Protein AF-0000000072983210 (afdb_homodimer)

Foldseek 3Di:
DQPPLLLVLLVVLLPDPFADALVRSCQVSVHDSVVSVVSQVVVLVVDPHRQWDQDPRHIHGDNVVSVVVSVVVVPDPPAQDDLLRLLLVCLLCCQQVVHWDFLVVSCVRNVHDSVVVVVSQVVLCVVCVPLQWHWDQDPRTTDIDGAPLSSLVSNLVSLLVPDVLSQDALVSCVVSAPNVLLVQLLCLVCVLCVVPLWDFDRRLSRVLSSSVSSQLSCVVVPRAHDDDDPPPPFDPPVVLVSLVSSVVSCCVVSVGDHDPVRSVVSRLSSLLGIDRPDPQDPVCLCVPQNDLLVVLVVVLQVVCCLQAVDHQPDSVQPRVVSSNVSSQLSQQSRVHAGADSCLVVCCQVPVLLLLSLLLSQVSSCVSSVGHHASRNSVVSSVSSVVRVVVVLCVPDAFEEEEEEADDPCLLVVQVVVCCVVCVSRHDHPYYDDDVVVVVVDQGAEYEYCDDDDDDPRHHYQHAHSVGDPVSVVVVVVVSVVVVLVVLLVLCLVCVVVAEDQQLEAEDEQVDAPLRVLCVSVVSCVVVVFAPPCFSVQQVVSCVRPNQDDSQEGEGGGSDLGTPGWHWHKYAYLHWHDGDVDTHGMYIYIRHHSVCSNVVSSNVVSVSVQCPDPVLVVQSSPDDGDVSVSCSSNPDD/DQPPLLLVLLVVLLPDPFADALVRSCQVSVHDSVVSVVSQVVVLVVDPHRQWDQDPRHIHGDNVVSVVVSVVVVPDPQAQDDLLRLLLVCLLCCQQVVHWDALVVSCVRNVHDSVVVVVSQVVLCVVCVPLQWHWDQDPRTTDIDGAPLSSLVSNLVSLQVPDVLSQDALVSCVVSAPNVLLVQLLCLVCVLCVVDLWDFDRRLSRVLSSSVSSQLSCVVVPRAHDDDDPPPPFDPPVVLVSLVSSVVSCCVVSVGDHDPVRSVVSRLSSLLGIDRPDPQDPVCLCVPQHDLLVVLVVVLQVVCCLQAVDHQPDSVQPRVVSSLVSSQLSQQSRVHAGADSCLVVCCQVPVLLLLSLLLSQVSSCVSSVGHHASRSSVVSSVSSVVRVVVVLCVPDAFEEEEEEADDPCLLVVQVVVCCVVCVSRHDHPYYDNDVVCVVVDQGAEYEYCDDDDDDPRHHYQHAHSVGDPVSVVVVVVVSVVVVLVVLLVLCQVCVVVAEDQQLEAEDEQVDAPLRVLCVNVVSCVVVVFAPPCFSVQQVVSCVRPNQDDSQEGEGGGSDLGTPGWHWHKYAYLHWHDGDVDTHGMYIYIRHHSVCSNVVSSNVVSVSVQCNDPVLVVQRSPDDGDVSVSCSSNVPD

Organism: Lacticaseibacillus paracasei (strain ATCC 334 / BCRC 17002 / CCUG 31169 / CIP 107868 / KCTC 3260 / NRRL B-441) (NCBI:txid321967)

Sequence (1272 aa):
MLNNNQQRLLQLLFESNQPLTANQLSEKLGCSVRTAKTYVAQINRLAAEPLILSSRQGYVALKTEAKQLLISTNNASDIPQTFRDRAFYIIKQSMIHKAQLDVFDLEESLFVSYGTLKNDIQKINQMFSKSGVRVVIRDNKIQVTGNEKAKRRLISHFIMEEAPHHFVDRSLLTQNFNRTDVEQIEQIIKEELAPSTLKLNYYALINLMMHLLIMIQSLHHDDTLLSRDAYSSWLNTYDAAIVTKIIKRIENVFNLILNKHEREEIHMLFHANVDHLPLSDRDKLTTTVGDNIVRAMSSLFAEVQHIFGIDLDNDYFVFPFSLHLNKLFSRAMQGSSLNSPLTESLKQDFPVVFELAVFVSFRLSQLLHIPITEGERAYIALHIGAELDRQKQHSEKIRTAIFSPNYMNLNTQLYQHVSKQFEHDLNVVALVNDPSELDKLDVSLLITTVPQASSMAYRVVTISPFMTSKEKSTIMATIEEHRRNVQRDFLRRYFDIYFGEQFFFTLQPIMQRDQVVTLMCDQLEHRHIVSPSFRQHVFEREEAAGTAFGTVALPHSVYMEARQTTFSVGIAKNSIRWGERRVNIVVLAAISQNDQQRFMRLYEALITMFSEPQVATALARVRNFEQFKNVVKTNMMLNNNQQRLLQLLFESNQPLTANQLSEKLGCSVRTAKTYVAQINRLAAEPLILSSRQGYVALKTEAKQLLISTNNASDIPQTFRDRAFYIIKQSMIHKAQLDVFDLEESLFVSYGTLKNDIQKINQMFSKSGVRVVIRDNKIQVTGNEKAKRRLISHFIMEEAPHHFVDRSLLTQNFNRTDVEQIEQIIKEELAPSTLKLNYYALINLMMHLLIMIQSLHHDDTLLSRDAYSSWLNTYDAAIVTKIIKRIENVFNLILNKHEREEIHMLFHANVDHLPLSDRDKLTTTVGDNIVRAMSSLFAEVQHIFGIDLDNDYFVFPFSLHLNKLFSRAMQGSSLNSPLTESLKQDFPVVFELAVFVSFRLSQLLHIPITEGERAYIALHIGAELDRQKQHSEKIRTAIFSPNYMNLNTQLYQHVSKQFEHDLNVVALVNDPSELDKLDVSLLITTVPQASSMAYRVVTISPFMTSKEKSTIMATIEEHRRNVQRDFLRRYFDIYFGEQFFFTLQPIMQRDQVVTLMCDQLEHRHIVSPSFRQHVFEREEAAGTAFGTVALPHSVYMEARQTTFSVGIAKNSIRWGERRVNIVVLAAISQNDQQRFMRLYEALITMFSEPQVATALARVRNFEQFKNVVKTNM

Radius of gyration: 37.65 Å; Cα contacts (8 Å, |Δi|>4): 1734; chains: 2; bounding box: 70×117×89 Å

Structure (mmCIF, N/CA/C/O backbone):
data_AF-0000000072983210-model_v1
#
loop_
_entity.id
_entity.type
_entity.pdbx_description
1 polymer 'Transcriptional antiterminator, BglG family'
#
loop_
_atom_site.group_PDB
_atom_site.id
_atom_site.type_symbol
_atom_site.label_atom_id
_atom_site.label_alt_id
_atom_site.label_comp_id
_atom_site.label_asym_id
_atom_site.label_entity_id
_atom_site.label_seq_id
_atom_site.pdbx_PDB_ins_code
_atom_site.Cartn_x
_atom_site.Cartn_y
_atom_site.Cartn_z
_atom_site.occupancy
_atom_site.B_iso_or_equiv
_atom_site.auth_seq_id
_atom_site.auth_comp_id
_atom_site.auth_asym_id
_atom_site.auth_atom_id
_atom_site.pdbx_PDB_model_num
ATOM 1 N N . MET A 1 1 ? -20.672 11.969 33.719 1 51.5 1 MET A N 1
ATOM 2 C CA . MET A 1 1 ? -20.25 12.484 32.406 1 51.5 1 MET A CA 1
ATOM 3 C C . MET A 1 1 ? -18.766 12.203 32.156 1 51.5 1 MET A C 1
ATOM 5 O O . MET A 1 1 ? -17.984 12.109 33.094 1 51.5 1 MET A O 1
ATOM 9 N N . LEU A 1 2 ? -18.438 11.859 30.922 1 65.25 2 LEU A N 1
ATOM 10 C CA . LEU A 1 2 ? -17.062 11.508 30.609 1 65.25 2 LEU A CA 1
ATOM 11 C C . LEU A 1 2 ? -16.172 12.75 30.625 1 65.25 2 LEU A C 1
ATOM 13 O O . LEU A 1 2 ? -16.547 13.797 30.094 1 65.25 2 LEU A O 1
ATOM 17 N N . ASN A 1 3 ? -15.117 12.773 31.438 1 63.25 3 ASN A N 1
ATOM 18 C CA . ASN A 1 3 ? -14.141 13.852 31.344 1 63.25 3 ASN A CA 1
ATOM 19 C C . ASN A 1 3 ? -13.383 13.82 30.016 1 63.25 3 ASN A C 1
ATOM 21 O O . ASN A 1 3 ? -13.531 12.883 29.234 1 63.25 3 ASN A O 1
ATOM 25 N N . ASN A 1 4 ? -12.766 14.945 29.719 1 63.97 4 ASN A N 1
ATOM 26 C CA . ASN A 1 4 ? -12.109 15.117 28.422 1 63.97 4 ASN A CA 1
ATOM 27 C C . ASN A 1 4 ? -11.188 13.945 28.094 1 63.97 4 ASN A C 1
ATOM 29 O O . ASN A 1 4 ? -11.195 13.445 26.969 1 63.97 4 ASN A O 1
ATOM 33 N N . ASN A 1 5 ? -10.531 13.523 29.125 1 71.56 5 ASN A N 1
ATOM 34 C CA . ASN A 1 5 ? -9.594 12.43 28.891 1 71.56 5 ASN A CA 1
ATOM 35 C C . ASN A 1 5 ? -10.328 11.109 28.672 1 71.56 5 ASN A C 1
ATOM 37 O O . ASN A 1 5 ? -9.898 10.289 27.859 1 71.56 5 ASN A O 1
ATOM 41 N N . GLN A 1 6 ? -11.422 11.008 29.344 1 76.75 6 GLN A N 1
ATOM 42 C CA . GLN A 1 6 ? -12.242 9.812 29.172 1 76.75 6 GLN A CA 1
ATOM 43 C C . GLN A 1 6 ? -12.898 9.781 27.797 1 76.75 6 GLN A C 1
ATOM 45 O O . GLN A 1 6 ? -12.969 8.727 27.156 1 76.75 6 GLN A O 1
ATOM 50 N N . GLN A 1 7 ? -13.242 10.945 27.438 1 75.81 7 GLN A N 1
ATOM 51 C CA . GLN A 1 7 ? -13.844 11.047 26.109 1 75.81 7 GLN A CA 1
ATOM 52 C C . GLN A 1 7 ? -12.844 10.703 25.016 1 75.81 7 GLN A C 1
ATOM 54 O O . GLN A 1 7 ? -13.164 9.984 24.062 1 75.81 7 GLN A O 1
ATOM 59 N N . ARG A 1 8 ? -11.742 11.242 25.188 1 78.06 8 ARG A N 1
ATOM 60 C CA . ARG A 1 8 ? -10.68 10.961 24.234 1 78.06 8 ARG A CA 1
ATOM 61 C C . ARG A 1 8 ? -10.352 9.477 24.188 1 78.06 8 ARG A C 1
ATOM 63 O O . ARG A 1 8 ? -10.125 8.914 23.109 1 78.06 8 ARG A O 1
ATOM 70 N N . LEU A 1 9 ? -10.375 8.93 25.344 1 82.62 9 LEU A N 1
ATOM 71 C CA . LEU A 1 9 ? -10.094 7.5 25.422 1 82.62 9 LEU A CA 1
ATOM 72 C C . LEU A 1 9 ? -11.148 6.699 24.688 1 82.62 9 LEU A C 1
ATOM 74 O O . LEU A 1 9 ? -10.82 5.805 23.891 1 82.62 9 LEU A O 1
ATOM 78 N N . LEU A 1 10 ? -12.336 7.066 24.922 1 81.12 10 LEU A N 1
ATOM 79 C CA . LEU A 1 10 ? -13.445 6.359 24.281 1 81.12 10 LEU A CA 1
ATOM 80 C C . LEU A 1 10 ? -13.422 6.562 22.781 1 81.12 10 LEU A C 1
ATOM 82 O O . LEU A 1 10 ? -13.719 5.641 22.016 1 81.12 10 LEU A O 1
ATOM 86 N N . GLN A 1 11 ? -13.055 7.742 22.422 1 77.5 11 GLN A N 1
ATOM 87 C CA . GLN A 1 11 ? -12.953 8.055 21 1 77.5 11 GLN A CA 1
ATOM 88 C C . GLN A 1 11 ? -11.859 7.223 20.328 1 77.5 11 GLN A C 1
ATOM 90 O O . GLN A 1 11 ? -12.055 6.723 19.219 1 77.5 11 GLN A O 1
ATOM 95 N N . LEU A 1 12 ? -10.766 7.129 21 1 80.69 12 LEU A N 1
ATOM 96 C CA . LEU A 1 12 ? -9.656 6.328 20.484 1 80.69 12 LEU A CA 1
ATOM 97 C C . LEU A 1 12 ? -10.078 4.879 20.281 1 80.69 12 LEU A C 1
ATOM 99 O O . LEU A 1 12 ? -9.773 4.273 19.25 1 80.69 12 LEU A O 1
ATOM 103 N N . LEU A 1 13 ? -10.797 4.461 21.281 1 81.88 13 LEU A N 1
ATOM 104 C CA . LEU A 1 13 ? -11.25 3.076 21.219 1 81.88 13 LEU A CA 1
ATOM 105 C C . LEU A 1 13 ? -12.32 2.889 20.156 1 81.88 13 LEU A C 1
ATOM 107 O O . LEU A 1 13 ? -12.367 1.85 19.5 1 81.88 13 LEU A O 1
ATOM 111 N N . PHE A 1 14 ? -13.023 3.934 19.984 1 75.75 14 PHE A N 1
ATOM 112 C CA . PHE A 1 14 ? -14.102 3.898 19 1 75.75 14 PHE A CA 1
ATOM 113 C C . PHE A 1 14 ? -13.531 3.871 17.578 1 75.75 14 PHE A C 1
ATOM 115 O O . PHE A 1 14 ? -14.039 3.156 16.719 1 75.75 14 PHE A O 1
ATOM 122 N N . GLU A 1 15 ? -12.523 4.617 17.438 1 69.19 15 GLU A N 1
ATOM 123 C CA . GLU A 1 15 ? -11.93 4.789 16.125 1 69.19 15 GLU A CA 1
ATOM 124 C C . GLU A 1 15 ? -11.039 3.604 15.75 1 69.19 15 GLU A C 1
ATOM 126 O O . GLU A 1 15 ? -10.805 3.338 14.57 1 69.19 15 GLU A O 1
ATOM 131 N N . SER A 1 16 ? -10.578 2.973 16.797 1 68.12 16 SER A N 1
ATOM 132 C CA . SER A 1 16 ? -9.672 1.854 16.547 1 68.12 16 SER A CA 1
ATOM 133 C C . SER A 1 16 ? -10.445 0.585 16.219 1 68.12 16 SER A C 1
ATOM 135 O O . SER A 1 16 ? -11.398 0.228 16.906 1 68.12 16 SER A O 1
ATOM 137 N N . ASN A 1 17 ? -10.172 0.047 15.109 1 63.94 17 ASN A N 1
ATOM 138 C CA . ASN A 1 17 ? -10.82 -1.204 14.727 1 63.94 17 ASN A CA 1
ATOM 139 C C . ASN A 1 17 ? -10.133 -2.406 15.367 1 63.94 17 ASN A C 1
ATOM 141 O O . ASN A 1 17 ? -10.578 -3.545 15.195 1 63.94 17 ASN A O 1
ATOM 145 N N . GLN A 1 18 ? -9.086 -2.223 16.094 1 67.81 18 GLN A N 1
ATOM 146 C CA . GLN A 1 18 ? -8.352 -3.246 16.828 1 67.81 18 GLN A CA 1
ATOM 147 C C . GLN A 1 18 ? -8.273 -2.904 18.328 1 67.81 18 GLN A C 1
ATOM 149 O O . GLN A 1 18 ? -8.344 -1.732 18.703 1 67.81 18 GLN A O 1
ATOM 154 N N . PRO A 1 19 ? -8.242 -3.926 19.156 1 78.75 19 PRO A N 1
ATOM 155 C CA . PRO A 1 19 ? -8.07 -3.637 20.578 1 78.75 19 PRO A CA 1
ATOM 156 C C . PRO A 1 19 ? -6.793 -2.859 20.875 1 78.75 19 PRO A C 1
ATOM 158 O O . PRO A 1 19 ? -5.762 -3.098 20.25 1 78.75 19 PRO A O 1
ATOM 161 N N . LEU A 1 20 ? -6.926 -1.93 21.703 1 82.94 20 LEU A N 1
ATOM 162 C CA . LEU A 1 20 ? -5.777 -1.136 22.125 1 82.94 20 LEU A CA 1
ATOM 163 C C . LEU A 1 20 ? -5.34 -1.526 23.547 1 82.94 20 LEU A C 1
ATOM 165 O O . LEU A 1 20 ? -6.172 -1.651 24.438 1 82.94 20 LEU A O 1
ATOM 169 N N . THR A 1 21 ? -4.098 -1.764 23.734 1 81.31 21 THR A N 1
ATOM 170 C CA . THR A 1 21 ? -3.57 -2.084 25.062 1 81.31 21 THR A CA 1
ATOM 171 C C . THR A 1 21 ? -3.527 -0.84 25.938 1 81.31 21 THR A C 1
ATOM 173 O O . THR A 1 21 ? -3.609 0.284 25.438 1 81.31 21 THR A O 1
ATOM 176 N N . ALA A 1 22 ? -3.398 -1.037 27.234 1 80.94 22 ALA A N 1
ATOM 177 C CA . ALA A 1 22 ? -3.295 0.065 28.188 1 80.94 22 ALA A CA 1
ATOM 178 C C . ALA A 1 22 ? -2.084 0.943 27.891 1 80.94 22 ALA A C 1
ATOM 180 O O . ALA A 1 22 ? -2.15 2.168 28.016 1 80.94 22 ALA A O 1
ATOM 181 N N . ASN A 1 23 ? -1.134 0.252 27.359 1 77 23 ASN A N 1
ATOM 182 C CA . ASN A 1 23 ? 0.079 0.981 27 1 77 23 ASN A CA 1
ATOM 183 C C . ASN A 1 23 ? -0.135 1.862 25.781 1 77 23 ASN A C 1
ATOM 185 O O . ASN A 1 23 ? 0.303 3.014 25.75 1 77 23 ASN A O 1
ATOM 189 N N . GLN A 1 24 ? -0.864 1.325 24.922 1 79 24 GLN A N 1
ATOM 190 C CA . GLN A 1 24 ? -1.156 2.094 23.719 1 79 24 GLN A CA 1
ATOM 191 C C . GLN A 1 24 ? -2.061 3.283 24.031 1 79 24 GLN A C 1
ATOM 193 O O . GLN A 1 24 ? -1.853 4.379 23.5 1 79 24 GLN A O 1
ATOM 198 N N . LEU A 1 25 ? -2.99 3.039 24.828 1 82.19 25 LEU A N 1
ATOM 199 C CA . LEU A 1 25 ? -3.898 4.105 25.25 1 82.19 25 LEU A CA 1
ATOM 200 C C . LEU A 1 25 ? -3.148 5.195 26 1 82.19 25 LEU A C 1
ATOM 202 O O . LEU A 1 25 ? -3.369 6.387 25.766 1 82.19 25 LEU A O 1
ATOM 206 N N . SER A 1 26 ? -2.248 4.77 26.844 1 78.44 26 SER A N 1
ATOM 207 C CA . SER A 1 26 ? -1.437 5.691 27.625 1 78.44 26 SER A CA 1
ATOM 208 C C . SER A 1 26 ? -0.59 6.586 26.719 1 78.44 26 SER A C 1
ATOM 210 O O . SER A 1 26 ? -0.512 7.797 26.938 1 78.44 26 SER A O 1
ATOM 212 N N . GLU A 1 27 ? -0.136 5.969 25.781 1 70.75 27 GLU A N 1
ATOM 213 C CA . GLU A 1 27 ? 0.731 6.688 24.844 1 70.75 27 GLU A CA 1
ATOM 214 C C . GLU A 1 27 ? -0.058 7.707 24.031 1 70.75 27 GLU A C 1
ATOM 216 O O . GLU A 1 27 ? 0.381 8.852 23.859 1 70.75 27 GLU A O 1
ATOM 221 N N . LYS A 1 28 ? -1.21 7.25 23.672 1 71.94 28 LYS A N 1
ATOM 222 C CA . LYS A 1 28 ? -2.021 8.102 22.812 1 71.94 28 LYS A CA 1
ATOM 223 C C . LYS A 1 28 ? -2.658 9.242 23.594 1 71.94 28 LYS A C 1
ATOM 225 O O . LYS A 1 28 ? -2.877 10.328 23.047 1 71.94 28 LYS A O 1
ATOM 230 N N . LEU A 1 29 ? -2.842 9 24.875 1 71.94 29 LEU A N 1
ATOM 231 C CA . LEU A 1 29 ? -3.521 9.977 25.719 1 71.94 29 LEU A CA 1
ATOM 232 C C . LEU A 1 29 ? -2.514 10.836 26.469 1 71.94 29 LEU A C 1
ATOM 234 O O . LEU A 1 29 ? -2.871 11.883 27.031 1 71.94 29 LEU A O 1
ATOM 238 N N . GLY A 1 30 ? -1.199 10.367 26.469 1 65.31 30 GLY A N 1
ATOM 239 C CA . GLY A 1 30 ? -0.182 11.086 27.219 1 65.31 30 GLY A CA 1
ATOM 240 C C . GLY A 1 30 ? -0.35 10.961 28.719 1 65.31 30 GLY A C 1
ATOM 241 O O . GLY A 1 30 ? -0.181 11.938 29.453 1 65.31 30 GLY A O 1
ATOM 242 N N . CYS A 1 31 ? -0.889 9.844 29.188 1 69.88 31 CYS A N 1
ATOM 243 C CA . CYS A 1 31 ? -1.078 9.625 30.609 1 69.88 31 CYS A CA 1
ATOM 244 C C . CYS A 1 31 ? -0.435 8.312 31.047 1 69.88 31 CYS A C 1
ATOM 246 O O . CYS A 1 31 ? 0.124 7.586 30.234 1 69.88 31 CYS A O 1
ATOM 248 N N . SER A 1 32 ? -0.28 8.133 32.344 1 73.31 32 SER A N 1
ATOM 249 C CA . SER A 1 32 ? 0.272 6.887 32.844 1 73.31 32 SER A CA 1
ATOM 250 C C . SER A 1 32 ? -0.639 5.707 32.531 1 73.31 32 SER A C 1
ATOM 252 O O . SER A 1 32 ? -1.842 5.883 32.312 1 73.31 32 SER A O 1
ATOM 254 N N . VAL A 1 33 ? -0.083 4.539 32.531 1 81.81 33 VAL A N 1
ATOM 255 C CA . VAL A 1 33 ? -0.84 3.314 32.281 1 81.81 33 VAL A CA 1
ATOM 256 C C . VAL A 1 33 ? -1.922 3.154 33.344 1 81.81 33 VAL A C 1
ATOM 258 O O . VAL A 1 33 ? -3.049 2.758 33.031 1 81.81 33 VAL A O 1
ATOM 261 N N . ARG A 1 34 ? -1.6 3.488 34.594 1 77.94 34 ARG A N 1
ATOM 262 C CA . ARG A 1 34 ? -2.559 3.412 35.688 1 77.94 34 ARG A CA 1
ATOM 263 C C . ARG A 1 34 ? -3.744 4.34 35.438 1 77.94 34 ARG A C 1
ATOM 265 O O . ARG A 1 34 ? -4.895 3.961 35.688 1 77.94 34 ARG A O 1
ATOM 272 N N . THR A 1 35 ? -3.447 5.418 34.969 1 81 35 THR A N 1
ATOM 273 C CA . THR A 1 35 ? -4.488 6.402 34.688 1 81 35 THR A CA 1
ATOM 274 C C . THR A 1 35 ? -5.383 5.941 33.531 1 81 35 THR A C 1
ATOM 276 O O . THR A 1 35 ? -6.605 6.09 33.594 1 81 35 THR A O 1
ATOM 279 N N . ALA A 1 36 ? -4.746 5.383 32.562 1 84.62 36 ALA A N 1
ATOM 280 C CA . ALA A 1 36 ? -5.527 4.875 31.453 1 84.62 36 ALA A CA 1
ATOM 281 C C . ALA A 1 36 ? -6.496 3.787 31.906 1 84.62 36 ALA A C 1
ATOM 283 O O . ALA A 1 36 ? -7.664 3.781 31.5 1 84.62 36 ALA A O 1
ATOM 284 N N . LYS A 1 37 ? -6.012 2.977 32.781 1 84.88 37 LYS A N 1
ATOM 285 C CA . LYS A 1 37 ? -6.852 1.903 33.312 1 84.88 37 LYS A CA 1
ATOM 286 C C . LYS A 1 37 ? -7.984 2.463 34.156 1 84.88 37 LYS A C 1
ATOM 288 O O . LYS A 1 37 ? -9.109 1.96 34.125 1 84.88 37 LYS A O 1
ATOM 293 N N . THR A 1 38 ? -7.629 3.453 34.906 1 80.56 38 THR A N 1
ATOM 294 C CA . THR A 1 38 ? -8.633 4.102 35.75 1 80.56 38 THR A CA 1
ATOM 295 C C . THR A 1 38 ? -9.727 4.727 34.875 1 80.56 38 THR A C 1
ATOM 297 O O . THR A 1 38 ? -10.914 4.637 35.219 1 80.56 38 THR A O 1
ATOM 300 N N . TYR A 1 39 ? -9.289 5.262 33.75 1 84 39 TYR A N 1
ATOM 301 C CA . TYR A 1 39 ? -10.266 5.859 32.844 1 84 39 TYR A CA 1
ATOM 302 C C . TYR A 1 39 ? -11.211 4.805 32.281 1 84 39 TYR A C 1
ATOM 304 O O . TYR A 1 39 ? -12.422 5.023 32.219 1 84 39 TYR A O 1
ATOM 312 N N . VAL A 1 40 ? -10.68 3.729 31.938 1 86 40 VAL A N 1
ATOM 313 C CA . VAL A 1 40 ? -11.484 2.643 31.391 1 86 40 VAL A CA 1
ATOM 314 C C . VAL A 1 40 ? -12.516 2.184 32.406 1 86 40 VAL A C 1
ATOM 316 O O . VAL A 1 40 ? -13.695 2.012 32.094 1 86 40 VAL A O 1
ATOM 319 N N . ALA A 1 41 ? -12.047 2.023 33.625 1 81.88 41 ALA A N 1
ATOM 320 C CA . ALA A 1 41 ? -12.922 1.587 34.688 1 81.88 41 ALA A CA 1
ATOM 321 C C . ALA A 1 41 ? -14.023 2.613 34.969 1 81.88 41 ALA A C 1
ATOM 323 O O . ALA A 1 41 ? -15.18 2.252 35.188 1 81.88 41 ALA A O 1
ATOM 324 N N . GLN A 1 42 ? -13.688 3.807 34.906 1 80.94 42 GLN A N 1
ATOM 325 C CA . GLN A 1 42 ? -14.633 4.883 35.188 1 80.94 42 GLN A CA 1
ATOM 326 C C . GLN A 1 42 ? -15.688 4.984 34.094 1 80.94 42 GLN A C 1
ATOM 328 O O . GLN A 1 42 ? -16.875 5.188 34.375 1 80.94 42 GLN A O 1
ATOM 333 N N . ILE A 1 43 ? -15.25 4.848 32.875 1 81.62 43 ILE A N 1
ATOM 334 C CA . ILE A 1 43 ? -16.172 4.895 31.766 1 81.62 43 ILE A CA 1
ATOM 335 C C . ILE A 1 43 ? -17.188 3.756 31.875 1 81.62 43 ILE A C 1
ATOM 337 O O . ILE A 1 43 ? -18.375 3.957 31.672 1 81.62 43 ILE A O 1
ATOM 341 N N . ASN A 1 44 ? -16.703 2.615 32.219 1 82.12 44 ASN A N 1
ATOM 342 C CA . ASN A 1 44 ? -17.562 1.442 32.344 1 82.12 44 ASN A CA 1
ATOM 343 C C . ASN A 1 44 ? -18.547 1.578 33.5 1 82.12 44 ASN A C 1
ATOM 345 O O . ASN A 1 44 ? -19.641 1.012 33.469 1 82.12 44 ASN A O 1
ATOM 349 N N . ARG A 1 45 ? -18.094 2.34 34.469 1 75 45 ARG A N 1
ATOM 350 C CA . ARG A 1 45 ? -18.969 2.57 35.594 1 75 45 ARG A CA 1
ATOM 351 C C . ARG A 1 45 ? -20.109 3.523 35.25 1 75 45 ARG A C 1
ATOM 353 O O . ARG A 1 45 ? -21.188 3.461 35.812 1 75 45 ARG A O 1
ATOM 360 N N . LEU A 1 46 ? -19.797 4.336 34.312 1 69.62 46 LEU A N 1
ATOM 361 C CA . LEU A 1 46 ? -20.781 5.348 33.938 1 69.62 46 LEU A CA 1
ATOM 362 C C . LEU A 1 46 ? -21.859 4.746 33.031 1 69.62 46 LEU A C 1
ATOM 364 O O . LEU A 1 46 ? -22.984 5.27 32.969 1 69.62 46 LEU A O 1
ATOM 368 N N . ALA A 1 47 ? -21.562 3.701 32.438 1 65.19 47 ALA A N 1
ATOM 369 C CA . ALA A 1 47 ? -22.516 3.068 31.516 1 65.19 47 ALA A CA 1
ATOM 370 C C . ALA A 1 47 ? -23.266 1.937 32.219 1 65.19 47 ALA A C 1
ATOM 372 O O . ALA A 1 47 ? -22.781 1.378 33.188 1 65.19 47 ALA A O 1
ATOM 373 N N . ALA A 1 48 ? -24.578 1.809 31.984 1 63.16 48 ALA A N 1
ATOM 374 C CA . ALA A 1 48 ? -25.391 0.744 32.562 1 63.16 48 ALA A CA 1
ATOM 375 C C . ALA A 1 48 ? -24.766 -0.625 32.312 1 63.16 48 ALA A C 1
ATOM 377 O O . ALA A 1 48 ? -24.812 -1.508 33.156 1 63.16 48 ALA A O 1
ATOM 378 N N . GLU A 1 49 ? -24.109 -0.819 31.188 1 66.69 49 GLU A N 1
ATOM 379 C CA . GLU A 1 49 ? -23.375 -2.02 30.812 1 66.69 49 GLU A CA 1
ATOM 380 C C . GLU A 1 49 ? -21.969 -1.676 30.344 1 66.69 49 GLU A C 1
ATOM 382 O O . GLU A 1 49 ? -21.734 -0.599 29.781 1 66.69 49 GLU A O 1
ATOM 387 N N . PRO A 1 50 ? -21.047 -2.555 30.734 1 74.06 50 PRO A N 1
ATOM 388 C CA . PRO A 1 50 ? -19.656 -2.24 30.359 1 74.06 50 PRO A CA 1
ATOM 389 C C . PRO A 1 50 ? -19.516 -1.979 28.859 1 74.06 50 PRO A C 1
ATOM 391 O O . PRO A 1 50 ? -19.922 -2.805 28.031 1 74.06 50 PRO A O 1
ATOM 394 N N . LEU A 1 51 ? -19 -0.73 28.547 1 79.56 51 LEU A N 1
ATOM 395 C CA . LEU A 1 51 ? -18.859 -0.224 27.188 1 79.56 51 LEU A CA 1
ATOM 396 C C . LEU A 1 51 ? -17.516 -0.635 26.594 1 79.56 51 LEU A C 1
ATOM 398 O O . LEU A 1 51 ? -17.391 -0.784 25.375 1 79.56 51 LEU A O 1
ATOM 402 N N . ILE A 1 52 ? -16.641 -0.696 27.516 1 85 52 ILE A N 1
ATOM 403 C CA . ILE A 1 52 ? -15.281 -1.064 27.109 1 85 52 ILE A CA 1
ATOM 404 C C . ILE A 1 52 ? -14.969 -2.48 27.594 1 85 52 ILE A C 1
ATOM 406 O O . ILE A 1 52 ? -15.023 -2.764 28.797 1 85 52 ILE A O 1
ATOM 410 N N . LEU A 1 53 ? -14.75 -3.314 26.688 1 81.38 53 LEU A N 1
ATOM 411 C CA . LEU A 1 53 ? -14.43 -4.699 27.016 1 81.38 53 LEU A CA 1
ATOM 412 C C . LEU A 1 53 ? -12.914 -4.898 27.109 1 81.38 53 LEU A C 1
ATOM 414 O O . LEU A 1 53 ? -12.164 -4.371 26.281 1 81.38 53 LEU A O 1
ATOM 418 N N . SER A 1 54 ? -12.5 -5.504 28.203 1 79.62 54 SER A N 1
ATOM 419 C CA . SER A 1 54 ? -11.086 -5.789 28.422 1 79.62 54 SER A CA 1
ATOM 420 C C . SER A 1 54 ? -10.75 -7.242 28.094 1 79.62 54 SER A C 1
ATOM 422 O O . SER A 1 54 ? -11.477 -8.156 28.484 1 79.62 54 SER A O 1
ATOM 424 N N . SER A 1 55 ? -9.867 -7.414 27.156 1 71.56 55 SER A N 1
ATOM 425 C CA . SER A 1 55 ? -9.359 -8.742 26.828 1 71.56 55 SER A CA 1
ATOM 426 C C . SER A 1 55 ? -7.832 -8.781 26.875 1 71.56 55 SER A C 1
ATOM 428 O O . SER A 1 55 ? -7.191 -7.754 27.125 1 71.56 55 SER A O 1
ATOM 430 N N . ARG A 1 56 ? -7.219 -10.008 26.672 1 68.25 56 ARG A N 1
ATOM 431 C CA . ARG A 1 56 ? -5.766 -10.148 26.656 1 68.25 56 ARG A CA 1
ATOM 432 C C . ARG A 1 56 ? -5.152 -9.383 25.484 1 68.25 56 ARG A C 1
ATOM 434 O O . ARG A 1 56 ? -3.975 -9.023 25.531 1 68.25 56 ARG A O 1
ATOM 441 N N . GLN A 1 57 ? -5.996 -9.023 24.578 1 70 57 GLN A N 1
ATOM 442 C CA . GLN A 1 57 ? -5.508 -8.32 23.391 1 70 57 GLN A CA 1
ATOM 443 C C . GLN A 1 57 ? -5.613 -6.812 23.578 1 70 57 GLN A C 1
ATOM 445 O O . GLN A 1 57 ? -5.098 -6.047 22.75 1 70 57 GLN A O 1
ATOM 450 N N . GLY A 1 58 ? -6.359 -6.426 24.547 1 79.62 58 GLY A N 1
ATOM 451 C CA . GLY A 1 58 ? -6.531 -5.012 24.844 1 79.62 58 GLY A CA 1
ATOM 452 C C . GLY A 1 58 ? -7.977 -4.617 25.062 1 79.62 58 GLY A C 1
ATOM 453 O O . GLY A 1 58 ? -8.805 -5.449 25.453 1 79.62 58 GLY A O 1
ATOM 454 N N . TYR A 1 59 ? -8.164 -3.299 25 1 84.06 59 TYR A N 1
ATOM 455 C CA . TYR A 1 59 ? -9.484 -2.729 25.219 1 84.06 59 TYR A CA 1
ATOM 456 C C . TYR A 1 59 ? -10.211 -2.492 23.891 1 84.06 59 TYR A C 1
ATOM 458 O O . TYR A 1 59 ? -9.594 -2.076 22.906 1 84.06 59 TYR A O 1
ATOM 466 N N . VAL A 1 60 ? -11.414 -2.934 23.859 1 82.44 60 VAL A N 1
ATOM 467 C CA . VAL A 1 60 ? -12.266 -2.658 22.719 1 82.44 60 VAL A CA 1
ATOM 468 C C . VAL A 1 60 ? -13.57 -2.012 23.188 1 82.44 60 VAL A C 1
ATOM 470 O O . VAL A 1 60 ? -14.156 -2.434 24.188 1 82.44 60 VAL A O 1
ATOM 473 N N . ALA A 1 61 ? -13.953 -0.929 22.484 1 80.81 61 ALA A N 1
ATOM 474 C CA . ALA A 1 61 ? -15.219 -0.291 22.812 1 80.81 61 ALA A CA 1
ATOM 475 C C . ALA A 1 61 ? -16.359 -0.838 21.953 1 80.81 61 ALA A C 1
ATOM 477 O O . ALA A 1 61 ? -16.156 -1.13 20.781 1 80.81 61 ALA A O 1
ATOM 478 N N . LEU A 1 62 ? -17.438 -1.098 22.641 1 75.5 62 LEU A N 1
ATOM 479 C CA . LEU A 1 62 ? -18.641 -1.43 21.891 1 75.5 62 LEU A CA 1
ATOM 480 C C . LEU A 1 62 ? -19.109 -0.248 21.047 1 75.5 62 LEU A C 1
ATOM 482 O O . LEU A 1 62 ? -19.469 0.803 21.578 1 75.5 62 LEU A O 1
ATOM 486 N N . LYS A 1 63 ? -19.062 -0.287 19.781 1 69.25 63 LYS A N 1
ATOM 487 C CA . LYS A 1 63 ? -19.141 0.828 18.844 1 69.25 63 LYS A CA 1
ATOM 488 C C . LYS A 1 63 ? -20.438 1.602 19.016 1 69.25 63 LYS A C 1
ATOM 490 O O . LYS A 1 63 ? -20.438 2.832 19.078 1 69.25 63 LYS A O 1
ATOM 495 N N . THR A 1 64 ? -21.562 0.866 19.094 1 66.75 64 THR A N 1
ATOM 496 C CA . THR A 1 64 ? -22.859 1.543 19.172 1 66.75 64 THR A CA 1
ATOM 497 C C . THR A 1 64 ? -22.984 2.322 20.469 1 66.75 64 THR A C 1
ATOM 499 O O . THR A 1 64 ? -23.375 3.492 20.469 1 66.75 64 THR A O 1
ATOM 502 N N . GLU A 1 65 ? -22.672 1.691 21.5 1 72 65 GLU A N 1
ATOM 503 C CA . GLU A 1 65 ? -22.812 2.316 22.812 1 72 65 GLU A CA 1
ATOM 504 C C . GLU A 1 65 ? -21.797 3.436 23 1 72 65 GLU A C 1
ATOM 506 O O . GLU A 1 65 ? -22.109 4.469 23.594 1 72 65 GLU A O 1
ATOM 511 N N . ALA A 1 66 ? -20.625 3.178 22.469 1 74.75 66 ALA A N 1
ATOM 512 C CA . ALA A 1 66 ? -19.578 4.191 22.578 1 74.75 66 ALA A CA 1
ATOM 513 C C . ALA A 1 66 ? -19.953 5.457 21.812 1 74.75 66 ALA A C 1
ATOM 515 O O . ALA A 1 66 ? -19.75 6.57 22.297 1 74.75 66 ALA A O 1
ATOM 516 N N . LYS A 1 67 ? -20.531 5.211 20.812 1 70.25 67 LYS A N 1
ATOM 517 C CA . LYS A 1 67 ? -20.984 6.344 20 1 70.25 67 LYS A CA 1
ATOM 518 C C . LYS A 1 67 ? -22.047 7.156 20.75 1 70.25 67 LYS A C 1
ATOM 520 O O . LYS A 1 67 ? -22 8.391 20.75 1 70.25 67 LYS A O 1
ATOM 525 N N . GLN A 1 68 ? -22.969 6.465 21.297 1 65.75 68 GLN A N 1
ATOM 526 C CA . GLN A 1 68 ? -24.031 7.125 22.031 1 65.75 68 GLN A CA 1
ATOM 527 C C . GLN A 1 68 ? -23.484 7.934 23.203 1 65.75 68 GLN A C 1
ATOM 529 O O . GLN A 1 68 ? -23.922 9.062 23.453 1 65.75 68 GLN A O 1
ATOM 534 N N . LEU A 1 69 ? -22.547 7.332 23.781 1 69.25 69 LEU A N 1
ATOM 535 C CA . LEU A 1 69 ? -21.969 8.016 24.922 1 69.25 69 LEU A CA 1
ATOM 536 C C . LEU A 1 69 ? -21.141 9.219 24.484 1 69.25 69 LEU A C 1
ATOM 538 O O . LEU A 1 69 ? -21.141 10.266 25.141 1 69.25 69 LEU A O 1
ATOM 542 N N . LEU A 1 70 ? -20.5 9.039 23.422 1 66.06 70 LEU A N 1
ATOM 543 C CA . LEU A 1 70 ? -19.672 10.125 22.891 1 66.06 70 LEU A CA 1
ATOM 544 C C . LEU A 1 70 ? -20.547 11.281 22.406 1 66.06 70 LEU A C 1
ATOM 546 O O . LEU A 1 70 ? -20.219 12.453 22.625 1 66.06 70 LEU A O 1
ATOM 550 N N . ILE A 1 71 ? -21.609 10.938 21.859 1 60.16 71 ILE A N 1
ATOM 551 C CA . ILE A 1 71 ? -22.547 11.945 21.422 1 60.16 71 ILE A CA 1
ATOM 552 C C . ILE A 1 71 ? -23.172 12.648 22.625 1 60.16 71 ILE A C 1
ATOM 554 O O . ILE A 1 71 ? -23.312 13.875 22.625 1 60.16 71 ILE A O 1
ATOM 558 N N . SER A 1 72 ? -23.531 11.844 23.547 1 57.38 72 SER A N 1
ATOM 559 C CA . SER A 1 72 ? -24.156 12.406 24.734 1 57.38 72 SER A CA 1
ATOM 560 C C . SER A 1 72 ? -23.188 13.273 25.531 1 57.38 72 SER A C 1
ATOM 562 O O . SER A 1 72 ? -23.578 14.258 26.141 1 57.38 72 SER A O 1
ATOM 564 N N . THR A 1 73 ? -21.984 12.836 25.625 1 53.03 73 THR A N 1
ATOM 565 C CA . THR A 1 73 ? -20.969 13.594 26.359 1 53.03 73 THR A CA 1
ATOM 566 C C . THR A 1 73 ? -20.578 14.852 25.594 1 53.03 73 THR A C 1
ATOM 568 O O . THR A 1 73 ? -20.234 15.867 26.203 1 53.03 73 THR A O 1
ATOM 571 N N . ASN A 1 74 ? -20.344 14.695 24.375 1 49.16 74 ASN A N 1
ATOM 572 C CA . ASN A 1 74 ? -20.094 15.906 23.594 1 49.16 74 ASN A CA 1
ATOM 573 C C . ASN A 1 74 ? -21.141 16.984 23.875 1 49.16 74 ASN A C 1
ATOM 575 O O . ASN A 1 74 ? -20.844 18.172 23.781 1 49.16 74 ASN A O 1
ATOM 579 N N . ASN A 1 75 ? -22.312 16.547 24.031 1 43.56 75 ASN A N 1
ATOM 580 C CA . ASN A 1 75 ? -23.344 17.531 24.344 1 43.56 75 ASN A CA 1
ATOM 581 C C . ASN A 1 75 ? -23.234 18.016 25.781 1 43.56 75 ASN A C 1
ATOM 583 O O . ASN A 1 75 ? -23.734 19.094 26.125 1 43.56 75 ASN A O 1
ATOM 587 N N . ALA A 1 76 ? -22.922 17.25 26.766 1 40.69 76 ALA A N 1
ATOM 588 C CA . ALA A 1 76 ? -23.234 17.594 28.156 1 40.69 76 ALA A CA 1
ATOM 589 C C . ALA A 1 76 ? -22.219 18.562 28.719 1 40.69 76 ALA A C 1
ATOM 591 O O . ALA A 1 76 ? -22.562 19.5 29.438 1 40.69 76 ALA A O 1
ATOM 592 N N . SER A 1 77 ? -20.938 18.078 29.25 1 46.62 77 SER A N 1
ATOM 593 C CA . SER A 1 77 ? -20.391 18.719 30.453 1 46.62 77 SER A CA 1
ATOM 594 C C . SER A 1 77 ? -19.875 20.109 30.141 1 46.62 77 SER A C 1
ATOM 596 O O . SER A 1 77 ? -18.797 20.266 29.562 1 46.62 77 SER A O 1
ATOM 598 N N . ASP A 1 78 ? -20.672 20.953 29.859 1 53.94 78 ASP A N 1
ATOM 599 C CA . ASP A 1 78 ? -20.719 22.391 29.625 1 53.94 78 ASP A CA 1
ATOM 600 C C . ASP A 1 78 ? -19.844 23.141 30.625 1 53.94 78 ASP A C 1
ATOM 602 O O . ASP A 1 78 ? -19.703 24.359 30.547 1 53.94 78 ASP A O 1
ATOM 606 N N . ILE A 1 79 ? -19.422 22.594 31.734 1 61.34 79 ILE A N 1
ATOM 607 C CA . ILE A 1 79 ? -18.688 23.422 32.688 1 61.34 79 ILE A CA 1
ATOM 608 C C . ILE A 1 79 ? -17.188 23.359 32.375 1 61.34 79 ILE A C 1
ATOM 610 O O . ILE A 1 79 ? -16.609 22.266 32.312 1 61.34 79 ILE A O 1
ATOM 614 N N . PRO A 1 80 ? -16.5 24.469 32.094 1 72.56 80 PRO A N 1
ATOM 615 C CA . PRO A 1 80 ? -15.07 24.531 31.828 1 72.56 80 PRO A CA 1
ATOM 616 C C . PRO A 1 80 ? -14.234 23.875 32.938 1 72.56 80 PRO A C 1
ATOM 618 O O . PRO A 1 80 ? -14.391 24.219 34.094 1 72.56 80 PRO A O 1
ATOM 621 N N . GLN A 1 81 ? -13.352 22.875 32.719 1 65.31 81 GLN A N 1
ATOM 622 C CA . GLN A 1 81 ? -12.609 22.125 33.719 1 65.31 81 GLN A CA 1
ATOM 623 C C . GLN A 1 81 ? -11.141 22.547 33.75 1 65.31 81 GLN A C 1
ATOM 625 O O . GLN A 1 81 ? -10.484 22.453 34.781 1 65.31 81 GLN A O 1
ATOM 630 N N . THR A 1 82 ? -10.594 22.984 32.75 1 74 82 THR A N 1
ATOM 631 C CA . THR A 1 82 ? -9.188 23.359 32.656 1 74 82 THR A CA 1
ATOM 632 C C . THR A 1 82 ? -9.039 24.875 32.625 1 74 82 THR A C 1
ATOM 634 O O . THR A 1 82 ? -10.016 25.609 32.438 1 74 82 THR A O 1
ATOM 637 N N . PHE A 1 83 ? -7.848 25.359 32.969 1 78.31 83 PHE A N 1
ATOM 638 C CA . PHE A 1 83 ? -7.559 26.781 32.844 1 78.31 83 PHE A CA 1
ATOM 639 C C . PHE A 1 83 ? -8.016 27.297 31.484 1 78.31 83 PHE A C 1
ATOM 641 O O . PHE A 1 83 ? -8.641 28.359 31.406 1 78.31 83 PHE A O 1
ATOM 648 N N . ARG A 1 84 ? -7.691 26.516 30.469 1 77.81 84 ARG A N 1
ATOM 649 C CA . ARG A 1 84 ? -7.992 26.953 29.125 1 77.81 84 ARG A CA 1
ATOM 650 C C . ARG A 1 84 ? -9.5 27.109 28.922 1 77.81 84 ARG A C 1
ATOM 652 O O . ARG A 1 84 ? -9.945 28.094 28.312 1 77.81 84 ARG A O 1
ATOM 659 N N . ASP A 1 85 ? -10.195 26.219 29.516 1 80.75 85 ASP A N 1
ATOM 660 C CA . ASP A 1 85 ? -11.648 26.266 29.391 1 80.75 85 ASP A CA 1
ATOM 661 C C . ASP A 1 85 ? -12.227 27.484 30.109 1 80.75 85 ASP A C 1
ATOM 663 O O . ASP A 1 85 ? -13.117 28.156 29.594 1 80.75 85 ASP A O 1
ATOM 667 N N . ARG A 1 86 ? -11.719 27.656 31.25 1 84.19 86 ARG A N 1
ATOM 668 C CA . ARG A 1 86 ? -12.227 28.75 32.062 1 84.19 86 ARG A CA 1
ATOM 669 C C . ARG A 1 86 ? -11.859 30.094 31.453 1 84.19 86 ARG A C 1
ATOM 671 O O . ARG A 1 86 ? -12.68 31.016 31.438 1 84.19 86 ARG A O 1
ATOM 678 N N . ALA A 1 87 ? -10.609 30.156 31.047 1 84.56 87 ALA A N 1
ATOM 679 C CA . ALA A 1 87 ? -10.164 31.391 30.391 1 84.56 87 ALA A CA 1
ATOM 680 C C . ALA A 1 87 ? -11.047 31.719 29.188 1 84.56 87 ALA A C 1
ATOM 682 O O . ALA A 1 87 ? -11.453 32.875 29.016 1 84.56 87 ALA A O 1
ATOM 683 N N . PHE A 1 88 ? -11.297 30.797 28.438 1 82.81 88 PHE A N 1
ATOM 684 C CA . PHE A 1 88 ? -12.141 31 27.281 1 82.81 88 PHE A CA 1
ATOM 685 C C . PHE A 1 88 ? -13.547 31.422 27.688 1 82.81 88 PHE A C 1
ATOM 687 O O . PHE A 1 88 ? -14.156 32.281 27.062 1 82.81 88 PHE A O 1
ATOM 694 N N . TYR A 1 89 ? -14 30.75 28.656 1 84.88 89 TYR A N 1
ATOM 695 C CA . TYR A 1 89 ? -15.336 31.078 29.156 1 84.88 89 TYR A CA 1
ATOM 696 C C . TYR A 1 89 ? -15.398 32.531 29.594 1 84.88 89 TYR A C 1
ATOM 698 O O . TYR A 1 89 ? -16.344 33.25 29.266 1 84.88 89 TYR A O 1
ATOM 706 N N . ILE A 1 90 ? -14.445 32.938 30.312 1 86.81 90 ILE A N 1
ATOM 707 C CA . ILE A 1 90 ? -14.398 34.281 30.844 1 86.81 90 ILE A CA 1
ATOM 708 C C . ILE A 1 90 ? -14.344 35.281 29.703 1 86.81 90 ILE A C 1
ATOM 710 O O . ILE A 1 90 ? -15.086 36.281 29.703 1 86.81 90 ILE A O 1
ATOM 714 N N . ILE A 1 91 ? -13.492 35 28.781 1 85.94 91 ILE A N 1
ATOM 715 C CA . ILE A 1 91 ? -13.312 35.906 27.641 1 85.94 91 ILE A CA 1
ATOM 716 C C . ILE A 1 91 ? -14.578 35.938 26.797 1 85.94 91 ILE A C 1
ATOM 718 O O . ILE A 1 91 ? -15.031 37 26.375 1 85.94 91 ILE A O 1
ATOM 722 N N . LYS A 1 92 ? -15.07 34.844 26.531 1 85.81 92 LYS A N 1
ATOM 723 C CA . LYS A 1 92 ? -16.281 34.719 25.734 1 85.81 92 LYS A CA 1
ATOM 724 C C . LYS A 1 92 ? -17.438 35.5 26.391 1 85.81 92 LYS A C 1
ATOM 726 O O . LYS A 1 92 ? -18.109 36.281 25.734 1 85.81 92 LYS A O 1
ATOM 731 N N . GLN A 1 93 ? -17.609 35.312 27.656 1 86 93 GLN A N 1
ATOM 732 C CA . GLN A 1 93 ? -18.719 35.969 28.359 1 86 93 GLN A CA 1
ATOM 733 C C . GLN A 1 93 ? -18.5 37.469 28.5 1 86 93 GLN A C 1
ATOM 735 O O . GLN A 1 93 ? -19.422 38.25 28.344 1 86 93 GLN A O 1
ATOM 740 N N . SER A 1 94 ? -17.297 37.781 28.75 1 87.12 94 SER A N 1
ATOM 741 C CA . SER A 1 94 ? -17.016 39.188 29.047 1 87.12 94 SER A CA 1
ATOM 742 C C . SER A 1 94 ? -16.859 40 27.781 1 87.12 94 SER A C 1
ATOM 744 O O . SER A 1 94 ? -17.25 41.188 27.734 1 87.12 94 SER A O 1
ATOM 746 N N . MET A 1 95 ? -16.328 39.375 26.797 1 85.62 95 MET A N 1
ATOM 747 C CA . MET A 1 95 ? -15.922 40.188 25.656 1 85.62 95 MET A CA 1
ATOM 748 C C . MET A 1 95 ? -16.844 39.938 24.469 1 85.62 95 MET A C 1
ATOM 750 O O . MET A 1 95 ? -17.094 40.875 23.688 1 85.62 95 MET A O 1
ATOM 754 N N . ILE A 1 96 ? -17.234 38.75 24.297 1 81.94 96 ILE A N 1
ATOM 755 C CA . ILE A 1 96 ? -18.125 38.469 23.172 1 81.94 96 ILE A CA 1
ATOM 756 C C . ILE A 1 96 ? -19.562 38.781 23.562 1 81.94 96 ILE A C 1
ATOM 758 O O . ILE A 1 96 ? -20.25 39.531 22.859 1 81.94 96 ILE A O 1
ATOM 762 N N . HIS A 1 97 ? -19.953 38.312 24.672 1 81.38 97 HIS A N 1
ATOM 763 C CA . HIS A 1 97 ? -21.344 38.469 25.094 1 81.38 97 HIS A CA 1
ATOM 764 C C . HIS A 1 97 ? -21.484 39.75 25.953 1 81.38 97 HIS A C 1
ATOM 766 O O . HIS A 1 97 ? -22.609 40.156 26.234 1 81.38 97 HIS A O 1
ATOM 772 N N . LYS A 1 98 ? -20.406 40.344 26.344 1 82.38 98 LYS A N 1
ATOM 773 C CA . LYS A 1 98 ? -20.359 41.562 27.125 1 82.38 98 LYS A CA 1
ATOM 774 C C . LYS A 1 98 ? -21.188 41.438 28.406 1 82.38 98 LYS A C 1
ATOM 776 O O . LYS A 1 98 ? -21.938 42.344 28.75 1 82.38 98 LYS A O 1
ATOM 781 N N . ALA A 1 99 ? -21.047 40.312 28.922 1 80.25 9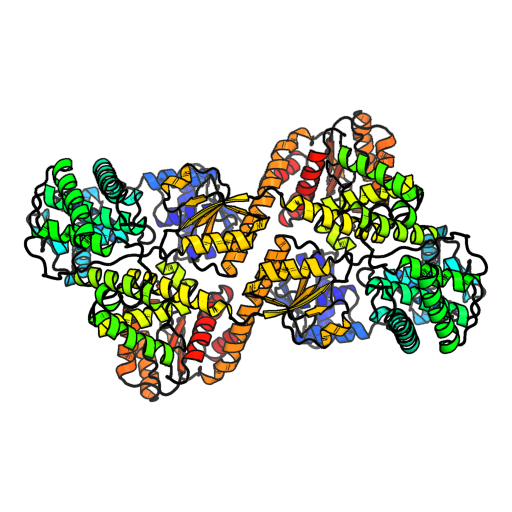9 ALA A N 1
ATOM 782 C CA . ALA A 1 99 ? -21.734 40.062 30.203 1 80.25 99 ALA A CA 1
ATOM 783 C C . ALA A 1 99 ? -20.922 40.656 31.359 1 80.25 99 ALA A C 1
ATOM 785 O O . ALA A 1 99 ? -19.688 40.656 31.312 1 80.25 99 ALA A O 1
ATOM 786 N N . GLN A 1 100 ? -21.625 41.188 32.25 1 84.19 100 GLN A N 1
ATOM 787 C CA . GLN A 1 100 ? -20.969 41.594 33.469 1 84.19 100 GLN A CA 1
ATOM 788 C C . GLN A 1 100 ? -20.75 40.406 34.406 1 84.19 100 GLN A C 1
ATOM 790 O O . GLN A 1 100 ? -21.703 39.812 34.906 1 84.19 100 GLN A O 1
ATOM 795 N N . LEU A 1 101 ? -19.5 40.062 34.469 1 89 101 LEU A N 1
ATOM 796 C CA . LEU A 1 101 ? -19.172 38.844 35.25 1 89 101 LEU A CA 1
ATOM 797 C C . LEU A 1 101 ? -18.766 39.219 36.656 1 89 101 LEU A C 1
ATOM 799 O O . LEU A 1 101 ? -17.781 39.938 36.875 1 89 101 LEU A O 1
ATOM 803 N N . ASP A 1 102 ? -19.625 38.75 37.562 1 91.12 102 ASP A N 1
ATOM 804 C CA . ASP A 1 102 ? -19.281 38.875 38.969 1 91.12 102 ASP A CA 1
ATOM 805 C C . ASP A 1 102 ? -18.438 37.719 39.469 1 91.12 102 ASP A C 1
ATOM 807 O O . ASP A 1 102 ? -18.703 36.562 39.094 1 91.12 102 ASP A O 1
ATOM 811 N N . VAL A 1 103 ? -17.422 38.062 40.188 1 89.94 103 VAL A N 1
ATOM 812 C CA . VAL A 1 103 ? -16.422 37.062 40.562 1 89.94 103 VAL A CA 1
ATOM 813 C C . VAL A 1 103 ? -17.078 35.969 41.406 1 89.94 103 VAL A C 1
ATOM 815 O O . VAL A 1 103 ? -16.766 34.781 41.25 1 89.94 103 VAL A O 1
ATOM 818 N N . PHE A 1 104 ? -17.938 36.312 42.25 1 84.5 104 PHE A N 1
ATOM 819 C CA . PHE A 1 104 ? -18.562 35.312 43.125 1 84.5 104 PHE A CA 1
ATOM 820 C C . PHE A 1 104 ? -19.562 34.469 42.375 1 84.5 104 PHE A C 1
ATOM 822 O O . PHE A 1 104 ? -19.672 33.25 42.625 1 84.5 104 PHE A O 1
ATOM 829 N N . ASP A 1 105 ? -20.25 35.094 41.5 1 88.25 105 ASP A N 1
ATOM 830 C CA . ASP A 1 105 ? -21.156 34.312 40.656 1 88.25 105 ASP A CA 1
ATOM 831 C C . ASP A 1 105 ? -20.391 33.312 39.781 1 88.25 105 ASP A C 1
ATOM 833 O O . ASP A 1 105 ? -20.859 32.188 39.562 1 88.25 105 ASP A O 1
ATOM 837 N N . LEU A 1 106 ? -19.297 33.781 39.281 1 88.44 106 LEU A N 1
ATOM 838 C CA . LEU A 1 106 ? -18.469 32.938 38.438 1 88.44 106 LEU A CA 1
ATOM 839 C C . LEU A 1 106 ? -17.938 31.734 39.219 1 88.44 106 LEU A C 1
ATOM 841 O O . LEU A 1 106 ? -17.844 30.625 38.688 1 88.44 106 LEU A O 1
ATOM 845 N N . GLU A 1 107 ? -17.578 31.938 40.438 1 83.75 107 GLU A N 1
ATOM 846 C CA . GLU A 1 107 ? -17.141 30.859 41.312 1 83.75 107 GLU A CA 1
ATOM 847 C C . GLU A 1 107 ? -18.188 29.766 41.375 1 83.75 107 GLU A C 1
ATOM 849 O O . GLU A 1 107 ? -17.875 28.578 41.312 1 83.75 107 GLU A O 1
ATOM 854 N N . GLU A 1 108 ? -19.344 30.219 41.5 1 77.81 108 GLU A N 1
ATOM 855 C CA . GLU A 1 108 ? -20.453 29.281 41.625 1 77.81 108 GLU A CA 1
ATOM 856 C C . GLU A 1 108 ? -20.719 28.562 40.312 1 77.81 108 GLU A C 1
ATOM 858 O O . GLU A 1 108 ? -20.906 27.344 40.312 1 77.81 108 GLU A O 1
ATOM 863 N N . SER A 1 109 ? -20.719 29.344 39.312 1 80.62 109 SER A N 1
ATOM 864 C CA . SER A 1 109 ? -21.062 28.781 38.031 1 80.62 109 SER A CA 1
ATOM 865 C C . SER A 1 109 ? -19.984 27.828 37.531 1 80.62 109 SER A C 1
ATOM 867 O O . SER A 1 109 ? -20.281 26.844 36.844 1 80.62 109 SER A O 1
ATOM 869 N N . LEU A 1 110 ? -18.766 28.172 37.812 1 84.62 110 LEU A N 1
ATOM 870 C CA . LEU A 1 110 ? -17.656 27.375 37.312 1 84.62 110 LEU A CA 1
ATOM 871 C C . LEU A 1 110 ? -17.203 26.359 38.344 1 84.62 110 LEU A C 1
ATOM 873 O O . LEU A 1 110 ? -16.375 25.484 38.031 1 84.62 110 LEU A O 1
ATOM 877 N N . PHE A 1 111 ? -17.719 26.453 39.562 1 75.88 111 PHE A N 1
ATOM 878 C CA . PHE A 1 111 ? -17.406 25.547 40.656 1 75.88 111 PHE A CA 1
ATOM 879 C C . PHE A 1 111 ? -15.922 25.594 41 1 75.88 111 PHE A C 1
ATOM 881 O O . PHE A 1 111 ? -15.266 24.547 41.094 1 75.88 111 PHE A O 1
ATOM 888 N N . VAL A 1 112 ? -15.422 26.719 41.031 1 85.19 112 VAL A N 1
ATOM 889 C CA . VAL A 1 112 ? -14.031 26.906 41.406 1 85.19 112 VAL A CA 1
ATOM 890 C C . VAL A 1 112 ? -13.93 27.922 42.531 1 85.19 112 VAL A C 1
ATOM 892 O O . VAL A 1 112 ? -14.859 28.719 42.75 1 85.19 112 VAL A O 1
ATOM 895 N N . SER A 1 113 ? -12.852 27.875 43.312 1 83.44 113 SER A N 1
ATOM 896 C CA . SER A 1 113 ? -12.625 28.797 44.438 1 83.44 113 SER A CA 1
ATOM 897 C C . SER A 1 113 ? -12.172 30.172 43.938 1 83.44 113 SER A C 1
ATOM 899 O O . SER A 1 113 ? -11.75 30.297 42.781 1 83.44 113 SER A O 1
ATOM 901 N N . TYR A 1 114 ? -12.195 31.125 44.781 1 86.94 114 TYR A N 1
ATOM 902 C CA . TYR A 1 114 ? -11.727 32.469 44.469 1 86.94 114 TYR A CA 1
ATOM 903 C C . TYR A 1 114 ? -10.234 32.469 44.156 1 86.94 114 TYR A C 1
ATOM 905 O O . TYR A 1 114 ? -9.781 33.188 43.25 1 86.94 114 TYR A O 1
ATOM 913 N N . GLY A 1 115 ? -9.562 31.641 44.844 1 86.94 115 GLY A N 1
ATOM 914 C CA . GLY A 1 115 ? -8.133 31.516 44.594 1 86.94 115 GLY A CA 1
ATOM 915 C C . GLY A 1 115 ? -7.809 31.016 43.219 1 86.94 115 GLY A C 1
ATOM 916 O O . GLY A 1 115 ? -6.918 31.531 42.562 1 86.94 115 GLY A O 1
ATOM 917 N N . THR A 1 116 ? -8.547 30.062 42.781 1 88.31 116 THR A N 1
ATOM 918 C CA . THR A 1 116 ? -8.352 29.484 41.469 1 88.31 116 THR A CA 1
ATOM 919 C C . THR A 1 116 ? -8.68 30.5 40.375 1 88.31 116 THR A C 1
ATOM 921 O O . THR A 1 116 ? -7.961 30.609 39.375 1 88.31 116 THR A O 1
ATOM 924 N N . LEU A 1 117 ? -9.664 31.234 40.625 1 89.56 117 LEU A N 1
ATOM 925 C CA . LEU A 1 117 ? -10.078 32.25 39.656 1 89.56 117 LEU A CA 1
ATOM 926 C C . LEU A 1 117 ? -9.039 33.344 39.531 1 89.56 117 LEU A C 1
ATOM 928 O O . LEU A 1 117 ? -8.734 33.812 38.438 1 89.56 117 LEU A O 1
ATOM 932 N N . LYS A 1 118 ? -8.555 33.781 40.594 1 89.62 118 LYS A N 1
ATOM 933 C CA . LYS A 1 118 ? -7.52 34.812 40.625 1 89.62 118 LYS A CA 1
ATOM 934 C C . LYS A 1 118 ? -6.262 34.344 39.906 1 89.62 118 LYS A C 1
ATOM 936 O O . LYS A 1 118 ? -5.625 35.094 39.156 1 89.62 118 LYS A O 1
ATOM 941 N N . ASN A 1 119 ? -6.012 33.156 40.156 1 90.31 119 ASN A N 1
ATOM 942 C CA . ASN A 1 119 ? -4.863 32.562 39.5 1 90.31 119 ASN A CA 1
ATOM 943 C C . ASN A 1 119 ? -5.074 32.469 37.969 1 90.31 119 ASN A C 1
ATOM 945 O O . ASN A 1 119 ? -4.137 32.688 37.219 1 90.31 119 ASN A O 1
ATOM 949 N N . ASP A 1 120 ? -6.254 32.125 37.594 1 90.62 120 ASP A N 1
ATOM 950 C CA . ASP A 1 120 ? -6.586 32.062 36.156 1 90.62 120 ASP A CA 1
ATOM 951 C C . ASP A 1 120 ? -6.43 33.438 35.5 1 90.62 120 ASP A C 1
ATOM 953 O O . ASP A 1 120 ? -5.883 33.531 34.406 1 90.62 120 ASP A O 1
ATOM 957 N N . ILE A 1 121 ? -6.863 34.406 36.156 1 90.25 121 ILE A N 1
ATOM 958 C CA . ILE A 1 121 ? -6.805 35.781 35.625 1 90.25 121 ILE A CA 1
ATOM 959 C C . ILE A 1 121 ? -5.348 36.219 35.5 1 90.25 121 ILE A C 1
ATOM 961 O O . ILE A 1 121 ? -4.969 36.875 34.531 1 90.25 121 ILE A O 1
ATOM 965 N N . GLN A 1 122 ? -4.613 35.844 36.438 1 89.81 122 GLN A N 1
ATOM 966 C CA . GLN A 1 122 ? -3.191 36.188 36.375 1 89.81 122 GLN A CA 1
ATOM 967 C C . GLN A 1 122 ? -2.51 35.5 35.219 1 89.81 122 GLN A C 1
ATOM 969 O O . GLN A 1 122 ? -1.67 36.094 34.531 1 89.81 122 GLN A O 1
ATOM 974 N N . LYS A 1 123 ? -2.859 34.312 35.031 1 88.19 123 LYS A N 1
ATOM 975 C CA . LYS A 1 123 ? -2.287 33.531 33.906 1 88.19 123 LYS A CA 1
ATOM 976 C C . LYS A 1 123 ? -2.699 34.125 32.562 1 88.19 123 LYS A C 1
ATOM 978 O O . LYS A 1 123 ? -1.896 34.188 31.625 1 88.19 123 LYS A O 1
ATOM 983 N N . ILE A 1 124 ? -3.918 34.531 32.469 1 86.19 124 ILE A N 1
ATOM 984 C CA . ILE A 1 124 ? -4.398 35.188 31.25 1 86.19 124 ILE A CA 1
ATOM 985 C C . ILE A 1 124 ? -3.586 36.438 30.984 1 86.19 124 ILE A C 1
ATOM 987 O O . ILE A 1 124 ? -3.15 36.688 29.859 1 86.19 124 ILE A O 1
ATOM 991 N N . ASN A 1 125 ? -3.334 37.188 32.062 1 88.5 125 ASN A N 1
ATOM 992 C CA . ASN A 1 125 ? -2.604 38.438 31.938 1 88.5 125 ASN A CA 1
ATOM 993 C C . ASN A 1 125 ? -1.14 38.219 31.578 1 88.5 125 ASN A C 1
ATOM 995 O O . ASN A 1 125 ? -0.535 39 30.844 1 88.5 125 ASN A O 1
ATOM 999 N N . GLN A 1 126 ? -0.665 37.125 32.031 1 83.75 126 GLN A N 1
ATOM 1000 C CA . GLN A 1 126 ? 0.708 36.781 31.688 1 83.75 126 GLN A CA 1
ATOM 1001 C C . GLN A 1 126 ? 0.82 36.375 30.219 1 83.75 126 GLN A C 1
ATOM 1003 O O . GLN A 1 126 ? 1.775 36.75 29.531 1 83.75 126 GLN A O 1
ATOM 1008 N N . MET A 1 127 ? -0.107 35.688 29.75 1 76.38 127 MET A N 1
ATOM 1009 C CA . MET A 1 127 ? -0.132 35.219 28.359 1 76.38 127 MET A CA 1
ATOM 1010 C C . MET A 1 127 ? -0.243 36.406 27.391 1 76.38 127 MET A C 1
ATOM 1012 O O . MET A 1 127 ? 0.298 36.344 26.297 1 76.38 127 MET A O 1
ATOM 1016 N N . PHE A 1 128 ? -0.875 37.5 27.797 1 76.19 128 PHE A N 1
ATOM 1017 C CA . PHE A 1 128 ? -1.14 38.594 26.891 1 76.19 128 PHE A CA 1
ATOM 1018 C C . PHE A 1 128 ? -0.446 39.875 27.359 1 76.19 128 PHE A C 1
ATOM 1020 O O . PHE A 1 128 ? -0.914 40.969 27.094 1 76.19 128 PHE A O 1
ATOM 1027 N N . SER A 1 129 ? 0.543 39.594 28.094 1 76.5 129 SER A N 1
ATOM 1028 C CA . SER A 1 129 ? 1.258 40.719 28.672 1 76.5 129 SER A CA 1
ATOM 1029 C C . SER A 1 129 ? 1.782 41.656 27.594 1 76.5 129 SER A C 1
ATOM 1031 O O . SER A 1 129 ? 1.823 42.875 27.797 1 76.5 129 SER A O 1
ATOM 1033 N N . LYS A 1 130 ? 2.004 41.125 26.5 1 71.44 130 LYS A N 1
ATOM 1034 C CA . LYS A 1 130 ? 2.609 41.938 25.453 1 71.44 130 LYS A CA 1
ATOM 1035 C C . LYS A 1 130 ? 1.545 42.625 24.609 1 71.44 130 LYS A C 1
ATOM 1037 O O . LYS A 1 130 ? 1.854 43.531 23.828 1 71.44 130 LYS A O 1
ATOM 1042 N N . SER A 1 131 ? 0.296 42.344 24.797 1 72.06 131 SER A N 1
ATOM 1043 C CA . SER A 1 131 ? -0.753 42.844 23.906 1 72.06 131 SER A CA 1
ATOM 1044 C C . SER A 1 131 ? -1.445 44.062 24.484 1 72.06 131 SER A C 1
ATOM 1046 O O . SER A 1 131 ? -2.23 44.719 23.797 1 72.06 131 SER A O 1
ATOM 1048 N N . GLY A 1 132 ? -1.074 44.438 25.672 1 76.12 132 GLY A N 1
ATOM 1049 C CA . GLY A 1 132 ? -1.635 45.625 26.297 1 76.12 132 GLY A CA 1
ATOM 1050 C C . GLY A 1 132 ? -3.031 45.406 26.859 1 76.12 132 GLY A C 1
ATOM 1051 O O . GLY A 1 132 ? -3.668 46.344 27.344 1 76.12 132 GLY A O 1
ATOM 1052 N N . VAL A 1 133 ? -3.553 44.188 26.672 1 85.5 133 VAL A N 1
ATOM 1053 C CA . VAL A 1 133 ? -4.867 43.875 27.234 1 85.5 133 VAL A CA 1
ATOM 1054 C C . VAL A 1 133 ? -4.707 43.25 28.609 1 85.5 133 VAL A C 1
ATOM 1056 O O . VAL A 1 133 ? -3.801 42.438 28.812 1 85.5 133 VAL A O 1
ATOM 1059 N N . ARG A 1 134 ? -5.523 43.688 29.609 1 90.31 134 ARG A N 1
ATOM 1060 C CA . ARG A 1 134 ? -5.477 43.125 30.953 1 90.31 134 ARG A CA 1
ATOM 1061 C C . ARG A 1 134 ? -6.883 42.844 31.469 1 90.31 134 ARG A C 1
ATOM 1063 O O . ARG A 1 134 ? -7.812 43.625 31.234 1 90.31 134 ARG A O 1
ATOM 1070 N N . VAL A 1 135 ? -6.957 41.719 32.094 1 90.81 135 VAL A N 1
ATOM 1071 C CA . VAL A 1 135 ? -8.172 41.375 32.812 1 90.81 135 VAL A CA 1
ATOM 1072 C C . VAL A 1 135 ? -8.039 41.75 34.281 1 90.81 135 VAL A C 1
ATOM 1074 O O . VAL A 1 135 ? -7.082 41.312 34.938 1 90.81 135 VAL A O 1
ATOM 1077 N N . VAL A 1 136 ? -8.953 42.594 34.781 1 91.62 136 VAL A N 1
ATOM 1078 C CA . VAL A 1 136 ? -8.836 43.062 36.156 1 91.62 136 VAL A CA 1
ATOM 1079 C C . VAL A 1 136 ? -10.156 42.875 36.875 1 91.62 136 VAL A C 1
ATOM 1081 O O . VAL A 1 136 ? -11.219 42.781 36.25 1 91.62 136 VAL A O 1
ATOM 1084 N N . ILE A 1 137 ? -10.031 42.719 38.156 1 90.88 137 ILE A N 1
ATOM 1085 C CA . ILE A 1 137 ? -11.211 42.656 39 1 90.88 137 ILE A CA 1
ATOM 1086 C C . ILE A 1 137 ? -11.422 44.031 39.688 1 90.88 137 ILE A C 1
ATOM 1088 O O . ILE A 1 137 ? -10.547 44.5 40.438 1 90.88 137 ILE A O 1
ATOM 1092 N N . ARG A 1 138 ? -12.484 44.656 39.312 1 90.44 138 ARG A N 1
ATOM 1093 C CA . ARG A 1 138 ? -12.875 45.938 39.938 1 90.44 138 ARG A CA 1
ATOM 1094 C C . ARG A 1 138 ? -14.281 45.844 40.5 1 90.44 138 ARG A C 1
ATOM 1096 O O . ARG A 1 138 ? -15.234 45.5 39.812 1 90.44 138 ARG A O 1
ATOM 1103 N N . ASP A 1 139 ? -14.453 46.125 41.812 1 90.12 139 ASP A N 1
ATOM 1104 C CA . ASP A 1 139 ? -15.742 46.062 42.5 1 90.12 139 ASP A CA 1
ATOM 1105 C C . ASP A 1 139 ? -16.406 44.719 42.344 1 90.12 139 ASP A C 1
ATOM 1107 O O . ASP A 1 139 ? -17.594 44.625 42 1 90.12 139 ASP A O 1
ATOM 1111 N N . ASN A 1 140 ? -15.617 43.625 42.375 1 88.75 140 ASN A N 1
ATOM 1112 C CA . ASN A 1 140 ? -16.016 42.25 42.281 1 88.75 140 ASN A CA 1
ATOM 1113 C C . ASN A 1 140 ? -16.516 41.875 40.906 1 88.75 140 ASN A C 1
ATOM 1115 O O . ASN A 1 140 ? -17.219 40.875 40.719 1 88.75 140 ASN A O 1
ATOM 1119 N N . LYS A 1 141 ? -16.156 42.75 39.938 1 92.38 141 LYS A N 1
ATOM 1120 C CA . LYS A 1 141 ? -16.516 42.469 38.562 1 92.38 141 LYS A CA 1
ATOM 1121 C C . LYS A 1 141 ? -15.281 42.344 37.656 1 92.38 141 LYS A C 1
ATOM 1123 O O . LYS A 1 141 ? -14.305 43.094 37.844 1 92.38 141 LYS A O 1
ATOM 1128 N N . ILE A 1 142 ? -15.391 41.438 36.75 1 91.75 142 ILE A N 1
ATOM 1129 C CA . ILE A 1 142 ? -14.289 41.219 35.812 1 91.75 142 ILE A CA 1
ATOM 1130 C C . ILE A 1 142 ? -14.375 42.25 34.719 1 91.75 142 ILE A C 1
ATOM 1132 O O . ILE A 1 142 ? -15.438 42.469 34.125 1 91.75 142 ILE A O 1
ATOM 1136 N N . GLN A 1 143 ? -13.352 42.969 34.562 1 89.31 143 GLN A N 1
ATOM 1137 C CA . GLN A 1 143 ? -13.273 43.969 33.5 1 89.31 143 GLN A CA 1
ATOM 1138 C C . GLN A 1 143 ? -12.031 43.75 32.656 1 89.31 143 GLN A C 1
ATOM 1140 O O . GLN A 1 143 ? -10.961 43.406 33.156 1 89.31 143 GLN A O 1
ATOM 1145 N N . VAL A 1 144 ? -12.219 43.906 31.328 1 89.56 144 VAL A N 1
ATOM 1146 C CA . VAL A 1 144 ? -11.086 43.812 30.422 1 89.56 144 VAL A CA 1
ATOM 1147 C C . VAL A 1 144 ? -10.672 45.188 29.953 1 89.56 144 VAL A C 1
ATOM 1149 O O . VAL A 1 144 ? -11.492 45.969 29.438 1 89.56 144 VAL A O 1
ATOM 1152 N N . THR A 1 145 ? -9.445 45.562 30.266 1 88.44 145 THR A N 1
ATOM 1153 C CA . THR A 1 145 ? -8.945 46.875 29.875 1 88.44 145 THR A CA 1
ATOM 1154 C C . THR A 1 145 ? -7.93 46.75 28.75 1 88.44 145 THR A C 1
ATOM 1156 O O . THR A 1 145 ? -7.258 45.719 28.609 1 88.44 145 THR A O 1
ATOM 1159 N N . GLY A 1 146 ? -7.824 47.781 27.859 1 86.19 146 GLY A N 1
ATOM 1160 C CA . GLY A 1 146 ? -6.914 47.812 26.719 1 86.19 146 GLY A CA 1
ATOM 1161 C C . GLY A 1 146 ? -7.52 48.469 25.5 1 86.19 146 GLY A C 1
ATOM 1162 O O . GLY A 1 146 ? -8.688 48.875 25.516 1 86.19 146 GLY A O 1
ATOM 1163 N N . ASN A 1 147 ? -6.664 48.688 24.5 1 85.06 147 ASN A N 1
ATOM 1164 C CA . ASN A 1 147 ? -7.191 49.25 23.266 1 85.06 147 ASN A CA 1
ATOM 1165 C C . ASN A 1 147 ? -8.047 48.25 22.5 1 85.06 147 ASN A C 1
ATOM 1167 O O . ASN A 1 147 ? -7.926 47.062 22.703 1 85.06 147 ASN A O 1
ATOM 1171 N N . GLU A 1 148 ? -8.93 48.719 21.766 1 86.62 148 GLU A N 1
ATOM 1172 C CA . GLU A 1 148 ? -9.922 47.906 21.078 1 86.62 148 GLU A CA 1
ATOM 1173 C C . GLU A 1 148 ? -9.266 46.875 20.172 1 86.62 148 GLU A C 1
ATOM 1175 O O . GLU A 1 148 ? -9.727 45.75 20.062 1 86.62 148 GLU A O 1
ATOM 1180 N N . LYS A 1 149 ? -8.258 47.25 19.5 1 82.75 149 LYS A N 1
ATOM 1181 C CA . LYS A 1 149 ? -7.559 46.344 18.609 1 82.75 149 LYS A CA 1
ATOM 1182 C C . LYS A 1 149 ? -6.988 45.156 19.375 1 82.75 149 LYS A C 1
ATOM 1184 O O . LYS A 1 149 ? -7.074 44 18.906 1 82.75 149 LYS A O 1
ATOM 1189 N N . ALA A 1 150 ? -6.434 45.406 20.484 1 83 150 ALA A N 1
ATOM 1190 C CA . ALA A 1 150 ? -5.852 44.375 21.312 1 83 150 ALA A CA 1
ATOM 1191 C C . ALA A 1 150 ? -6.93 43.438 21.875 1 83 150 ALA A C 1
ATOM 1193 O O . ALA A 1 150 ? -6.715 42.25 22.016 1 83 150 ALA A O 1
ATOM 1194 N N . LYS A 1 151 ? -8.031 44.062 22.234 1 87.06 151 LYS A N 1
ATOM 1195 C CA . LYS A 1 151 ? -9.148 43.281 22.734 1 87.06 151 LYS A CA 1
ATOM 1196 C C . LYS A 1 151 ? -9.648 42.312 21.672 1 87.06 151 LYS A C 1
ATOM 1198 O O . LYS A 1 151 ? -9.906 41.125 21.969 1 87.06 151 LYS A O 1
ATOM 1203 N N . ARG A 1 152 ? -9.766 42.688 20.484 1 86.75 152 ARG A N 1
ATOM 1204 C CA . ARG A 1 152 ? -10.219 41.844 19.375 1 86.75 152 ARG A CA 1
ATOM 1205 C C . ARG A 1 152 ? -9.234 40.719 19.125 1 86.75 152 ARG A C 1
ATOM 1207 O O . ARG A 1 152 ? -9.633 39.594 18.828 1 86.75 152 ARG A O 1
ATOM 1214 N N . ARG A 1 153 ? -8.016 41.031 19.203 1 83.06 153 ARG A N 1
ATOM 1215 C CA . ARG A 1 153 ? -6.977 40.031 19.016 1 83.06 153 ARG A CA 1
ATOM 1216 C C . ARG A 1 153 ? -7.055 38.969 20.078 1 83.06 153 ARG A C 1
ATOM 1218 O O . ARG A 1 153 ? -6.801 37.781 19.812 1 83.06 153 ARG A O 1
ATOM 1225 N N . LEU A 1 154 ? -7.324 39.438 21.234 1 84.06 154 LEU A N 1
ATOM 1226 C CA . LEU A 1 154 ? -7.473 38.5 22.344 1 84.06 154 LEU A CA 1
ATOM 1227 C C . LEU A 1 154 ? -8.617 37.531 22.094 1 84.06 154 LEU A C 1
ATOM 1229 O O . LEU A 1 154 ? -8.469 36.312 22.312 1 84.06 154 LEU A O 1
ATOM 1233 N N . ILE A 1 155 ? -9.695 38.031 21.609 1 86.5 155 ILE A N 1
ATOM 1234 C CA . ILE A 1 155 ? -10.852 37.188 21.312 1 86.5 155 ILE A CA 1
ATOM 1235 C C . ILE A 1 155 ? -10.492 36.188 20.219 1 86.5 155 ILE A C 1
ATOM 1237 O O . ILE A 1 155 ? -10.773 35 20.359 1 86.5 155 ILE A O 1
ATOM 1241 N N . SER A 1 156 ? -9.922 36.688 19.109 1 84.81 156 SER A N 1
ATOM 1242 C CA . SER A 1 156 ? -9.555 35.781 18 1 84.81 156 SER A CA 1
ATOM 1243 C C . SER A 1 156 ? -8.594 34.688 18.469 1 84.81 156 SER A C 1
ATOM 1245 O O . SER A 1 156 ? -8.703 33.562 18.031 1 84.81 156 SER A O 1
ATOM 1247 N N . HIS A 1 157 ? -7.715 35 19.281 1 79.12 157 HIS A N 1
ATOM 1248 C CA . HIS A 1 157 ? -6.75 34.062 19.797 1 79.12 157 HIS A CA 1
ATOM 1249 C C . HIS A 1 157 ? -7.449 32.938 20.562 1 79.12 157 HIS A C 1
ATOM 1251 O O . HIS A 1 157 ? -7.133 31.75 20.359 1 79.12 157 HIS A O 1
ATOM 1257 N N . PHE A 1 158 ? -8.344 33.312 21.391 1 80.5 158 PHE A N 1
ATOM 1258 C CA . PHE A 1 158 ? -9 32.312 22.219 1 80.5 158 PHE A CA 1
ATOM 1259 C C . PHE A 1 158 ? -9.953 31.438 21.391 1 80.5 158 PHE A C 1
ATOM 1261 O O . PHE A 1 158 ? -10.109 30.25 21.656 1 80.5 158 PHE A O 1
ATOM 1268 N N . ILE A 1 159 ? -10.555 31.984 20.406 1 81.56 159 ILE A N 1
ATOM 1269 C CA . ILE A 1 159 ? -11.383 31.203 19.516 1 81.56 159 ILE A CA 1
ATOM 1270 C C . ILE A 1 159 ? -10.523 30.156 18.781 1 81.56 159 ILE A C 1
ATOM 1272 O O . ILE A 1 159 ? -10.922 29 18.656 1 81.56 159 ILE A O 1
ATOM 1276 N N . MET A 1 160 ? -9.383 30.547 18.359 1 77.75 160 MET A N 1
ATOM 1277 C CA . MET A 1 160 ? -8.461 29.656 17.641 1 77.75 160 MET A CA 1
ATOM 1278 C C . MET A 1 160 ? -7.949 28.547 18.562 1 77.75 160 MET A C 1
ATOM 1280 O O . MET A 1 160 ? -7.754 27.422 18.125 1 77.75 160 MET A O 1
ATOM 1284 N N . GLU A 1 161 ? -7.746 28.906 19.719 1 71.94 161 GLU A N 1
ATOM 1285 C CA . GLU A 1 161 ? -7.238 27.938 20.688 1 71.94 161 GLU A CA 1
ATOM 1286 C C . GLU A 1 161 ? -8.289 26.875 21 1 71.94 161 GLU A C 1
ATOM 1288 O O . GLU A 1 161 ? -7.945 25.719 21.281 1 71.94 161 GLU A O 1
ATOM 1293 N N . GLU A 1 162 ? -9.461 27.328 20.938 1 70.25 162 GLU A N 1
ATOM 1294 C CA . GLU A 1 162 ? -10.555 26.406 21.219 1 70.25 162 GLU A CA 1
ATOM 1295 C C . GLU A 1 162 ? -10.805 25.453 20.062 1 70.25 162 GLU A C 1
ATOM 1297 O O . GLU A 1 162 ? -11.328 24.359 20.25 1 70.25 162 GLU A O 1
ATOM 1302 N N . ALA A 1 163 ? -10.398 25.938 18.984 1 70.44 163 ALA A N 1
ATOM 1303 C CA . ALA A 1 163 ? -10.656 25.141 17.781 1 70.44 163 ALA A CA 1
ATOM 1304 C C . ALA A 1 163 ? -9.828 23.859 17.781 1 70.44 163 ALA A C 1
ATOM 1306 O O . ALA A 1 163 ? -8.656 23.875 18.156 1 70.44 163 ALA A O 1
ATOM 1307 N N . PRO A 1 164 ? -10.562 22.688 17.5 1 61.72 164 PRO A N 1
ATOM 1308 C CA . PRO A 1 164 ? -9.758 21.484 17.312 1 61.72 164 PRO A CA 1
ATOM 1309 C C . PRO A 1 164 ? -8.617 21.672 16.328 1 61.72 164 PRO A C 1
ATOM 1311 O O . PRO A 1 164 ? -8.828 22.172 15.219 1 61.72 164 PRO A O 1
ATOM 1314 N N . HIS A 1 165 ? -7.496 21.453 16.719 1 58.28 165 HIS A N 1
ATOM 1315 C CA . HIS A 1 165 ? -6.281 21.578 15.914 1 58.28 165 HIS A CA 1
ATOM 1316 C C . HIS A 1 165 ? -6.047 23.031 15.492 1 58.28 165 HIS A C 1
ATOM 1318 O O . HIS A 1 165 ? -5.492 23.297 14.422 1 58.28 165 HIS A O 1
ATOM 1324 N N . HIS A 1 166 ? -6.777 23.922 16.281 1 59.12 166 HIS A N 1
ATOM 1325 C CA . HIS A 1 166 ? -6.629 25.359 16.094 1 59.12 166 HIS A CA 1
ATOM 1326 C C . HIS A 1 166 ? -7.191 25.797 14.734 1 59.12 166 HIS A C 1
ATOM 1328 O O . HIS A 1 166 ? -6.676 26.734 14.117 1 59.12 166 HIS A O 1
ATOM 1334 N N . PHE A 1 167 ? -8.055 24.938 14.359 1 64.75 167 PHE A N 1
ATOM 1335 C CA . PHE A 1 167 ? -8.688 25.266 13.094 1 64.75 167 PHE A CA 1
ATOM 1336 C C . PHE A 1 167 ? -10.156 25.625 13.297 1 64.75 167 PHE A C 1
ATOM 1338 O O . PHE A 1 167 ? -10.953 24.781 13.727 1 64.75 167 PHE A O 1
ATOM 1345 N N . VAL A 1 168 ? -10.359 26.891 12.984 1 71.38 168 VAL A N 1
ATOM 1346 C CA . VAL A 1 168 ? -11.703 27.422 13.172 1 71.38 168 VAL A CA 1
ATOM 1347 C C . VAL A 1 168 ? -12.57 27.062 11.969 1 71.38 168 VAL A C 1
ATOM 1349 O O . VAL A 1 168 ? -12.172 27.312 10.82 1 71.38 168 VAL A O 1
ATOM 1352 N N . ASP A 1 169 ? -13.703 26.406 12.25 1 75.25 169 ASP A N 1
ATOM 1353 C CA . ASP A 1 169 ? -14.641 26.109 11.172 1 75.25 169 ASP A CA 1
ATOM 1354 C C . ASP A 1 169 ? -15.977 26.828 11.398 1 75.25 169 ASP A C 1
ATOM 1356 O O . ASP A 1 169 ? -16.125 27.578 12.367 1 75.25 169 ASP A O 1
ATOM 1360 N N . ARG A 1 170 ? -16.828 26.641 10.484 1 80.06 170 ARG A N 1
ATOM 1361 C CA . ARG A 1 170 ? -18.109 27.312 10.516 1 80.06 170 ARG A CA 1
ATOM 1362 C C . ARG A 1 170 ? -18.906 26.922 11.766 1 80.06 170 ARG A C 1
ATOM 1364 O O . ARG A 1 170 ? -19.594 27.766 12.344 1 80.06 170 ARG A O 1
ATOM 1371 N N . SER A 1 171 ? -18.75 25.734 12.148 1 76.62 171 SER A N 1
ATOM 1372 C CA . SER A 1 171 ? -19.453 25.25 13.328 1 76.62 171 SER A CA 1
ATOM 1373 C C . SER A 1 171 ? -18.984 25.969 14.594 1 76.62 171 SER A C 1
ATOM 1375 O O . SER A 1 171 ? -19.797 26.297 15.461 1 76.62 171 SER A O 1
ATOM 1377 N N . LEU A 1 172 ? -17.781 26.172 14.656 1 80.12 172 LEU A N 1
ATOM 1378 C CA . LEU A 1 172 ? -17.234 26.859 15.82 1 80.12 172 LEU A CA 1
ATOM 1379 C C . LEU A 1 172 ? -17.703 28.312 15.859 1 80.12 172 LEU A C 1
ATOM 1381 O O . LEU A 1 172 ? -17.953 28.859 16.938 1 80.12 172 LEU A O 1
ATOM 1385 N N . LEU A 1 173 ? -17.781 28.938 14.734 1 87.81 173 LEU A N 1
ATOM 1386 C CA . LEU A 1 173 ? -18.281 30.297 14.688 1 87.81 173 LEU A CA 1
ATOM 1387 C C . LEU A 1 173 ? -19.734 30.359 15.164 1 87.81 173 LEU A C 1
ATOM 1389 O O . LEU A 1 173 ? -20.109 31.266 15.922 1 87.81 173 LEU A O 1
ATOM 1393 N N . THR A 1 174 ? -20.562 29.375 14.781 1 86.25 174 THR A N 1
ATOM 1394 C CA . THR A 1 174 ? -21.969 29.359 15.156 1 86.25 174 THR A CA 1
ATOM 1395 C C . THR A 1 174 ? -22.141 29.016 16.641 1 86.25 174 THR A C 1
ATOM 1397 O O . THR A 1 174 ? -23.172 29.328 17.234 1 86.25 174 THR A O 1
ATOM 1400 N N . GLN A 1 175 ? -21.156 28.469 17.172 1 80.62 175 GLN A N 1
ATOM 1401 C CA . GLN A 1 175 ? -21.188 28.156 18.594 1 80.62 175 GLN A CA 1
ATOM 1402 C C . GLN A 1 175 ? -20.828 29.391 19.438 1 80.62 175 GLN A C 1
ATOM 1404 O O . GLN A 1 175 ? -21.266 29.516 20.578 1 80.62 175 GLN A O 1
ATOM 1409 N N . ASN A 1 176 ? -20.078 30.266 18.875 1 86 176 ASN A N 1
ATOM 1410 C CA . ASN A 1 176 ? -19.562 31.391 19.641 1 86 176 ASN A CA 1
ATOM 1411 C C . ASN A 1 176 ? -20.328 32.688 19.328 1 86 176 ASN A C 1
ATOM 1413 O O . ASN A 1 176 ? -20.312 33.625 20.109 1 86 176 ASN A O 1
ATOM 1417 N N . PHE A 1 177 ? -20.922 32.688 18.219 1 89.38 177 PHE A N 1
ATOM 1418 C CA . PHE A 1 177 ? -21.672 33.844 17.781 1 89.38 177 PHE A CA 1
ATOM 1419 C C . PHE A 1 177 ? -23.109 33.469 17.422 1 89.38 177 PHE A C 1
ATOM 1421 O O . PHE A 1 177 ? -23.422 32.281 17.312 1 89.38 177 PHE A O 1
ATOM 1428 N N . ASN A 1 178 ? -23.938 34.562 17.344 1 88.25 178 ASN A N 1
ATOM 1429 C CA . ASN A 1 178 ? -25.297 34.312 16.875 1 88.25 178 ASN A CA 1
ATOM 1430 C C . ASN A 1 178 ? -25.312 33.656 15.492 1 88.25 178 ASN A C 1
ATOM 1432 O O . ASN A 1 178 ? -24.688 34.156 14.562 1 88.25 178 ASN A O 1
ATOM 1436 N N . ARG A 1 179 ? -25.969 32.562 15.383 1 89.31 179 ARG A N 1
ATOM 1437 C CA . ARG A 1 179 ? -26.031 31.797 14.148 1 89.31 179 ARG A CA 1
ATOM 1438 C C . ARG A 1 179 ? -26.484 32.656 12.977 1 89.31 179 ARG A C 1
ATOM 1440 O O . ARG A 1 179 ? -25.969 32.562 11.867 1 89.31 179 ARG A O 1
ATOM 1447 N N . THR A 1 180 ? -27.484 33.438 13.227 1 92 180 THR A N 1
ATOM 1448 C CA . THR A 1 180 ? -28.016 34.312 12.188 1 92 180 THR A CA 1
ATOM 1449 C C . THR A 1 180 ? -26.969 35.281 11.68 1 92 180 THR A C 1
ATOM 1451 O O . THR A 1 180 ? -26.891 35.562 10.484 1 92 180 THR A O 1
ATOM 1454 N N . ASP A 1 181 ? -26.188 35.844 12.602 1 93.75 181 ASP A N 1
ATOM 1455 C CA . ASP A 1 181 ? -25.125 36.781 12.227 1 93.75 181 ASP A CA 1
ATOM 1456 C C . ASP A 1 181 ? -24.078 36.094 11.352 1 93.75 181 ASP A C 1
ATOM 1458 O O . ASP A 1 181 ? -23.609 36.688 10.383 1 93.75 181 ASP A O 1
ATOM 1462 N N . VAL A 1 182 ? -23.734 34.875 11.719 1 94.19 182 VAL A N 1
ATOM 1463 C CA . VAL A 1 182 ? -22.75 34.094 10.977 1 94.19 182 VAL A CA 1
ATOM 1464 C C . VAL A 1 182 ? -23.25 33.844 9.555 1 94.19 182 VAL A C 1
ATOM 1466 O O . VAL A 1 182 ? -22.516 34.062 8.586 1 94.19 182 VAL A O 1
ATOM 1469 N N . GLU A 1 183 ? -24.469 33.469 9.438 1 93.38 183 GLU A N 1
ATOM 1470 C CA . GLU A 1 183 ? -25.047 33.156 8.133 1 93.38 183 GLU A CA 1
ATOM 1471 C C . GLU A 1 183 ? -25.156 34.406 7.273 1 93.38 183 GLU A C 1
ATOM 1473 O O . GLU A 1 183 ? -24.906 34.375 6.066 1 93.38 183 GLU A O 1
ATOM 1478 N N . GLN A 1 184 ? -25.531 35.5 7.914 1 95.19 184 GLN A N 1
ATOM 1479 C CA . GLN A 1 184 ? -25.688 36.75 7.191 1 95.19 184 GLN A CA 1
ATOM 1480 C C . GLN A 1 184 ? -24.359 37.25 6.645 1 95.19 184 GLN A C 1
ATOM 1482 O O . GLN A 1 184 ? -24.266 37.656 5.492 1 95.19 184 GLN A O 1
ATOM 1487 N N . ILE A 1 185 ? -23.344 37.219 7.434 1 95.69 185 ILE A N 1
ATOM 1488 C CA . ILE A 1 185 ? -22.031 37.656 7 1 95.69 185 ILE A CA 1
ATOM 1489 C C . ILE A 1 185 ? -21.531 36.781 5.852 1 95.69 185 ILE A C 1
ATOM 1491 O O . ILE A 1 185 ? -20.969 37.281 4.875 1 95.69 185 ILE A O 1
ATOM 1495 N N . GLU A 1 186 ? -21.688 35.5 6.035 1 93.19 186 GLU A N 1
ATOM 1496 C CA . GLU A 1 186 ? -21.281 34.562 4.992 1 93.19 186 GLU A CA 1
ATOM 1497 C C . GLU A 1 186 ? -22 34.875 3.676 1 93.19 186 GLU A C 1
ATOM 1499 O O . GLU A 1 186 ? -21.375 34.875 2.615 1 93.19 186 GLU A O 1
ATOM 1504 N N . GLN A 1 187 ? -23.25 35.094 3.791 1 93.94 187 GLN A N 1
ATOM 1505 C CA . GLN A 1 187 ? -24.062 35.375 2.613 1 93.94 187 GLN A CA 1
ATOM 1506 C C . GLN A 1 187 ? -23.625 36.688 1.952 1 93.94 187 GLN A C 1
ATOM 1508 O O . GLN A 1 187 ? -23.5 36.75 0.727 1 93.94 187 GLN A O 1
ATOM 1513 N N . ILE A 1 188 ? -23.422 37.688 2.707 1 96.06 188 ILE A N 1
ATOM 1514 C CA . ILE A 1 188 ? -23.016 39 2.195 1 96.06 188 ILE A CA 1
ATOM 1515 C C . ILE A 1 188 ? -21.719 38.844 1.417 1 96.06 188 ILE A C 1
ATOM 1517 O O . ILE A 1 188 ? -21.594 39.344 0.289 1 96.06 188 ILE A O 1
ATOM 1521 N N . ILE A 1 189 ? -20.734 38.188 2.043 1 94.31 189 ILE A N 1
ATOM 1522 C CA . ILE A 1 189 ? -19.422 38.062 1.44 1 94.31 189 ILE A CA 1
ATOM 1523 C C . ILE A 1 189 ? -19.516 37.25 0.148 1 94.31 189 ILE A C 1
ATOM 1525 O O . ILE A 1 189 ? -19.016 37.688 -0.896 1 94.31 189 ILE A O 1
ATOM 1529 N N . LYS A 1 190 ? -20.188 36.125 0.164 1 90.12 190 LYS A N 1
ATOM 1530 C CA . LYS A 1 190 ? -20.281 35.219 -0.986 1 90.12 190 LYS A CA 1
ATOM 1531 C C . LYS A 1 190 ? -21.031 35.906 -2.139 1 90.12 190 LYS A C 1
ATOM 1533 O O . LYS A 1 190 ? -20.609 35.812 -3.295 1 90.12 190 LYS A O 1
ATOM 1538 N N . GLU A 1 191 ? -22.078 36.594 -1.857 1 93.19 191 GLU A N 1
ATOM 1539 C CA . GLU A 1 191 ? -22.906 37.219 -2.887 1 93.19 191 GLU A CA 1
ATOM 1540 C C . GLU A 1 191 ? -22.156 38.375 -3.562 1 93.19 191 GLU A C 1
ATOM 1542 O O . GLU A 1 191 ? -22.25 38.562 -4.781 1 93.19 191 GLU A O 1
ATOM 1547 N N . GLU A 1 192 ? -21.469 39.125 -2.734 1 93 192 GLU A N 1
ATOM 1548 C CA . GLU A 1 192 ? -20.781 40.281 -3.297 1 93 192 GLU A CA 1
ATOM 1549 C C . GLU A 1 192 ? -19.531 39.875 -4.062 1 93 192 GLU A C 1
ATOM 1551 O O . GLU A 1 192 ? -19.125 40.531 -5.02 1 93 192 GLU A O 1
ATOM 1556 N N . LEU A 1 193 ? -18.938 38.781 -3.707 1 90 193 LEU A N 1
ATOM 1557 C CA . LEU A 1 193 ? -17.703 38.344 -4.363 1 90 193 LEU A CA 1
ATOM 1558 C C . LEU A 1 193 ? -18.031 37.531 -5.609 1 90 193 LEU A C 1
ATOM 1560 O O . LEU A 1 193 ? -17.188 37.375 -6.496 1 90 193 LEU A O 1
ATOM 1564 N N . ALA A 1 194 ? -19.141 36.938 -5.688 1 87.19 194 ALA A N 1
ATOM 1565 C CA . ALA A 1 194 ? -19.516 36.031 -6.766 1 87.19 194 ALA A CA 1
ATOM 1566 C C . ALA A 1 194 ? -19.281 36.656 -8.133 1 87.19 194 ALA A C 1
ATOM 1568 O O . ALA A 1 194 ? -18.672 36.031 -9.008 1 87.19 194 ALA A O 1
ATOM 1569 N N . PRO A 1 195 ? -19.703 37.875 -8.328 1 83.25 195 PRO A N 1
ATOM 1570 C CA . PRO A 1 195 ? -19.516 38.469 -9.648 1 83.25 195 PRO A CA 1
ATOM 1571 C C . PRO A 1 195 ? -18.094 39.031 -9.844 1 83.25 195 PRO A C 1
ATOM 1573 O O . PRO A 1 195 ? -17.75 39.469 -10.945 1 83.25 195 PRO A O 1
ATOM 1576 N N . SER A 1 196 ? -17.297 38.969 -8.82 1 81.44 196 SER A N 1
ATOM 1577 C CA . SER A 1 196 ? -15.977 39.594 -8.883 1 81.44 196 SER A CA 1
ATOM 1578 C C . SER A 1 196 ? -14.898 38.562 -9.203 1 81.44 196 SER A C 1
ATOM 1580 O O . SER A 1 196 ? -15.18 37.375 -9.297 1 81.44 196 SER A O 1
ATOM 1582 N N . THR A 1 197 ? -13.711 39.062 -9.469 1 75.94 197 THR A N 1
ATOM 1583 C CA . THR A 1 197 ? -12.57 38.188 -9.734 1 75.94 197 THR A CA 1
ATOM 1584 C C . THR A 1 197 ? -11.875 37.812 -8.43 1 75.94 197 THR A C 1
ATOM 1586 O O . THR A 1 197 ? -10.922 37.031 -8.445 1 75.94 197 THR A O 1
ATOM 1589 N N . LEU A 1 198 ? -12.414 38.375 -7.348 1 77.88 198 LEU A N 1
ATOM 1590 C CA . LEU A 1 198 ? -11.844 38.062 -6.047 1 77.88 198 LEU A CA 1
ATOM 1591 C C . LEU A 1 198 ? -12.312 36.688 -5.574 1 77.88 198 LEU A C 1
ATOM 1593 O O . LEU A 1 198 ? -13.492 36.344 -5.703 1 77.88 198 LEU A O 1
ATOM 1597 N N . LYS A 1 199 ? -11.367 35.906 -5.223 1 77.75 199 LYS A N 1
ATOM 1598 C CA . LYS A 1 199 ? -11.703 34.594 -4.734 1 77.75 199 LYS A CA 1
ATOM 1599 C C . LYS A 1 199 ? -11.211 34.375 -3.305 1 77.75 199 LYS A C 1
ATOM 1601 O O . LYS A 1 199 ? -10.18 34.938 -2.916 1 77.75 199 LYS A O 1
ATOM 1606 N N . LEU A 1 200 ? -12.086 33.719 -2.576 1 79.12 200 LEU A N 1
ATOM 1607 C CA . LEU A 1 200 ? -11.758 33.344 -1.206 1 79.12 200 LEU A CA 1
ATOM 1608 C C . LEU A 1 200 ? -11.789 31.844 -1.03 1 79.12 200 LEU A C 1
ATOM 1610 O O . LEU A 1 200 ? -12.773 31.188 -1.39 1 79.12 200 LEU A O 1
ATOM 1614 N N . ASN A 1 201 ? -10.68 31.359 -0.605 1 72.38 201 ASN A N 1
ATOM 1615 C CA . ASN A 1 201 ? -10.781 29.953 -0.216 1 72.38 201 ASN A CA 1
ATOM 1616 C C . ASN A 1 201 ? -11.516 29.797 1.113 1 72.38 201 ASN A C 1
ATOM 1618 O O . ASN A 1 201 ? -11.758 30.781 1.815 1 72.38 201 ASN A O 1
ATOM 1622 N N . TYR A 1 202 ? -11.953 28.688 1.438 1 74.19 202 TYR A N 1
ATOM 1623 C CA . TYR A 1 202 ? -12.781 28.406 2.607 1 74.19 202 TYR A CA 1
ATOM 1624 C C . TYR A 1 202 ? -12.125 28.938 3.877 1 74.19 202 TYR A C 1
ATOM 1626 O O . TYR A 1 202 ? -12.789 29.547 4.719 1 74.19 202 TYR A O 1
ATOM 1634 N N . TYR A 1 203 ? -10.859 28.828 4.043 1 73.38 203 TYR A N 1
ATOM 1635 C CA . TYR A 1 203 ? -10.172 29.203 5.277 1 73.38 203 TYR A CA 1
ATOM 1636 C C . TYR A 1 203 ? -10.094 30.719 5.406 1 73.38 203 TYR A C 1
ATOM 1638 O O . TYR A 1 203 ? -10.25 31.266 6.504 1 73.38 203 TYR A O 1
ATOM 1646 N N . ALA A 1 204 ? -9.789 31.203 4.258 1 78.38 204 ALA A N 1
ATOM 1647 C CA . ALA A 1 204 ? -9.758 32.656 4.246 1 78.38 204 ALA A CA 1
ATOM 1648 C C . ALA A 1 204 ? -11.133 33.25 4.57 1 78.38 204 ALA A C 1
ATOM 1650 O O . ALA A 1 204 ? -11.242 34.25 5.262 1 78.38 204 ALA A O 1
ATOM 1651 N N . LEU A 1 205 ? -12.133 32.562 4.047 1 84.75 205 LEU A N 1
ATOM 1652 C CA . LEU A 1 205 ? -13.492 33 4.32 1 84.75 205 LEU A CA 1
ATOM 1653 C C . LEU A 1 205 ? -13.812 32.906 5.809 1 84.75 205 LEU A C 1
ATOM 1655 O O . LEU A 1 205 ? -14.352 33.844 6.398 1 84.75 205 LEU A O 1
ATOM 1659 N N . ILE A 1 206 ? -13.469 31.812 6.402 1 84.81 206 ILE A N 1
ATOM 1660 C CA . ILE A 1 206 ? -13.758 31.594 7.816 1 84.81 206 ILE A CA 1
ATOM 1661 C C . ILE A 1 206 ? -12.984 32.594 8.664 1 84.81 206 ILE A C 1
ATOM 1663 O O . ILE A 1 206 ? -13.516 33.125 9.633 1 84.81 206 ILE A O 1
ATOM 1667 N N . ASN A 1 207 ? -11.766 32.781 8.273 1 83.12 207 ASN A N 1
ATOM 1668 C CA . ASN A 1 207 ? -10.938 33.75 8.984 1 83.12 207 ASN A CA 1
ATOM 1669 C C . ASN A 1 207 ? -11.516 35.156 8.898 1 83.12 207 ASN A C 1
ATOM 1671 O O . ASN A 1 207 ? -11.562 35.875 9.898 1 83.12 207 ASN A O 1
ATOM 1675 N N . LEU A 1 208 ? -11.898 35.469 7.746 1 88.75 208 LEU A N 1
ATOM 1676 C CA . LEU A 1 208 ? -12.516 36.781 7.523 1 88.75 208 LEU A CA 1
ATOM 1677 C C . LEU A 1 208 ? -13.789 36.938 8.344 1 88.75 208 LEU A C 1
ATOM 1679 O O . LEU A 1 208 ? -14 37.938 8.992 1 88.75 208 LEU A O 1
ATOM 1683 N N . MET A 1 209 ? -14.578 35.938 8.297 1 92.5 209 MET A N 1
ATOM 1684 C CA . MET A 1 209 ? -15.844 35.969 9.031 1 92.5 209 MET A CA 1
ATOM 1685 C C . MET A 1 209 ? -15.602 36.094 10.531 1 92.5 209 MET A C 1
ATOM 1687 O O . MET A 1 209 ? -16.312 36.844 11.203 1 92.5 209 MET A O 1
ATOM 1691 N N . MET A 1 210 ? -14.648 35.406 10.992 1 90.69 210 MET A N 1
ATOM 1692 C CA . MET A 1 210 ? -14.336 35.469 12.414 1 90.69 210 MET A CA 1
ATOM 1693 C C . MET A 1 210 ? -14.016 36.875 12.836 1 90.69 210 MET A C 1
ATOM 1695 O O . MET A 1 210 ? -14.594 37.406 13.789 1 90.69 210 MET A O 1
ATOM 1699 N N . HIS A 1 211 ? -13.156 37.531 12.125 1 89.12 211 HIS A N 1
ATOM 1700 C CA . HIS A 1 211 ? -12.734 38.906 12.469 1 89.12 211 HIS A CA 1
ATOM 1701 C C . HIS A 1 211 ? -13.883 39.875 12.312 1 89.12 211 HIS A C 1
ATOM 1703 O O . HIS A 1 211 ? -14.023 40.812 13.117 1 89.12 211 HIS A O 1
ATOM 1709 N N . LEU A 1 212 ? -14.672 39.688 11.281 1 93.38 212 LEU A N 1
ATOM 1710 C CA . LEU A 1 212 ? -15.812 40.562 11.078 1 93.38 212 LEU A CA 1
ATOM 1711 C C . LEU A 1 212 ? -16.828 40.406 12.203 1 93.38 212 LEU A C 1
ATOM 1713 O O . LEU A 1 212 ? -17.406 41.406 12.672 1 93.38 212 LEU A O 1
ATOM 1717 N N . LEU A 1 213 ? -17.062 39.188 12.602 1 93.94 213 LEU A N 1
ATOM 1718 C CA . LEU A 1 213 ? -18.016 38.906 13.672 1 93.94 213 LEU A CA 1
ATOM 1719 C C . LEU A 1 213 ? -17.547 39.531 14.984 1 93.94 213 LEU A C 1
ATOM 1721 O O . LEU A 1 213 ? -18.359 40.094 15.734 1 93.94 213 LEU A O 1
ATOM 1725 N N . ILE A 1 214 ? -16.281 39.375 15.242 1 91.06 214 ILE A N 1
ATOM 1726 C CA . ILE A 1 214 ? -15.719 40 16.438 1 91.06 214 ILE A CA 1
ATOM 1727 C C . ILE A 1 214 ? -15.914 41.5 16.391 1 91.06 214 ILE A C 1
ATOM 1729 O O . ILE A 1 214 ? -16.312 42.125 17.375 1 91.06 214 ILE A O 1
ATOM 1733 N N . MET A 1 215 ? -15.633 42.125 15.25 1 90.94 215 MET A N 1
ATOM 1734 C CA . MET A 1 215 ? -15.789 43.562 15.047 1 90.94 215 MET A CA 1
ATOM 1735 C C . MET A 1 215 ? -17.234 44 15.25 1 90.94 215 MET A C 1
ATOM 1737 O O . MET A 1 215 ? -17.5 44.969 15.938 1 90.94 215 MET A O 1
ATOM 1741 N N . ILE A 1 216 ? -18.156 43.281 14.68 1 91.88 216 ILE A N 1
ATOM 1742 C CA . ILE A 1 216 ? -19.578 43.594 14.75 1 91.88 216 ILE A CA 1
ATOM 1743 C C . ILE A 1 216 ? -20.062 43.531 16.188 1 91.88 216 ILE A C 1
ATOM 1745 O O . ILE A 1 216 ? -20.812 44.406 16.656 1 91.88 216 ILE A O 1
ATOM 1749 N N . GLN A 1 217 ? -19.609 42.531 16.844 1 89.69 217 GLN A N 1
ATOM 1750 C CA . GLN A 1 217 ? -19.984 42.375 18.25 1 89.69 217 GLN A CA 1
ATOM 1751 C C . GLN A 1 217 ? -19.453 43.562 19.078 1 89.69 217 GLN A C 1
ATOM 1753 O O . GLN A 1 217 ? -20.141 44.031 20 1 89.69 217 GLN A O 1
ATOM 1758 N N . SER A 1 218 ? -18.25 43.938 18.812 1 89.12 218 SER A N 1
ATOM 1759 C CA . SER A 1 218 ? -17.641 45.062 19.516 1 89.12 218 SER A CA 1
ATOM 1760 C C . SER A 1 218 ? -18.406 46.344 19.25 1 89.12 218 SER A C 1
ATOM 1762 O O . SER A 1 218 ? -18.641 47.156 20.156 1 89.12 218 SER A O 1
ATOM 1764 N N . LEU A 1 219 ? -18.781 46.531 18.062 1 88.75 219 LEU A N 1
ATOM 1765 C CA . LEU A 1 219 ? -19.453 47.781 17.656 1 88.75 219 LEU A CA 1
ATOM 1766 C C . LEU A 1 219 ? -20.859 47.844 18.25 1 88.75 219 LEU A C 1
ATOM 1768 O O . LEU A 1 219 ? -21.359 48.938 18.562 1 88.75 219 LEU A O 1
ATOM 1772 N N . HIS A 1 220 ? -21.484 46.781 18.375 1 87.25 220 HIS A N 1
ATOM 1773 C CA . HIS A 1 220 ? -22.812 46.75 19 1 87.25 220 HIS A CA 1
ATOM 1774 C C . HIS A 1 220 ? -22.75 47.219 20.453 1 87.25 220 HIS A C 1
ATOM 1776 O O . HIS A 1 220 ? -23.75 47.688 21 1 87.25 220 HIS A O 1
ATOM 1782 N N . HIS A 1 221 ? -21.594 47.156 21 1 81.94 221 HIS A N 1
ATOM 1783 C CA . HIS A 1 221 ? -21.453 47.562 22.391 1 81.94 221 HIS A CA 1
ATOM 1784 C C . HIS A 1 221 ? -20.641 48.875 22.484 1 81.94 221 HIS A C 1
ATOM 1786 O O . HIS A 1 221 ? -20.016 49.125 23.516 1 81.94 221 HIS A O 1
ATOM 1792 N N . ASP A 1 222 ? -20.484 49.5 21.359 1 76.75 222 ASP A N 1
ATOM 1793 C CA . ASP A 1 222 ? -19.953 50.844 21.219 1 76.75 222 ASP A CA 1
ATOM 1794 C C . ASP A 1 222 ? -18.438 50.875 21.438 1 76.75 222 ASP A C 1
ATOM 1796 O O . ASP A 1 222 ? -17.891 51.875 21.922 1 76.75 222 ASP A O 1
ATOM 1800 N N . ASP A 1 223 ? -17.875 49.781 21.25 1 81.38 223 ASP A N 1
ATOM 1801 C CA . ASP A 1 223 ? -16.406 49.719 21.234 1 81.38 223 ASP A CA 1
ATOM 1802 C C . ASP A 1 223 ? -15.867 49.938 19.828 1 81.38 223 ASP A C 1
ATOM 1804 O O . ASP A 1 223 ? -16.062 49.094 18.953 1 81.38 223 ASP A O 1
ATOM 1808 N N . THR A 1 224 ? -15.25 51.062 19.547 1 77.69 224 THR A N 1
ATOM 1809 C CA . THR A 1 224 ? -14.797 51.406 18.203 1 77.69 224 THR A CA 1
ATOM 1810 C C . THR A 1 224 ? -13.273 51.562 18.172 1 77.69 224 THR A C 1
ATOM 1812 O O . THR A 1 224 ? -12.648 51.812 19.203 1 77.69 224 THR A O 1
ATOM 1815 N N . LEU A 1 225 ? -12.781 51.312 17.031 1 77.56 225 LEU A N 1
ATOM 1816 C CA . LEU A 1 225 ? -11.359 51.594 16.812 1 77.56 225 LEU A CA 1
ATOM 1817 C C . LEU A 1 225 ? -11.078 53.062 16.75 1 77.56 225 LEU A C 1
ATOM 1819 O O . LEU A 1 225 ? -11.719 53.812 15.992 1 77.56 225 LEU A O 1
ATOM 1823 N N . LEU A 1 226 ? -10.211 53.469 17.609 1 62.41 226 LEU A N 1
ATOM 1824 C CA . LEU A 1 226 ? -9.945 54.906 17.672 1 62.41 226 LEU A CA 1
ATOM 1825 C C . LEU A 1 226 ? -8.727 55.281 16.844 1 62.41 226 LEU A C 1
ATOM 1827 O O . LEU A 1 226 ? -8.578 56.438 16.406 1 62.41 226 LEU A O 1
ATOM 1831 N N . SER A 1 227 ? -7.711 54.375 16.656 1 59.16 227 SER A N 1
ATOM 1832 C CA . SER A 1 227 ? -6.516 54.688 15.883 1 59.16 227 SER A CA 1
ATOM 1833 C C . SER A 1 227 ? -6.039 53.438 15.117 1 59.16 227 SER A C 1
ATOM 1835 O O . SER A 1 227 ? -6.414 52.312 15.438 1 59.16 227 SER A O 1
ATOM 1837 N N . ARG A 1 228 ? -5.621 53.719 13.734 1 61.06 228 ARG A N 1
ATOM 1838 C CA . ARG A 1 228 ? -4.992 52.625 13 1 61.06 228 ARG A CA 1
ATOM 1839 C C . ARG A 1 228 ? -3.596 53.031 12.523 1 61.06 228 ARG A C 1
ATOM 1841 O O . ARG A 1 228 ? -3.34 54.188 12.219 1 61.06 228 ARG A O 1
ATOM 1848 N N . ASP A 1 229 ? -2.646 52.219 12.828 1 54 229 ASP A N 1
ATOM 1849 C CA . ASP A 1 229 ? -1.341 52.438 12.219 1 54 229 ASP A CA 1
ATOM 1850 C C . ASP A 1 229 ? -1.438 52.438 10.695 1 54 229 ASP A C 1
ATOM 1852 O O . ASP A 1 229 ? -2.248 51.688 10.125 1 54 229 ASP A O 1
ATOM 1856 N N . ALA A 1 230 ? -1.138 53.5 9.867 1 48.38 230 ALA A N 1
ATOM 1857 C CA . ALA A 1 230 ? -1.25 53.938 8.469 1 48.38 230 ALA A CA 1
ATOM 1858 C C . ALA A 1 230 ? -0.68 52.875 7.527 1 48.38 230 ALA A C 1
ATOM 1860 O O . ALA A 1 230 ? 0.506 52.906 7.191 1 48.38 230 ALA A O 1
ATOM 1861 N N . TYR A 1 231 ? -0.678 51.531 7.695 1 48.56 231 TYR A N 1
ATOM 1862 C CA . TYR A 1 231 ? -0.068 50.812 6.582 1 48.56 231 TYR A CA 1
ATOM 1863 C C . TYR A 1 231 ? -1.033 50.688 5.406 1 48.56 231 TYR A C 1
ATOM 1865 O O . TYR A 1 231 ? -2.205 50.344 5.586 1 48.56 231 TYR A O 1
ATOM 1873 N N . SER A 1 232 ? -0.737 51.438 4.262 1 47.06 232 SER A N 1
ATOM 1874 C CA . SER A 1 232 ? -1.523 51.688 3.062 1 47.06 232 SER A CA 1
ATOM 1875 C C . SER A 1 232 ? -1.53 50.5 2.127 1 47.06 232 SER A C 1
ATOM 1877 O O . SER A 1 232 ? -0.884 50.5 1.076 1 47.06 232 SER A O 1
ATOM 1879 N N . SER A 1 233 ? -1.202 49.281 2.395 1 54.09 233 SER A N 1
ATOM 1880 C CA . SER A 1 233 ? -1.292 48.469 1.189 1 54.09 233 SER A CA 1
ATOM 1881 C C . SER A 1 233 ? -2.742 48.281 0.762 1 54.09 233 SER A C 1
ATOM 1883 O O . SER A 1 233 ? -3.574 47.844 1.557 1 54.09 233 SER A O 1
ATOM 1885 N N . TRP A 1 234 ? -3.156 49.094 -0.404 1 58.75 234 TRP A N 1
ATOM 1886 C CA . TRP A 1 234 ? -4.555 49.25 -0.774 1 58.75 234 TRP A CA 1
ATOM 1887 C C . TRP A 1 234 ? -4.945 48.312 -1.915 1 58.75 234 TRP A C 1
ATOM 1889 O O . TRP A 1 234 ? -4.098 47.938 -2.73 1 58.75 234 TRP A O 1
ATOM 1899 N N . LEU A 1 235 ? -6.012 47.594 -1.649 1 65.38 235 LEU A N 1
ATOM 1900 C CA . LEU A 1 235 ? -6.734 46.969 -2.754 1 65.38 235 LEU A CA 1
ATOM 1901 C C . LEU A 1 235 ? -6.801 47.906 -3.957 1 65.38 235 LEU A C 1
ATOM 1903 O O . LEU A 1 235 ? -6.793 49.156 -3.799 1 65.38 235 LEU A O 1
ATOM 1907 N N . ASN A 1 236 ? -6.598 47.312 -5.09 1 71.81 236 ASN A N 1
ATOM 1908 C CA . ASN A 1 236 ? -6.855 48.125 -6.27 1 71.81 236 ASN A CA 1
ATOM 1909 C C . ASN A 1 236 ? -8.258 48.719 -6.242 1 71.81 236 ASN A C 1
ATOM 1911 O O . ASN A 1 236 ? -9.094 48.344 -5.426 1 71.81 236 ASN A O 1
ATOM 1915 N N . THR A 1 237 ? -8.422 49.719 -7.02 1 76.5 237 THR A N 1
ATOM 1916 C CA . THR A 1 237 ? -9.648 50.5 -7.016 1 76.5 237 THR A CA 1
ATOM 1917 C C . THR A 1 237 ? -10.867 49.594 -7.215 1 76.5 237 THR A C 1
ATOM 1919 O O . THR A 1 237 ? -11.891 49.781 -6.555 1 76.5 237 THR A O 1
ATOM 1922 N N . TYR A 1 238 ? -10.688 48.656 -8.109 1 79.19 238 TYR A N 1
ATOM 1923 C CA . TYR A 1 238 ? -11.812 47.75 -8.406 1 79.19 238 TYR A CA 1
ATOM 1924 C C . TYR A 1 238 ? -12.148 46.875 -7.211 1 79.19 238 TYR A C 1
ATOM 1926 O O . TYR A 1 238 ? -13.312 46.75 -6.836 1 79.19 238 TYR A O 1
ATOM 1934 N N . ASP A 1 239 ? -11.227 46.281 -6.621 1 82.19 239 ASP A N 1
ATOM 1935 C CA . ASP A 1 239 ? -11.422 45.406 -5.469 1 82.19 239 ASP A CA 1
ATOM 1936 C C . ASP A 1 239 ? -11.93 46.188 -4.262 1 82.19 239 ASP A C 1
ATOM 1938 O O . ASP A 1 239 ? -12.75 45.688 -3.488 1 82.19 239 ASP A O 1
ATOM 1942 N N . ALA A 1 240 ? -11.438 47.406 -4.191 1 85.31 240 ALA A N 1
ATOM 1943 C CA . ALA A 1 240 ? -11.859 48.281 -3.082 1 85.31 240 ALA A CA 1
ATOM 1944 C C . ALA A 1 240 ? -13.344 48.594 -3.174 1 85.31 240 ALA A C 1
ATOM 1946 O O . ALA A 1 240 ? -14.023 48.719 -2.152 1 85.31 240 ALA A O 1
ATOM 1947 N N . ALA A 1 241 ? -13.766 48.719 -4.375 1 89.5 241 ALA A N 1
ATOM 1948 C CA . ALA A 1 241 ? -15.172 49.031 -4.582 1 89.5 241 ALA A CA 1
ATOM 1949 C C . ALA A 1 241 ? -16.062 47.875 -4.105 1 89.5 241 ALA A C 1
ATOM 1951 O O . ALA A 1 241 ? -17.141 48.125 -3.559 1 89.5 241 ALA A O 1
ATOM 1952 N N . ILE A 1 242 ? -15.648 46.719 -4.352 1 91.25 242 ILE A N 1
ATOM 1953 C CA . ILE A 1 242 ? -16.406 45.531 -3.934 1 91.25 242 ILE A CA 1
ATOM 1954 C C . ILE A 1 242 ? -16.453 45.469 -2.408 1 91.25 242 ILE A C 1
ATOM 1956 O O . ILE A 1 242 ? -17.516 45.188 -1.832 1 91.25 242 ILE A O 1
ATOM 1960 N N . VAL A 1 243 ? -15.352 45.719 -1.782 1 91.69 243 VAL A N 1
ATOM 1961 C CA . VAL A 1 243 ? -15.281 45.719 -0.324 1 91.69 243 VAL A CA 1
ATOM 1962 C C . VAL A 1 243 ? -16.172 46.812 0.252 1 91.69 243 VAL A C 1
ATOM 1964 O O . VAL A 1 243 ? -16.812 46.625 1.284 1 91.69 243 VAL A O 1
ATOM 1967 N N . THR A 1 244 ? -16.203 47.969 -0.399 1 93.38 244 THR A N 1
ATOM 1968 C CA . THR A 1 244 ? -17.047 49.062 0.041 1 93.38 244 THR A CA 1
ATOM 1969 C C . THR A 1 244 ? -18.516 48.656 -0.003 1 93.38 244 THR A C 1
ATOM 1971 O O . THR A 1 244 ? -19.297 49.062 0.873 1 93.38 244 THR A O 1
ATOM 1974 N N . LYS A 1 245 ? -18.812 47.938 -1.018 1 94.94 245 LYS A N 1
ATOM 1975 C CA . LYS A 1 245 ? -20.188 47.406 -1.106 1 94.94 245 LYS A CA 1
ATOM 1976 C C . LYS A 1 245 ? -20.484 46.469 0.05 1 94.94 245 LYS A C 1
ATOM 1978 O O . LYS A 1 245 ? -21.594 46.5 0.608 1 94.94 245 LYS A O 1
ATOM 1983 N N . ILE A 1 246 ? -19.562 45.625 0.341 1 95.31 246 ILE A N 1
ATOM 1984 C CA . ILE A 1 246 ? -19.734 44.656 1.443 1 95.31 246 ILE A CA 1
ATOM 1985 C C . ILE A 1 246 ? -19.906 45.438 2.754 1 95.31 246 ILE A C 1
ATOM 1987 O O . ILE A 1 246 ? -20.766 45.094 3.566 1 95.31 246 ILE A O 1
ATOM 1991 N N . ILE A 1 247 ? -19.141 46.5 2.938 1 95.38 247 ILE A N 1
ATOM 1992 C CA . ILE A 1 247 ? -19.203 47.344 4.141 1 95.38 247 ILE A CA 1
ATOM 1993 C C . ILE A 1 247 ? -20.578 47.969 4.273 1 95.38 247 ILE A C 1
ATOM 1995 O O . ILE A 1 247 ? -21.188 47.938 5.352 1 95.38 247 ILE A O 1
ATOM 1999 N N . LYS A 1 248 ? -21.078 48.469 3.215 1 95.94 248 LYS A N 1
ATOM 2000 C CA . LYS A 1 248 ? -22.406 49.094 3.219 1 95.94 248 LYS A CA 1
ATOM 2001 C C . LYS A 1 248 ? -23.484 48.094 3.584 1 95.94 248 LYS A C 1
ATOM 2003 O O . LYS A 1 248 ? -24.406 48.406 4.332 1 95.94 248 LYS A O 1
ATOM 2008 N N . ARG A 1 249 ? -23.344 46.969 3.08 1 96.56 249 ARG A N 1
ATOM 2009 C CA . ARG A 1 249 ? -24.328 45.906 3.379 1 96.56 249 ARG A CA 1
ATOM 2010 C C . ARG A 1 249 ? -24.234 45.5 4.84 1 96.56 249 ARG A C 1
ATOM 2012 O O . ARG A 1 249 ? -25.266 45.219 5.473 1 96.56 249 ARG A O 1
ATOM 2019 N N . ILE A 1 250 ? -23.062 45.375 5.312 1 96.31 250 ILE A N 1
ATOM 2020 C CA . ILE A 1 250 ? -22.875 45.031 6.715 1 96.31 250 ILE A CA 1
ATOM 2021 C C . ILE A 1 250 ? -23.5 46.094 7.609 1 96.31 250 ILE A C 1
ATOM 2023 O O . ILE A 1 250 ? -24.188 45.781 8.578 1 96.31 250 ILE A O 1
ATOM 2027 N N . GLU A 1 251 ? -23.297 47.406 7.305 1 96.12 251 GLU A N 1
ATOM 2028 C CA . GLU A 1 251 ? -23.875 48.5 8.062 1 96.12 251 GLU A CA 1
ATOM 2029 C C . GLU A 1 251 ? -25.406 48.438 8.078 1 96.12 251 GLU A C 1
ATOM 2031 O O . GLU A 1 251 ? -26.031 48.625 9.109 1 96.12 251 GLU A O 1
ATOM 2036 N N . ASN A 1 252 ? -25.922 48.062 6.973 1 95.88 252 ASN A N 1
ATOM 2037 C CA . ASN A 1 252 ? -27.375 48 6.832 1 95.88 252 ASN A CA 1
ATOM 2038 C C . ASN A 1 252 ? -27.953 46.812 7.578 1 95.88 252 ASN A C 1
ATOM 2040 O O . ASN A 1 252 ? -28.906 46.969 8.344 1 95.88 252 ASN A O 1
ATOM 2044 N N . VAL A 1 253 ? -27.391 45.656 7.34 1 95.38 253 VAL A N 1
ATOM 2045 C CA . VAL A 1 253 ? -27.938 44.406 7.867 1 95.38 253 VAL A CA 1
ATOM 2046 C C . VAL A 1 253 ? -27.781 44.375 9.391 1 95.38 253 VAL A C 1
ATOM 2048 O O . VAL A 1 253 ? -28.672 43.906 10.102 1 95.38 253 VAL A O 1
ATOM 2051 N N . PHE A 1 254 ? -26.703 44.906 9.859 1 94.88 254 PHE A N 1
ATOM 2052 C CA . PHE A 1 254 ? -26.422 44.844 11.289 1 94.88 254 PHE A CA 1
ATOM 2053 C C . PHE A 1 254 ? -26.719 46.156 11.977 1 94.88 254 PHE A C 1
ATOM 2055 O O . PHE A 1 254 ? -26.453 46.312 13.172 1 94.88 254 PHE A O 1
ATOM 2062 N N . ASN A 1 255 ? -27.188 47.156 11.273 1 92.94 255 ASN A N 1
ATOM 2063 C CA . ASN A 1 255 ? -27.562 48.469 11.797 1 92.94 255 ASN A CA 1
ATOM 2064 C C . ASN A 1 255 ? -26.422 49.125 12.57 1 92.94 255 ASN A C 1
ATOM 2066 O O . ASN A 1 255 ? -26.578 49.5 13.734 1 92.94 255 ASN A O 1
ATOM 2070 N N . LEU A 1 256 ? -25.312 49.188 11.828 1 93.38 256 LEU A N 1
ATOM 2071 C CA . LEU A 1 256 ? -24.109 49.781 12.406 1 93.38 256 LEU A CA 1
ATOM 2072 C C . LEU A 1 256 ? -23.625 50.969 11.57 1 93.38 256 LEU A C 1
ATOM 2074 O O . LEU A 1 256 ? -23.984 51.094 10.398 1 93.38 256 LEU A O 1
ATOM 2078 N N . ILE A 1 257 ? -22.922 51.844 12.242 1 91.06 257 ILE A N 1
ATOM 2079 C CA . ILE A 1 257 ? -22.203 52.906 11.555 1 91.06 257 ILE A CA 1
ATOM 2080 C C . ILE A 1 257 ? -20.703 52.75 11.789 1 91.06 257 ILE A C 1
ATOM 2082 O O . ILE A 1 257 ? -20.234 52.875 12.93 1 91.06 257 ILE A O 1
ATOM 2086 N N . LEU A 1 258 ? -20.016 52.5 10.734 1 92.19 258 LEU A N 1
ATOM 2087 C CA . LEU A 1 258 ? -18.578 52.281 10.852 1 92.19 258 LEU A CA 1
ATOM 2088 C C . LEU A 1 258 ? -17.828 53.594 10.656 1 92.19 258 LEU A C 1
ATOM 2090 O O . LEU A 1 258 ? -18.109 54.344 9.727 1 92.19 258 LEU A O 1
ATOM 2094 N N . ASN A 1 259 ? -16.953 53.938 11.586 1 89.75 259 ASN A N 1
ATOM 2095 C CA . ASN A 1 259 ? -16.078 55.094 11.391 1 89.75 259 ASN A CA 1
ATOM 2096 C C . ASN A 1 259 ? -14.992 54.812 10.359 1 89.75 259 ASN A C 1
ATOM 2098 O O . ASN A 1 259 ? -14.938 53.719 9.797 1 89.75 259 ASN A O 1
ATOM 2102 N N . LYS A 1 260 ? -14.18 55.719 10.055 1 86.94 260 LYS A N 1
ATOM 2103 C CA . LYS A 1 260 ? -13.156 55.625 9.023 1 86.94 260 LYS A CA 1
ATOM 2104 C C . LYS A 1 260 ? -12.164 54.5 9.328 1 86.94 260 LYS A C 1
ATOM 2106 O O . LYS A 1 260 ? -11.75 53.781 8.43 1 86.94 260 LYS A O 1
ATOM 2111 N N . HIS A 1 261 ? -11.805 54.344 10.578 1 84.88 261 HIS A N 1
ATOM 2112 C CA . HIS A 1 261 ? -10.82 53.344 10.992 1 84.88 261 HIS A CA 1
ATOM 2113 C C . HIS A 1 261 ? -11.375 51.938 10.844 1 84.88 261 HIS A C 1
ATOM 2115 O O . HIS A 1 261 ? -10.656 51.031 10.422 1 84.88 261 HIS A O 1
ATOM 2121 N N . GLU A 1 262 ? -12.625 51.844 11.164 1 89.56 262 GLU A N 1
ATOM 2122 C CA . GLU A 1 262 ? -13.273 50.531 11.023 1 89.56 262 GLU A CA 1
ATOM 2123 C C . GLU A 1 262 ? -13.359 50.125 9.555 1 89.56 262 GLU A C 1
ATOM 2125 O O . GLU A 1 262 ? -13.125 48.969 9.219 1 89.56 262 GLU A O 1
ATOM 2130 N N . ARG A 1 263 ? -13.703 51.031 8.734 1 89.88 263 ARG A N 1
ATOM 2131 C CA . ARG A 1 263 ? -13.812 50.75 7.305 1 89.88 263 ARG A CA 1
ATOM 2132 C C . ARG A 1 263 ? -12.469 50.344 6.719 1 89.88 263 ARG A C 1
ATOM 2134 O O . ARG A 1 263 ? -12.391 49.438 5.902 1 89.88 263 ARG A O 1
ATOM 2141 N N . GLU A 1 264 ? -11.492 51.031 7.105 1 84.81 264 GLU A N 1
ATOM 2142 C CA . GLU A 1 264 ? -10.141 50.719 6.641 1 84.81 264 GLU A CA 1
ATOM 2143 C C . GLU A 1 264 ? -9.703 49.344 7.113 1 84.81 264 GLU A C 1
ATOM 2145 O O . GLU A 1 264 ? -9.016 48.625 6.383 1 84.81 264 GLU A O 1
ATOM 2150 N N . GLU A 1 265 ? -10.07 49 8.289 1 84.75 265 GLU A N 1
ATOM 2151 C CA . GLU A 1 265 ? -9.742 47.688 8.828 1 84.75 265 GLU A CA 1
ATOM 2152 C C . GLU A 1 265 ? -10.375 46.562 7.996 1 84.75 265 GLU A C 1
ATOM 2154 O O . GLU A 1 265 ? -9.766 45.5 7.797 1 84.75 265 GLU A O 1
ATOM 2159 N N . ILE A 1 266 ? -11.547 46.812 7.566 1 89.06 266 ILE A N 1
ATOM 2160 C CA . ILE A 1 266 ? -12.234 45.781 6.762 1 89.06 266 ILE A CA 1
ATOM 2161 C C . ILE A 1 266 ? -11.547 45.656 5.41 1 89.06 266 ILE A C 1
ATOM 2163 O O . ILE A 1 266 ? -11.367 44.531 4.918 1 89.06 266 ILE A O 1
ATOM 2167 N N . HIS A 1 267 ? -11.195 46.75 4.828 1 86.12 267 HIS A N 1
ATOM 2168 C CA . HIS A 1 267 ? -10.445 46.719 3.574 1 86.12 267 HIS A CA 1
ATOM 2169 C C . HIS A 1 267 ? -9.164 45.906 3.732 1 86.12 267 HIS A C 1
ATOM 2171 O O . HIS A 1 267 ? -8.797 45.125 2.846 1 86.12 267 HIS A O 1
ATOM 2177 N N . MET A 1 268 ? -8.57 46.094 4.797 1 81.06 268 MET A N 1
ATOM 2178 C CA . MET A 1 268 ? -7.316 45.406 5.062 1 81.06 268 MET A CA 1
ATOM 2179 C C . MET A 1 268 ? -7.555 43.906 5.254 1 81.06 268 MET A C 1
ATOM 2181 O O . MET A 1 268 ? -6.742 43.094 4.828 1 81.06 268 MET A O 1
ATOM 2185 N N . LEU A 1 269 ? -8.531 43.562 5.98 1 83.56 269 LEU A N 1
ATOM 2186 C CA . LEU A 1 269 ? -8.883 42.156 6.191 1 83.56 269 LEU A CA 1
ATOM 2187 C C . LEU A 1 269 ? -9.109 41.438 4.863 1 83.56 269 LEU A C 1
ATOM 2189 O O . LEU A 1 269 ? -8.648 40.312 4.664 1 83.56 269 LEU A O 1
ATOM 2193 N N . PHE A 1 270 ? -9.781 42.094 4 1 85.75 270 PHE A N 1
ATOM 2194 C CA . PHE A 1 270 ? -10.047 41.5 2.695 1 85.75 270 PHE A CA 1
ATOM 2195 C C . PHE A 1 270 ? -8.766 41.406 1.879 1 85.75 270 PHE A C 1
ATOM 2197 O O . PHE A 1 270 ? -8.531 40.406 1.189 1 85.75 270 PHE A O 1
ATOM 2204 N N . HIS A 1 271 ? -8 42.438 1.947 1 77.06 271 HIS A N 1
ATOM 2205 C CA . HIS A 1 271 ? -6.727 42.406 1.243 1 77.06 271 HIS A CA 1
ATOM 2206 C C . HIS A 1 271 ? -5.879 41.219 1.692 1 77.06 271 HIS A C 1
ATOM 2208 O O . HIS A 1 271 ? -5.172 40.594 0.883 1 77.06 271 HIS A O 1
ATOM 2214 N N . ALA A 1 272 ? -5.93 40.938 2.926 1 74.88 272 ALA A N 1
ATOM 2215 C CA . ALA A 1 272 ? -5.098 39.906 3.535 1 74.88 272 ALA A CA 1
ATOM 2216 C C . ALA A 1 272 ? -5.633 38.531 3.209 1 74.88 272 ALA A C 1
ATOM 2218 O O . ALA A 1 272 ? -4.906 37.531 3.322 1 74.88 272 ALA A O 1
ATOM 2219 N N . ASN A 1 273 ? -6.832 38.406 2.76 1 77.31 273 ASN A N 1
ATOM 2220 C CA . ASN A 1 273 ? -7.438 37.062 2.688 1 77.31 273 ASN A CA 1
ATOM 2221 C C . ASN A 1 273 ? -7.883 36.719 1.269 1 77.31 273 ASN A C 1
ATOM 2223 O O . ASN A 1 273 ? -8.078 35.562 0.936 1 77.31 273 ASN A O 1
ATOM 2227 N N . VAL A 1 274 ? -8.055 37.688 0.456 1 75.19 274 VAL A N 1
ATOM 2228 C CA . VAL A 1 274 ? -8.609 37.438 -0.872 1 75.19 274 VAL A CA 1
ATOM 2229 C C . VAL A 1 274 ? -7.477 37.188 -1.863 1 75.19 274 VAL A C 1
ATOM 2231 O O . VAL A 1 274 ? -6.41 37.781 -1.765 1 75.19 274 VAL A O 1
ATOM 2234 N N . ASP A 1 275 ? -7.648 36.156 -2.684 1 68.31 275 ASP A N 1
ATOM 2235 C CA . ASP A 1 275 ? -6.699 35.844 -3.75 1 68.31 275 ASP A CA 1
ATOM 2236 C C . ASP A 1 275 ? -7.152 36.438 -5.074 1 68.31 275 ASP A C 1
ATOM 2238 O O . ASP A 1 275 ? -8.352 36.594 -5.32 1 68.31 275 ASP A O 1
ATOM 2242 N N . HIS A 1 276 ? -6.055 37.188 -5.648 1 57.88 276 HIS A N 1
ATOM 2243 C CA . HIS A 1 276 ? -6.348 37.594 -7.012 1 57.88 276 HIS A CA 1
ATOM 2244 C C . HIS A 1 276 ? -5.949 36.5 -8.016 1 57.88 276 HIS A C 1
ATOM 2246 O O . HIS A 1 276 ? -4.938 35.844 -7.828 1 57.88 276 HIS A O 1
ATOM 2252 N N . LEU A 1 277 ? -6.809 35.812 -8.758 1 49.88 277 LEU A N 1
ATOM 2253 C CA . LEU A 1 277 ? -6.383 34.938 -9.852 1 49.88 277 LEU A CA 1
ATOM 2254 C C . LEU A 1 277 ? -5.355 35.656 -10.727 1 49.88 277 LEU A C 1
ATOM 2256 O O . LEU A 1 277 ? -5.648 36.688 -11.328 1 49.88 277 LEU A O 1
ATOM 2260 N N . PRO A 1 278 ? -3.98 35.406 -10.422 1 48.53 278 PRO A N 1
ATOM 2261 C CA . PRO A 1 278 ? -2.914 36.188 -11.047 1 48.53 278 PRO A CA 1
ATOM 2262 C C . PRO A 1 278 ? -2.98 36.188 -12.578 1 48.53 278 PRO A C 1
ATOM 2264 O O . PRO A 1 278 ? -3.346 35.156 -13.164 1 48.53 278 PRO A O 1
ATOM 2267 N N . LEU A 1 279 ? -3.096 37.188 -13.242 1 43.84 279 LEU A N 1
ATOM 2268 C CA . LEU A 1 279 ? -2.576 37.312 -14.602 1 43.84 279 LEU A CA 1
ATOM 2269 C C . LEU A 1 279 ? -1.064 37.125 -14.625 1 43.84 279 LEU A C 1
ATOM 2271 O O . LEU A 1 279 ? -0.37 37.469 -13.672 1 43.84 279 LEU A O 1
ATOM 2275 N N . SER A 1 280 ? -0.421 36.062 -15.25 1 45.69 280 SER A N 1
ATOM 2276 C CA . SER A 1 280 ? 0.853 35.375 -15.422 1 45.69 280 SER A CA 1
ATOM 2277 C C . SER A 1 280 ? 2.014 36.375 -15.477 1 45.69 280 SER A C 1
ATOM 2279 O O . SER A 1 280 ? 3.172 35.969 -15.609 1 45.69 280 SER A O 1
ATOM 2281 N N . ASP A 1 281 ? 2.121 37.594 -15.742 1 48.12 281 ASP A N 1
ATOM 2282 C CA . ASP A 1 281 ? 3.34 38.156 -16.312 1 48.12 281 ASP A CA 1
ATOM 2283 C C . ASP A 1 281 ? 4.301 38.625 -15.227 1 48.12 281 ASP A C 1
ATOM 2285 O O . ASP A 1 281 ? 3.908 39.344 -14.312 1 48.12 281 ASP A O 1
ATOM 2289 N N . ARG A 1 282 ? 5.559 38.062 -15.086 1 50.47 282 ARG A N 1
ATOM 2290 C CA . ARG A 1 282 ? 6.703 38.375 -14.242 1 50.47 282 ARG A CA 1
ATOM 2291 C C . ARG A 1 282 ? 6.879 39.906 -14.125 1 50.47 282 ARG A C 1
ATOM 2293 O O . ARG A 1 282 ? 7.254 40.406 -13.062 1 50.47 282 ARG A O 1
ATOM 2300 N N . ASP A 1 283 ? 7.004 40.5 -15.25 1 49.66 283 ASP A N 1
ATOM 2301 C CA . ASP A 1 283 ? 7.363 41.906 -15.297 1 49.66 283 ASP A CA 1
ATOM 2302 C C . ASP A 1 283 ? 6.484 42.719 -14.359 1 49.66 283 ASP A C 1
ATOM 2304 O O . ASP A 1 283 ? 6.914 43.75 -13.852 1 49.66 283 ASP A O 1
ATOM 2308 N N . LYS A 1 284 ? 5.359 42.125 -13.883 1 57.72 284 LYS A N 1
ATOM 2309 C CA . LYS A 1 284 ? 4.434 42.906 -13.078 1 57.72 284 LYS A CA 1
ATOM 2310 C C . LYS A 1 284 ? 4.578 42.594 -11.594 1 57.72 284 LYS A C 1
ATOM 2312 O O . LYS A 1 284 ? 3.752 43 -10.781 1 57.72 284 LYS A O 1
ATOM 2317 N N . LEU A 1 285 ? 5.691 41.906 -11.367 1 60.09 285 LEU A N 1
ATOM 2318 C CA . LEU A 1 285 ? 5.859 41.469 -9.984 1 60.09 285 LEU A CA 1
ATOM 2319 C C . LEU A 1 285 ? 6.129 42.656 -9.078 1 60.09 285 LEU A C 1
ATOM 2321 O O . LEU A 1 285 ? 5.523 42.781 -8.008 1 60.09 285 LEU A O 1
ATOM 2325 N N . THR A 1 286 ? 7.152 43.5 -9.492 1 58.81 286 THR A N 1
ATOM 2326 C CA . THR A 1 286 ? 7.543 44.625 -8.656 1 58.81 286 THR A CA 1
ATOM 2327 C C . THR A 1 286 ? 6.367 45.594 -8.453 1 58.81 286 THR A C 1
ATOM 2329 O O . THR A 1 286 ? 6.207 46.156 -7.379 1 58.81 286 THR A O 1
ATOM 2332 N N . THR A 1 287 ? 5.676 45.656 -9.375 1 62.56 287 THR A N 1
ATOM 2333 C CA . THR A 1 287 ? 4.527 46.562 -9.281 1 62.56 287 THR A CA 1
ATOM 2334 C C . THR A 1 287 ? 3.439 45.969 -8.398 1 62.56 287 THR A C 1
ATOM 2336 O O . THR A 1 287 ? 2.695 46.688 -7.734 1 62.56 287 THR A O 1
ATOM 2339 N N . THR A 1 288 ? 3.543 44.75 -8.258 1 66.81 288 THR A N 1
ATOM 2340 C CA . THR A 1 288 ? 2.467 44.062 -7.551 1 66.81 288 THR A CA 1
ATOM 2341 C C . THR A 1 288 ? 2.816 43.875 -6.074 1 66.81 288 THR A C 1
ATOM 2343 O O . THR A 1 288 ? 1.956 44.062 -5.203 1 66.81 288 THR A O 1
ATOM 2346 N N . VAL A 1 289 ? 4.098 43.562 -5.645 1 75.69 289 VAL A N 1
ATOM 2347 C CA . VAL A 1 289 ? 4.379 43.156 -4.266 1 75.69 289 VAL A CA 1
ATOM 2348 C C . VAL A 1 289 ? 5.312 44.188 -3.623 1 75.69 289 VAL A C 1
ATOM 2350 O O . VAL A 1 289 ? 5.41 44.281 -2.396 1 75.69 289 VAL A O 1
ATOM 2353 N N . GLY A 1 290 ? 5.914 45.219 -4.27 1 76.94 290 GLY A N 1
ATOM 2354 C CA . GLY A 1 290 ? 6.812 46.219 -3.727 1 76.94 290 GLY A CA 1
ATOM 2355 C C . GLY A 1 290 ? 8.273 45.812 -3.791 1 76.94 290 GLY A C 1
ATOM 2356 O O . GLY A 1 290 ? 8.594 44.625 -3.814 1 76.94 290 GLY A O 1
ATOM 2357 N N . ASP A 1 291 ? 9.148 46.688 -3.652 1 83.94 291 ASP A N 1
ATOM 2358 C CA . ASP A 1 291 ? 10.586 46.5 -3.807 1 83.94 291 ASP A CA 1
ATOM 2359 C C . ASP A 1 291 ? 11.18 45.781 -2.594 1 83.94 291 ASP A C 1
ATOM 2361 O O . ASP A 1 29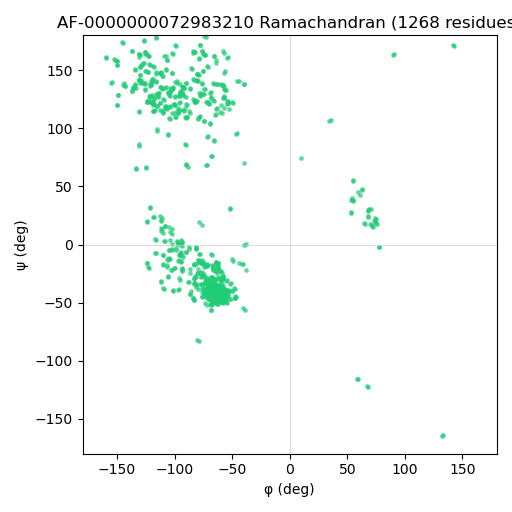1 ? 12.133 45 -2.725 1 83.94 291 ASP A O 1
ATOM 2365 N N . ASN A 1 292 ? 10.656 46.031 -1.434 1 86.69 292 ASN A N 1
ATOM 2366 C CA . ASN A 1 292 ? 11.18 45.438 -0.213 1 86.69 292 ASN A CA 1
ATOM 2367 C C . ASN A 1 292 ? 11.023 43.906 -0.228 1 86.69 292 ASN A C 1
ATOM 2369 O O . ASN A 1 292 ? 11.945 43.188 0.151 1 86.69 292 ASN A O 1
ATOM 2373 N N . ILE A 1 293 ? 9.922 43.5 -0.697 1 89.94 293 ILE A N 1
ATOM 2374 C CA . ILE A 1 293 ? 9.641 42.094 -0.737 1 89.94 293 ILE A CA 1
ATOM 2375 C C . ILE A 1 293 ? 10.523 41.406 -1.792 1 89.94 293 ILE A C 1
ATOM 2377 O O . ILE A 1 293 ? 11.07 40.344 -1.559 1 89.94 293 ILE A O 1
ATOM 2381 N N . VAL A 1 294 ? 10.656 42.031 -2.941 1 89.06 294 VAL A N 1
ATOM 2382 C CA . VAL A 1 294 ? 11.453 41.469 -4.031 1 89.06 294 VAL A CA 1
ATOM 2383 C C . VAL A 1 294 ? 12.906 41.344 -3.592 1 89.06 294 VAL A C 1
ATOM 2385 O O . VAL A 1 294 ? 13.547 40.312 -3.863 1 89.06 294 VAL A O 1
ATOM 2388 N N . ARG A 1 295 ? 13.43 42.312 -2.941 1 91.62 295 ARG A N 1
ATOM 2389 C CA . ARG A 1 295 ? 14.805 42.281 -2.459 1 91.62 295 ARG A CA 1
ATOM 2390 C C . ARG A 1 295 ? 14.992 41.219 -1.402 1 91.62 295 ARG A C 1
ATOM 2392 O O . ARG A 1 295 ? 16 40.5 -1.406 1 91.62 295 ARG A O 1
ATOM 2399 N N . ALA A 1 296 ? 14.039 41.188 -0.524 1 93.56 296 ALA A N 1
ATOM 2400 C CA . ALA A 1 296 ? 14.102 40.156 0.513 1 93.56 296 ALA A CA 1
ATOM 2401 C C . ALA A 1 296 ? 14.117 38.75 -0.1 1 93.56 296 ALA A C 1
ATOM 2403 O O . ALA A 1 296 ? 14.883 37.875 0.328 1 93.56 296 ALA A O 1
ATOM 2404 N N . MET A 1 297 ? 13.273 38.531 -1.083 1 93.56 297 MET A N 1
ATOM 2405 C CA . MET A 1 297 ? 13.18 37.219 -1.737 1 93.56 297 MET A CA 1
ATOM 2406 C C . MET A 1 297 ? 14.484 36.875 -2.453 1 93.56 297 MET A C 1
ATOM 2408 O O . MET A 1 297 ? 14.945 35.75 -2.387 1 93.56 297 MET A O 1
ATOM 2412 N N . SER A 1 298 ? 15 37.812 -3.139 1 92.56 298 SER A N 1
ATOM 2413 C CA . SER A 1 298 ? 16.25 37.562 -3.869 1 92.56 298 SER A CA 1
ATOM 2414 C C . SER A 1 298 ? 17.359 37.156 -2.928 1 92.56 298 SER A C 1
ATOM 2416 O O . SER A 1 298 ? 18.078 36.188 -3.211 1 92.56 298 SER A O 1
ATOM 2418 N N . SER A 1 299 ? 17.5 37.906 -1.841 1 93.06 299 SER A N 1
ATOM 2419 C CA . SER A 1 299 ? 18.5 37.562 -0.842 1 93.06 299 SER A CA 1
ATOM 2420 C C . SER A 1 299 ? 18.25 36.156 -0.248 1 93.06 299 SER A C 1
ATOM 2422 O O . SER A 1 299 ? 19.172 35.375 -0.073 1 93.06 299 SER A O 1
ATOM 2424 N N . LEU A 1 300 ? 17.031 35.969 0.045 1 93.94 300 LEU A N 1
ATOM 2425 C CA . LEU A 1 300 ? 16.609 34.719 0.653 1 93.94 300 LEU A CA 1
ATOM 2426 C C . LEU A 1 300 ? 16.906 33.531 -0.278 1 93.94 300 LEU A C 1
ATOM 2428 O O . LEU A 1 300 ? 17.438 32.5 0.155 1 93.94 300 LEU A O 1
ATOM 2432 N N . PHE A 1 301 ? 16.531 33.656 -1.55 1 94.19 301 PHE A N 1
ATOM 2433 C CA . PHE A 1 301 ? 16.688 32.562 -2.506 1 94.19 301 PHE A CA 1
ATOM 2434 C C . PHE A 1 301 ? 18.172 32.219 -2.697 1 94.19 301 PHE A C 1
ATOM 2436 O O . PHE A 1 301 ? 18.531 31.047 -2.824 1 94.19 301 PHE A O 1
ATOM 2443 N N . ALA A 1 302 ? 18.969 33.188 -2.699 1 90.88 302 ALA A N 1
ATOM 2444 C CA . ALA A 1 302 ? 20.406 32.969 -2.809 1 90.88 302 ALA A CA 1
ATOM 2445 C C . ALA A 1 302 ? 20.938 32.188 -1.607 1 90.88 302 ALA A C 1
ATOM 2447 O O . ALA A 1 302 ? 21.766 31.297 -1.759 1 90.88 302 ALA A O 1
ATOM 2448 N N . GLU A 1 303 ? 20.453 32.531 -0.497 1 86.31 303 GLU A N 1
ATOM 2449 C CA . GLU A 1 303 ? 20.891 31.859 0.722 1 86.31 303 GLU A CA 1
ATOM 2450 C C . GLU A 1 303 ? 20.422 30.406 0.738 1 86.31 303 GLU A C 1
ATOM 2452 O O . GLU A 1 303 ? 21.188 29.516 1.129 1 86.31 303 GLU A O 1
ATOM 2457 N N . VAL A 1 304 ? 19.172 30.188 0.377 1 87.12 304 VAL A N 1
ATOM 2458 C CA . VAL A 1 304 ? 18.609 28.844 0.355 1 87.12 304 VAL A CA 1
ATOM 2459 C C . VAL A 1 304 ? 19.391 27.969 -0.629 1 87.12 304 VAL A C 1
ATOM 2461 O O . VAL A 1 304 ? 19.688 26.812 -0.346 1 87.12 304 VAL A O 1
ATOM 2464 N N . GLN A 1 305 ? 19.703 28.5 -1.753 1 86.12 305 GLN A N 1
ATOM 2465 C CA . GLN A 1 305 ? 20.5 27.781 -2.746 1 86.12 305 GLN A CA 1
ATOM 2466 C C . GLN A 1 305 ? 21.875 27.438 -2.203 1 86.12 305 GLN A C 1
ATOM 2468 O O . GLN A 1 305 ? 22.375 26.328 -2.41 1 86.12 305 GLN A O 1
ATOM 2473 N N . HIS A 1 306 ? 22.422 28.328 -1.602 1 77.44 306 HIS A N 1
ATOM 2474 C CA . HIS A 1 306 ? 23.766 28.172 -1.084 1 77.44 306 HIS A CA 1
ATOM 2475 C C . HIS A 1 306 ? 23.812 27.156 0.054 1 77.44 306 HIS A C 1
ATOM 2477 O O . HIS A 1 306 ? 24.703 26.312 0.109 1 77.44 306 HIS A O 1
ATOM 2483 N N . ILE A 1 307 ? 22.844 27.281 0.941 1 72.25 307 ILE A N 1
ATOM 2484 C CA . ILE A 1 307 ? 22.859 26.5 2.17 1 72.25 307 ILE A CA 1
ATOM 2485 C C . ILE A 1 307 ? 22.266 25.125 1.905 1 72.25 307 ILE A C 1
ATOM 2487 O O . ILE A 1 307 ? 22.797 24.109 2.363 1 72.25 307 ILE A O 1
ATOM 2491 N N . PHE A 1 308 ? 21.141 25.078 1.209 1 76 308 PHE A N 1
ATOM 2492 C CA . PHE A 1 308 ? 20.406 23.812 1.087 1 76 308 PHE A CA 1
ATOM 2493 C C . PHE A 1 308 ? 20.562 23.234 -0.311 1 76 308 PHE A C 1
ATOM 2495 O O . PHE A 1 308 ? 20.219 22.078 -0.544 1 76 308 PHE A O 1
ATOM 2502 N N . GLY A 1 309 ? 21.062 23.969 -1.241 1 76.31 309 GLY A N 1
ATOM 2503 C CA . GLY A 1 309 ? 21.203 23.5 -2.615 1 76.31 309 GLY A CA 1
ATOM 2504 C C . GLY A 1 309 ? 19.875 23.438 -3.357 1 76.31 309 GLY A C 1
ATOM 2505 O O . GLY A 1 309 ? 19.734 22.672 -4.316 1 76.31 309 GLY A O 1
ATOM 2506 N N . ILE A 1 310 ? 18.875 24.141 -2.895 1 83.12 310 ILE A N 1
ATOM 2507 C CA . ILE A 1 310 ? 17.547 24.125 -3.498 1 83.12 310 ILE A CA 1
ATOM 2508 C C . ILE A 1 310 ? 17.312 25.422 -4.277 1 83.12 310 ILE A C 1
ATOM 2510 O O . ILE A 1 310 ? 17.562 26.516 -3.76 1 83.12 310 ILE A O 1
ATOM 2514 N N . ASP A 1 311 ? 16.906 25.281 -5.477 1 88.5 311 ASP A N 1
ATOM 2515 C CA . ASP A 1 311 ? 16.641 26.453 -6.309 1 88.5 311 ASP A CA 1
ATOM 2516 C C . ASP A 1 311 ? 15.18 26.891 -6.176 1 88.5 311 ASP A C 1
ATOM 2518 O O . ASP A 1 311 ? 14.273 26.234 -6.684 1 88.5 311 ASP A O 1
ATOM 2522 N N . LEU A 1 312 ? 14.977 28.016 -5.539 1 91.12 312 LEU A N 1
ATOM 2523 C CA . LEU A 1 312 ? 13.633 28.547 -5.391 1 91.12 312 LEU A CA 1
ATOM 2524 C C . LEU A 1 312 ? 13.414 29.734 -6.336 1 91.12 312 LEU A C 1
ATOM 2526 O O . LEU A 1 312 ? 12.297 30.25 -6.449 1 91.12 312 LEU A O 1
ATOM 2530 N N . ASP A 1 313 ? 14.539 30.094 -7.023 1 90.81 313 ASP A N 1
ATOM 2531 C CA . ASP A 1 313 ? 14.461 31.234 -7.926 1 90.81 313 ASP A CA 1
ATOM 2532 C C . ASP A 1 313 ? 14.062 30.797 -9.336 1 90.81 313 ASP A C 1
ATOM 2534 O O . ASP A 1 313 ? 14.867 30.859 -10.266 1 90.81 313 ASP A O 1
ATOM 2538 N N . ASN A 1 314 ? 12.883 30.375 -9.516 1 88 314 ASN A N 1
ATOM 2539 C CA . ASN A 1 314 ? 12.352 29.953 -10.805 1 88 314 ASN A CA 1
ATOM 2540 C C . ASN A 1 314 ? 10.93 30.484 -11.023 1 88 314 ASN A C 1
ATOM 2542 O O . ASN A 1 314 ? 10.266 30.891 -10.078 1 88 314 ASN A O 1
ATOM 2546 N N . ASP A 1 315 ? 10.438 30.422 -12.195 1 81.19 315 ASP A N 1
ATOM 2547 C CA . ASP A 1 315 ? 9.188 31.047 -12.594 1 81.19 315 ASP A CA 1
ATOM 2548 C C . ASP A 1 315 ? 7.992 30.391 -11.914 1 81.19 315 ASP A C 1
ATOM 2550 O O . ASP A 1 315 ? 6.973 31.031 -11.672 1 81.19 315 ASP A O 1
ATOM 2554 N N . TYR A 1 316 ? 8.102 29.219 -11.617 1 80.62 316 TYR A N 1
ATOM 2555 C CA . TYR A 1 316 ? 6.98 28.469 -11.062 1 80.62 316 TYR A CA 1
ATOM 2556 C C . TYR A 1 316 ? 6.77 28.812 -9.594 1 80.62 316 TYR A C 1
ATOM 2558 O O . TYR A 1 316 ? 5.648 28.75 -9.086 1 80.62 316 TYR A O 1
ATOM 2566 N N . PHE A 1 317 ? 7.879 29.188 -8.984 1 88.62 317 PHE A N 1
ATOM 2567 C CA . PHE A 1 317 ? 7.824 29.391 -7.539 1 88.62 317 PHE A CA 1
ATOM 2568 C C . PHE A 1 317 ? 7.734 30.875 -7.195 1 88.62 317 PHE A C 1
ATOM 2570 O O . PHE A 1 317 ? 6.988 31.266 -6.293 1 88.62 317 PHE A O 1
ATOM 2577 N N . VAL A 1 318 ? 8.43 31.75 -7.883 1 89.25 318 VAL A N 1
ATOM 2578 C CA . VAL A 1 318 ? 8.688 33.125 -7.496 1 89.25 318 VAL A CA 1
ATOM 2579 C C . VAL A 1 318 ? 7.379 33.906 -7.473 1 89.25 318 VAL A C 1
ATOM 2581 O O . VAL A 1 318 ? 7.082 34.625 -6.5 1 89.25 318 VAL A O 1
ATOM 2584 N N . PHE A 1 319 ? 6.672 33.781 -8.469 1 84 319 PHE A N 1
ATOM 2585 C CA . PHE A 1 319 ? 5.488 34.625 -8.594 1 84 319 PHE A CA 1
ATOM 2586 C C . PHE A 1 319 ? 4.445 34.25 -7.551 1 84 319 PHE A C 1
ATOM 2588 O O . PHE A 1 319 ? 4.02 35.094 -6.766 1 84 319 PHE A O 1
ATOM 2595 N N . PRO A 1 320 ? 3.994 32.969 -7.5 1 83.12 320 PRO A N 1
ATOM 2596 C CA . PRO A 1 320 ? 3.004 32.625 -6.477 1 83.12 320 PRO A CA 1
ATOM 2597 C C . PRO A 1 320 ? 3.502 32.906 -5.059 1 83.12 320 PRO A C 1
ATOM 2599 O O . PRO A 1 320 ? 2.721 33.312 -4.195 1 83.12 320 PRO A O 1
ATOM 2602 N N . PHE A 1 321 ? 4.707 32.719 -4.793 1 90.19 321 PHE A N 1
ATOM 2603 C CA . PHE A 1 321 ? 5.254 32.938 -3.457 1 90.19 321 PHE A CA 1
ATOM 2604 C C . PHE A 1 321 ? 5.293 34.406 -3.109 1 90.19 321 PHE A C 1
ATOM 2606 O O . PHE A 1 321 ? 5.055 34.812 -1.962 1 90.19 321 PHE A O 1
ATOM 2613 N N . SER A 1 322 ? 5.637 35.219 -4.109 1 88.62 322 SER A N 1
ATOM 2614 C CA . SER A 1 322 ? 5.66 36.656 -3.891 1 88.62 322 SER A CA 1
ATOM 2615 C C . SER A 1 322 ? 4.285 37.188 -3.5 1 88.62 322 SER A C 1
ATOM 2617 O O . SER A 1 322 ? 4.168 38.062 -2.65 1 88.62 322 SER A O 1
ATOM 2619 N N . LEU A 1 323 ? 3.303 36.656 -4.098 1 82.31 323 LEU A N 1
ATOM 2620 C CA . LEU A 1 323 ? 1.938 37.062 -3.764 1 82.31 323 LEU A CA 1
ATOM 2621 C C . LEU A 1 323 ? 1.58 36.625 -2.344 1 82.31 323 LEU A C 1
ATOM 2623 O O . LEU A 1 323 ? 0.957 37.406 -1.603 1 82.31 323 LEU A O 1
ATOM 2627 N N . HIS A 1 324 ? 1.948 35.438 -2.033 1 86.69 324 HIS A N 1
ATOM 2628 C CA . HIS A 1 324 ? 1.727 34.969 -0.674 1 86.69 324 HIS A CA 1
ATOM 2629 C C . HIS A 1 324 ? 2.455 35.844 0.344 1 86.69 324 HIS A C 1
ATOM 2631 O O . HIS A 1 324 ? 1.895 36.188 1.388 1 86.69 324 HIS A O 1
ATOM 2637 N N . LEU A 1 325 ? 3.654 36.188 0.003 1 89.94 325 LEU A N 1
ATOM 2638 C CA . LEU A 1 325 ? 4.473 36.969 0.923 1 89.94 325 LEU A CA 1
ATOM 2639 C C . LEU A 1 325 ? 3.885 38.375 1.116 1 89.94 325 LEU A C 1
ATOM 2641 O O . LEU A 1 325 ? 3.969 38.938 2.207 1 89.94 325 LEU A O 1
ATOM 2645 N N . ASN A 1 326 ? 3.412 38.844 0.032 1 86 326 ASN A N 1
ATOM 2646 C CA . ASN A 1 326 ? 2.781 40.156 0.126 1 86 326 ASN A CA 1
ATOM 2647 C C . ASN A 1 326 ? 1.602 40.125 1.095 1 86 326 ASN A C 1
ATOM 2649 O O . ASN A 1 326 ? 1.431 41.062 1.884 1 86 326 ASN A O 1
ATOM 2653 N N . LYS A 1 327 ? 0.812 39.156 1.037 1 83.44 327 LYS A N 1
ATOM 2654 C CA . LYS A 1 327 ? -0.328 39 1.937 1 83.44 327 LYS A CA 1
ATOM 2655 C C . LYS A 1 327 ? 0.13 38.75 3.369 1 83.44 327 LYS A C 1
ATOM 2657 O O . LYS A 1 327 ? -0.428 39.312 4.316 1 83.44 327 LYS A O 1
ATOM 2662 N N . LEU A 1 328 ? 1.085 37.906 3.496 1 88.31 328 LEU A N 1
ATOM 2663 C CA . LEU A 1 328 ? 1.649 37.625 4.809 1 88.31 328 LEU A CA 1
ATOM 2664 C C . LEU A 1 328 ? 2.199 38.875 5.457 1 88.31 328 LEU A C 1
ATOM 2666 O O . LEU A 1 328 ? 1.979 39.125 6.648 1 88.31 328 LEU A O 1
ATOM 2670 N N . PHE A 1 329 ? 2.932 39.688 4.703 1 87.31 329 PHE A N 1
ATOM 2671 C CA . PHE A 1 329 ? 3.496 40.938 5.18 1 87.31 329 PHE A CA 1
ATOM 2672 C C . PHE A 1 329 ? 2.395 41.875 5.645 1 87.31 329 PHE A C 1
ATOM 2674 O O . PHE A 1 329 ? 2.504 42.5 6.711 1 87.31 329 PHE A O 1
ATOM 2681 N N . SER A 1 330 ? 1.373 41.906 4.828 1 78.81 330 SER A N 1
ATOM 2682 C CA . SER A 1 330 ? 0.245 42.781 5.16 1 78.81 330 SER A CA 1
ATOM 2683 C C . SER A 1 330 ? -0.423 42.344 6.461 1 78.81 330 SER A C 1
ATOM 2685 O O . SER A 1 330 ? -0.775 43.156 7.297 1 78.81 330 SER A O 1
ATOM 2687 N N . ARG A 1 331 ? -0.596 41.125 6.648 1 80.75 331 ARG A N 1
ATOM 2688 C CA . ARG A 1 331 ? -1.197 40.594 7.867 1 80.75 331 ARG A CA 1
ATOM 2689 C C . ARG A 1 331 ? -0.323 40.875 9.086 1 80.75 331 ARG A C 1
ATOM 2691 O O . ARG A 1 331 ? -0.827 41.281 10.133 1 80.75 331 ARG A O 1
ATOM 2698 N N . ALA A 1 332 ? 0.903 40.656 8.914 1 83.94 332 ALA A N 1
ATOM 2699 C CA . ALA A 1 332 ? 1.84 40.875 10.016 1 83.94 332 ALA A CA 1
ATOM 2700 C C . ALA A 1 332 ? 1.848 42.344 10.445 1 83.94 332 ALA A C 1
ATOM 2702 O O . ALA A 1 332 ? 1.917 42.656 11.633 1 83.94 332 ALA A O 1
ATOM 2703 N N . MET A 1 333 ? 1.788 43.188 9.461 1 75.75 333 MET A N 1
ATOM 2704 C CA . MET A 1 333 ? 1.796 44.625 9.734 1 75.75 333 MET A CA 1
ATOM 2705 C C . MET A 1 333 ? 0.543 45.031 10.5 1 75.75 333 MET A C 1
ATOM 2707 O O . MET A 1 333 ? 0.56 46.031 11.242 1 75.75 333 MET A O 1
ATOM 2711 N N . GLN A 1 334 ? -0.411 44.188 10.32 1 70.25 334 GLN A N 1
ATOM 2712 C CA . GLN A 1 334 ? -1.669 44.469 11 1 70.25 334 GLN A CA 1
ATOM 2713 C C . GLN A 1 334 ? -1.785 43.688 12.305 1 70.25 334 GLN A C 1
ATOM 2715 O O . GLN A 1 334 ? -2.805 43.781 12.992 1 70.25 334 GLN A O 1
ATOM 2720 N N . GLY A 1 335 ? -0.781 42.969 12.555 1 71.69 335 GLY A N 1
ATOM 2721 C CA . GLY A 1 335 ? -0.779 42.188 13.781 1 71.69 335 GLY A CA 1
ATOM 2722 C C . GLY A 1 335 ? -1.675 40.969 13.711 1 71.69 335 GLY A C 1
ATOM 2723 O O . GLY A 1 335 ? -2.174 40.5 14.734 1 71.69 335 GLY A O 1
ATOM 2724 N N . SER A 1 336 ? -1.979 40.625 12.531 1 72.25 336 SER A N 1
ATOM 2725 C CA . SER A 1 336 ? -2.785 39.438 12.328 1 72.25 336 SER A CA 1
ATOM 2726 C C . SER A 1 336 ? -1.956 38.312 11.727 1 72.25 336 SER A C 1
ATOM 2728 O O . SER A 1 336 ? -0.818 38.531 11.305 1 72.25 336 SER A O 1
ATOM 2730 N N . SER A 1 337 ? -2.463 37.031 11.82 1 78.81 337 SER A N 1
ATOM 2731 C CA . SER A 1 337 ? -1.788 35.875 11.25 1 78.81 337 SER A CA 1
ATOM 2732 C C . SER A 1 337 ? -2.785 34.781 10.867 1 78.81 337 SER A C 1
ATOM 2734 O O . SER A 1 337 ? -3.936 34.812 11.312 1 78.81 337 SER A O 1
ATOM 2736 N N . LEU A 1 338 ? -2.34 33.969 10 1 76.75 338 LEU A N 1
ATOM 2737 C CA . LEU A 1 338 ? -3.15 32.812 9.602 1 76.75 338 LEU A CA 1
ATOM 2738 C C . LEU A 1 338 ? -2.711 31.562 10.344 1 76.75 338 LEU A C 1
ATOM 2740 O O . LEU A 1 338 ? -1.517 31.359 10.57 1 76.75 338 LEU A O 1
ATOM 2744 N N . ASN A 1 339 ? -3.74 30.797 10.719 1 76.81 339 ASN A N 1
ATOM 2745 C CA . ASN A 1 339 ? -3.455 29.469 11.25 1 76.81 339 ASN A CA 1
ATOM 2746 C C . ASN A 1 339 ? -3.713 28.375 10.203 1 76.81 339 ASN A C 1
ATOM 2748 O O . ASN A 1 339 ? -4.555 28.547 9.32 1 76.81 339 ASN A O 1
ATOM 2752 N N . SER A 1 340 ? -2.918 27.359 10.328 1 77.62 340 SER A N 1
ATOM 2753 C CA . SER A 1 340 ? -3.061 26.25 9.383 1 77.62 340 SER A CA 1
ATOM 2754 C C . SER A 1 340 ? -3.379 24.938 10.094 1 77.62 340 SER A C 1
ATOM 2756 O O . SER A 1 340 ? -2.701 24.578 11.055 1 77.62 340 SER A O 1
ATOM 2758 N N . PRO A 1 341 ? -4.434 24.281 9.633 1 74.12 341 PRO A N 1
ATOM 2759 C CA . PRO A 1 341 ? -4.723 22.953 10.203 1 74.12 341 PRO A CA 1
ATOM 2760 C C . PRO A 1 341 ? -3.67 21.922 9.836 1 74.12 341 PRO A C 1
ATOM 2762 O O . PRO A 1 341 ? -3.641 20.828 10.422 1 74.12 341 PRO A O 1
ATOM 2765 N N . LEU A 1 342 ? -2.762 22.266 8.938 1 79.12 342 LEU A N 1
ATOM 2766 C CA . LEU A 1 342 ? -1.81 21.281 8.414 1 79.12 342 LEU A CA 1
ATOM 2767 C C . LEU A 1 342 ? -0.473 21.391 9.141 1 79.12 342 LEU A C 1
ATOM 2769 O O . LEU A 1 342 ? 0.448 20.609 8.867 1 79.12 342 LEU A O 1
ATOM 2773 N N . THR A 1 343 ? -0.368 22.219 10.086 1 80.62 343 THR A N 1
ATOM 2774 C CA . THR A 1 343 ? 0.908 22.516 10.727 1 80.62 343 THR A CA 1
ATOM 2775 C C . THR A 1 343 ? 1.529 21.25 11.305 1 80.62 343 THR A C 1
ATOM 2777 O O . THR A 1 343 ? 2.688 20.938 11.016 1 80.62 343 THR A O 1
ATOM 2780 N N . GLU A 1 344 ? 0.75 20.516 12.031 1 75.88 344 GLU A N 1
ATOM 2781 C CA . GLU A 1 344 ? 1.285 19.344 12.703 1 75.88 344 GLU A CA 1
ATOM 2782 C C . GLU A 1 344 ? 1.637 18.25 11.695 1 75.88 344 GLU A C 1
ATOM 2784 O O . GLU A 1 344 ? 2.66 17.578 11.836 1 75.88 344 GLU A O 1
ATOM 2789 N N . SER A 1 345 ? 0.782 18.094 10.742 1 76.44 345 SER A N 1
ATOM 2790 C CA . SER A 1 345 ? 1.026 17.078 9.727 1 76.44 345 SER A CA 1
ATOM 2791 C C . SER A 1 345 ? 2.27 17.406 8.906 1 76.44 345 SER A C 1
ATOM 2793 O O . SER A 1 345 ? 3.033 16.516 8.547 1 76.44 345 SER A O 1
ATOM 2795 N N . LEU A 1 346 ? 2.471 18.625 8.617 1 82.94 346 LEU A N 1
ATOM 2796 C CA . LEU A 1 346 ? 3.641 19.047 7.848 1 82.94 346 LEU A CA 1
ATOM 2797 C C . LEU A 1 346 ? 4.922 18.812 8.641 1 82.94 346 LEU A C 1
ATOM 2799 O O . LEU A 1 346 ? 5.938 18.406 8.086 1 82.94 346 LEU A O 1
ATOM 2803 N N . LYS A 1 347 ? 4.836 19.062 9.922 1 78.88 347 LYS A N 1
ATOM 2804 C CA . LYS A 1 347 ? 5.988 18.859 10.797 1 78.88 347 LYS A CA 1
ATOM 2805 C C . LYS A 1 347 ? 6.371 17.391 10.875 1 78.88 347 LYS A C 1
ATOM 2807 O O . LYS A 1 347 ? 7.555 17.047 10.836 1 78.88 347 LYS A O 1
ATOM 2812 N N . GLN A 1 348 ? 5.414 16.625 10.875 1 74.56 348 GLN A N 1
ATOM 2813 C CA . GLN A 1 348 ? 5.637 15.203 11.102 1 74.56 348 GLN A CA 1
ATOM 2814 C C . GLN A 1 348 ? 5.961 14.477 9.797 1 74.56 348 GLN A C 1
ATOM 2816 O O . GLN A 1 348 ? 6.875 13.656 9.75 1 74.56 348 GLN A O 1
ATOM 2821 N N . ASP A 1 349 ? 5.242 14.812 8.781 1 76.56 349 ASP A N 1
ATOM 2822 C CA . ASP A 1 349 ? 5.309 14.016 7.559 1 76.56 349 ASP A CA 1
ATOM 2823 C C . ASP A 1 349 ? 6.336 14.578 6.582 1 76.56 349 ASP A C 1
ATOM 2825 O O . ASP A 1 349 ? 6.84 13.867 5.719 1 76.56 349 ASP A O 1
ATOM 2829 N N . PHE A 1 350 ? 6.633 15.852 6.746 1 83.56 350 PHE A N 1
ATOM 2830 C CA . PHE A 1 350 ? 7.59 16.5 5.859 1 83.56 350 PHE A CA 1
ATOM 2831 C C . PHE A 1 350 ? 8.586 17.328 6.656 1 83.56 350 PHE A C 1
ATOM 2833 O O . PHE A 1 350 ? 8.695 18.547 6.457 1 83.56 350 PHE A O 1
ATOM 2840 N N . PRO A 1 351 ? 9.367 16.688 7.426 1 79.06 351 PRO A N 1
ATOM 2841 C CA . PRO A 1 351 ? 10.25 17.422 8.344 1 79.06 351 PRO A CA 1
ATOM 2842 C C . PRO A 1 351 ? 11.25 18.312 7.617 1 79.06 351 PRO A C 1
ATOM 2844 O O . PRO A 1 351 ? 11.547 19.422 8.078 1 79.06 351 PRO A O 1
ATOM 2847 N N . VAL A 1 352 ? 11.766 17.828 6.523 1 80.38 352 VAL A N 1
ATOM 2848 C CA . VAL A 1 352 ? 12.758 18.594 5.781 1 80.38 352 VAL A CA 1
ATOM 2849 C C . VAL A 1 352 ? 12.109 19.859 5.203 1 80.38 352 VAL A C 1
ATOM 2851 O O . VAL A 1 352 ? 12.688 20.938 5.246 1 80.38 352 VAL A O 1
ATOM 2854 N N . VAL A 1 353 ? 10.953 19.672 4.602 1 86.5 353 VAL A N 1
ATOM 2855 C CA . VAL A 1 353 ? 10.211 20.797 4.043 1 86.5 353 VAL A CA 1
ATOM 2856 C C . VAL A 1 353 ? 9.922 21.812 5.141 1 86.5 353 VAL A C 1
ATOM 2858 O O . VAL A 1 353 ? 10.07 23.031 4.93 1 86.5 353 VAL A O 1
ATOM 2861 N N . PHE A 1 354 ? 9.508 21.344 6.223 1 86.62 354 PHE A N 1
ATOM 2862 C CA . PHE A 1 354 ? 9.148 22.234 7.316 1 86.62 354 PHE A CA 1
ATOM 2863 C C . PHE A 1 354 ? 10.391 22.938 7.871 1 86.62 354 PHE A C 1
ATOM 2865 O O . PHE A 1 354 ? 10.32 24.109 8.258 1 86.62 354 PHE A O 1
ATOM 2872 N N . GLU A 1 355 ? 11.469 22.234 7.934 1 82.94 355 GLU A N 1
ATOM 2873 C CA . GLU A 1 355 ? 12.727 22.828 8.367 1 82.94 355 GLU A CA 1
ATOM 2874 C C . GLU A 1 355 ? 13.133 23.984 7.449 1 82.94 355 GLU A C 1
ATOM 2876 O O . GLU A 1 355 ? 13.617 25.016 7.914 1 82.94 355 GLU A O 1
ATOM 2881 N N . LEU A 1 356 ? 12.984 23.719 6.254 1 87 356 LEU A N 1
ATOM 2882 C CA . LEU A 1 356 ? 13.273 24.781 5.289 1 87 356 LEU A CA 1
ATOM 2883 C C . LEU A 1 356 ? 12.336 25.969 5.48 1 87 356 LEU A C 1
ATOM 2885 O O . LEU A 1 356 ? 12.758 27.109 5.355 1 87 356 LEU A O 1
ATOM 2889 N N . ALA A 1 357 ? 11.133 25.672 5.734 1 92.38 357 ALA A N 1
ATOM 2890 C CA . ALA A 1 357 ? 10.148 26.734 5.961 1 92.38 357 ALA A CA 1
ATOM 2891 C C . ALA A 1 357 ? 10.492 27.547 7.207 1 92.38 357 ALA A C 1
ATOM 2893 O O . ALA A 1 357 ? 10.281 28.75 7.242 1 92.38 357 ALA A O 1
ATOM 2894 N N . VAL A 1 358 ? 10.977 26.875 8.203 1 89.06 358 VAL A N 1
ATOM 2895 C CA . VAL A 1 358 ? 11.398 27.562 9.422 1 89.06 358 VAL A CA 1
ATOM 2896 C C . VAL A 1 358 ? 12.547 28.516 9.109 1 89.06 358 VAL A C 1
ATOM 2898 O O . VAL A 1 358 ? 12.539 29.672 9.531 1 89.06 358 VAL A O 1
ATOM 2901 N N . PHE A 1 359 ? 13.508 28.078 8.352 1 87.81 359 PHE A N 1
ATOM 2902 C CA . PHE A 1 359 ? 14.633 28.906 7.953 1 87.81 359 PHE A CA 1
ATOM 2903 C C . PHE A 1 359 ? 14.164 30.109 7.156 1 87.81 359 PHE A C 1
ATOM 2905 O O . PHE A 1 359 ? 14.57 31.25 7.434 1 87.81 359 PHE A O 1
ATOM 2912 N N . VAL A 1 360 ? 13.328 29.766 6.234 1 92.44 360 VAL A N 1
ATOM 2913 C CA . VAL A 1 360 ? 12.805 30.812 5.359 1 92.44 360 VAL A CA 1
ATOM 2914 C C . VAL A 1 360 ? 12.039 31.844 6.184 1 92.44 360 VAL A C 1
ATOM 2916 O O . VAL A 1 360 ? 12.211 33.031 5.996 1 92.44 360 VAL A O 1
ATOM 2919 N N . SER A 1 361 ? 11.219 31.422 7.043 1 93 361 SER A N 1
ATOM 2920 C CA . SER A 1 361 ? 10.422 32.312 7.887 1 93 361 SER A CA 1
ATOM 2921 C C . SER A 1 361 ? 11.312 33.156 8.773 1 93 361 SER A C 1
ATOM 2923 O O . SER A 1 361 ? 11.039 34.344 8.969 1 93 361 SER A O 1
ATOM 2925 N N . PHE A 1 362 ? 12.289 32.562 9.289 1 88.12 362 PHE A N 1
ATOM 2926 C CA . PHE A 1 362 ? 13.219 33.281 10.156 1 88.12 362 PHE A CA 1
ATOM 2927 C C . PHE A 1 362 ? 13.945 34.375 9.383 1 88.12 362 PHE A C 1
ATOM 2929 O O . PHE A 1 362 ? 14.039 35.531 9.852 1 88.12 362 PHE A O 1
ATOM 2936 N N . ARG A 1 363 ? 14.469 34 8.281 1 89.31 363 ARG A N 1
ATOM 2937 C CA . ARG A 1 363 ? 15.195 34.969 7.465 1 89.31 363 ARG A CA 1
ATOM 2938 C C . ARG A 1 363 ? 14.281 36.094 7.004 1 89.31 363 ARG A C 1
ATOM 2940 O O . ARG A 1 363 ? 14.695 37.25 6.969 1 89.31 363 ARG A O 1
ATOM 2947 N N . LEU A 1 364 ? 13.109 35.719 6.605 1 93.31 364 LEU A N 1
ATOM 2948 C CA . LEU A 1 364 ? 12.148 36.719 6.172 1 93.31 364 LEU A CA 1
ATOM 2949 C C . LEU A 1 364 ? 11.781 37.688 7.316 1 93.31 364 LEU A C 1
ATOM 2951 O O . LEU A 1 364 ? 11.594 38.875 7.102 1 93.31 364 LEU A O 1
ATOM 2955 N N . SER A 1 365 ? 11.625 37.094 8.461 1 91.5 365 SER A N 1
ATOM 2956 C CA . SER A 1 365 ? 11.32 37.906 9.633 1 91.5 365 SER A CA 1
ATOM 2957 C C . SER A 1 365 ? 12.406 38.938 9.883 1 91.5 365 SER A C 1
ATOM 2959 O O . SER A 1 365 ? 12.109 40.094 10.242 1 91.5 365 SER A O 1
ATOM 2961 N N . GLN A 1 366 ? 13.625 38.562 9.688 1 88.31 366 GLN A N 1
ATOM 2962 C CA . GLN A 1 366 ? 14.758 39.469 9.875 1 88.31 366 GLN A CA 1
ATOM 2963 C C . GLN A 1 366 ? 14.82 40.531 8.766 1 88.31 366 GLN A C 1
ATOM 2965 O O . GLN A 1 366 ? 15.047 41.688 9.031 1 88.31 366 GLN A O 1
ATOM 2970 N N . LEU A 1 367 ? 14.641 40.125 7.586 1 91.31 367 LEU A N 1
ATOM 2971 C CA . LEU A 1 367 ? 14.797 40.969 6.426 1 91.31 367 LEU A CA 1
ATOM 2972 C C . LEU A 1 367 ? 13.648 42 6.344 1 91.31 367 LEU A C 1
ATOM 2974 O O . LEU A 1 367 ? 13.859 43.125 5.941 1 91.31 367 LEU A O 1
ATOM 2978 N N . LEU A 1 368 ? 12.438 41.562 6.734 1 92.31 368 LEU A N 1
ATOM 2979 C CA . LEU A 1 368 ? 11.258 42.406 6.582 1 92.31 368 LEU A CA 1
ATOM 2980 C C . LEU A 1 368 ? 10.828 43 7.926 1 92.31 368 LEU A C 1
ATOM 2982 O O . LEU A 1 368 ? 9.938 43.844 7.984 1 92.31 368 LEU A O 1
ATOM 2986 N N . HIS A 1 369 ? 11.414 42.469 9.023 1 90.75 369 HIS A N 1
ATOM 2987 C CA . HIS A 1 369 ? 11.148 42.938 10.383 1 90.75 369 HIS A CA 1
ATOM 2988 C C . HIS A 1 369 ? 9.695 42.719 10.766 1 90.75 369 HIS A C 1
ATOM 2990 O O . HIS A 1 369 ? 9.016 43.656 11.211 1 90.75 369 HIS A O 1
ATOM 2996 N N . ILE A 1 370 ? 9.219 41.562 10.516 1 89 370 ILE A N 1
ATOM 2997 C CA . ILE A 1 370 ? 7.863 41.156 10.875 1 89 370 ILE A CA 1
ATOM 2998 C C . ILE A 1 370 ? 7.898 39.812 11.602 1 89 370 ILE A C 1
ATOM 3000 O O . ILE A 1 370 ? 8.742 38.969 11.305 1 89 370 ILE A O 1
ATOM 3004 N N . PRO A 1 371 ? 7 39.656 12.531 1 87.81 371 PRO A N 1
ATOM 3005 C CA . PRO A 1 371 ? 6.887 38.344 13.125 1 87.81 371 PRO A CA 1
ATOM 3006 C C . PRO A 1 371 ? 6.164 37.344 12.219 1 87.81 371 PRO A C 1
ATOM 3008 O O . PRO A 1 371 ? 5.215 37.719 11.523 1 87.81 371 PRO A O 1
ATOM 3011 N N . ILE A 1 372 ? 6.605 36.156 12.125 1 90.75 372 ILE A N 1
ATOM 3012 C CA . ILE A 1 372 ? 5.953 35.094 11.375 1 90.75 372 ILE A CA 1
ATOM 3013 C C . ILE A 1 372 ? 5.566 33.938 12.312 1 90.75 372 ILE A C 1
ATOM 3015 O O . ILE A 1 372 ? 6.434 33.312 12.93 1 90.75 372 ILE A O 1
ATOM 3019 N N . THR A 1 373 ? 4.25 33.781 12.398 1 86.5 373 THR A N 1
ATOM 3020 C CA . THR A 1 373 ? 3.723 32.781 13.328 1 86.5 373 THR A CA 1
ATOM 3021 C C . THR A 1 373 ? 3.857 31.375 12.742 1 86.5 373 THR A C 1
ATOM 3023 O O . THR A 1 373 ? 4.188 31.203 11.562 1 86.5 373 THR A O 1
ATOM 3026 N N . GLU A 1 374 ? 3.57 30.359 13.539 1 83.81 374 GLU A N 1
ATOM 3027 C CA . GLU A 1 374 ? 3.66 28.969 13.125 1 83.81 374 GLU A CA 1
ATOM 3028 C C . GLU A 1 374 ? 2.67 28.656 12.008 1 83.81 374 GLU A C 1
ATOM 3030 O O . GLU A 1 374 ? 2.971 27.875 11.102 1 83.81 374 GLU A O 1
ATOM 3035 N N . GLY A 1 375 ? 1.526 29.219 12.141 1 82.62 375 GLY A N 1
ATOM 3036 C CA . GLY A 1 375 ? 0.54 29.016 11.094 1 82.62 375 GLY A CA 1
ATOM 3037 C C . GLY A 1 375 ? 0.998 29.531 9.742 1 82.62 375 GLY A C 1
ATOM 3038 O O . GLY A 1 375 ? 0.808 28.859 8.719 1 82.62 375 GLY A O 1
ATOM 3039 N N . GLU A 1 376 ? 1.587 30.734 9.781 1 89.12 376 GLU A N 1
ATOM 3040 C CA . GLU A 1 376 ? 2.111 31.312 8.555 1 89.12 376 GLU A CA 1
ATOM 3041 C C . GLU A 1 376 ? 3.252 30.484 7.984 1 89.12 376 GLU A C 1
ATOM 3043 O O . GLU A 1 376 ? 3.387 30.344 6.766 1 89.12 376 GLU A O 1
ATOM 3048 N N . ARG A 1 377 ? 3.996 29.938 8.852 1 92.25 377 ARG A N 1
ATOM 3049 C CA . ARG A 1 377 ? 5.109 29.078 8.453 1 92.25 377 ARG A CA 1
ATOM 3050 C C . ARG A 1 377 ? 4.605 27.844 7.727 1 92.25 377 ARG A C 1
ATOM 3052 O O . ARG A 1 377 ? 5.254 27.344 6.797 1 92.25 377 ARG A O 1
ATOM 3059 N N . ALA A 1 378 ? 3.533 27.344 8.18 1 88.31 378 ALA A N 1
ATOM 3060 C CA . ALA A 1 378 ? 2.943 26.172 7.547 1 88.31 378 ALA A CA 1
ATOM 3061 C C . ALA A 1 378 ? 2.592 26.453 6.09 1 88.31 378 ALA A C 1
ATOM 3063 O O . ALA A 1 378 ? 2.785 25.594 5.223 1 88.31 378 ALA A O 1
ATOM 3064 N N . TYR A 1 379 ? 2.109 27.609 5.832 1 87.88 379 TYR A N 1
ATOM 3065 C CA . TYR A 1 379 ? 1.773 27.953 4.457 1 87.88 379 TYR A CA 1
ATOM 3066 C C . TYR A 1 379 ? 3.031 28.141 3.617 1 87.88 379 TYR A C 1
ATOM 3068 O O . TYR A 1 379 ? 3.041 27.812 2.426 1 87.88 379 TYR A O 1
ATOM 3076 N N . ILE A 1 380 ? 4.043 28.656 4.254 1 93 380 ILE A N 1
ATOM 3077 C CA . ILE A 1 380 ? 5.328 28.734 3.57 1 93 380 ILE A CA 1
ATOM 3078 C C . ILE A 1 380 ? 5.812 27.328 3.223 1 93 380 ILE A C 1
ATOM 3080 O O . ILE A 1 380 ? 6.305 27.094 2.119 1 93 380 ILE A O 1
ATOM 3084 N N . ALA A 1 381 ? 5.602 26.469 4.191 1 91.19 381 ALA A N 1
ATOM 3085 C CA . ALA A 1 381 ? 5.992 25.078 3.979 1 91.19 381 ALA A CA 1
ATOM 3086 C C . ALA A 1 381 ? 5.246 24.469 2.793 1 91.19 381 ALA A C 1
ATOM 3088 O O . ALA A 1 381 ? 5.812 23.688 2.037 1 91.19 381 ALA A O 1
ATOM 3089 N N . LEU A 1 382 ? 4.035 24.828 2.65 1 88.38 382 LEU A N 1
ATOM 3090 C CA . LEU A 1 382 ? 3.236 24.312 1.545 1 88.38 382 LEU A CA 1
ATOM 3091 C C . LEU A 1 382 ? 3.793 24.781 0.205 1 88.38 382 LEU A C 1
ATOM 3093 O O . LEU A 1 382 ? 3.842 24 -0.755 1 88.38 382 LEU A O 1
ATOM 3097 N N . HIS A 1 383 ? 4.234 26.016 0.102 1 89.44 383 HIS A N 1
ATOM 3098 C CA . HIS A 1 383 ? 4.852 26.531 -1.114 1 89.44 383 HIS A CA 1
ATOM 3099 C C . HIS A 1 383 ? 6.156 25.812 -1.42 1 89.44 383 HIS A C 1
ATOM 3101 O O . HIS A 1 383 ? 6.387 25.391 -2.557 1 89.44 383 HIS A O 1
ATOM 3107 N N . ILE A 1 384 ? 6.891 25.656 -0.364 1 91.25 384 ILE A N 1
ATOM 3108 C CA . ILE A 1 384 ? 8.195 25.016 -0.525 1 91.25 384 ILE A CA 1
ATOM 3109 C C . ILE A 1 384 ? 8.008 23.547 -0.889 1 91.25 384 ILE A C 1
ATOM 3111 O O . ILE A 1 384 ? 8.688 23.031 -1.785 1 91.25 384 ILE A O 1
ATOM 3115 N N . GLY A 1 385 ? 7.141 22.906 -0.142 1 86.94 385 GLY A N 1
ATOM 3116 C CA . GLY A 1 385 ? 6.863 21.5 -0.417 1 86.94 385 GLY A CA 1
ATOM 3117 C C . GLY A 1 385 ? 6.398 21.25 -1.838 1 86.94 385 GLY A C 1
ATOM 3118 O O . GLY A 1 385 ? 6.828 20.297 -2.48 1 86.94 385 GLY A O 1
ATOM 3119 N N . ALA A 1 386 ? 5.512 22.062 -2.334 1 82.38 386 ALA A N 1
ATOM 3120 C CA . ALA A 1 386 ? 5.02 21.953 -3.703 1 82.38 386 ALA A CA 1
ATOM 3121 C C . ALA A 1 386 ? 6.16 22.094 -4.707 1 82.38 386 ALA A C 1
ATOM 3123 O O . ALA A 1 386 ? 6.199 21.375 -5.711 1 82.38 386 ALA A O 1
ATOM 3124 N N . GLU A 1 387 ? 7.043 23.016 -4.426 1 86.19 387 GLU A N 1
ATOM 3125 C CA . GLU A 1 387 ? 8.18 23.25 -5.316 1 86.19 387 GLU A CA 1
ATOM 3126 C C . GLU A 1 387 ? 9.141 22.062 -5.293 1 86.19 387 GLU A C 1
ATOM 3128 O O . GLU A 1 387 ? 9.641 21.641 -6.34 1 86.19 387 GLU A O 1
ATOM 3133 N N . LEU A 1 388 ? 9.367 21.578 -4.113 1 83.19 388 LEU A N 1
ATOM 3134 C CA . LEU A 1 388 ? 10.266 20.438 -3.996 1 83.19 388 LEU A CA 1
ATOM 3135 C C . LEU A 1 388 ? 9.664 19.219 -4.684 1 83.19 388 LEU A C 1
ATOM 3137 O O . LEU A 1 388 ? 10.391 18.438 -5.305 1 83.19 388 LEU A O 1
ATOM 3141 N N . ASP A 1 389 ? 8.406 19.031 -4.5 1 77.5 389 ASP A N 1
ATOM 3142 C CA . ASP A 1 389 ? 7.715 17.922 -5.16 1 77.5 389 ASP A CA 1
ATOM 3143 C C . ASP A 1 389 ? 7.812 18.047 -6.68 1 77.5 389 ASP A C 1
ATOM 3145 O O . ASP A 1 389 ? 7.965 17.047 -7.379 1 77.5 389 ASP A O 1
ATOM 3149 N N . ARG A 1 390 ? 7.645 19.234 -7.121 1 75.69 390 ARG A N 1
ATOM 3150 C CA . ARG A 1 390 ? 7.742 19.484 -8.555 1 75.69 390 ARG A CA 1
ATOM 3151 C C . ARG A 1 390 ? 9.141 19.188 -9.07 1 75.69 390 ARG A C 1
ATOM 3153 O O . ARG A 1 390 ? 9.297 18.609 -10.148 1 75.69 390 ARG A O 1
ATOM 3160 N N . GLN A 1 391 ? 10.172 19.609 -8.195 1 73.69 391 GLN A N 1
ATOM 3161 C CA . GLN A 1 391 ? 11.555 19.391 -8.586 1 73.69 391 GLN A CA 1
ATOM 3162 C C . GLN A 1 391 ? 11.953 17.922 -8.469 1 73.69 391 GLN A C 1
ATOM 3164 O O . GLN A 1 391 ? 12.867 17.453 -9.156 1 73.69 391 GLN A O 1
ATOM 3169 N N . LYS A 1 392 ? 11.492 17.219 -7.277 1 66.38 392 LYS A N 1
ATOM 3170 C CA . LYS A 1 392 ? 11.844 15.836 -6.957 1 66.38 392 LYS A CA 1
ATOM 3171 C C . LYS A 1 392 ? 11.32 14.875 -8.023 1 66.38 392 LYS A C 1
ATOM 3173 O O . LYS A 1 392 ? 11.586 13.672 -7.969 1 66.38 392 LYS A O 1
ATOM 3178 N N . GLN A 1 393 ? 10.375 15.422 -8.82 1 54.09 393 GLN A N 1
ATOM 3179 C CA . GLN A 1 393 ? 10.055 14.523 -9.922 1 54.09 393 GLN A CA 1
ATOM 3180 C C . GLN A 1 393 ? 11.305 13.82 -10.445 1 54.09 393 GLN A C 1
ATOM 3182 O O . GLN A 1 393 ? 11.219 12.742 -11.031 1 54.09 393 GLN A O 1
ATOM 3187 N N . HIS A 1 394 ? 12.477 14.188 -9.758 1 49.25 394 HIS A N 1
ATOM 3188 C CA . HIS A 1 394 ? 13.672 13.453 -10.172 1 49.25 394 HIS A CA 1
ATOM 3189 C C . HIS A 1 394 ? 14.336 12.766 -8.984 1 49.25 394 HIS A C 1
ATOM 3191 O O . HIS A 1 394 ? 15.531 12.469 -9.031 1 49.25 394 HIS A O 1
ATOM 3197 N N . SER A 1 395 ? 13.516 12.555 -7.773 1 58.34 395 SER A N 1
ATOM 3198 C CA . SER A 1 395 ? 14.117 11.867 -6.633 1 58.34 395 SER A CA 1
ATOM 3199 C C . SER A 1 395 ? 14.633 10.492 -7.023 1 58.34 395 SER A C 1
ATOM 3201 O O . SER A 1 395 ? 14.312 9.977 -8.094 1 58.34 395 SER A O 1
ATOM 3203 N N . GLU A 1 396 ? 15.484 9.984 -6.047 1 71.56 396 GLU A N 1
ATOM 3204 C CA . GLU A 1 396 ? 16.203 8.742 -6.301 1 71.56 396 GLU A CA 1
ATOM 3205 C C . GLU A 1 396 ? 15.242 7.559 -6.406 1 71.56 396 GLU A C 1
ATOM 3207 O O . GLU A 1 396 ? 14.695 7.113 -5.398 1 71.56 396 GLU A O 1
ATOM 3212 N N . LYS A 1 397 ? 14.805 7.305 -7.574 1 87.44 397 LYS A N 1
ATOM 3213 C CA . LYS A 1 397 ? 13.984 6.133 -7.867 1 87.44 397 LYS A CA 1
ATOM 3214 C C . LYS A 1 397 ? 14.758 4.844 -7.617 1 87.44 397 LYS A C 1
ATOM 3216 O O . LYS A 1 397 ? 15.977 4.801 -7.793 1 87.44 397 LYS A O 1
ATOM 3221 N N . ILE A 1 398 ? 14.141 3.887 -7.039 1 92.12 398 ILE A N 1
ATOM 3222 C CA . ILE A 1 398 ? 14.766 2.596 -6.773 1 92.12 398 ILE A CA 1
ATOM 3223 C C . ILE A 1 398 ? 14.984 1.848 -8.086 1 92.12 398 ILE A C 1
ATOM 3225 O O . ILE A 1 398 ? 14.039 1.612 -8.844 1 92.12 398 ILE A O 1
ATOM 3229 N N . ARG A 1 399 ? 16.219 1.515 -8.375 1 92.94 399 ARG A N 1
ATOM 3230 C CA . ARG A 1 399 ? 16.516 0.729 -9.57 1 92.94 399 ARG A CA 1
ATOM 3231 C C . ARG A 1 399 ? 15.875 -0.656 -9.484 1 92.94 399 ARG A C 1
ATOM 3233 O O . ARG A 1 399 ? 16.219 -1.446 -8.602 1 92.94 399 ARG A O 1
ATOM 3240 N N . THR A 1 400 ? 14.953 -0.998 -10.383 1 94.94 400 THR A N 1
ATOM 3241 C CA . THR A 1 400 ? 14.109 -2.182 -10.273 1 94.94 400 THR A CA 1
ATOM 3242 C C . THR A 1 400 ? 14.133 -2.984 -11.57 1 94.94 400 THR A C 1
ATOM 3244 O O . THR A 1 400 ? 14.203 -2.41 -12.656 1 94.94 400 THR A O 1
ATOM 3247 N N . ALA A 1 401 ? 14.188 -4.281 -11.438 1 93.75 401 ALA A N 1
ATOM 3248 C CA . ALA A 1 401 ? 14.008 -5.176 -12.578 1 93.75 401 ALA A CA 1
ATOM 3249 C C . ALA A 1 401 ? 12.719 -5.977 -12.453 1 93.75 401 ALA A C 1
ATOM 3251 O O . ALA A 1 401 ? 12.242 -6.23 -11.344 1 93.75 401 ALA A O 1
ATOM 3252 N N . ILE A 1 402 ? 12.109 -6.281 -13.594 1 92.81 402 ILE A N 1
ATOM 3253 C CA . ILE A 1 402 ? 10.93 -7.137 -13.641 1 92.81 402 ILE A CA 1
ATOM 3254 C C . ILE A 1 402 ? 11.273 -8.453 -14.344 1 92.81 402 ILE A C 1
ATOM 3256 O O . ILE A 1 402 ? 11.812 -8.445 -15.453 1 92.81 402 ILE A O 1
ATOM 3260 N N . PHE A 1 403 ? 11.055 -9.516 -13.578 1 88.19 403 PHE A N 1
ATOM 3261 C CA . PHE A 1 403 ? 11.234 -10.828 -14.172 1 88.19 403 PHE A CA 1
ATOM 3262 C C . PHE A 1 403 ? 9.891 -11.531 -14.352 1 88.19 403 PHE A C 1
ATOM 3264 O O . PHE A 1 403 ? 9.195 -11.812 -13.375 1 88.19 403 PHE A O 1
ATOM 3271 N N . SER A 1 404 ? 9.5 -11.742 -15.562 1 82.94 404 SER A N 1
ATOM 3272 C CA . SER A 1 404 ? 8.289 -12.477 -15.914 1 82.94 404 SER A CA 1
ATOM 3273 C C . SER A 1 404 ? 8.445 -13.195 -17.25 1 82.94 404 SER A C 1
ATOM 3275 O O . SER A 1 404 ? 8.875 -12.594 -18.234 1 82.94 404 SER A O 1
ATOM 3277 N N . PRO A 1 405 ? 8.133 -14.477 -17.188 1 70.88 405 PRO A N 1
ATOM 3278 C CA . PRO A 1 405 ? 8.18 -15.18 -18.484 1 70.88 405 PRO A CA 1
ATOM 3279 C C . PRO A 1 405 ? 7.281 -14.539 -19.531 1 70.88 405 PRO A C 1
ATOM 3281 O O . PRO A 1 405 ? 6.207 -14.031 -19.203 1 70.88 405 PRO A O 1
ATOM 3284 N N . ASN A 1 406 ? 7.793 -14.398 -20.672 1 70.31 406 ASN A N 1
ATOM 3285 C CA . ASN A 1 406 ? 7.02 -13.773 -21.734 1 70.31 406 ASN A CA 1
ATOM 3286 C C . ASN A 1 406 ? 5.898 -14.688 -22.234 1 70.31 406 ASN A C 1
ATOM 3288 O O . ASN A 1 406 ? 6.152 -15.648 -22.953 1 70.31 406 ASN A O 1
ATOM 3292 N N . TYR A 1 407 ? 4.75 -14.578 -21.703 1 69.06 407 TYR A N 1
ATOM 3293 C CA . TYR A 1 407 ? 3.543 -15.25 -22.172 1 69.06 407 TYR A CA 1
ATOM 3294 C C . TYR A 1 407 ? 2.482 -14.234 -22.578 1 69.06 407 TYR A C 1
ATOM 3296 O O . TYR A 1 407 ? 1.999 -13.461 -21.75 1 69.06 407 TYR A O 1
ATOM 3304 N N . MET A 1 408 ? 2.023 -14.211 -23.812 1 67.56 408 MET A N 1
ATOM 3305 C CA . MET A 1 408 ? 0.936 -13.398 -24.344 1 67.56 408 MET A CA 1
ATOM 3306 C C . MET A 1 408 ? 1.161 -11.922 -24.031 1 67.56 408 MET A C 1
ATOM 3308 O O . MET A 1 408 ? 0.223 -11.211 -23.656 1 67.56 408 MET A O 1
ATOM 3312 N N . ASN A 1 409 ? 2.35 -11.516 -23.906 1 74.69 409 ASN A N 1
ATOM 3313 C CA . ASN A 1 409 ? 2.697 -10.125 -23.656 1 74.69 409 ASN A CA 1
ATOM 3314 C C . ASN A 1 409 ? 2.322 -9.695 -22.234 1 74.69 409 ASN A C 1
ATOM 3316 O O . ASN A 1 409 ? 2.121 -8.508 -21.969 1 74.69 409 ASN A O 1
ATOM 3320 N N . LEU A 1 410 ? 2.094 -10.656 -21.453 1 77.81 410 LEU A N 1
ATOM 3321 C CA . LEU A 1 410 ? 1.744 -10.352 -20.062 1 77.81 410 LEU A CA 1
ATOM 3322 C C . LEU A 1 410 ? 2.887 -9.625 -19.359 1 77.81 410 LEU A C 1
ATOM 3324 O O . LEU A 1 410 ? 2.65 -8.789 -18.484 1 77.81 410 LEU A O 1
ATOM 3328 N N . ASN A 1 411 ? 4.055 -9.906 -19.844 1 81.19 411 ASN A N 1
ATOM 3329 C CA . ASN A 1 411 ? 5.211 -9.25 -19.234 1 81.19 411 ASN A CA 1
ATOM 3330 C C . ASN A 1 411 ? 5.262 -7.77 -19.594 1 81.19 411 ASN A C 1
ATOM 3332 O O . ASN A 1 411 ? 5.598 -6.938 -18.75 1 81.19 411 ASN A O 1
ATOM 3336 N N . THR A 1 412 ? 4.895 -7.508 -20.812 1 83.44 412 THR A N 1
ATOM 3337 C CA . THR A 1 412 ? 4.879 -6.113 -21.25 1 83.44 412 THR A CA 1
ATOM 3338 C C . THR A 1 412 ? 3.766 -5.34 -20.547 1 83.44 412 THR A C 1
ATOM 3340 O O . THR A 1 412 ? 3.949 -4.18 -20.172 1 83.44 412 THR A O 1
ATOM 3343 N N . GLN A 1 413 ? 2.67 -6.023 -20.391 1 83.5 413 GLN A N 1
ATOM 3344 C CA . GLN A 1 413 ? 1.565 -5.398 -19.672 1 83.5 413 GLN A CA 1
ATOM 3345 C C . GLN A 1 413 ? 1.938 -5.133 -18.219 1 83.5 413 GLN A C 1
ATOM 3347 O O . GLN A 1 413 ? 1.615 -4.074 -17.672 1 83.5 413 GLN A O 1
ATOM 3352 N N . LEU A 1 414 ? 2.578 -6.074 -17.688 1 87 414 LEU A N 1
ATOM 3353 C CA . LEU A 1 414 ? 3.023 -5.922 -16.297 1 87 414 LEU A CA 1
ATOM 3354 C C . LEU A 1 414 ? 4.012 -4.766 -16.172 1 87 414 LEU A C 1
ATOM 3356 O O . LEU A 1 414 ? 3.936 -3.982 -15.227 1 87 414 LEU A O 1
ATOM 3360 N N . TYR A 1 415 ? 4.941 -4.672 -17.094 1 89.19 415 TYR A N 1
ATOM 3361 C CA . TYR A 1 415 ? 5.902 -3.576 -17.125 1 89.19 415 TYR A CA 1
ATOM 3362 C C . TYR A 1 415 ? 5.195 -2.229 -17.172 1 89.19 415 TYR A C 1
ATOM 3364 O O . TYR A 1 415 ? 5.535 -1.312 -16.422 1 89.19 415 TYR A O 1
ATOM 3372 N N . GLN A 1 416 ? 4.234 -2.158 -18.016 1 87.06 416 GLN A N 1
ATOM 3373 C CA . GLN A 1 416 ? 3.502 -0.906 -18.188 1 87.06 416 GLN A CA 1
ATOM 3374 C C . GLN A 1 416 ? 2.729 -0.553 -16.922 1 87.06 416 GLN A C 1
ATOM 3376 O O . GLN A 1 416 ? 2.719 0.604 -16.484 1 87.06 416 GLN A O 1
ATOM 3381 N N . HIS A 1 417 ? 2.156 -1.558 -16.375 1 85.75 417 HIS A N 1
ATOM 3382 C CA . HIS A 1 417 ? 1.37 -1.344 -15.164 1 85.75 417 HIS A CA 1
ATOM 3383 C C . HIS A 1 417 ? 2.254 -0.897 -14 1 85.75 417 HIS A C 1
ATOM 3385 O O . HIS A 1 417 ? 1.92 0.053 -13.289 1 85.75 417 HIS A O 1
ATOM 3391 N N . VAL A 1 418 ? 3.359 -1.521 -13.859 1 90.44 418 VAL A N 1
ATOM 3392 C CA . VAL A 1 418 ? 4.281 -1.214 -12.766 1 90.44 418 VAL A CA 1
ATOM 3393 C C . VAL A 1 418 ? 4.891 0.169 -12.984 1 90.44 418 VAL A C 1
ATOM 3395 O O . VAL A 1 418 ? 4.984 0.967 -12.047 1 90.44 418 VAL A O 1
ATOM 3398 N N . SER A 1 419 ? 5.281 0.436 -14.195 1 88 419 SER A N 1
ATOM 3399 C CA . SER A 1 419 ? 5.918 1.709 -14.516 1 88 419 SER A CA 1
ATOM 3400 C C . SER A 1 419 ? 4.961 2.877 -14.305 1 88 419 SER A C 1
ATOM 3402 O O . SER A 1 419 ? 5.367 3.943 -13.844 1 88 419 SER A O 1
ATOM 3404 N N . LYS A 1 420 ? 3.773 2.639 -14.602 1 83.62 420 LYS A N 1
ATOM 3405 C CA . LYS A 1 420 ? 2.777 3.697 -14.453 1 83.62 420 LYS A CA 1
ATOM 3406 C C . LYS A 1 420 ? 2.395 3.895 -12.992 1 83.62 420 LYS A C 1
ATOM 3408 O O . LYS A 1 420 ? 2.357 5.027 -12.5 1 83.62 420 LYS A O 1
ATOM 3413 N N . GLN A 1 421 ? 2.188 2.855 -12.344 1 83.56 421 GLN A N 1
ATOM 3414 C CA . GLN A 1 421 ? 1.688 2.9 -10.977 1 83.56 421 GLN A CA 1
ATOM 3415 C C . GLN A 1 421 ? 2.76 3.408 -10.016 1 83.56 421 GLN A C 1
ATOM 3417 O O . GLN A 1 421 ? 2.449 4.078 -9.031 1 83.56 421 GLN A O 1
ATOM 3422 N N . PHE A 1 422 ? 4.004 3.1 -10.305 1 88.44 422 PHE A N 1
ATOM 3423 C CA . PHE A 1 422 ? 5.082 3.436 -9.375 1 88.44 422 PHE A CA 1
ATOM 3424 C C . PHE A 1 422 ? 6.113 4.336 -10.055 1 88.44 422 PHE A C 1
ATOM 3426 O O . PHE A 1 422 ? 7.309 4.227 -9.781 1 88.44 422 PHE A O 1
ATOM 3433 N N . GLU A 1 423 ? 5.656 5.113 -10.93 1 82.31 423 GLU A N 1
ATOM 3434 C CA . GLU A 1 423 ? 6.5 5.965 -11.766 1 82.31 423 GLU A CA 1
ATOM 3435 C C . GLU A 1 423 ? 7.406 6.844 -10.906 1 82.31 423 GLU A C 1
ATOM 3437 O O . GLU A 1 423 ? 8.547 7.133 -11.289 1 82.31 423 GLU A O 1
ATOM 3442 N N . HIS A 1 424 ? 6.973 7.211 -9.781 1 78.12 424 HIS A N 1
ATOM 3443 C CA . HIS A 1 424 ? 7.742 8.141 -8.953 1 78.12 424 HIS A CA 1
ATOM 3444 C C . HIS A 1 424 ? 8.594 7.395 -7.934 1 78.12 424 HIS A C 1
ATOM 3446 O O . HIS A 1 424 ? 9.43 8 -7.262 1 78.12 424 HIS A O 1
ATOM 3452 N N . ASP A 1 425 ? 8.414 6.172 -7.809 1 85.94 425 ASP A N 1
ATOM 3453 C CA . ASP A 1 425 ? 9.102 5.41 -6.773 1 85.94 425 ASP A CA 1
ATOM 3454 C C . ASP A 1 425 ? 10.125 4.449 -7.383 1 85.94 425 ASP A C 1
ATOM 3456 O O . ASP A 1 425 ? 11.164 4.176 -6.777 1 85.94 425 ASP A O 1
ATOM 3460 N N . LEU A 1 426 ? 9.773 3.99 -8.586 1 91.75 426 LEU A N 1
ATOM 3461 C CA . LEU A 1 426 ? 10.602 2.939 -9.172 1 91.75 426 LEU A CA 1
ATOM 3462 C C . LEU A 1 426 ? 11.18 3.385 -10.516 1 91.75 426 LEU A C 1
ATOM 3464 O O . LEU A 1 426 ? 10.523 4.109 -11.266 1 91.75 426 LEU A O 1
ATOM 3468 N N . ASN A 1 427 ? 12.461 3.055 -10.734 1 92.44 427 ASN A N 1
ATOM 3469 C CA . ASN A 1 427 ? 13.102 3.113 -12.047 1 92.44 427 ASN A CA 1
ATOM 3470 C C . ASN A 1 427 ? 13.305 1.721 -12.633 1 92.44 427 ASN A C 1
ATOM 3472 O O . ASN A 1 427 ? 14.32 1.072 -12.367 1 92.44 427 ASN A O 1
ATOM 3476 N N . VAL A 1 428 ? 12.344 1.3 -13.461 1 93.88 428 VAL A N 1
ATOM 3477 C CA . VAL A 1 428 ? 12.43 -0.034 -14.047 1 93.88 428 VAL A CA 1
ATOM 3478 C C . VAL A 1 428 ? 13.484 -0.045 -15.148 1 93.88 428 VAL A C 1
ATOM 3480 O O . VAL A 1 428 ? 13.227 0.416 -16.266 1 93.88 428 VAL A O 1
ATOM 3483 N N . VAL A 1 429 ? 14.625 -0.641 -14.891 1 91.31 429 VAL A N 1
ATOM 3484 C CA . VAL A 1 429 ? 15.781 -0.529 -15.773 1 91.31 429 VAL A CA 1
ATOM 3485 C C . VAL A 1 429 ? 15.805 -1.701 -16.75 1 91.31 429 VAL A C 1
ATOM 3487 O O . VAL A 1 429 ? 16.438 -1.629 -17.797 1 91.31 429 VAL A O 1
ATOM 3490 N N . ALA A 1 430 ? 15.047 -2.848 -16.344 1 91.12 430 ALA A N 1
ATOM 3491 C CA . ALA A 1 430 ? 15.117 -4.008 -17.234 1 91.12 430 ALA A CA 1
ATOM 3492 C C . ALA A 1 430 ? 13.875 -4.887 -17.078 1 91.12 430 ALA A C 1
ATOM 3494 O O . ALA A 1 430 ? 13.352 -5.055 -15.977 1 91.12 430 ALA A O 1
ATOM 3495 N N . LEU A 1 431 ? 13.398 -5.359 -18.188 1 89.5 431 LEU A N 1
ATOM 3496 C CA . LEU A 1 431 ? 12.438 -6.453 -18.281 1 89.5 431 LEU A CA 1
ATOM 3497 C C . LEU A 1 431 ? 13.117 -7.746 -18.719 1 89.5 431 LEU A C 1
ATOM 3499 O O . LEU A 1 431 ? 13.57 -7.859 -19.859 1 89.5 431 LEU A O 1
ATOM 3503 N N . VAL A 1 432 ? 13.219 -8.656 -17.734 1 84.62 432 VAL A N 1
ATOM 3504 C CA . VAL A 1 432 ? 14.031 -9.852 -17.969 1 84.62 432 VAL A CA 1
ATOM 3505 C C . VAL A 1 432 ? 13.125 -11.062 -18.141 1 84.62 432 VAL A C 1
ATOM 3507 O O . VAL A 1 432 ? 12.125 -11.203 -17.438 1 84.62 432 VAL A O 1
ATOM 3510 N N . ASN A 1 433 ? 13.414 -11.867 -19.109 1 76.62 433 ASN A N 1
ATOM 3511 C CA . ASN A 1 433 ? 12.656 -13.094 -19.328 1 76.62 433 ASN A CA 1
ATOM 3512 C C . ASN A 1 433 ? 13.477 -14.328 -19 1 76.62 433 ASN A C 1
ATOM 3514 O O . ASN A 1 433 ? 12.945 -15.445 -18.969 1 76.62 433 ASN A O 1
ATOM 3518 N N . ASP A 1 434 ? 14.797 -14.094 -18.75 1 70.69 434 ASP A N 1
ATOM 3519 C CA . ASP A 1 434 ? 15.742 -15.156 -18.391 1 70.69 434 ASP A CA 1
ATOM 3520 C C . ASP A 1 434 ? 16.438 -14.852 -17.062 1 70.69 434 ASP A C 1
ATOM 3522 O O . ASP A 1 434 ? 17.062 -13.797 -16.906 1 70.69 434 ASP A O 1
ATOM 3526 N N . PRO A 1 435 ? 16.328 -15.734 -16.109 1 73 435 PRO A N 1
ATOM 3527 C CA . PRO A 1 435 ? 16.922 -15.484 -14.789 1 73 435 PRO A CA 1
ATOM 3528 C C . PRO A 1 435 ? 18.422 -15.242 -14.852 1 73 435 PRO A C 1
ATOM 3530 O O . PRO A 1 435 ? 18.984 -14.57 -13.984 1 73 435 PRO A O 1
ATOM 3533 N N . SER A 1 436 ? 19.062 -15.852 -15.875 1 69.88 436 SER A N 1
ATOM 3534 C CA . SER A 1 436 ? 20.516 -15.703 -15.992 1 69.88 436 SER A CA 1
ATOM 3535 C C . SER A 1 436 ? 20.906 -14.242 -16.219 1 69.88 436 SER A C 1
ATOM 3537 O O . SER A 1 436 ? 22.031 -13.844 -15.914 1 69.88 436 SER A O 1
ATOM 3539 N N . GLU A 1 437 ? 19.984 -13.508 -16.641 1 78.5 437 GLU A N 1
ATOM 3540 C CA . GLU A 1 437 ? 20.234 -12.094 -16.922 1 78.5 437 GLU A CA 1
ATOM 3541 C C . GLU A 1 437 ? 20.188 -11.258 -15.648 1 78.5 437 GLU A C 1
ATOM 3543 O O . GLU A 1 437 ? 20.703 -10.141 -15.609 1 78.5 437 GLU A O 1
ATOM 3548 N N . LEU A 1 438 ? 19.641 -11.766 -14.617 1 80.38 438 LEU A N 1
ATOM 3549 C CA . LEU A 1 438 ? 19.422 -11.023 -13.375 1 80.38 438 LEU A CA 1
ATOM 3550 C C . LEU A 1 438 ? 20.75 -10.773 -12.656 1 80.38 438 LEU A C 1
ATOM 3552 O O . LEU A 1 438 ? 20.922 -9.75 -11.992 1 80.38 438 LEU A O 1
ATOM 3556 N N . ASP A 1 439 ? 21.672 -11.727 -12.789 1 75.44 439 ASP A N 1
ATOM 3557 C CA . ASP A 1 439 ? 22.938 -11.641 -12.078 1 75.44 439 ASP A CA 1
ATOM 3558 C C . ASP A 1 439 ? 23.781 -10.477 -12.594 1 75.44 439 ASP A C 1
ATOM 3560 O O . ASP A 1 439 ? 24.656 -9.969 -11.883 1 75.44 439 ASP A O 1
ATOM 3564 N N . LYS A 1 440 ? 23.438 -10.07 -13.781 1 80.06 440 LYS A N 1
ATOM 3565 C CA . LYS A 1 440 ? 24.25 -9.016 -14.398 1 80.06 440 LYS A CA 1
ATOM 3566 C C . LYS A 1 440 ? 23.641 -7.641 -14.133 1 80.06 440 LYS A C 1
ATOM 3568 O O . LYS A 1 440 ? 24.25 -6.621 -14.461 1 80.06 440 LYS A O 1
ATOM 3573 N N . LEU A 1 441 ? 22.578 -7.633 -13.461 1 86.25 441 LEU A N 1
ATOM 3574 C CA . LEU A 1 441 ? 21.875 -6.363 -13.297 1 86.25 441 LEU A CA 1
ATOM 3575 C C . LEU A 1 441 ? 22.156 -5.762 -11.93 1 86.25 441 LEU A C 1
ATOM 3577 O O . LEU A 1 441 ? 22.25 -6.488 -10.93 1 86.25 441 LEU A O 1
ATOM 3581 N N . ASP A 1 442 ? 22.438 -4.469 -11.93 1 89 442 ASP A N 1
ATOM 3582 C CA . ASP A 1 442 ? 22.562 -3.717 -10.688 1 89 442 ASP A CA 1
ATOM 3583 C C . ASP A 1 442 ? 21.219 -3.123 -10.266 1 89 442 ASP A C 1
ATOM 3585 O O . ASP A 1 442 ? 20.891 -1.988 -10.625 1 89 442 ASP A O 1
ATOM 3589 N N . VAL A 1 443 ? 20.469 -3.953 -9.57 1 92.31 443 VAL A N 1
ATOM 3590 C CA . VAL A 1 443 ? 19.156 -3.504 -9.133 1 92.31 443 VAL A CA 1
ATOM 3591 C C . VAL A 1 443 ? 19 -3.748 -7.637 1 92.31 443 VAL A C 1
ATOM 3593 O O . VAL A 1 443 ? 19.688 -4.598 -7.062 1 92.31 443 VAL A O 1
ATOM 3596 N N . SER A 1 444 ? 18.141 -2.957 -7.016 1 92.25 444 SER A N 1
ATOM 3597 C CA . SER A 1 444 ? 17.875 -3.098 -5.586 1 92.25 444 SER A CA 1
ATOM 3598 C C . SER A 1 444 ? 16.578 -3.859 -5.332 1 92.25 444 SER A C 1
ATOM 3600 O O . SER A 1 444 ? 16.359 -4.367 -4.23 1 92.25 444 SER A O 1
ATOM 3602 N N . LEU A 1 445 ? 15.742 -3.889 -6.348 1 93.94 445 LEU A N 1
ATOM 3603 C CA . LEU A 1 445 ? 14.445 -4.543 -6.207 1 93.94 445 LEU A CA 1
ATOM 3604 C C . LEU A 1 445 ? 14.125 -5.383 -7.441 1 93.94 445 LEU A C 1
ATOM 3606 O O . LEU A 1 445 ? 14.336 -4.941 -8.57 1 93.94 445 LEU A O 1
ATOM 3610 N N . LEU A 1 446 ? 13.703 -6.598 -7.203 1 93.44 446 LEU A N 1
ATOM 3611 C CA . LEU A 1 446 ? 13.227 -7.477 -8.258 1 93.44 446 LEU A CA 1
ATOM 3612 C C . LEU A 1 446 ? 11.75 -7.801 -8.07 1 93.44 446 LEU A C 1
ATOM 3614 O O . LEU A 1 446 ? 11.352 -8.336 -7.035 1 93.44 446 LEU A O 1
ATOM 3618 N N . ILE A 1 447 ? 10.961 -7.414 -9.07 1 93.38 447 ILE A N 1
ATOM 3619 C CA . ILE A 1 447 ? 9.555 -7.816 -9.117 1 93.38 447 ILE A CA 1
ATOM 3620 C C . ILE A 1 447 ? 9.383 -8.984 -10.078 1 93.38 447 ILE A C 1
ATOM 3622 O O . ILE A 1 447 ? 9.742 -8.891 -11.258 1 93.38 447 ILE A O 1
ATOM 3626 N N . THR A 1 448 ? 8.859 -10.102 -9.523 1 89.81 448 THR A N 1
ATOM 3627 C CA . THR A 1 448 ? 8.797 -11.297 -10.359 1 89.81 448 THR A CA 1
ATOM 3628 C C . THR A 1 448 ? 7.43 -11.969 -10.227 1 89.81 448 THR A C 1
ATOM 3630 O O . THR A 1 448 ? 6.754 -11.82 -9.203 1 89.81 448 THR A O 1
ATOM 3633 N N . THR A 1 449 ? 7.02 -12.641 -11.289 1 85.56 449 THR A N 1
ATOM 3634 C CA . THR A 1 449 ? 5.773 -13.406 -11.25 1 85.56 449 THR A CA 1
ATOM 3635 C C . THR A 1 449 ? 6.047 -14.867 -10.906 1 85.56 449 THR A C 1
ATOM 3637 O O . THR A 1 449 ? 5.113 -15.641 -10.688 1 85.56 449 THR A O 1
ATOM 3640 N N . VAL A 1 450 ? 7.324 -15.211 -10.859 1 77.12 450 VAL A N 1
ATOM 3641 C CA . VAL A 1 450 ? 7.711 -16.578 -10.523 1 77.12 450 VAL A CA 1
ATOM 3642 C C . VAL A 1 450 ? 8.594 -16.578 -9.273 1 77.12 450 VAL A C 1
ATOM 3644 O O . VAL A 1 450 ? 9.43 -15.688 -9.102 1 77.12 450 VAL A O 1
ATOM 3647 N N . PRO A 1 451 ? 8.32 -17.469 -8.453 1 72.44 451 PRO A N 1
ATOM 3648 C CA . PRO A 1 451 ? 9.156 -17.5 -7.25 1 72.44 451 PRO A CA 1
ATOM 3649 C C . PRO A 1 451 ? 10.648 -17.641 -7.566 1 72.44 451 PRO A C 1
ATOM 3651 O O . PRO A 1 451 ? 11.016 -18.406 -8.461 1 72.44 451 PRO A O 1
ATOM 3654 N N . GLN A 1 452 ? 11.414 -16.781 -7.039 1 69.12 452 GLN A N 1
ATOM 3655 C CA . GLN A 1 452 ? 12.859 -16.812 -7.219 1 69.12 452 GLN A CA 1
ATOM 3656 C C . GLN A 1 452 ? 13.57 -17.047 -5.891 1 69.12 452 GLN A C 1
ATOM 3658 O O . GLN A 1 452 ? 13.031 -16.734 -4.824 1 69.12 452 GLN A O 1
ATOM 3663 N N . ALA A 1 453 ? 14.664 -17.703 -6.086 1 62.19 453 ALA A N 1
ATOM 3664 C CA . ALA A 1 453 ? 15.492 -17.875 -4.891 1 62.19 453 ALA A CA 1
ATOM 3665 C C . ALA A 1 453 ? 15.898 -16.516 -4.316 1 62.19 453 ALA A C 1
ATOM 3667 O O . ALA A 1 453 ? 16.031 -15.539 -5.055 1 62.19 453 ALA A O 1
ATOM 3668 N N . SER A 1 454 ? 15.828 -16.438 -3.051 1 62.16 454 SER A N 1
ATOM 3669 C CA . SER A 1 454 ? 16.234 -15.203 -2.377 1 62.16 454 SER A CA 1
ATOM 3670 C C . SER A 1 454 ? 17.656 -14.812 -2.746 1 62.16 454 SER A C 1
ATOM 3672 O O . SER A 1 454 ? 18.5 -15.68 -3.006 1 62.16 454 SER A O 1
ATOM 3674 N N . SER A 1 455 ? 17.828 -13.562 -3.07 1 65.38 455 SER A N 1
ATOM 3675 C CA . SER A 1 455 ? 19.125 -13 -3.383 1 65.38 455 SER A CA 1
ATOM 3676 C C . SER A 1 455 ? 19.578 -12.008 -2.314 1 65.38 455 SER A C 1
ATOM 3678 O O . SER A 1 455 ? 18.734 -11.406 -1.632 1 65.38 455 SER A O 1
ATOM 3680 N N . MET A 1 456 ? 20.844 -11.977 -2.148 1 62.53 456 MET A N 1
ATOM 3681 C CA . MET A 1 456 ? 21.391 -10.984 -1.229 1 62.53 456 MET A CA 1
ATOM 3682 C C . MET A 1 456 ? 21.562 -9.641 -1.923 1 62.53 456 MET A C 1
ATOM 3684 O O . MET A 1 456 ? 21.703 -8.609 -1.261 1 62.53 456 MET A O 1
ATOM 3688 N N . ALA A 1 457 ? 21.547 -9.672 -3.146 1 74.5 457 ALA A N 1
ATOM 3689 C CA . ALA A 1 457 ? 21.875 -8.461 -3.902 1 74.5 457 ALA A CA 1
ATOM 3690 C C . ALA A 1 457 ? 20.656 -7.551 -4.027 1 74.5 457 ALA A C 1
ATOM 3692 O O . ALA A 1 457 ? 20.797 -6.328 -4.113 1 74.5 457 ALA A O 1
ATOM 3693 N N . TYR A 1 458 ? 19.531 -8.109 -4.023 1 84.62 458 TYR A N 1
ATOM 3694 C CA . TYR A 1 458 ? 18.328 -7.309 -4.199 1 84.62 458 TYR A CA 1
ATOM 3695 C C . TYR A 1 458 ? 17.156 -7.938 -3.467 1 84.62 458 TYR A C 1
ATOM 3697 O O . TYR A 1 458 ? 17.156 -9.133 -3.172 1 84.62 458 TYR A O 1
ATOM 3705 N N . ARG A 1 459 ? 16.188 -7.145 -3.176 1 87.56 459 ARG A N 1
ATOM 3706 C CA . ARG A 1 459 ? 14.938 -7.629 -2.592 1 87.56 459 ARG A CA 1
ATOM 3707 C C . ARG A 1 459 ? 14.016 -8.195 -3.664 1 87.56 459 ARG A C 1
ATOM 3709 O O . ARG A 1 459 ? 13.93 -7.66 -4.77 1 87.56 459 ARG A O 1
ATOM 3716 N N . VAL A 1 460 ? 13.352 -9.266 -3.279 1 88.75 460 VAL A N 1
ATOM 3717 C CA . VAL A 1 460 ? 12.484 -9.914 -4.254 1 88.75 460 VAL A CA 1
ATOM 3718 C C . VAL A 1 460 ? 11.023 -9.805 -3.807 1 88.75 460 VAL A C 1
ATOM 3720 O O . VAL A 1 460 ? 10.703 -10.078 -2.646 1 88.75 460 VAL A O 1
ATOM 3723 N N . VAL A 1 461 ? 10.18 -9.305 -4.723 1 90.81 461 VAL A N 1
ATOM 3724 C CA . VAL A 1 461 ? 8.742 -9.305 -4.508 1 90.81 461 VAL A CA 1
ATOM 3725 C C . VAL A 1 461 ? 8.055 -10.141 -5.586 1 90.81 461 VAL A C 1
ATOM 3727 O O . VAL A 1 461 ? 8.211 -9.867 -6.777 1 90.81 461 VAL A O 1
ATOM 3730 N N . THR A 1 462 ? 7.348 -11.133 -5.188 1 88.38 462 THR A N 1
ATOM 3731 C CA . THR A 1 462 ? 6.613 -11.969 -6.129 1 88.38 462 THR A CA 1
ATOM 3732 C C . THR A 1 462 ? 5.164 -11.508 -6.246 1 88.38 462 THR A C 1
ATOM 3734 O O . THR A 1 462 ? 4.473 -11.352 -5.238 1 88.38 462 THR A O 1
ATOM 3737 N N . ILE A 1 463 ? 4.742 -11.281 -7.504 1 89 463 ILE A N 1
ATOM 3738 C CA . ILE A 1 463 ? 3.379 -10.812 -7.727 1 89 463 ILE A CA 1
ATOM 3739 C C . ILE A 1 463 ? 2.713 -11.656 -8.812 1 89 463 ILE A C 1
ATOM 3741 O O . ILE A 1 463 ? 3.381 -12.43 -9.508 1 89 463 ILE A O 1
ATOM 3745 N N . SER A 1 464 ? 1.401 -11.547 -8.852 1 83.88 464 SER A N 1
ATOM 3746 C CA . SER A 1 464 ? 0.652 -12.188 -9.93 1 83.88 464 SER A CA 1
ATOM 3747 C C . SER A 1 464 ? 0.721 -11.367 -11.219 1 83.88 464 SER A C 1
ATOM 3749 O O . SER A 1 464 ? 1.016 -10.172 -11.18 1 83.88 464 SER A O 1
ATOM 3751 N N . PRO A 1 465 ? 0.459 -11.992 -12.297 1 79.94 465 PRO A N 1
ATOM 3752 C CA . PRO A 1 465 ? 0.559 -11.289 -13.57 1 79.94 465 PRO A CA 1
ATOM 3753 C C . PRO A 1 465 ? -0.428 -10.125 -13.688 1 79.94 465 PRO A C 1
ATOM 3755 O O . PRO A 1 465 ? -0.192 -9.18 -14.445 1 79.94 465 PRO A O 1
ATOM 3758 N N . PHE A 1 466 ? -1.519 -10.195 -12.93 1 81 466 PHE A N 1
ATOM 3759 C CA . PHE A 1 466 ? -2.535 -9.156 -13.031 1 81 466 PHE A CA 1
ATOM 3760 C C . PHE A 1 466 ? -2.434 -8.188 -11.852 1 81 466 PHE A C 1
ATOM 3762 O O . PHE A 1 466 ? -3.152 -7.191 -11.805 1 81 466 PHE A O 1
ATOM 3769 N N . MET A 1 467 ? -1.458 -8.266 -11.07 1 79.56 467 MET A N 1
ATOM 3770 C CA . MET A 1 467 ? -1.149 -7.445 -9.898 1 79.56 467 MET A CA 1
ATOM 3771 C C . MET A 1 467 ? -2.424 -7.051 -9.164 1 79.56 467 MET A C 1
ATOM 3773 O O . MET A 1 467 ? -3.193 -6.215 -9.648 1 79.56 467 MET A O 1
ATOM 3777 N N . THR A 1 468 ? -2.713 -7.555 -8.102 1 78 468 THR A N 1
ATOM 3778 C CA . THR A 1 468 ? -3.871 -7.246 -7.266 1 78 468 THR A CA 1
ATOM 3779 C C . THR A 1 468 ? -3.59 -6.039 -6.375 1 78 468 THR A C 1
ATOM 3781 O O . THR A 1 468 ? -2.451 -5.578 -6.289 1 78 468 THR A O 1
ATOM 3784 N N . SER A 1 469 ? -4.633 -5.465 -5.766 1 76.06 469 SER A N 1
ATOM 3785 C CA . SER A 1 469 ? -4.457 -4.367 -4.824 1 76.06 469 SER A CA 1
ATOM 3786 C C . SER A 1 469 ? -3.576 -4.777 -3.65 1 76.06 469 SER A C 1
ATOM 3788 O O . SER A 1 469 ? -2.783 -3.977 -3.152 1 76.06 469 SER A O 1
ATOM 3790 N N . LYS A 1 470 ? -3.764 -5.969 -3.305 1 77.19 470 LYS A N 1
ATOM 3791 C CA . LYS A 1 470 ? -2.934 -6.484 -2.221 1 77.19 470 LYS A CA 1
ATOM 3792 C C . LYS A 1 470 ? -1.459 -6.488 -2.613 1 77.19 470 LYS A C 1
ATOM 3794 O O . LYS A 1 470 ? -0.595 -6.152 -1.803 1 77.19 470 LYS A O 1
ATOM 3799 N N . GLU A 1 471 ? -1.229 -6.891 -3.758 1 85.62 471 GLU A N 1
ATOM 3800 C CA . GLU A 1 471 ? 0.146 -6.945 -4.242 1 85.62 471 GLU A CA 1
ATOM 3801 C C . GLU A 1 471 ? 0.724 -5.543 -4.418 1 85.62 471 GLU A C 1
ATOM 3803 O O . GLU A 1 471 ? 1.915 -5.324 -4.188 1 85.62 471 GLU A O 1
ATOM 3808 N N . LYS A 1 472 ? -0.101 -4.637 -4.848 1 85.38 472 LYS A N 1
ATOM 3809 C CA . LYS A 1 472 ? 0.334 -3.244 -4.91 1 85.38 472 LYS A CA 1
ATOM 3810 C C . LYS A 1 472 ? 0.763 -2.736 -3.537 1 85.38 472 LYS A C 1
ATOM 3812 O O . LYS A 1 472 ? 1.775 -2.045 -3.412 1 85.38 472 LYS A O 1
ATOM 3817 N N . SER A 1 473 ? -0.038 -3.07 -2.609 1 82.81 473 SER A N 1
ATOM 3818 C CA . SER A 1 473 ? 0.283 -2.691 -1.236 1 82.81 473 SER A CA 1
ATOM 3819 C C . SER A 1 473 ? 1.607 -3.301 -0.79 1 82.81 473 SER A C 1
ATOM 3821 O O . SER A 1 473 ? 2.373 -2.67 -0.059 1 82.81 473 SER A O 1
ATOM 3823 N N . THR A 1 474 ? 1.83 -4.469 -1.211 1 86 474 THR A N 1
ATOM 3824 C CA . THR A 1 474 ? 3.072 -5.152 -0.86 1 86 474 THR A CA 1
ATOM 3825 C C . THR A 1 474 ? 4.27 -4.457 -1.502 1 86 474 THR A C 1
ATOM 3827 O O . THR A 1 474 ? 5.316 -4.305 -0.871 1 86 474 THR A O 1
ATOM 3830 N N . ILE A 1 475 ? 4.117 -4.102 -2.717 1 90.38 475 ILE A N 1
ATOM 3831 C CA . ILE A 1 475 ? 5.188 -3.396 -3.412 1 90.38 475 ILE A CA 1
ATOM 3832 C C . ILE A 1 475 ? 5.465 -2.066 -2.715 1 90.38 475 ILE A C 1
ATOM 3834 O O . ILE A 1 475 ? 6.625 -1.706 -2.494 1 90.38 475 ILE A O 1
ATOM 3838 N N . MET A 1 476 ? 4.422 -1.387 -2.342 1 86 476 MET A N 1
ATOM 3839 C CA . MET A 1 476 ? 4.578 -0.106 -1.659 1 86 476 MET A CA 1
ATOM 3840 C C . MET A 1 476 ? 5.281 -0.287 -0.318 1 86 476 MET A C 1
ATOM 3842 O O . MET A 1 476 ? 6.125 0.529 0.062 1 86 476 MET A O 1
ATOM 3846 N N . ALA A 1 477 ? 4.867 -1.291 0.368 1 83.62 477 ALA A N 1
ATOM 3847 C CA . ALA A 1 477 ? 5.508 -1.579 1.649 1 83.62 477 ALA A CA 1
ATOM 3848 C C . ALA A 1 477 ? 6.996 -1.87 1.468 1 83.62 477 ALA A C 1
ATOM 3850 O O . ALA A 1 477 ? 7.816 -1.468 2.293 1 83.62 477 ALA A O 1
ATOM 3851 N N . THR A 1 478 ? 7.305 -2.561 0.417 1 89.31 478 THR A N 1
ATOM 3852 C CA . THR A 1 478 ? 8.695 -2.885 0.122 1 89.31 478 THR A CA 1
ATOM 3853 C C . THR A 1 478 ? 9.484 -1.622 -0.207 1 89.31 478 THR A C 1
ATOM 3855 O O . THR A 1 478 ? 10.648 -1.491 0.189 1 89.31 478 THR A O 1
ATOM 3858 N N . ILE A 1 479 ? 8.875 -0.765 -0.902 1 89.06 479 ILE A N 1
ATOM 3859 C CA . ILE A 1 479 ? 9.492 0.507 -1.257 1 89.06 479 ILE A CA 1
ATOM 3860 C C . ILE A 1 479 ? 9.797 1.304 0.01 1 89.06 479 ILE A C 1
ATOM 3862 O O . ILE A 1 479 ? 10.898 1.832 0.169 1 89.06 479 ILE A O 1
ATOM 3866 N N . GLU A 1 480 ? 8.852 1.383 0.888 1 83.44 480 GLU A N 1
ATOM 3867 C CA . GLU A 1 480 ? 9.039 2.107 2.141 1 83.44 480 GLU A CA 1
ATOM 3868 C C . GLU A 1 480 ? 10.156 1.485 2.977 1 83.44 480 GLU A C 1
ATOM 3870 O O . GLU A 1 480 ? 10.938 2.199 3.602 1 83.44 480 GLU A O 1
ATOM 3875 N N . GLU A 1 481 ? 10.133 0.216 2.982 1 85.25 481 GLU A N 1
ATOM 3876 C CA . GLU A 1 481 ? 11.172 -0.488 3.723 1 85.25 481 GLU A CA 1
ATOM 3877 C C . GLU A 1 481 ? 12.555 -0.203 3.139 1 85.25 481 GLU A C 1
ATOM 3879 O O . GLU A 1 481 ? 13.523 -0.027 3.881 1 85.25 481 GLU A O 1
ATOM 3884 N N . HIS A 1 482 ? 12.617 -0.227 1.86 1 87.94 482 HIS A N 1
ATOM 3885 C CA . HIS A 1 482 ? 13.875 0.088 1.192 1 87.94 482 HIS A CA 1
ATOM 3886 C C . HIS A 1 482 ? 14.352 1.492 1.551 1 87.94 482 HIS A C 1
ATOM 3888 O O . HIS A 1 482 ? 15.539 1.698 1.829 1 87.94 482 HIS A O 1
ATOM 3894 N N . ARG A 1 483 ? 13.5 2.408 1.575 1 83.94 483 ARG A N 1
ATOM 3895 C CA . ARG A 1 483 ? 13.836 3.789 1.902 1 83.94 483 ARG A CA 1
ATOM 3896 C C . ARG A 1 483 ? 14.32 3.906 3.346 1 83.94 483 ARG A C 1
ATOM 3898 O O . ARG A 1 483 ? 15.273 4.633 3.631 1 83.94 483 ARG A O 1
ATOM 3905 N N . ARG A 1 484 ? 13.633 3.264 4.191 1 83.44 484 ARG A N 1
ATOM 3906 C CA . ARG A 1 484 ? 14.047 3.256 5.59 1 83.44 484 ARG A CA 1
ATOM 3907 C C . ARG A 1 484 ? 15.438 2.656 5.746 1 83.44 484 ARG A C 1
ATOM 3909 O O . ARG A 1 484 ? 16.25 3.162 6.52 1 83.44 484 ARG A O 1
ATOM 3916 N N . ASN A 1 485 ? 15.711 1.61 4.996 1 83.56 485 ASN A N 1
ATOM 3917 C CA . ASN A 1 485 ? 17.016 0.953 5.07 1 83.56 485 ASN A CA 1
ATOM 3918 C C . ASN A 1 485 ? 18.125 1.854 4.539 1 83.56 485 ASN A C 1
ATOM 3920 O O . ASN A 1 485 ? 19.234 1.849 5.07 1 83.56 485 ASN A O 1
ATOM 3924 N N . VAL A 1 486 ? 17.797 2.506 3.525 1 85.19 486 VAL A N 1
ATOM 3925 C CA . VAL A 1 486 ? 18.781 3.436 2.965 1 85.19 486 VAL A CA 1
ATOM 3926 C C . VAL A 1 486 ? 19.109 4.512 3.992 1 85.19 486 VAL A C 1
ATOM 3928 O O . VAL A 1 486 ? 20.281 4.879 4.156 1 85.19 486 VAL A O 1
ATOM 3931 N N . GLN A 1 487 ? 18.125 5.039 4.621 1 83.81 487 GLN A N 1
ATOM 3932 C CA . GLN A 1 487 ? 18.328 6.047 5.656 1 83.81 487 GLN A CA 1
ATOM 3933 C C . GLN A 1 487 ? 19.125 5.477 6.82 1 83.81 487 GLN A C 1
ATOM 3935 O O . GLN A 1 487 ? 20.016 6.148 7.355 1 83.81 487 GLN A O 1
ATOM 3940 N N . ARG A 1 488 ? 18.859 4.305 7.207 1 83.75 488 ARG A N 1
ATOM 3941 C CA . ARG A 1 488 ? 19.578 3.65 8.297 1 83.75 488 ARG A CA 1
ATOM 3942 C C . ARG A 1 488 ? 21.047 3.439 7.93 1 83.75 488 ARG A C 1
ATOM 3944 O O . ARG A 1 488 ? 21.922 3.607 8.773 1 83.75 488 ARG A O 1
ATOM 3951 N N . ASP A 1 489 ? 21.219 3.01 6.738 1 86.31 489 ASP A N 1
ATOM 3952 C CA . ASP A 1 489 ? 22.594 2.803 6.266 1 86.31 48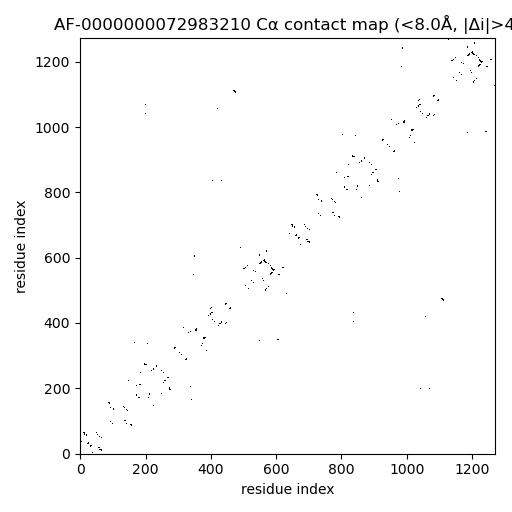9 ASP A CA 1
ATOM 3953 C C . ASP A 1 489 ? 23.375 4.113 6.266 1 86.31 489 ASP A C 1
ATOM 3955 O O . ASP A 1 489 ? 24.562 4.133 6.578 1 86.31 489 ASP A O 1
ATOM 3959 N N . PHE A 1 490 ? 22.688 5.129 5.895 1 87.81 490 PHE A N 1
ATOM 3960 C CA . PHE A 1 490 ? 23.297 6.449 5.883 1 87.81 490 PHE A CA 1
ATOM 3961 C C . PHE A 1 490 ? 23.688 6.879 7.293 1 87.81 490 PHE A C 1
ATOM 3963 O O . PHE A 1 490 ? 24.781 7.395 7.508 1 87.81 490 PHE A O 1
ATOM 3970 N N . LEU A 1 491 ? 22.859 6.664 8.219 1 87.25 491 LEU A N 1
ATOM 3971 C CA . LEU A 1 491 ? 23.109 6.996 9.617 1 87.25 491 LEU A CA 1
ATOM 3972 C C . LEU A 1 491 ? 24.266 6.152 10.164 1 87.25 491 LEU A C 1
ATOM 3974 O O . LEU A 1 491 ? 25.109 6.66 10.898 1 87.25 491 LEU A O 1
ATOM 3978 N N . ARG A 1 492 ? 24.281 4.926 9.836 1 87 492 ARG A N 1
ATOM 3979 C CA . ARG A 1 492 ? 25.344 4.027 10.297 1 87 492 ARG A CA 1
ATOM 3980 C C . ARG A 1 492 ? 26.703 4.461 9.758 1 87 492 ARG A C 1
ATOM 3982 O O . ARG A 1 492 ? 27.703 4.43 10.477 1 87 492 ARG A O 1
ATOM 3989 N N . ARG A 1 493 ? 26.75 4.82 8.539 1 88.12 493 ARG A N 1
ATOM 3990 C CA . ARG A 1 493 ? 27.984 5.215 7.867 1 88.12 493 ARG A CA 1
ATOM 3991 C C . ARG A 1 493 ? 28.594 6.449 8.523 1 88.12 493 ARG A C 1
ATOM 3993 O O . ARG A 1 493 ? 29.812 6.594 8.555 1 88.12 493 ARG A O 1
ATOM 4000 N N . TYR A 1 494 ? 27.703 7.336 8.977 1 89.88 494 TYR A N 1
ATOM 4001 C CA . TYR A 1 494 ? 28.219 8.625 9.43 1 89.88 494 TYR A CA 1
ATOM 4002 C C . TYR A 1 494 ? 28.141 8.742 10.945 1 89.88 494 TYR A C 1
ATOM 4004 O O . TYR A 1 494 ? 28.531 9.758 11.523 1 89.88 494 TYR A O 1
ATOM 4012 N N . PHE A 1 495 ? 27.719 7.738 11.633 1 90.19 495 PHE A N 1
ATOM 4013 C CA . PHE A 1 495 ? 27.516 7.77 13.07 1 90.19 495 PHE A CA 1
ATOM 4014 C C . PHE A 1 495 ? 28.828 8.094 13.797 1 90.19 495 PHE A C 1
ATOM 4016 O O . PHE A 1 495 ? 28.875 9.023 14.609 1 90.19 495 PHE A O 1
ATOM 4023 N N . ASP A 1 496 ? 29.844 7.379 13.438 1 91.5 496 ASP A N 1
ATOM 4024 C CA . ASP A 1 496 ? 31.109 7.512 14.164 1 91.5 496 ASP A CA 1
ATOM 4025 C C . ASP A 1 496 ? 31.781 8.836 13.844 1 91.5 496 ASP A C 1
ATOM 4027 O O . ASP A 1 496 ? 32.688 9.273 14.57 1 91.5 496 ASP A O 1
ATOM 4031 N N . ILE A 1 497 ? 31.359 9.406 12.781 1 91.94 497 ILE A N 1
ATOM 4032 C CA . ILE A 1 497 ? 31.938 10.68 12.383 1 91.94 497 ILE A CA 1
ATOM 4033 C C . ILE A 1 497 ? 31.328 11.812 13.195 1 91.94 497 ILE A C 1
ATOM 4035 O O . ILE A 1 497 ? 32.031 12.727 13.625 1 91.94 497 ILE A O 1
ATOM 4039 N N . TYR A 1 498 ? 30 11.719 13.477 1 93.56 498 TYR A N 1
ATOM 4040 C CA . TYR A 1 498 ? 29.297 12.891 13.992 1 93.56 498 TYR A CA 1
ATOM 4041 C C . TYR A 1 498 ? 28.922 12.688 15.453 1 93.56 498 TYR A C 1
ATOM 4043 O O . TYR A 1 498 ? 28.594 13.648 16.156 1 93.56 498 TYR A O 1
ATOM 4051 N N . PHE A 1 499 ? 28.953 11.477 15.883 1 94.06 499 PHE A N 1
ATOM 4052 C CA . PHE A 1 499 ? 28.594 11.188 17.266 1 94.06 499 PHE A CA 1
ATOM 4053 C C . PHE A 1 499 ? 29.812 10.75 18.062 1 94.06 499 PHE A C 1
ATOM 4055 O O . PHE A 1 499 ? 30.703 10.078 17.531 1 94.06 499 PHE A O 1
ATOM 4062 N N . GLY A 1 500 ? 29.844 11.141 19.328 1 92.88 500 GLY A N 1
ATOM 4063 C CA . GLY A 1 500 ? 30.938 10.75 20.219 1 92.88 500 GLY A CA 1
ATOM 4064 C C . GLY A 1 500 ? 30.516 10.641 21.672 1 92.88 500 GLY A C 1
ATOM 4065 O O . GLY A 1 500 ? 29.594 11.336 22.109 1 92.88 500 GLY A O 1
ATOM 4066 N N . GLU A 1 501 ? 31.234 9.844 22.359 1 94.12 501 GLU A N 1
ATOM 4067 C CA . GLU A 1 501 ? 30.938 9.586 23.766 1 94.12 501 GLU A CA 1
ATOM 4068 C C . GLU A 1 501 ? 31.094 10.844 24.609 1 94.12 501 GLU A C 1
ATOM 4070 O O . GLU A 1 501 ? 30.359 11.039 25.578 1 94.12 501 GLU A O 1
ATOM 4075 N N . GLN A 1 502 ? 31.953 11.703 24.25 1 94.44 502 GLN A N 1
ATOM 4076 C CA . GLN A 1 502 ? 32.219 12.922 25 1 94.44 502 GLN A CA 1
ATOM 4077 C C . GLN A 1 502 ? 31.016 13.859 24.969 1 94.44 502 GLN A C 1
ATOM 4079 O O . GLN A 1 502 ? 30.922 14.781 25.781 1 94.44 502 GLN A O 1
ATOM 4084 N N . PHE A 1 503 ? 30.156 13.656 24.062 1 96.25 503 PHE A N 1
ATOM 4085 C CA . PHE A 1 503 ? 28.984 14.516 23.922 1 96.25 503 PHE A CA 1
ATOM 4086 C C . PHE A 1 503 ? 27.703 13.75 24.266 1 96.25 503 PHE A C 1
ATOM 4088 O O . PHE A 1 503 ? 26.641 14.055 23.75 1 96.25 503 PHE A O 1
ATOM 4095 N N . PHE A 1 504 ? 27.875 12.75 25.047 1 95.81 504 PHE A N 1
ATOM 4096 C CA . PHE A 1 504 ? 26.75 11.961 25.531 1 95.81 504 PHE A CA 1
ATOM 4097 C C . PHE A 1 504 ? 26.422 12.305 26.969 1 95.81 504 PHE A C 1
ATOM 4099 O O . PHE A 1 504 ? 27.312 12.359 27.812 1 95.81 504 PHE A O 1
ATOM 4106 N N . PHE A 1 505 ? 25.156 12.508 27.266 1 94.56 505 PHE A N 1
ATOM 4107 C CA . PHE A 1 505 ? 24.734 12.938 28.594 1 94.56 505 PHE A CA 1
ATOM 4108 C C . PHE A 1 505 ? 23.594 12.07 29.109 1 94.56 505 PHE A C 1
ATOM 4110 O O . PHE A 1 505 ? 22.719 11.672 28.344 1 94.56 505 PHE A O 1
ATOM 4117 N N . THR A 1 506 ? 23.594 11.773 30.328 1 90.06 506 THR A N 1
ATOM 4118 C CA . THR A 1 506 ? 22.438 11.25 31.047 1 90.06 506 THR A CA 1
ATOM 4119 C C . THR A 1 506 ? 21.703 12.367 31.781 1 90.06 506 THR A C 1
ATOM 4121 O O . THR A 1 506 ? 22.25 12.953 32.719 1 90.06 506 THR A O 1
ATOM 4124 N N . LEU A 1 507 ? 20.594 12.633 31.391 1 89 507 LEU A N 1
ATOM 4125 C CA . LEU A 1 507 ? 19.859 13.789 31.891 1 89 507 LEU A CA 1
ATOM 4126 C C . LEU A 1 507 ? 19.016 13.414 33.125 1 89 507 LEU A C 1
ATOM 4128 O O . LEU A 1 507 ? 18.453 12.32 33.156 1 89 507 LEU A O 1
ATOM 4132 N N . GLN A 1 508 ? 19.031 14.281 34.031 1 81.38 508 GLN A N 1
ATOM 4133 C CA . GLN A 1 508 ? 18.234 14.078 35.219 1 81.38 508 GLN A CA 1
ATOM 4134 C C . GLN A 1 508 ? 16.781 14.539 35 1 81.38 508 GLN A C 1
ATOM 4136 O O . GLN A 1 508 ? 16.547 15.516 34.312 1 81.38 508 GLN A O 1
ATOM 4141 N N . PRO A 1 509 ? 15.836 13.859 35.531 1 73.94 509 PRO A N 1
ATOM 4142 C CA . PRO A 1 509 ? 14.422 14.156 35.312 1 73.94 509 PRO A CA 1
ATOM 4143 C C . PRO A 1 509 ? 14.031 15.562 35.75 1 73.94 509 PRO A C 1
ATOM 4145 O O . PRO A 1 509 ? 13.07 16.125 35.219 1 73.94 509 PRO A O 1
ATOM 4148 N N . ILE A 1 510 ? 14.773 16.109 36.656 1 74.75 510 ILE A N 1
ATOM 4149 C CA . ILE A 1 510 ? 14.406 17.406 37.219 1 74.75 510 ILE A CA 1
ATOM 4150 C C . ILE A 1 510 ? 14.773 18.516 36.25 1 74.75 510 ILE A C 1
ATOM 4152 O O . ILE A 1 510 ? 14.234 19.625 36.344 1 74.75 510 ILE A O 1
ATOM 4156 N N . MET A 1 511 ? 15.414 18.203 35.281 1 82.88 511 MET A N 1
ATOM 4157 C CA . MET A 1 511 ? 15.914 19.234 34.375 1 82.88 511 MET A CA 1
ATOM 4158 C C . MET A 1 511 ? 14.82 19.734 33.438 1 82.88 511 MET A C 1
ATOM 4160 O O . MET A 1 511 ? 13.945 18.953 33.031 1 82.88 511 MET A O 1
ATOM 4164 N N . GLN A 1 512 ? 14.945 20.984 33.156 1 88.12 512 GLN A N 1
ATOM 4165 C CA . GLN A 1 512 ? 14.055 21.625 32.188 1 88.12 512 GLN A CA 1
ATOM 4166 C C . GLN A 1 512 ? 14.734 21.781 30.844 1 88.12 512 GLN A C 1
ATOM 4168 O O . GLN A 1 512 ? 15.961 21.672 30.734 1 88.12 512 GLN A O 1
ATOM 4173 N N . ARG A 1 513 ? 13.969 22.031 29.844 1 91.5 513 ARG A N 1
ATOM 4174 C CA . ARG A 1 513 ? 14.438 22.156 28.469 1 91.5 513 ARG A CA 1
ATOM 4175 C C . ARG A 1 513 ? 15.656 23.062 28.375 1 91.5 513 ARG A C 1
ATOM 4177 O O . ARG A 1 513 ? 16.688 22.688 27.812 1 91.5 513 ARG A O 1
ATOM 4184 N N . ASP A 1 514 ? 15.617 24.312 29.078 1 93.19 514 ASP A N 1
ATOM 4185 C CA . ASP A 1 514 ? 16.656 25.328 28.922 1 93.19 514 ASP A CA 1
ATOM 4186 C C . ASP A 1 514 ? 17.953 24.906 29.609 1 93.19 514 ASP A C 1
ATOM 4188 O O . ASP A 1 514 ? 19.047 25.219 29.141 1 93.19 514 ASP A O 1
ATOM 4192 N N . GLN A 1 515 ? 17.781 24.172 30.672 1 94.12 515 GLN A N 1
ATOM 4193 C CA . GLN A 1 515 ? 18.953 23.672 31.375 1 94.12 515 GLN A CA 1
ATOM 4194 C C . GLN A 1 515 ? 19.672 22.625 30.547 1 94.12 515 GLN A C 1
ATOM 4196 O O . GLN A 1 515 ? 20.906 22.609 30.484 1 94.12 515 GLN A O 1
ATOM 4201 N N . VAL A 1 516 ? 18.875 21.75 29.938 1 94.94 516 VAL A N 1
ATOM 4202 C CA . VAL A 1 516 ? 19.438 20.688 29.125 1 94.94 516 VAL A CA 1
ATOM 4203 C C . VAL A 1 516 ? 20.188 21.281 27.938 1 94.94 516 VAL A C 1
ATOM 4205 O O . VAL A 1 516 ? 21.328 20.891 27.656 1 94.94 516 VAL A O 1
ATOM 4208 N N . VAL A 1 517 ? 19.609 22.219 27.234 1 96.06 517 VAL A N 1
ATOM 4209 C CA . VAL A 1 517 ? 20.188 22.844 26.047 1 96.06 517 VAL A CA 1
ATOM 4210 C C . VAL A 1 517 ? 21.484 23.578 26.438 1 96.06 517 VAL A C 1
ATOM 4212 O O . VAL A 1 517 ? 22.484 23.5 25.734 1 96.06 517 VAL A O 1
ATOM 4215 N N . THR A 1 518 ? 21.422 24.266 27.609 1 96.31 518 THR A N 1
ATOM 4216 C CA . THR A 1 518 ? 22.594 24.984 28.078 1 96.31 518 THR A CA 1
ATOM 4217 C C . THR A 1 518 ? 23.734 24.031 28.391 1 96.31 518 THR A C 1
ATOM 4219 O O . THR A 1 518 ? 24.891 24.297 28 1 96.31 518 THR A O 1
ATOM 4222 N N . LEU A 1 519 ? 23.391 22.984 29.078 1 95.69 519 LEU A N 1
ATOM 4223 C CA . LEU A 1 519 ? 24.391 21.984 29.422 1 95.69 519 LEU A CA 1
ATOM 4224 C C . LEU A 1 519 ? 25.094 21.453 28.172 1 95.69 519 LEU A C 1
ATOM 4226 O O . LEU A 1 519 ? 26.328 21.375 28.141 1 95.69 519 LEU A O 1
ATOM 4230 N N . MET A 1 520 ? 24.375 21.109 27.219 1 96.75 520 MET A N 1
ATOM 4231 C CA . MET A 1 520 ? 24.906 20.5 26 1 96.75 520 MET A CA 1
ATOM 4232 C C . MET A 1 520 ? 25.672 21.531 25.172 1 96.75 520 MET A C 1
ATOM 4234 O O . MET A 1 520 ? 26.734 21.219 24.625 1 96.75 520 MET A O 1
ATOM 4238 N N . CYS A 1 521 ? 25.156 22.75 25.109 1 97.31 521 CYS A N 1
ATOM 4239 C CA . CYS A 1 521 ? 25.844 23.797 24.391 1 97.31 521 CYS A CA 1
ATOM 4240 C C . CYS A 1 521 ? 27.172 24.141 25.047 1 97.31 521 CYS A C 1
ATOM 4242 O O . CYS A 1 521 ? 28.156 24.422 24.359 1 97.31 521 CYS A O 1
ATOM 4244 N N . ASP A 1 522 ? 27.172 24.156 26.375 1 96.88 522 ASP A N 1
ATOM 4245 C CA . ASP A 1 522 ? 28.375 24.484 27.125 1 96.88 522 ASP A CA 1
ATOM 4246 C C . ASP A 1 522 ? 29.516 23.516 26.797 1 96.88 522 ASP A C 1
ATOM 4248 O O . ASP A 1 522 ? 30.656 23.922 26.641 1 96.88 522 ASP A O 1
ATOM 4252 N N . GLN A 1 523 ? 29.141 22.297 26.688 1 96.75 523 GLN A N 1
ATOM 4253 C CA . GLN A 1 523 ? 30.141 21.281 26.375 1 96.75 523 GLN A CA 1
ATOM 4254 C C . GLN A 1 523 ? 30.734 21.5 24.984 1 96.75 523 GLN A C 1
ATOM 4256 O O . GLN A 1 523 ? 31.938 21.328 24.781 1 96.75 523 GLN A O 1
ATOM 4261 N N . LEU A 1 524 ? 29.953 21.797 24.031 1 97.31 524 LEU A N 1
ATOM 4262 C CA . LEU A 1 524 ? 30.406 22.047 22.672 1 97.31 524 LEU A CA 1
ATOM 4263 C C . LEU A 1 524 ? 31.281 23.297 22.609 1 97.31 524 LEU A C 1
ATOM 4265 O O . LEU A 1 524 ? 32.281 23.312 21.891 1 97.31 524 LEU A O 1
ATOM 4269 N N . GLU A 1 525 ? 30.859 24.297 23.391 1 97.06 525 GLU A N 1
ATOM 4270 C CA . GLU A 1 525 ? 31.625 25.531 23.438 1 97.06 525 GLU A CA 1
ATOM 4271 C C . GLU A 1 525 ? 33 25.297 24.094 1 97.06 525 GLU A C 1
ATOM 4273 O O . GLU A 1 525 ? 34 25.812 23.609 1 97.06 525 GLU A O 1
ATOM 4278 N N . HIS A 1 526 ? 33 24.531 25.156 1 96.31 526 HIS A N 1
ATOM 4279 C CA . HIS A 1 526 ? 34.219 24.219 25.875 1 96.31 526 HIS A CA 1
ATOM 4280 C C . HIS A 1 526 ? 35.219 23.5 24.969 1 96.31 526 HIS A C 1
ATOM 4282 O O . HIS A 1 526 ? 36.438 23.703 25.109 1 96.31 526 HIS A O 1
ATOM 4288 N N . ARG A 1 527 ? 34.656 22.766 24.047 1 95.75 527 ARG A N 1
ATOM 4289 C CA . ARG A 1 527 ? 35.531 22.031 23.141 1 95.75 527 ARG A CA 1
ATOM 4290 C C . ARG A 1 527 ? 35.781 22.812 21.859 1 95.75 527 ARG A C 1
ATOM 4292 O O . ARG A 1 527 ? 36.344 22.297 20.906 1 95.75 527 ARG A O 1
ATOM 4299 N N . HIS A 1 528 ? 35.281 24.031 21.75 1 95.75 528 HIS A N 1
ATOM 4300 C CA . HIS A 1 528 ? 35.531 24.984 20.672 1 95.75 528 HIS A CA 1
ATOM 4301 C C . HIS A 1 528 ? 34.906 24.5 19.375 1 95.75 528 HIS A C 1
ATOM 4303 O O . HIS A 1 528 ? 35.469 24.734 18.297 1 95.75 528 HIS A O 1
ATOM 4309 N N . ILE A 1 529 ? 33.875 23.766 19.547 1 96.44 529 ILE A N 1
ATOM 4310 C CA . ILE A 1 529 ? 33.156 23.297 18.359 1 96.44 529 ILE A CA 1
ATOM 4311 C C . ILE A 1 529 ? 32.219 24.406 17.859 1 96.44 529 ILE A C 1
ATOM 4313 O O . ILE A 1 529 ? 32.031 24.547 16.656 1 96.44 529 ILE A O 1
ATOM 4317 N N . VAL A 1 530 ? 31.688 25.156 18.812 1 96.81 530 VAL A N 1
ATOM 4318 C CA . VAL A 1 530 ? 30.766 26.234 18.484 1 96.81 530 VAL A CA 1
ATOM 4319 C C . VAL A 1 530 ? 31.188 27.516 19.219 1 96.81 530 VAL A C 1
ATOM 4321 O O . VAL A 1 530 ? 32 27.469 20.141 1 96.81 530 VAL A O 1
ATOM 4324 N N . SER A 1 531 ? 30.688 28.641 18.734 1 95.06 531 SER A N 1
ATOM 4325 C CA . SER A 1 531 ? 30.922 29.938 19.359 1 95.06 531 SER A CA 1
ATOM 4326 C C . SER A 1 531 ? 29.953 30.172 20.516 1 95.06 531 SER A C 1
ATOM 4328 O O . SER A 1 531 ? 28.938 29.484 20.625 1 95.06 531 SER A O 1
ATOM 4330 N N . PRO A 1 532 ? 30.203 31.094 21.312 1 93.25 532 PRO A N 1
ATOM 4331 C CA . PRO A 1 532 ? 29.297 31.406 22.438 1 93.25 532 PRO A CA 1
ATOM 4332 C C . PRO A 1 532 ? 27.906 31.828 21.969 1 93.25 532 PRO A C 1
ATOM 4334 O O . PRO A 1 532 ? 26.938 31.688 22.719 1 93.25 532 PRO A O 1
ATOM 4337 N N . SER A 1 533 ? 27.828 32.281 20.766 1 93.88 533 SER A N 1
ATOM 4338 C CA . SER A 1 533 ? 26.547 32.75 20.25 1 93.88 533 SER A CA 1
ATOM 4339 C C . SER A 1 533 ? 25.641 31.578 19.875 1 93.88 533 SER A C 1
ATOM 4341 O O . SER A 1 533 ? 24.438 31.734 19.688 1 93.88 533 SER A O 1
ATOM 4343 N N . PHE A 1 534 ? 26.266 30.406 19.828 1 95.5 534 PHE A N 1
ATOM 4344 C CA . PHE A 1 534 ? 25.547 29.219 19.359 1 95.5 534 PHE A CA 1
ATOM 4345 C C . PHE A 1 534 ? 24.344 28.938 20.234 1 95.5 534 PHE A C 1
ATOM 4347 O O . PHE A 1 534 ? 23.266 28.625 19.734 1 95.5 534 PHE A O 1
ATOM 4354 N N . ARG A 1 535 ? 24.484 29.031 21.531 1 96.19 535 ARG A N 1
ATOM 4355 C CA . ARG A 1 535 ? 23.406 28.75 22.469 1 96.19 535 ARG A CA 1
ATOM 4356 C C . ARG A 1 535 ? 22.203 29.641 22.203 1 96.19 535 ARG A C 1
ATOM 4358 O O . ARG A 1 535 ? 21.062 29.172 22.172 1 96.19 535 ARG A O 1
ATOM 4365 N N . GLN A 1 536 ? 22.469 30.891 22.047 1 94 536 GLN A N 1
ATOM 4366 C CA . GLN A 1 536 ? 21.391 31.859 21.781 1 94 536 GLN A CA 1
ATOM 4367 C C . GLN A 1 536 ? 20.672 31.516 20.469 1 94 536 GLN A C 1
ATOM 4369 O O . GLN A 1 536 ? 19.453 31.656 20.375 1 94 536 GLN A O 1
ATOM 4374 N N . HIS A 1 537 ? 21.484 31.125 19.531 1 92.06 537 HIS A N 1
ATOM 4375 C CA . HIS A 1 537 ? 20.891 30.781 18.234 1 92.06 537 HIS A CA 1
ATOM 4376 C C . HIS A 1 537 ? 20.031 29.531 18.328 1 92.06 537 HIS A C 1
ATOM 4378 O O . HIS A 1 537 ? 19.016 29.422 17.625 1 92.06 537 HIS A O 1
ATOM 4384 N N . VAL A 1 538 ? 20.375 28.562 19.141 1 94.12 538 VAL A N 1
ATOM 4385 C CA . VAL A 1 538 ? 19.578 27.359 19.359 1 94.12 538 VAL A CA 1
ATOM 4386 C C . VAL A 1 538 ? 18.25 27.734 20.016 1 94.12 538 VAL A C 1
ATOM 4388 O O . VAL A 1 538 ? 17.188 27.234 19.625 1 94.12 538 VAL A O 1
ATOM 4391 N N . PHE A 1 539 ? 18.312 28.625 20.984 1 92.5 539 PHE A N 1
ATOM 4392 C CA . PHE A 1 539 ? 17.094 29.047 21.656 1 92.5 539 PHE A CA 1
ATOM 4393 C C . PHE A 1 539 ? 16.188 29.812 20.703 1 92.5 539 PHE A C 1
ATOM 4395 O O . PHE A 1 539 ? 14.969 29.672 20.75 1 92.5 539 PHE A O 1
ATOM 4402 N N . GLU A 1 540 ? 16.781 30.594 19.891 1 85.56 540 GLU A N 1
ATOM 4403 C CA . GLU A 1 540 ? 16.016 31.328 18.906 1 85.56 540 GLU A CA 1
ATOM 4404 C C . GLU A 1 540 ? 15.219 30.375 18 1 85.56 540 GLU A C 1
ATOM 4406 O O . GLU A 1 540 ? 14.047 30.609 17.719 1 85.56 540 GLU A O 1
ATOM 4411 N N . ARG A 1 541 ? 15.922 29.344 17.578 1 86.12 541 ARG A N 1
ATOM 4412 C CA . ARG A 1 541 ? 15.273 28.328 16.734 1 86.12 541 ARG A CA 1
ATOM 4413 C C . ARG A 1 541 ? 14.172 27.609 17.5 1 86.12 541 ARG A C 1
ATOM 4415 O O . ARG A 1 541 ? 13.109 27.328 16.953 1 86.12 541 ARG A O 1
ATOM 4422 N N . GLU A 1 542 ? 14.344 27.25 18.688 1 87.44 542 GLU A N 1
ATOM 4423 C CA . GLU A 1 542 ? 13.383 26.531 19.531 1 87.44 542 GLU A CA 1
ATOM 4424 C C . GLU A 1 542 ? 12.148 27.391 19.797 1 87.44 542 GLU A C 1
ATOM 4426 O O . GLU A 1 542 ? 11.047 26.859 19.969 1 87.44 542 GLU A O 1
ATOM 4431 N N . GLU A 1 543 ? 12.383 28.609 19.891 1 80.62 543 GLU A N 1
ATOM 4432 C CA . GLU A 1 543 ? 11.281 29.531 20.141 1 80.62 543 GLU A CA 1
ATOM 4433 C C . GLU A 1 543 ? 10.438 29.766 18.891 1 80.62 543 GLU A C 1
ATOM 4435 O O . GLU A 1 543 ? 9.219 29.938 18.984 1 80.62 543 GLU A O 1
ATOM 4440 N N . ALA A 1 544 ? 11.141 29.734 17.844 1 76.44 544 ALA A N 1
ATOM 4441 C CA . ALA A 1 544 ? 10.422 29.906 16.578 1 76.44 544 ALA A CA 1
ATOM 4442 C C . ALA A 1 544 ? 9.516 28.719 16.297 1 76.44 544 ALA A C 1
ATOM 4444 O O . ALA A 1 544 ? 8.344 28.891 15.953 1 76.44 544 ALA A O 1
ATOM 4445 N N . ALA A 1 545 ? 10.07 27.562 16.375 1 80.31 545 ALA A N 1
ATOM 4446 C CA . ALA A 1 545 ? 9.32 26.312 16.203 1 80.31 545 ALA A CA 1
ATOM 4447 C C . ALA A 1 545 ? 9.945 25.188 17.016 1 80.31 545 ALA A C 1
ATOM 4449 O O . ALA A 1 545 ? 11.094 24.797 16.797 1 80.31 545 ALA A O 1
ATOM 4450 N N . GLY A 1 546 ? 9.125 24.734 17.844 1 82.19 546 GLY A N 1
ATOM 4451 C CA . GLY A 1 546 ? 9.609 23.641 18.688 1 82.19 546 GLY A CA 1
ATOM 4452 C C . GLY A 1 546 ? 10.117 22.453 17.875 1 82.19 546 GLY A C 1
ATOM 4453 O O . GLY A 1 546 ? 9.594 22.156 16.797 1 82.19 546 GLY A O 1
ATOM 4454 N N . THR A 1 547 ? 11.148 21.703 18.391 1 85.62 547 THR A N 1
ATOM 4455 C CA . THR A 1 547 ? 11.805 20.641 17.641 1 85.62 547 THR A CA 1
ATOM 4456 C C . THR A 1 547 ? 11.469 19.266 18.219 1 85.62 547 THR A C 1
ATOM 4458 O O . THR A 1 547 ? 12.141 18.281 17.938 1 85.62 547 THR A O 1
ATOM 4461 N N . ALA A 1 548 ? 10.555 19.297 19.078 1 84.25 548 ALA A N 1
ATOM 4462 C CA . ALA A 1 548 ? 10.156 18.016 19.672 1 84.25 548 ALA A CA 1
ATOM 4463 C C . ALA A 1 548 ? 9.266 17.219 18.719 1 84.25 548 ALA A C 1
ATOM 4465 O O . ALA A 1 548 ? 8.336 17.766 18.125 1 84.25 548 ALA A O 1
ATOM 4466 N N . PHE A 1 549 ? 9.633 15.977 18.547 1 75.44 549 PHE A N 1
ATOM 4467 C CA . PHE A 1 549 ? 8.867 15.008 17.781 1 75.44 549 PHE A CA 1
ATOM 4468 C C . PHE A 1 549 ? 8.695 13.711 18.562 1 75.44 549 PHE A C 1
ATOM 4470 O O . PHE A 1 549 ? 9.656 12.977 18.781 1 75.44 549 PHE A O 1
ATOM 4477 N N . GLY A 1 550 ? 7.492 13.469 18.875 1 74.5 550 GLY A N 1
ATOM 4478 C CA . GLY A 1 550 ? 7.32 12.289 19.719 1 74.5 550 GLY A CA 1
ATOM 4479 C C . GLY A 1 550 ? 8.086 12.375 21.031 1 74.5 550 GLY A C 1
ATOM 4480 O O . GLY A 1 550 ? 7.898 13.312 21.812 1 74.5 550 GLY A O 1
ATOM 4481 N N . THR A 1 551 ? 9.031 11.477 21.141 1 79.44 551 THR A N 1
ATOM 4482 C CA . THR A 1 551 ? 9.805 11.438 22.375 1 79.44 551 THR A CA 1
ATOM 4483 C C . THR A 1 551 ? 11.219 11.953 22.156 1 79.44 551 THR A C 1
ATOM 4485 O O . THR A 1 551 ? 12.094 11.766 23 1 79.44 551 THR A O 1
ATOM 4488 N N . VAL A 1 552 ? 11.375 12.625 21.047 1 85.81 552 VAL A N 1
ATOM 4489 C CA . VAL A 1 552 ? 12.719 13.094 20.703 1 85.81 552 VAL A CA 1
ATOM 4490 C C . VAL A 1 552 ? 12.688 14.586 20.406 1 85.81 552 VAL A C 1
ATOM 4492 O O . VAL A 1 552 ? 11.727 15.078 19.797 1 85.81 552 VAL A O 1
ATOM 4495 N N . ALA A 1 553 ? 13.664 15.289 20.875 1 90.75 553 ALA A N 1
ATOM 4496 C CA . ALA A 1 553 ? 13.859 16.688 20.484 1 90.75 553 ALA A CA 1
ATOM 4497 C C . ALA A 1 553 ? 15.18 16.875 19.734 1 90.75 553 ALA A C 1
ATOM 4499 O O . ALA A 1 553 ? 16.188 16.266 20.094 1 90.75 553 ALA A O 1
ATOM 4500 N N . LEU A 1 554 ? 15.125 17.703 18.719 1 91.38 554 LEU A N 1
ATOM 4501 C CA . LEU A 1 554 ? 16.312 17.922 17.891 1 91.38 554 LEU A CA 1
ATOM 4502 C C . LEU A 1 554 ? 16.656 19.406 17.828 1 91.38 554 LEU A C 1
ATOM 4504 O O . LEU A 1 554 ? 16.719 19.984 16.734 1 91.38 554 LEU A O 1
ATOM 4508 N N . PRO A 1 555 ? 17.047 19.953 18.984 1 93.75 555 PRO A N 1
ATOM 4509 C CA . PRO A 1 555 ? 17.422 21.375 18.953 1 93.75 555 PRO A CA 1
ATOM 4510 C C . PRO A 1 555 ? 18.672 21.641 18.109 1 93.75 555 PRO A C 1
ATOM 4512 O O . PRO A 1 555 ? 19.594 20.828 18.109 1 93.75 555 PRO A O 1
ATOM 4515 N N . HIS A 1 556 ? 18.656 22.672 17.359 1 91.12 556 HIS A N 1
ATOM 4516 C CA . HIS A 1 556 ? 19.781 23.078 16.516 1 91.12 556 HIS A CA 1
ATOM 4517 C C . HIS A 1 556 ? 19.672 24.562 16.156 1 91.12 556 HIS A C 1
ATOM 4519 O O . HIS A 1 556 ? 18.625 25.188 16.344 1 91.12 556 HIS A O 1
ATOM 4525 N N . SER A 1 557 ? 20.766 25.078 15.773 1 89.5 557 SER A N 1
ATOM 4526 C CA . SER A 1 557 ? 20.781 26.453 15.305 1 89.5 557 SER A CA 1
ATOM 4527 C C . SER A 1 557 ? 20.312 26.547 13.859 1 89.5 557 SER A C 1
ATOM 4529 O O . SER A 1 557 ? 20.516 25.625 13.07 1 89.5 557 SER A O 1
ATOM 4531 N N . VAL A 1 558 ? 19.672 27.594 13.539 1 78.88 558 VAL A N 1
ATOM 4532 C CA . VAL A 1 558 ? 19.266 27.828 12.156 1 78.88 558 VAL A CA 1
ATOM 4533 C C . VAL A 1 558 ? 20.484 28.172 11.305 1 78.88 558 VAL A C 1
ATOM 4535 O O . VAL A 1 558 ? 20.469 28 10.086 1 78.88 558 VAL A O 1
ATOM 4538 N N . TYR A 1 559 ? 21.578 28.547 12.203 1 79.62 559 TYR A N 1
ATOM 4539 C CA . TYR A 1 559 ? 22.797 28.953 11.523 1 79.62 559 TYR A CA 1
ATOM 4540 C C . TYR A 1 559 ? 23.797 27.812 11.453 1 79.62 559 TYR A C 1
ATOM 4542 O O . TYR A 1 559 ? 23.875 26.984 12.375 1 79.62 559 TYR A O 1
ATOM 4550 N N . MET A 1 560 ? 24.125 27.328 10.352 1 82.12 560 MET A N 1
ATOM 4551 C CA . MET A 1 560 ? 25.156 26.297 10.18 1 82.12 560 MET A CA 1
ATOM 4552 C C . MET A 1 560 ? 26.531 26.859 10.508 1 82.12 560 MET A C 1
ATOM 4554 O O . MET A 1 560 ? 27.391 26.953 9.633 1 82.12 560 MET A O 1
ATOM 4558 N N . GLU A 1 561 ? 26.734 26.984 11.875 1 88.25 561 GLU A N 1
ATOM 4559 C CA . GLU A 1 561 ? 27.859 27.828 12.297 1 88.25 561 GLU A CA 1
ATOM 4560 C C . GLU A 1 561 ? 28.906 27 13.055 1 88.25 561 GLU A C 1
ATOM 4562 O O . GLU A 1 561 ? 29.844 27.562 13.609 1 88.25 561 GLU A O 1
ATOM 4567 N N . ALA A 1 562 ? 28.734 25.75 13.141 1 94.12 562 ALA A N 1
ATOM 4568 C CA . ALA A 1 562 ? 29.703 24.953 13.891 1 94.12 562 ALA A CA 1
ATOM 4569 C C . ALA A 1 562 ? 31 24.766 13.109 1 94.12 562 ALA A C 1
ATOM 4571 O O . ALA A 1 562 ? 30.984 24.734 11.875 1 94.12 562 ALA A O 1
ATOM 4572 N N . ARG A 1 563 ? 32.031 24.656 13.812 1 94.38 563 ARG A N 1
ATOM 4573 C CA . ARG A 1 563 ? 33.312 24.375 13.18 1 94.38 563 ARG A CA 1
ATOM 4574 C C . ARG A 1 563 ? 33.344 22.953 12.641 1 94.38 563 ARG A C 1
ATOM 4576 O O . ARG A 1 563 ? 33.969 22.688 11.602 1 94.38 563 ARG A O 1
ATOM 4583 N N . GLN A 1 564 ? 32.812 22.141 13.391 1 92 564 GLN A N 1
ATOM 4584 C CA . GLN A 1 564 ? 32.656 20.734 13.031 1 92 564 GLN A CA 1
ATOM 4585 C C . GLN A 1 564 ? 31.266 20.219 13.391 1 92 564 GLN A C 1
ATOM 4587 O O . GLN A 1 564 ? 30.75 20.5 14.477 1 92 564 GLN A O 1
ATOM 4592 N N . THR A 1 565 ? 30.75 19.5 12.414 1 93.5 565 THR A N 1
ATOM 4593 C CA . THR A 1 565 ? 29.422 18.953 12.688 1 93.5 565 THR A CA 1
ATOM 4594 C C . THR A 1 565 ? 29.5 17.922 13.812 1 93.5 565 THR A C 1
ATOM 4596 O O . THR A 1 565 ? 30.297 16.984 13.758 1 93.5 565 THR A O 1
ATOM 4599 N N . THR A 1 566 ? 28.719 18.156 14.812 1 94.94 566 THR A N 1
ATOM 4600 C CA . THR A 1 566 ? 28.688 17.281 15.984 1 94.94 566 THR A CA 1
ATOM 4601 C C . THR A 1 566 ? 27.281 17.156 16.531 1 94.94 566 THR A C 1
ATOM 4603 O O . THR A 1 566 ? 26.531 18.141 16.594 1 94.94 566 THR A O 1
ATOM 4606 N N . PHE A 1 567 ? 26.938 15.891 16.875 1 95.06 567 PHE A N 1
ATOM 4607 C CA . PHE A 1 567 ? 25.656 15.641 17.531 1 95.06 567 PHE A CA 1
ATOM 4608 C C . PHE A 1 567 ? 25.859 15.297 19 1 95.06 567 PHE A C 1
ATOM 4610 O O . PHE A 1 567 ? 26.578 14.352 19.328 1 95.06 567 PHE A O 1
ATOM 4617 N N . SER A 1 568 ? 25.312 16.094 19.844 1 96.12 568 SER A N 1
ATOM 4618 C CA . SER A 1 568 ? 25.297 15.812 21.281 1 96.12 568 SER A CA 1
ATOM 4619 C C . SER A 1 568 ? 24.016 15.102 21.688 1 96.12 568 SER A C 1
ATOM 4621 O O . SER A 1 568 ? 22.922 15.531 21.312 1 96.12 568 SER A O 1
ATOM 4623 N N . VAL A 1 569 ? 24.125 14.016 22.438 1 95.06 569 VAL A N 1
ATOM 4624 C CA . VAL A 1 569 ? 22.953 13.211 22.75 1 95.06 569 VAL A CA 1
ATOM 4625 C C . VAL A 1 569 ? 22.719 13.211 24.266 1 95.06 569 VAL A C 1
ATOM 4627 O O . VAL A 1 569 ? 23.641 13 25.047 1 95.06 569 VAL A O 1
ATOM 4630 N N . GLY A 1 570 ? 21.562 13.586 24.641 1 94.12 570 GLY A N 1
ATOM 4631 C CA . GLY A 1 570 ? 21.125 13.477 26.031 1 94.12 570 GLY A CA 1
ATOM 4632 C C . GLY A 1 570 ? 19.969 12.516 26.219 1 94.12 570 GLY A C 1
ATOM 4633 O O . GLY A 1 570 ? 18.969 12.578 25.484 1 94.12 570 GLY A O 1
ATOM 4634 N N . ILE A 1 571 ? 20.062 11.594 27.109 1 91.5 571 ILE A N 1
ATOM 4635 C CA . ILE A 1 571 ? 19.016 10.625 27.391 1 91.5 571 ILE A CA 1
ATOM 4636 C C . ILE A 1 571 ? 18.453 10.859 28.797 1 91.5 571 ILE A C 1
ATOM 4638 O O . ILE A 1 571 ? 19.219 11.023 29.75 1 91.5 571 ILE A O 1
ATOM 4642 N N . ALA A 1 572 ? 17.219 10.914 28.828 1 88.06 572 ALA A N 1
ATOM 4643 C CA . ALA A 1 572 ? 16.547 11.094 30.109 1 88.06 572 ALA A CA 1
ATOM 4644 C C . ALA A 1 572 ? 15.805 9.828 30.516 1 88.06 572 ALA A C 1
ATOM 4646 O O . ALA A 1 572 ? 15.055 9.258 29.719 1 88.06 572 ALA A O 1
ATOM 4647 N N . LYS A 1 573 ? 16.109 9.336 31.703 1 77.12 573 LYS A N 1
ATOM 4648 C CA . LYS A 1 573 ? 15.398 8.172 32.219 1 77.12 573 LYS A CA 1
ATOM 4649 C C . LYS A 1 573 ? 13.906 8.461 32.344 1 77.12 573 LYS A C 1
ATOM 4651 O O . LYS A 1 573 ? 13.062 7.629 32 1 77.12 573 LYS A O 1
ATOM 4656 N N . ASN A 1 574 ? 13.758 9.656 32.969 1 79.5 574 ASN A N 1
ATOM 4657 C CA . ASN A 1 574 ? 12.391 10.156 33.062 1 79.5 574 ASN A CA 1
ATOM 4658 C C . ASN A 1 574 ? 12.148 11.281 32.062 1 79.5 574 ASN A C 1
ATOM 4660 O O . ASN A 1 574 ? 13.094 11.977 31.656 1 79.5 574 ASN A O 1
ATOM 4664 N N . SER A 1 575 ? 11.062 11.266 31.266 1 84 575 SER A N 1
ATOM 4665 C CA . SER A 1 575 ? 10.758 12.227 30.203 1 84 575 SER A CA 1
ATOM 4666 C C . SER A 1 575 ? 10.977 13.656 30.688 1 84 575 SER A C 1
ATOM 4668 O O . SER A 1 575 ? 10.922 13.93 31.891 1 84 575 SER A O 1
ATOM 4670 N N . ILE A 1 576 ? 11.523 14.562 29.875 1 87.75 576 ILE A N 1
ATOM 4671 C CA . ILE A 1 576 ? 11.711 15.992 30.109 1 87.75 576 ILE A CA 1
ATOM 4672 C C . ILE A 1 576 ? 10.641 16.781 29.359 1 87.75 576 ILE A C 1
ATOM 4674 O O . ILE A 1 576 ? 10.312 16.469 28.219 1 87.75 576 ILE A O 1
ATOM 4678 N N . ARG A 1 577 ? 10.109 17.672 30.047 1 86.31 577 ARG A N 1
ATOM 4679 C CA . ARG A 1 577 ? 9.109 18.5 29.391 1 86.31 577 ARG A CA 1
ATOM 4680 C C . ARG A 1 577 ? 9.75 19.391 28.328 1 86.31 577 ARG A C 1
ATOM 4682 O O . ARG A 1 577 ? 10.734 20.078 28.594 1 86.31 577 ARG A O 1
ATOM 4689 N N . TRP A 1 578 ? 9.312 19.375 27.188 1 89 578 TRP A N 1
ATOM 4690 C CA . TRP A 1 578 ? 9.766 20.141 26.031 1 89 578 TRP A CA 1
ATOM 4691 C C . TRP A 1 578 ? 8.594 20.812 25.328 1 89 578 TRP A C 1
ATOM 4693 O O . TRP A 1 578 ? 8.031 20.25 24.375 1 89 578 TRP A O 1
ATOM 4703 N N . GLY A 1 579 ? 8.242 21.984 25.844 1 77.19 579 GLY A N 1
ATOM 4704 C CA . GLY A 1 579 ? 7.016 22.594 25.375 1 77.19 579 GLY A CA 1
ATOM 4705 C C . GLY A 1 579 ? 5.77 21.828 25.781 1 77.19 579 GLY A C 1
ATOM 4706 O O . GLY A 1 579 ? 5.562 21.547 26.953 1 77.19 579 GLY A O 1
ATOM 4707 N N . GLU A 1 580 ? 4.961 21.391 24.797 1 70.19 580 GLU A N 1
ATOM 4708 C CA . GLU A 1 580 ? 3.721 20.672 25.062 1 70.19 580 GLU A CA 1
ATOM 4709 C C . GLU A 1 580 ? 3.953 19.156 25.047 1 70.19 580 GLU A C 1
ATOM 4711 O O . GLU A 1 580 ? 3.035 18.375 25.328 1 70.19 580 GLU A O 1
ATOM 4716 N N . ARG A 1 581 ? 5.234 18.844 24.844 1 78.75 581 ARG A N 1
ATOM 4717 C CA . ARG A 1 581 ? 5.543 17.422 24.734 1 78.75 581 ARG A CA 1
ATOM 4718 C C . ARG A 1 581 ? 6.586 17 25.766 1 78.75 581 ARG A C 1
ATOM 4720 O O . ARG A 1 581 ? 7.176 17.859 26.438 1 78.75 581 ARG A O 1
ATOM 4727 N N . ARG A 1 582 ? 6.617 15.727 25.953 1 84.06 582 ARG A N 1
ATOM 4728 C CA . ARG A 1 582 ? 7.668 15.156 26.781 1 84.06 582 ARG A CA 1
ATOM 4729 C C . ARG A 1 582 ? 8.625 14.305 25.953 1 84.06 582 ARG A C 1
ATOM 4731 O O . ARG A 1 582 ? 8.195 13.578 25.062 1 84.06 582 ARG A O 1
ATOM 4738 N N . VAL A 1 583 ? 9.898 14.508 26.219 1 88.69 583 VAL A N 1
ATOM 4739 C CA . VAL A 1 583 ? 10.883 13.82 25.391 1 88.69 583 VAL A CA 1
ATOM 4740 C C . VAL A 1 583 ? 11.828 13.016 26.281 1 88.69 583 VAL A C 1
ATOM 4742 O O . VAL A 1 583 ? 12.117 13.406 27.406 1 88.69 583 VAL A O 1
ATOM 4745 N N . ASN A 1 584 ? 12.336 11.922 25.781 1 87 584 ASN A N 1
ATOM 4746 C CA . ASN A 1 584 ? 13.281 11.055 26.484 1 87 584 ASN A CA 1
ATOM 4747 C C . ASN A 1 584 ? 14.688 11.195 25.906 1 87 584 ASN A C 1
ATOM 4749 O O . ASN A 1 584 ? 15.664 10.812 26.562 1 87 584 ASN A O 1
ATOM 4753 N N . ILE A 1 585 ? 14.703 11.703 24.734 1 89.56 585 ILE A N 1
ATOM 4754 C CA . ILE A 1 585 ? 15.992 11.852 24.078 1 89.56 585 ILE A CA 1
ATOM 4755 C C . ILE A 1 585 ? 16.109 13.242 23.453 1 89.56 585 ILE A C 1
ATOM 4757 O O . ILE A 1 585 ? 15.141 13.758 22.891 1 89.56 585 ILE A O 1
ATOM 4761 N N . VAL A 1 586 ? 17.25 13.805 23.703 1 93.19 586 VAL A N 1
ATOM 4762 C CA . VAL A 1 586 ? 17.562 15.094 23.094 1 93.19 586 VAL A CA 1
ATOM 4763 C C . VAL A 1 586 ? 18.828 14.977 22.234 1 93.19 586 VAL A C 1
ATOM 4765 O O . VAL A 1 586 ? 19.875 14.531 22.719 1 93.19 586 VAL A O 1
ATOM 4768 N N . VAL A 1 587 ? 18.703 15.305 20.984 1 94.19 587 VAL A N 1
ATOM 4769 C CA . VAL A 1 587 ? 19.844 15.312 20.078 1 94.19 587 VAL A CA 1
ATOM 4770 C C . VAL A 1 587 ? 20.125 16.734 19.594 1 94.19 587 VAL A C 1
ATOM 4772 O O . VAL A 1 587 ? 19.484 17.203 18.656 1 94.19 587 VAL A O 1
ATOM 4775 N N . LEU A 1 588 ? 21.094 17.344 20.266 1 96.31 588 LEU A N 1
ATOM 4776 C CA . LEU A 1 588 ? 21.5 18.672 19.859 1 96.31 588 LEU A CA 1
ATOM 4777 C C . LEU A 1 588 ? 22.484 18.625 18.703 1 96.31 588 LEU A C 1
ATOM 4779 O O . LEU A 1 588 ? 23.547 17.984 18.797 1 96.31 588 LEU A O 1
ATOM 4783 N N . ALA A 1 589 ? 22.141 19.297 17.578 1 94.44 589 ALA A N 1
ATOM 4784 C CA . ALA A 1 589 ? 22.969 19.234 16.375 1 94.44 589 ALA A CA 1
ATOM 4785 C C . ALA A 1 589 ? 23.734 20.547 16.172 1 94.44 589 ALA A C 1
ATOM 4787 O O . ALA A 1 589 ? 23.141 21.625 16.141 1 94.44 589 ALA A O 1
ATOM 4788 N N . ALA A 1 590 ? 25.016 20.484 16.219 1 95.44 590 ALA A N 1
ATOM 4789 C CA . ALA A 1 590 ? 25.891 21.547 15.766 1 95.44 590 ALA A CA 1
ATOM 4790 C C . ALA A 1 590 ? 26.422 21.281 14.359 1 95.44 590 ALA A C 1
ATOM 4792 O O . ALA A 1 590 ? 27.234 20.391 14.156 1 95.44 590 ALA A O 1
ATOM 4793 N N . ILE A 1 591 ? 25.938 22.078 13.422 1 91.75 591 ILE A N 1
ATOM 4794 C CA . ILE A 1 591 ? 26.172 21.734 12.016 1 91.75 591 ILE A CA 1
ATOM 4795 C C . ILE A 1 591 ? 27.141 22.75 11.406 1 91.75 591 ILE A C 1
ATOM 4797 O O . ILE A 1 591 ? 26.969 23.953 11.562 1 91.75 591 ILE A O 1
ATOM 4801 N N . SER A 1 592 ? 28.047 22.156 10.703 1 90.69 592 SER A N 1
ATOM 4802 C CA . SER A 1 592 ? 28.969 23 9.953 1 90.69 592 SER A CA 1
ATOM 4803 C C . SER A 1 592 ? 28.391 23.391 8.594 1 90.69 592 SER A C 1
ATOM 4805 O O . SER A 1 592 ? 27.609 22.625 8.016 1 90.69 592 SER A O 1
ATOM 4807 N N . GLN A 1 593 ? 28.734 24.453 8.078 1 82.31 593 GLN A N 1
ATOM 4808 C CA . GLN A 1 593 ? 28.266 24.938 6.789 1 82.31 593 GLN A CA 1
ATOM 4809 C C . GLN A 1 593 ? 28.594 23.953 5.672 1 82.31 593 GLN A C 1
ATOM 4811 O O . GLN A 1 593 ? 27.844 23.828 4.703 1 82.31 593 GLN A O 1
ATOM 4816 N N . ASN A 1 594 ? 29.625 23.234 5.816 1 82.12 594 ASN A N 1
ATOM 4817 C CA . ASN A 1 594 ? 30.094 22.312 4.793 1 82.12 594 ASN A CA 1
ATOM 4818 C C . ASN A 1 594 ? 29.25 21.031 4.762 1 82.12 594 ASN A C 1
ATOM 4820 O O . ASN A 1 594 ? 29.266 20.297 3.777 1 82.12 594 ASN A O 1
ATOM 4824 N N . ASP A 1 595 ? 28.5 20.828 5.82 1 84.69 595 ASP A N 1
ATOM 4825 C CA . ASP A 1 595 ? 27.781 19.562 5.945 1 84.69 595 ASP A CA 1
ATOM 4826 C C . ASP A 1 595 ? 26.281 19.766 5.816 1 84.69 595 ASP A C 1
ATOM 4828 O O . ASP A 1 595 ? 25.5 18.906 6.211 1 84.69 595 ASP A O 1
ATOM 4832 N N . GLN A 1 596 ? 25.891 20.812 5.25 1 79 596 GLN A N 1
ATOM 4833 C CA . GLN A 1 596 ? 24.469 21.172 5.285 1 79 596 GLN A CA 1
ATOM 4834 C C . GLN A 1 596 ? 23.625 20.125 4.562 1 79 596 GLN A C 1
ATOM 4836 O O . GLN A 1 596 ? 22.562 19.719 5.062 1 79 596 GLN A O 1
ATOM 4841 N N . GLN A 1 597 ? 24 19.766 3.344 1 77.06 597 GLN A N 1
ATOM 4842 C CA . GLN A 1 597 ? 23.25 18.781 2.582 1 77.06 597 GLN A CA 1
ATOM 4843 C C . GLN A 1 597 ? 23.203 17.438 3.307 1 77.06 597 GLN A C 1
ATOM 4845 O O . GLN A 1 597 ? 22.172 16.781 3.35 1 77.06 597 GLN A O 1
ATOM 4850 N N . ARG A 1 598 ? 24.297 17.109 3.82 1 81.94 598 ARG A N 1
ATOM 4851 C CA . ARG A 1 598 ? 24.375 15.852 4.574 1 81.94 598 ARG A CA 1
ATOM 4852 C C . ARG A 1 598 ? 23.516 15.914 5.828 1 81.94 598 ARG A C 1
ATOM 4854 O O . ARG A 1 598 ? 22.906 14.914 6.219 1 81.94 598 ARG A O 1
ATOM 4861 N N . PHE A 1 599 ? 23.531 17.047 6.387 1 80.5 599 PHE A N 1
ATOM 4862 C CA . PHE A 1 599 ? 22.719 17.219 7.59 1 80.5 599 PHE A CA 1
ATOM 4863 C C . PHE A 1 599 ? 21.25 16.953 7.293 1 80.5 599 PHE A C 1
ATOM 4865 O O . PHE A 1 599 ? 20.562 16.281 8.062 1 80.5 599 PHE A O 1
ATOM 4872 N N . MET A 1 600 ? 20.797 17.516 6.176 1 78.31 600 MET A N 1
ATOM 4873 C CA . MET A 1 600 ? 19.391 17.344 5.852 1 78.31 600 MET A CA 1
ATOM 4874 C C . MET A 1 600 ? 19.031 15.867 5.715 1 78.31 600 MET A C 1
ATOM 4876 O O . MET A 1 600 ? 17.969 15.445 6.156 1 78.31 600 MET A O 1
ATOM 4880 N N . ARG A 1 601 ? 19.922 15.164 5.145 1 81.38 601 ARG A N 1
ATOM 4881 C CA . ARG A 1 601 ? 19.703 13.734 5.004 1 81.38 601 ARG A CA 1
ATOM 4882 C C . ARG A 1 601 ? 19.75 13.031 6.359 1 81.38 601 ARG A C 1
ATOM 4884 O O . ARG A 1 601 ? 18.953 12.133 6.629 1 81.38 601 ARG A O 1
ATOM 4891 N N . LEU A 1 602 ? 20.734 13.492 7.148 1 85.25 602 LEU A N 1
ATOM 4892 C CA . LEU A 1 602 ? 20.844 12.922 8.484 1 85.25 602 LEU A CA 1
ATOM 4893 C C . LEU A 1 602 ? 19.625 13.266 9.336 1 85.25 602 LEU A C 1
ATOM 4895 O O . LEU A 1 602 ? 19.156 12.43 10.117 1 85.25 602 LEU A O 1
ATOM 4899 N N . TYR A 1 603 ? 19.219 14.5 9.203 1 81.69 603 TYR A N 1
ATOM 4900 C CA . TYR A 1 603 ? 18.047 14.969 9.922 1 81.69 603 TYR A CA 1
ATOM 4901 C C . TYR A 1 603 ? 16.844 14.094 9.609 1 81.69 603 TYR A C 1
ATOM 4903 O O . TYR A 1 603 ? 16.141 13.648 10.523 1 81.69 603 TYR A O 1
ATOM 4911 N N . GLU A 1 604 ? 16.594 13.867 8.453 1 80.06 604 GLU A N 1
ATOM 4912 C CA . GLU A 1 604 ? 15.484 13.023 8.02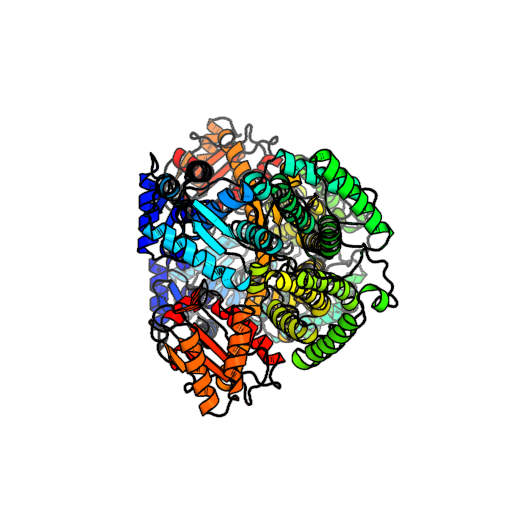3 1 80.06 604 GLU A CA 1
ATOM 4913 C C . GLU A 1 604 ? 15.625 11.602 8.562 1 80.06 604 GLU A C 1
ATOM 4915 O O . GLU A 1 604 ? 14.633 10.984 8.961 1 80.06 604 GLU A O 1
ATOM 4920 N N . ALA A 1 605 ? 16.875 11.094 8.461 1 84.56 605 ALA A N 1
ATOM 4921 C CA . ALA A 1 605 ? 17.141 9.742 8.93 1 84.56 605 ALA A CA 1
ATOM 4922 C C . ALA A 1 605 ? 16.875 9.609 10.43 1 84.56 605 ALA A C 1
ATOM 4924 O O . ALA A 1 605 ? 16.312 8.602 10.875 1 84.56 605 ALA A O 1
ATOM 4925 N N . LEU A 1 606 ? 17.219 10.594 11.148 1 84.75 606 LEU A N 1
ATOM 4926 C CA . LEU A 1 606 ? 17.031 10.578 12.594 1 84.75 606 LEU A CA 1
ATOM 4927 C C . LEU A 1 606 ? 15.547 10.633 12.945 1 84.75 606 LEU A C 1
ATOM 4929 O O . LEU A 1 606 ? 15.086 9.891 13.812 1 84.75 606 LEU A O 1
ATOM 4933 N N . ILE A 1 607 ? 14.812 11.492 12.273 1 78.81 607 ILE A N 1
ATOM 4934 C CA . ILE A 1 607 ? 13.383 11.641 12.531 1 78.81 607 ILE A CA 1
ATOM 4935 C C . ILE A 1 607 ? 12.664 10.328 12.211 1 78.81 607 ILE A C 1
ATOM 4937 O O . ILE A 1 607 ? 11.828 9.875 12.992 1 78.81 607 ILE A O 1
ATOM 4941 N N . THR A 1 608 ? 12.977 9.773 11.102 1 76.38 608 THR A N 1
ATOM 4942 C CA . THR A 1 608 ? 12.359 8.523 10.68 1 76.38 608 THR A CA 1
ATOM 4943 C C . THR A 1 608 ? 12.656 7.406 11.68 1 76.38 608 THR A C 1
ATOM 4945 O O . THR A 1 608 ? 11.766 6.645 12.055 1 76.38 608 THR A O 1
ATOM 4948 N N . MET A 1 609 ? 13.859 7.336 12.062 1 81.75 609 MET A N 1
ATOM 4949 C CA . MET A 1 609 ? 14.281 6.281 12.977 1 81.75 609 MET A CA 1
ATOM 4950 C C . MET A 1 609 ? 13.594 6.434 14.328 1 81.75 609 MET A C 1
ATOM 4952 O O . MET A 1 609 ? 13.047 5.465 14.867 1 81.75 609 MET A O 1
ATOM 4956 N N . PHE A 1 610 ? 13.555 7.594 14.82 1 79.75 610 PHE A N 1
ATOM 4957 C CA . PHE A 1 610 ? 13.07 7.816 16.172 1 79.75 610 PHE A CA 1
ATOM 4958 C C . PHE A 1 610 ? 11.547 7.793 16.203 1 79.75 610 PHE A C 1
ATOM 4960 O O . PHE A 1 610 ? 10.945 7.684 17.281 1 79.75 610 PHE A O 1
ATOM 4967 N N . SER A 1 611 ? 10.969 7.898 15.055 1 73.19 611 SER A N 1
ATOM 4968 C CA . SER A 1 611 ? 9.516 7.836 14.977 1 73.19 611 SER A CA 1
ATOM 4969 C C . SER A 1 611 ? 9.016 6.395 15.047 1 73.19 611 SER A C 1
ATOM 4971 O O . SER A 1 611 ? 7.82 6.152 15.211 1 73.19 611 SER A O 1
ATOM 4973 N N . GLU A 1 612 ? 9.875 5.449 14.891 1 74.75 612 GLU A N 1
ATOM 4974 C CA . GLU A 1 612 ? 9.5 4.043 15 1 74.75 612 GLU A CA 1
ATOM 4975 C C . GLU A 1 612 ? 9.281 3.635 16.453 1 74.75 612 GLU A C 1
ATOM 4977 O O . GLU A 1 612 ? 10.172 3.814 17.281 1 74.75 612 GLU A O 1
ATOM 4982 N N . PRO A 1 613 ? 8.188 3.02 16.719 1 70.12 613 PRO A N 1
ATOM 4983 C CA . PRO A 1 613 ? 7.879 2.668 18.109 1 70.12 613 PRO A CA 1
ATOM 4984 C C . PRO A 1 613 ? 8.906 1.717 18.719 1 70.12 613 PRO A C 1
ATOM 4986 O O . PRO A 1 613 ? 9.258 1.851 19.891 1 70.12 613 PRO A O 1
ATOM 4989 N N . GLN A 1 614 ? 9.367 0.826 17.969 1 74.44 614 GLN A N 1
ATOM 4990 C CA . GLN A 1 614 ? 10.344 -0.134 18.469 1 74.44 614 GLN A CA 1
ATOM 4991 C C . GLN A 1 614 ? 11.641 0.562 18.875 1 74.44 614 GLN A C 1
ATOM 4993 O O . GLN A 1 614 ? 12.266 0.183 19.859 1 74.44 614 GLN A O 1
ATOM 4998 N N . VAL A 1 615 ? 12.008 1.548 18.188 1 77.75 615 VAL A N 1
ATOM 4999 C CA . VAL A 1 615 ? 13.227 2.285 18.469 1 77.75 615 VAL A CA 1
ATOM 5000 C C . VAL A 1 615 ? 13.031 3.139 19.719 1 77.75 615 VAL A C 1
ATOM 5002 O O . VAL A 1 615 ? 13.93 3.236 20.562 1 77.75 615 VAL A O 1
ATOM 5005 N N . ALA A 1 616 ? 11.852 3.742 19.828 1 72.19 616 ALA A N 1
ATOM 5006 C CA . ALA A 1 616 ? 11.547 4.555 21 1 72.19 616 ALA A CA 1
ATOM 5007 C C . ALA A 1 616 ? 11.648 3.732 22.281 1 72.19 616 ALA A C 1
ATOM 5009 O O . ALA A 1 616 ? 12.18 4.203 23.297 1 72.19 616 ALA A O 1
ATOM 5010 N N . THR A 1 617 ? 11.211 2.506 22.188 1 74.06 617 THR A N 1
ATOM 5011 C CA . THR A 1 617 ? 11.25 1.607 23.344 1 74.06 617 THR A CA 1
ATOM 5012 C C . THR A 1 617 ? 12.688 1.205 23.656 1 74.06 617 THR A C 1
ATOM 5014 O O . THR A 1 617 ? 13.07 1.139 24.828 1 74.06 617 THR A O 1
ATOM 5017 N N . ALA A 1 618 ? 13.445 0.974 22.672 1 81.12 618 ALA A N 1
ATOM 5018 C CA . ALA A 1 618 ? 14.844 0.596 22.859 1 81.12 618 ALA A CA 1
ATOM 5019 C C . ALA A 1 618 ? 15.648 1.753 23.453 1 81.12 618 ALA A C 1
ATOM 5021 O O . ALA A 1 618 ? 16.531 1.544 24.297 1 81.12 618 ALA A O 1
ATOM 5022 N N . LEU A 1 619 ? 15.344 2.889 23.047 1 78.06 619 LEU A N 1
ATOM 5023 C CA . LEU A 1 619 ? 16.078 4.078 23.469 1 78.06 619 LEU A CA 1
ATOM 5024 C C . LEU A 1 619 ? 15.781 4.398 24.938 1 78.06 619 LEU A C 1
ATOM 5026 O O . LEU A 1 619 ? 16.625 4.945 25.641 1 78.06 619 LEU A O 1
ATOM 5030 N N . ALA A 1 620 ? 14.594 4.066 25.344 1 72.94 620 ALA A N 1
ATOM 5031 C CA . ALA A 1 620 ? 14.195 4.309 26.719 1 72.94 620 ALA A CA 1
ATOM 5032 C C . ALA A 1 620 ? 15.047 3.486 27.688 1 72.94 620 ALA A C 1
ATOM 5034 O O . ALA A 1 620 ? 15.203 3.85 28.859 1 72.94 620 ALA A O 1
ATOM 5035 N N . ARG A 1 621 ? 15.703 2.516 27.172 1 78.5 621 ARG A N 1
ATOM 5036 C CA . ARG A 1 621 ? 16.484 1.616 28.016 1 78.5 621 ARG A CA 1
ATOM 5037 C C . ARG A 1 621 ? 17.969 1.953 27.938 1 78.5 621 ARG A C 1
ATOM 5039 O O . ARG A 1 621 ? 18.781 1.392 28.672 1 78.5 621 ARG A O 1
ATOM 5046 N N . VAL A 1 622 ? 18.266 2.855 27.125 1 86.75 622 VAL A N 1
ATOM 5047 C CA . VAL A 1 622 ? 19.672 3.205 26.906 1 86.75 622 VAL A CA 1
ATOM 5048 C C . VAL A 1 622 ? 20.203 3.984 28.109 1 86.75 622 VAL A C 1
ATOM 5050 O O . VAL A 1 622 ? 19.516 4.859 28.641 1 86.75 622 VAL A O 1
ATOM 5053 N N . ARG A 1 623 ? 21.484 3.537 28.594 1 85.25 623 ARG A N 1
ATOM 5054 C CA . ARG A 1 623 ? 22.062 4.195 29.75 1 85.25 623 ARG A CA 1
ATOM 5055 C C . ARG A 1 623 ? 23.453 4.75 29.438 1 85.25 623 ARG A C 1
ATOM 5057 O O . ARG A 1 623 ? 24 5.543 30.203 1 85.25 623 ARG A O 1
ATOM 5064 N N . ASN A 1 624 ? 23.969 4.293 28.391 1 89.62 624 ASN A N 1
ATOM 5065 C CA . ASN A 1 624 ? 25.297 4.77 28.016 1 89.62 624 ASN A CA 1
ATOM 5066 C C . ASN A 1 624 ? 25.469 4.879 26.5 1 89.62 624 ASN A C 1
ATOM 5068 O O . ASN A 1 624 ? 24.578 4.465 25.75 1 89.62 624 ASN A O 1
ATOM 5072 N N . PHE A 1 625 ? 26.578 5.418 26.094 1 92.94 625 PHE A N 1
ATOM 5073 C CA . PHE A 1 625 ? 26.812 5.723 24.688 1 92.94 625 PHE A CA 1
ATOM 5074 C C . PHE A 1 625 ? 26.906 4.441 23.875 1 92.94 625 PHE A C 1
ATOM 5076 O O . PHE A 1 625 ? 26.438 4.391 22.734 1 92.94 625 PHE A O 1
ATOM 5083 N N . GLU A 1 626 ? 27.531 3.475 24.422 1 91.81 626 GLU A N 1
ATOM 5084 C CA . GLU A 1 626 ? 27.688 2.217 23.703 1 91.81 626 GLU A CA 1
ATOM 5085 C C . GLU A 1 626 ? 26.328 1.58 23.406 1 91.81 626 GLU A C 1
ATOM 5087 O O . GLU A 1 626 ? 26.125 1.021 22.328 1 91.81 626 GLU A O 1
ATOM 5092 N N . GLN A 1 627 ? 25.484 1.656 24.359 1 89.31 627 GLN A N 1
ATOM 5093 C CA . GLN A 1 627 ? 24.141 1.137 24.141 1 89.31 627 GLN A CA 1
ATOM 5094 C C . GLN A 1 627 ? 23.391 1.948 23.094 1 89.31 627 GLN A C 1
ATOM 5096 O O . GLN A 1 627 ? 22.656 1.389 22.281 1 89.31 627 GLN A O 1
ATOM 5101 N N . PHE A 1 628 ? 23.594 3.227 23.156 1 91.25 628 PHE A N 1
ATOM 5102 C CA . PHE A 1 628 ? 22.984 4.102 22.156 1 91.25 628 PHE A CA 1
ATOM 5103 C C . PHE A 1 628 ? 23.469 3.758 20.766 1 91.25 628 PHE A C 1
ATOM 5105 O O . PHE A 1 628 ? 22.672 3.641 19.828 1 91.25 628 PHE A O 1
ATOM 5112 N N . LYS A 1 629 ? 24.75 3.619 20.703 1 89.88 629 LYS A N 1
ATOM 5113 C CA . LYS A 1 629 ? 25.375 3.26 19.438 1 89.88 629 LYS A CA 1
ATOM 5114 C C . LYS A 1 629 ? 24.812 1.953 18.891 1 89.88 629 LYS A C 1
ATOM 5116 O O . LYS A 1 629 ? 24.547 1.836 17.688 1 89.88 629 LYS A O 1
ATOM 5121 N N . ASN A 1 630 ? 24.578 1.083 19.719 1 86.44 630 ASN A N 1
ATOM 5122 C CA . ASN A 1 630 ? 24.047 -0.219 19.312 1 86.44 630 ASN A CA 1
ATOM 5123 C C . ASN A 1 630 ? 22.625 -0.113 18.797 1 86.44 630 ASN A C 1
ATOM 5125 O O . ASN A 1 630 ? 22.25 -0.806 17.844 1 86.44 630 ASN A O 1
ATOM 5129 N N . VAL A 1 631 ? 21.875 0.638 19.438 1 84.94 631 VAL A N 1
ATOM 5130 C CA . VAL A 1 631 ? 20.484 0.812 19.016 1 84.94 631 VAL A CA 1
ATOM 5131 C C . VAL A 1 631 ? 20.438 1.44 17.625 1 84.94 631 VAL A C 1
ATOM 5133 O O . VAL A 1 631 ? 19.641 1.037 16.781 1 84.94 631 VAL A O 1
ATOM 5136 N N . VAL A 1 632 ? 21.312 2.367 17.406 1 84.69 632 VAL A N 1
ATOM 5137 C CA . VAL A 1 632 ? 21.297 3.102 16.141 1 84.69 632 VAL A CA 1
ATOM 5138 C C . VAL A 1 632 ? 21.875 2.234 15.031 1 84.69 632 VAL A C 1
ATOM 5140 O O . VAL A 1 632 ? 21.391 2.24 13.906 1 84.69 632 VAL A O 1
ATOM 5143 N N . LYS A 1 633 ? 22.938 1.55 15.422 1 79.06 633 LYS A N 1
ATOM 5144 C CA . LYS A 1 633 ? 23.641 0.794 14.398 1 79.06 633 LYS A CA 1
ATOM 5145 C C . LYS A 1 633 ? 22.984 -0.563 14.164 1 79.06 633 LYS A C 1
ATOM 5147 O O . LYS A 1 633 ? 23.109 -1.133 13.078 1 79.06 633 LYS A O 1
ATOM 5152 N N . THR A 1 634 ? 22.422 -1.107 15.289 1 65.88 634 THR A N 1
ATOM 5153 C CA . THR A 1 634 ? 21.891 -2.457 15.133 1 65.88 634 THR A CA 1
ATOM 5154 C C . THR A 1 634 ? 20.422 -2.42 14.75 1 65.88 634 THR A C 1
ATOM 5156 O O . THR A 1 634 ? 19.703 -1.506 15.141 1 65.88 634 THR A O 1
ATOM 5159 N N . ASN A 1 635 ? 20 -2.859 13.57 1 56.5 635 ASN A N 1
ATOM 5160 C CA . ASN A 1 635 ? 18.672 -3.035 12.992 1 56.5 635 ASN A CA 1
ATOM 5161 C C . ASN A 1 635 ? 17.688 -3.584 14.023 1 56.5 635 ASN A C 1
ATOM 5163 O O . ASN A 1 635 ? 17.797 -4.734 14.445 1 56.5 635 ASN A O 1
ATOM 5167 N N . MET A 1 636 ? 17.234 -2.91 15.055 1 42.38 636 MET A N 1
ATOM 5168 C CA . MET A 1 636 ? 16.219 -3.756 15.656 1 42.38 636 MET A CA 1
ATOM 5169 C C . MET A 1 636 ? 15.203 -4.207 14.602 1 42.38 636 MET A C 1
ATOM 5171 O O . MET A 1 636 ? 14.883 -3.459 13.68 1 42.38 636 MET A O 1
ATOM 5175 N N . MET B 1 1 ? 23.25 -32.781 9.75 1 51.62 1 MET B N 1
ATOM 5176 C CA . MET B 1 1 ? 22.688 -32.125 8.57 1 51.62 1 MET B CA 1
ATOM 5177 C C . MET B 1 1 ? 21.203 -31.812 8.773 1 51.62 1 MET B C 1
ATOM 5179 O O . MET B 1 1 ? 20.516 -32.531 9.508 1 51.62 1 MET B O 1
ATOM 5183 N N . LEU B 1 2 ? 20.781 -30.656 8.32 1 65.06 2 LEU B N 1
ATOM 5184 C CA . LEU B 1 2 ? 19.391 -30.25 8.523 1 65.06 2 LEU B CA 1
ATOM 5185 C C . LEU B 1 2 ? 18.453 -31.078 7.641 1 65.06 2 LEU B C 1
ATOM 5187 O O . LEU B 1 2 ? 18.734 -31.312 6.465 1 65.06 2 LEU B O 1
ATOM 5191 N N . ASN B 1 3 ? 17.484 -31.781 8.227 1 62.97 3 ASN B N 1
ATOM 5192 C CA . ASN B 1 3 ? 16.469 -32.438 7.43 1 62.97 3 ASN B CA 1
ATOM 5193 C C . ASN B 1 3 ? 15.594 -31.422 6.688 1 62.97 3 ASN B C 1
ATOM 5195 O O . ASN B 1 3 ? 15.711 -30.219 6.914 1 62.97 3 ASN B O 1
ATOM 5199 N N . ASN B 1 4 ? 14.898 -31.922 5.68 1 63.59 4 ASN B N 1
ATOM 5200 C CA . ASN B 1 4 ? 14.125 -31.062 4.793 1 63.59 4 ASN B CA 1
ATOM 5201 C C . ASN B 1 4 ? 13.227 -30.109 5.582 1 63.59 4 ASN B C 1
ATOM 5203 O O . ASN B 1 4 ? 13.156 -28.922 5.273 1 63.59 4 ASN B O 1
ATOM 5207 N N . ASN B 1 5 ? 12.68 -30.672 6.605 1 71 5 ASN B N 1
ATOM 5208 C CA . ASN B 1 5 ? 11.773 -29.844 7.395 1 71 5 ASN B CA 1
ATOM 5209 C C . ASN B 1 5 ? 12.539 -28.797 8.211 1 71 5 ASN B C 1
ATOM 5211 O O . ASN B 1 5 ? 12.07 -27.672 8.383 1 71 5 ASN B O 1
ATOM 5215 N N . GLN B 1 6 ? 13.695 -29.219 8.602 1 76.38 6 GLN B N 1
ATOM 5216 C CA . GLN B 1 6 ? 14.547 -28.297 9.352 1 76.38 6 GLN B CA 1
ATOM 5217 C C . GLN B 1 6 ? 15.07 -27.172 8.461 1 76.38 6 GLN B C 1
ATOM 5219 O O . GLN B 1 6 ? 15.133 -26.016 8.883 1 76.38 6 GLN B O 1
ATOM 5224 N N . GLN B 1 7 ? 15.328 -27.609 7.32 1 75.75 7 GLN B N 1
ATOM 5225 C CA . GLN B 1 7 ? 15.797 -26.609 6.363 1 75.75 7 GLN B CA 1
ATOM 5226 C C . GLN B 1 7 ? 14.711 -25.594 6.039 1 75.75 7 GLN B C 1
ATOM 5228 O O . GLN B 1 7 ? 14.969 -24.391 5.977 1 75.75 7 GLN B O 1
ATOM 5233 N N . ARG B 1 8 ? 13.625 -26.125 5.828 1 77.5 8 ARG B N 1
ATOM 5234 C CA . ARG B 1 8 ? 12.484 -25.266 5.539 1 77.5 8 ARG B CA 1
ATOM 5235 C C . ARG B 1 8 ? 12.211 -24.312 6.699 1 77.5 8 ARG B C 1
ATOM 5237 O O . ARG B 1 8 ? 11.898 -23.141 6.488 1 77.5 8 ARG B O 1
ATOM 5244 N N . LEU B 1 9 ? 12.359 -24.875 7.844 1 82.62 9 LEU B N 1
ATOM 5245 C CA . LEU B 1 9 ? 12.148 -24.047 9.031 1 82.62 9 LEU B CA 1
ATOM 5246 C C . LEU B 1 9 ? 13.164 -22.922 9.094 1 82.62 9 LEU B C 1
ATOM 5248 O O . LEU B 1 9 ? 12.797 -21.766 9.328 1 82.62 9 LEU B O 1
ATOM 5252 N N . LEU B 1 10 ? 14.352 -23.297 8.844 1 81.06 10 LEU B N 1
ATOM 5253 C CA . LEU B 1 10 ? 15.422 -22.297 8.898 1 81.06 10 LEU B CA 1
ATOM 5254 C C . LEU B 1 10 ? 15.25 -21.25 7.797 1 81.06 10 LEU B C 1
ATOM 5256 O O . LEU B 1 10 ? 15.516 -20.062 8.016 1 81.06 10 LEU B O 1
ATOM 5260 N N . GLN B 1 11 ? 14.805 -21.734 6.699 1 77.38 11 GLN B N 1
ATOM 5261 C CA . GLN B 1 11 ? 14.555 -20.844 5.578 1 77.38 11 GLN B CA 1
ATOM 5262 C C . GLN B 1 11 ? 13.445 -19.844 5.906 1 77.38 11 GLN B C 1
ATOM 5264 O O . GLN B 1 11 ? 13.547 -18.656 5.582 1 77.38 11 GLN B O 1
ATOM 5269 N N . LEU B 1 12 ? 12.422 -20.344 6.488 1 80.56 12 LEU B N 1
ATOM 5270 C CA . LEU B 1 12 ? 11.297 -19.5 6.895 1 80.56 12 LEU B CA 1
ATOM 5271 C C . LEU B 1 12 ? 11.758 -18.422 7.863 1 80.56 12 LEU B C 1
ATOM 5273 O O . LEU B 1 12 ? 11.383 -17.25 7.715 1 80.56 12 LEU B O 1
ATOM 5277 N N . LEU B 1 13 ? 12.586 -18.891 8.734 1 81.62 13 LEU B N 1
ATOM 5278 C CA . LEU B 1 13 ? 13.086 -17.953 9.742 1 81.62 13 LEU B CA 1
ATOM 5279 C C . LEU B 1 13 ? 14.062 -16.953 9.125 1 81.62 13 LEU B C 1
ATOM 5281 O O . LEU B 1 13 ? 14.094 -15.789 9.523 1 81.62 13 LEU B O 1
ATOM 5285 N N . PHE B 1 14 ? 14.703 -17.438 8.133 1 75.81 14 PHE B N 1
ATOM 5286 C CA . PHE B 1 14 ? 15.68 -16.609 7.453 1 75.81 14 PHE B CA 1
ATOM 5287 C C . PHE B 1 14 ? 14.992 -15.516 6.641 1 75.81 14 PHE B C 1
ATOM 5289 O O . PHE B 1 14 ? 15.445 -14.375 6.613 1 75.81 14 PHE B O 1
ATOM 5296 N N . GLU B 1 15 ? 13.93 -15.93 6.078 1 69.12 15 GLU B N 1
ATOM 5297 C CA . GLU B 1 15 ? 13.203 -15.039 5.172 1 69.12 15 GLU B CA 1
ATOM 5298 C C . GLU B 1 15 ? 12.336 -14.055 5.945 1 69.12 15 GLU B C 1
ATOM 5300 O O . GLU B 1 15 ? 12 -12.984 5.434 1 69.12 15 GLU B O 1
ATOM 5305 N N . SER B 1 16 ? 12.008 -14.484 7.129 1 68.25 16 SER B N 1
ATOM 5306 C CA . SER B 1 16 ? 11.133 -13.625 7.926 1 68.25 16 SER B CA 1
ATOM 5307 C C . SER B 1 16 ? 11.922 -12.531 8.633 1 68.25 16 SER B C 1
ATOM 5309 O O . SER B 1 16 ? 12.953 -12.805 9.258 1 68.25 16 SER B O 1
ATOM 5311 N N . ASN B 1 17 ? 11.562 -11.344 8.383 1 63.88 17 ASN B N 1
ATOM 5312 C CA . ASN B 1 17 ? 12.219 -10.227 9.062 1 63.88 17 ASN B CA 1
ATOM 5313 C C . ASN B 1 17 ? 11.641 -10.008 10.461 1 63.88 17 ASN B C 1
ATOM 5315 O O . ASN B 1 17 ? 12.109 -9.141 11.195 1 63.88 17 ASN B O 1
ATOM 5319 N N . GLN B 1 18 ? 10.656 -10.75 10.844 1 67.75 18 GLN B N 1
ATOM 5320 C CA . GLN B 1 18 ? 10.039 -10.711 12.164 1 67.75 18 GLN B CA 1
ATOM 5321 C C . GLN B 1 18 ? 10.086 -12.086 12.836 1 67.75 18 GLN B C 1
ATOM 5323 O O . GLN B 1 18 ? 10.133 -13.109 12.156 1 67.75 18 GLN B O 1
ATOM 5328 N N . PRO B 1 19 ? 10.18 -12.086 14.156 1 78.69 19 PRO B N 1
ATOM 5329 C CA . PRO B 1 19 ? 10.133 -13.383 14.836 1 78.69 19 PRO B CA 1
ATOM 5330 C C . PRO B 1 19 ? 8.852 -14.164 14.531 1 78.69 19 PRO B C 1
ATOM 5332 O O . PRO B 1 19 ? 7.777 -13.57 14.422 1 78.69 19 PRO B O 1
ATOM 5335 N N . LEU B 1 20 ? 9.031 -15.383 14.32 1 82.81 20 LEU B N 1
ATOM 5336 C CA . LEU B 1 20 ? 7.898 -16.266 14.07 1 82.81 20 LEU B CA 1
ATOM 5337 C C . LEU B 1 20 ? 7.609 -17.141 15.289 1 82.81 20 LEU B C 1
ATOM 5339 O O . LEU B 1 20 ? 8.523 -17.719 15.875 1 82.81 20 LEU B O 1
ATOM 5343 N N . THR B 1 21 ? 6.398 -17.203 15.719 1 81.19 21 THR B N 1
ATOM 5344 C CA . THR B 1 21 ? 6.012 -18.047 16.844 1 81.19 21 THR B CA 1
ATOM 5345 C C . THR B 1 21 ? 5.996 -19.516 16.438 1 81.19 21 THR B C 1
ATOM 5347 O O . THR B 1 21 ? 5.984 -19.828 15.242 1 81.19 21 THR B O 1
ATOM 5350 N N . ALA B 1 22 ? 6 -20.406 17.406 1 80.81 22 ALA B N 1
ATOM 5351 C CA . ALA B 1 22 ? 5.938 -21.844 17.156 1 80.81 22 ALA B CA 1
ATOM 5352 C C . ALA B 1 22 ? 4.672 -22.219 16.391 1 80.81 22 ALA B C 1
ATOM 5354 O O . ALA B 1 22 ? 4.695 -23.078 15.516 1 80.81 22 ALA B O 1
ATOM 5355 N N . ASN B 1 23 ? 3.705 -21.422 16.672 1 76.81 23 ASN B N 1
ATOM 5356 C CA . ASN B 1 23 ? 2.436 -21.656 16 1 76.81 23 ASN B CA 1
ATOM 5357 C C . ASN B 1 23 ? 2.502 -21.25 14.531 1 76.81 23 ASN B C 1
ATOM 5359 O O . ASN B 1 23 ? 2.018 -21.969 13.656 1 76.81 23 ASN B O 1
ATOM 5363 N N . GLN B 1 24 ? 3.164 -20.203 14.344 1 78.88 24 GLN B N 1
ATOM 5364 C CA . GLN B 1 24 ? 3.314 -19.734 12.969 1 78.88 24 GLN B CA 1
ATOM 5365 C C . GLN B 1 24 ? 4.195 -20.688 12.156 1 78.88 24 GLN B C 1
ATOM 5367 O O . GLN B 1 24 ? 3.896 -20.984 11 1 78.88 24 GLN B O 1
ATOM 5372 N N . LEU B 1 25 ? 5.199 -21.109 12.766 1 82 25 LEU B N 1
ATOM 5373 C CA . LEU B 1 25 ? 6.098 -22.062 12.109 1 82 25 LEU B CA 1
ATOM 5374 C C . LEU B 1 25 ? 5.375 -23.375 11.805 1 82 25 LEU B C 1
ATOM 5376 O O . LEU B 1 25 ? 5.527 -23.922 10.711 1 82 25 LEU B O 1
ATOM 5380 N N . SER B 1 26 ? 4.582 -23.797 12.734 1 78.38 26 SER B N 1
ATOM 5381 C CA . SER B 1 26 ? 3.807 -25.016 12.578 1 78.38 26 SER B CA 1
ATOM 5382 C C . SER B 1 26 ? 2.848 -24.922 11.398 1 78.38 26 SER B C 1
ATOM 5384 O O . SER B 1 26 ? 2.74 -25.859 10.594 1 78.38 26 SER B O 1
ATOM 5386 N N . GLU B 1 27 ? 2.326 -23.828 11.336 1 70.56 27 GLU B N 1
ATOM 5387 C CA . GLU B 1 27 ? 1.349 -23.594 10.273 1 70.56 27 GLU B CA 1
ATOM 5388 C C . GLU B 1 27 ? 2.018 -23.562 8.906 1 70.56 27 GLU B C 1
ATOM 5390 O O . GLU B 1 27 ? 1.519 -24.172 7.953 1 70.56 27 GLU B O 1
ATOM 5395 N N . LYS B 1 28 ? 3.15 -22.938 8.93 1 71.88 28 LYS B N 1
ATOM 5396 C CA . LYS B 1 28 ? 3.84 -22.766 7.656 1 71.88 28 LYS B CA 1
ATOM 5397 C C . LYS B 1 28 ? 4.5 -24.062 7.199 1 71.88 28 LYS B C 1
ATOM 5399 O O . LYS B 1 28 ? 4.621 -24.312 6 1 71.88 28 LYS B O 1
ATOM 5404 N N . LEU B 1 29 ? 4.824 -24.891 8.172 1 71.69 29 LEU B N 1
ATOM 5405 C CA . LEU B 1 29 ? 5.535 -26.141 7.879 1 71.69 29 LEU B CA 1
ATOM 5406 C C . LEU B 1 29 ? 4.566 -27.312 7.773 1 71.69 29 LEU B C 1
ATOM 5408 O O . LEU B 1 29 ? 4.93 -28.375 7.273 1 71.69 29 LEU B O 1
ATOM 5412 N N . GLY B 1 30 ? 3.277 -27.062 8.242 1 64.88 30 GLY B N 1
ATOM 5413 C CA . GLY B 1 30 ? 2.307 -28.141 8.242 1 64.88 30 GLY B CA 1
ATOM 5414 C C . GLY B 1 30 ? 2.619 -29.234 9.258 1 64.88 30 GLY B C 1
ATOM 5415 O O . GLY B 1 30 ? 2.48 -30.422 8.969 1 64.88 30 GLY B O 1
ATOM 5416 N N . CYS B 1 31 ? 3.246 -28.875 10.375 1 69.62 31 CYS B N 1
ATOM 5417 C CA . CYS B 1 31 ? 3.574 -29.828 11.422 1 69.62 31 CYS B CA 1
ATOM 5418 C C . CYS B 1 31 ? 3.029 -29.375 12.766 1 69.62 31 CYS B C 1
ATOM 5420 O O . CYS B 1 31 ? 2.432 -28.297 12.875 1 69.62 31 CYS B O 1
ATOM 5422 N N . SER B 1 32 ? 3.002 -30.266 13.727 1 73.31 32 SER B N 1
ATOM 5423 C CA . SER B 1 32 ? 2.551 -29.906 15.07 1 73.31 32 SER B CA 1
ATOM 5424 C C . SER B 1 32 ? 3.475 -28.875 15.711 1 73.31 32 SER B C 1
ATOM 5426 O O . SER B 1 32 ? 4.645 -28.766 15.336 1 73.31 32 SER B O 1
ATOM 5428 N N . VAL B 1 33 ? 2.971 -28.141 16.641 1 81.38 33 VAL B N 1
ATOM 5429 C CA . VAL B 1 33 ? 3.752 -27.141 17.375 1 81.38 33 VAL B CA 1
ATOM 5430 C C . VAL B 1 33 ? 4.934 -27.828 18.062 1 81.38 33 VAL B C 1
ATOM 5432 O O . VAL B 1 33 ? 6.043 -27.281 18.078 1 81.38 33 VAL B O 1
ATOM 5435 N N . ARG B 1 34 ? 4.738 -29.031 18.609 1 78.56 34 ARG B N 1
ATOM 5436 C CA . ARG B 1 34 ? 5.797 -29.781 19.25 1 78.56 34 ARG B CA 1
ATOM 5437 C C . ARG B 1 34 ? 6.918 -30.125 18.281 1 78.56 34 ARG B C 1
ATOM 5439 O O . ARG B 1 34 ? 8.094 -30.016 18.609 1 78.56 34 ARG B O 1
ATOM 5446 N N . THR B 1 35 ? 6.504 -30.438 17.172 1 80.88 35 THR B N 1
ATOM 5447 C CA . THR B 1 35 ? 7.469 -30.797 16.141 1 80.88 35 THR B CA 1
ATOM 5448 C C . THR B 1 35 ? 8.273 -29.578 15.711 1 80.88 35 THR B C 1
ATOM 5450 O O . THR B 1 35 ? 9.484 -29.656 15.516 1 80.88 35 THR B O 1
ATOM 5453 N N . ALA B 1 36 ? 7.586 -28.516 15.602 1 84.31 36 ALA B N 1
ATOM 5454 C CA . ALA B 1 36 ? 8.273 -27.281 15.227 1 84.31 36 ALA B CA 1
ATOM 5455 C C . ALA B 1 36 ? 9.328 -26.906 16.266 1 84.31 36 ALA B C 1
ATOM 5457 O O . ALA B 1 36 ? 10.453 -26.531 15.914 1 84.31 36 ALA B O 1
ATOM 5458 N N . LYS B 1 37 ? 8.961 -27.094 17.484 1 84.75 37 LYS B N 1
ATOM 5459 C CA . LYS B 1 37 ? 9.891 -26.781 18.562 1 84.75 37 LYS B CA 1
ATOM 5460 C C . LYS B 1 37 ? 11.07 -27.75 18.562 1 84.75 37 LYS B C 1
ATOM 5462 O O . LYS B 1 37 ? 12.203 -27.359 18.828 1 84.75 37 LYS B O 1
ATOM 5467 N N . THR B 1 38 ? 10.742 -28.969 18.281 1 80.44 38 THR B N 1
ATOM 5468 C CA . THR B 1 38 ? 11.789 -29.984 18.219 1 80.44 38 THR B CA 1
ATOM 5469 C C . THR B 1 38 ? 12.781 -29.656 17.094 1 80.44 38 THR B C 1
ATOM 5471 O O . THR B 1 38 ? 13.992 -29.812 17.281 1 80.44 38 THR B O 1
ATOM 5474 N N . TYR B 1 39 ? 12.219 -29.141 16.031 1 83.75 39 TYR B N 1
ATOM 5475 C CA . TYR B 1 39 ? 13.078 -28.766 14.914 1 83.75 39 TYR B CA 1
ATOM 5476 C C . TYR B 1 39 ? 14.008 -27.625 15.305 1 83.75 39 TYR B C 1
ATOM 5478 O O . TYR B 1 39 ? 15.203 -27.656 14.992 1 83.75 39 TYR B O 1
ATOM 5486 N N . VAL B 1 40 ? 13.5 -26.688 15.953 1 85.69 40 VAL B N 1
ATOM 5487 C CA . VAL B 1 40 ? 14.289 -25.547 16.375 1 85.69 40 VAL B CA 1
ATOM 5488 C C . VAL B 1 40 ? 15.43 -26 17.281 1 85.69 40 VAL B C 1
ATOM 5490 O O . VAL B 1 40 ? 16.578 -25.594 17.109 1 85.69 40 VAL B O 1
ATOM 5493 N N . ALA B 1 41 ? 15.078 -26.875 18.203 1 81.69 41 ALA B N 1
ATOM 5494 C CA . ALA B 1 41 ? 16.078 -27.391 19.141 1 81.69 41 ALA B CA 1
ATOM 5495 C C . ALA B 1 41 ? 17.141 -28.188 18.406 1 81.69 41 ALA B C 1
ATOM 5497 O O . ALA B 1 41 ? 18.328 -28.078 18.719 1 81.69 41 ALA B O 1
ATOM 5498 N N . GLN B 1 42 ? 16.75 -28.906 17.469 1 80.75 42 GLN B N 1
ATOM 5499 C CA . GLN B 1 42 ? 17.672 -29.75 16.719 1 80.75 42 GLN B CA 1
ATOM 5500 C C . GLN B 1 42 ? 18.625 -28.922 15.875 1 80.75 42 GLN B C 1
ATOM 5502 O O . GLN B 1 42 ? 19.828 -29.219 15.789 1 80.75 42 GLN B O 1
ATOM 5507 N N . ILE B 1 43 ? 18.078 -27.922 15.266 1 81.44 43 ILE B N 1
ATOM 5508 C CA . ILE B 1 43 ? 18.891 -27.031 14.445 1 81.44 43 ILE B CA 1
ATOM 5509 C C . ILE B 1 43 ? 19.938 -26.359 15.312 1 81.44 43 ILE B C 1
ATOM 5511 O O . ILE B 1 43 ? 21.109 -26.266 14.93 1 81.44 43 ILE B O 1
ATOM 5515 N N . ASN B 1 44 ? 19.562 -25.938 16.453 1 81.75 44 ASN B N 1
ATOM 5516 C CA . ASN B 1 44 ? 20.469 -25.25 17.375 1 81.75 44 ASN B CA 1
ATOM 5517 C C . ASN B 1 44 ? 21.547 -26.188 17.906 1 81.75 44 ASN B C 1
ATOM 5519 O O . ASN B 1 44 ? 22.656 -25.766 18.219 1 81.75 44 ASN B O 1
ATOM 5523 N N . ARG B 1 45 ? 21.172 -27.438 17.953 1 74.88 45 ARG B N 1
ATOM 5524 C CA . ARG B 1 45 ? 22.141 -28.438 18.406 1 74.88 45 ARG B CA 1
ATOM 5525 C C . ARG B 1 45 ? 23.188 -28.688 17.344 1 74.88 45 ARG B C 1
ATOM 5527 O O . ARG B 1 45 ? 24.328 -29.062 17.656 1 74.88 45 ARG B O 1
ATOM 5534 N N . LEU B 1 46 ? 22.766 -28.5 16.172 1 69.62 46 LEU B N 1
ATOM 5535 C CA . LEU B 1 46 ? 23.656 -28.781 15.062 1 69.62 46 LEU B CA 1
ATOM 5536 C C . LEU B 1 46 ? 24.672 -27.656 14.883 1 69.62 46 LEU B C 1
ATOM 5538 O O . LEU B 1 46 ? 25.766 -27.875 14.328 1 69.62 46 LEU B O 1
ATOM 5542 N N . ALA B 1 47 ? 24.359 -26.547 15.312 1 65.19 47 ALA B N 1
ATOM 5543 C CA . ALA B 1 47 ? 25.234 -25.391 15.148 1 65.19 47 ALA B CA 1
ATOM 5544 C C . ALA B 1 47 ? 26.094 -25.188 16.391 1 65.19 47 ALA B C 1
ATOM 5546 O O . ALA B 1 47 ? 25.734 -25.625 17.484 1 65.19 47 ALA B O 1
ATOM 5547 N N . ALA B 1 48 ? 27.391 -24.875 16.234 1 63.34 48 ALA B N 1
ATOM 5548 C CA . ALA B 1 48 ? 28.297 -24.609 17.344 1 63.34 48 ALA B CA 1
ATOM 5549 C C . ALA B 1 48 ? 27.719 -23.578 18.312 1 63.34 48 ALA B C 1
ATOM 5551 O O . ALA B 1 48 ? 27.891 -23.688 19.531 1 63.34 48 ALA B O 1
ATOM 5552 N N . GLU B 1 49 ? 26.953 -22.625 17.828 1 66.56 49 GLU B N 1
ATOM 5553 C CA . GLU B 1 49 ? 26.234 -21.609 18.594 1 66.56 49 GLU B CA 1
ATOM 5554 C C . GLU B 1 49 ? 24.781 -21.531 18.156 1 66.56 49 GLU B C 1
ATOM 5556 O O . GLU B 1 49 ? 24.453 -21.781 16.984 1 66.56 49 GLU B O 1
ATOM 5561 N N . PRO B 1 50 ? 23.938 -21.328 19.172 1 73.88 50 PRO B N 1
ATOM 5562 C CA . PRO B 1 50 ? 22.516 -21.297 18.812 1 73.88 50 PRO B CA 1
ATOM 5563 C C . PRO B 1 50 ? 22.219 -20.297 17.688 1 73.88 50 PRO B C 1
ATOM 5565 O O . PRO B 1 50 ? 22.594 -19.125 17.781 1 73.88 50 PRO B O 1
ATOM 5568 N N . LEU B 1 51 ? 21.641 -20.875 16.578 1 79.5 51 LEU B N 1
ATOM 5569 C CA . LEU B 1 51 ? 21.359 -20.156 15.344 1 79.5 51 LEU B CA 1
ATOM 5570 C C . LEU B 1 51 ? 19.984 -19.5 15.414 1 79.5 51 LEU B C 1
ATOM 5572 O O . LEU B 1 51 ? 19.75 -18.469 14.773 1 79.5 51 LEU B O 1
ATOM 5576 N N . ILE B 1 52 ? 19.188 -20.203 16.109 1 84.88 52 ILE B N 1
ATOM 5577 C CA . ILE B 1 52 ? 17.812 -19.719 16.266 1 84.88 52 ILE B CA 1
ATOM 5578 C C . ILE B 1 52 ? 17.609 -19.219 17.688 1 84.88 52 ILE B C 1
ATOM 5580 O O . ILE B 1 52 ? 17.781 -19.969 18.656 1 84.88 52 ILE B O 1
ATOM 5584 N N . LEU B 1 53 ? 17.328 -18.016 17.797 1 81.38 53 LEU B N 1
ATOM 5585 C CA . LEU B 1 53 ? 17.094 -17.406 19.094 1 81.38 53 LEU B CA 1
ATOM 5586 C C . LEU B 1 53 ? 15.609 -17.422 19.438 1 81.38 53 LEU B C 1
ATOM 5588 O O . LEU B 1 53 ? 14.766 -17.156 18.594 1 81.38 53 LEU B O 1
ATOM 5592 N N . SER B 1 54 ? 15.32 -17.906 20.641 1 79.62 54 SER B N 1
ATOM 5593 C CA . SER B 1 54 ? 13.945 -17.969 21.125 1 79.62 54 SER B CA 1
ATOM 5594 C C . SER B 1 54 ? 13.648 -16.812 22.078 1 79.62 54 SER B C 1
ATOM 5596 O O . SER B 1 54 ? 14.438 -16.531 22.969 1 79.62 54 SER B O 1
ATOM 5598 N N . SER B 1 55 ? 12.688 -16.016 21.703 1 71.44 55 SER B N 1
ATOM 5599 C CA . SER B 1 55 ? 12.203 -14.953 22.594 1 71.44 55 SER B CA 1
ATOM 5600 C C . SER B 1 55 ? 10.695 -15.039 22.781 1 71.44 55 SER B C 1
ATOM 5602 O O . SER B 1 55 ? 10.039 -15.906 22.203 1 71.44 55 SER B O 1
ATOM 5604 N N . ARG B 1 56 ? 10.125 -14.156 23.672 1 68.12 56 ARG B N 1
ATOM 5605 C CA . ARG B 1 56 ? 8.688 -14.125 23.906 1 68.12 56 ARG B CA 1
ATOM 5606 C C . ARG B 1 56 ? 7.941 -13.719 22.641 1 68.12 56 ARG B C 1
ATOM 5608 O O . ARG B 1 56 ? 6.758 -14.023 22.484 1 68.12 56 ARG B O 1
ATOM 5615 N N . GLN B 1 57 ? 8.672 -13.195 21.703 1 69.62 57 GLN B N 1
ATOM 5616 C CA . GLN B 1 57 ? 8.055 -12.742 20.469 1 69.62 57 GLN B CA 1
ATOM 5617 C C . GLN B 1 57 ? 8.117 -13.828 19.391 1 69.62 57 GLN B C 1
ATOM 5619 O O . GLN B 1 57 ? 7.496 -13.695 18.344 1 69.62 57 GLN B O 1
ATOM 5624 N N . GLY B 1 58 ? 8.922 -14.789 19.641 1 79.5 58 GLY B N 1
ATOM 5625 C CA . GLY B 1 58 ? 9.062 -15.891 18.703 1 79.5 58 GLY B CA 1
ATOM 5626 C C . GLY B 1 58 ? 10.508 -16.234 18.406 1 79.5 58 GLY B C 1
ATOM 5627 O O . GLY B 1 58 ? 11.398 -15.977 19.219 1 79.5 58 GLY B O 1
ATOM 5628 N N . TYR B 1 59 ? 10.633 -17.016 17.312 1 83.94 59 TYR B N 1
ATOM 5629 C CA . TYR B 1 59 ? 11.945 -17.5 16.891 1 83.94 59 TYR B CA 1
ATOM 5630 C C . TYR B 1 59 ? 12.531 -16.578 15.82 1 83.94 59 TYR B C 1
ATOM 5632 O O . TYR B 1 59 ? 11.812 -16.109 14.938 1 83.94 59 TYR B O 1
ATOM 5640 N N . VAL B 1 60 ? 13.742 -16.219 16.047 1 82.31 60 VAL B N 1
ATOM 5641 C CA . VAL B 1 60 ? 14.477 -15.453 15.039 1 82.31 60 VAL B CA 1
ATOM 5642 C C . VAL B 1 60 ? 15.789 -16.156 14.711 1 82.31 60 VAL B C 1
ATOM 5644 O O . VAL B 1 60 ? 16.484 -16.641 15.602 1 82.31 60 VAL B O 1
ATOM 5647 N N . ALA B 1 61 ? 16.062 -16.281 13.398 1 80.75 61 ALA B N 1
ATOM 5648 C CA . ALA B 1 61 ? 17.328 -16.875 13 1 80.75 61 ALA B CA 1
ATOM 5649 C C . ALA B 1 61 ? 18.406 -15.82 12.789 1 80.75 61 ALA B C 1
ATOM 5651 O O . ALA B 1 61 ? 18.109 -14.727 12.297 1 80.75 61 ALA B O 1
ATOM 5652 N N . LEU B 1 62 ? 19.547 -16.141 13.312 1 75.06 62 LEU B N 1
ATOM 5653 C CA . LEU B 1 62 ? 20.688 -15.289 13 1 75.06 62 LEU B CA 1
ATOM 5654 C C . LEU B 1 62 ? 21.031 -15.352 11.516 1 75.06 62 LEU B C 1
ATOM 5656 O O . LEU B 1 62 ? 21.391 -16.406 11 1 75.06 62 LEU B O 1
ATOM 5660 N N . LYS B 1 63 ? 20.859 -14.359 10.758 1 69.06 63 LYS B N 1
ATOM 5661 C CA . LYS B 1 63 ? 20.812 -14.328 9.297 1 69.06 63 LYS B CA 1
ATOM 5662 C C . LYS B 1 63 ? 22.094 -14.883 8.688 1 69.06 63 LYS B C 1
ATOM 5664 O O . LYS B 1 63 ? 22.047 -15.711 7.77 1 69.06 63 LYS B O 1
ATOM 5669 N N . THR B 1 64 ? 23.25 -14.43 9.211 1 66.31 64 THR B N 1
ATOM 5670 C CA . THR B 1 64 ? 24.516 -14.852 8.617 1 66.31 64 THR B CA 1
ATOM 5671 C C . THR B 1 64 ? 24.734 -16.344 8.812 1 66.31 64 THR B C 1
ATOM 5673 O O . THR B 1 64 ? 25.078 -17.062 7.863 1 66.31 64 THR B O 1
ATOM 5676 N N . GLU B 1 65 ? 24.547 -16.766 9.969 1 71.56 65 GLU B N 1
ATOM 5677 C CA . GLU B 1 65 ? 24.781 -18.172 10.289 1 71.56 65 GLU B CA 1
ATOM 5678 C C . GLU B 1 65 ? 23.734 -19.078 9.633 1 71.56 65 GLU B C 1
ATOM 5680 O O . GLU B 1 65 ? 24.062 -20.172 9.172 1 71.56 65 GLU B O 1
ATOM 5685 N N . ALA B 1 66 ? 22.531 -18.547 9.594 1 74.56 66 ALA B N 1
ATOM 5686 C CA . ALA B 1 66 ? 21.469 -19.312 8.969 1 74.56 66 ALA B CA 1
ATOM 5687 C C . ALA B 1 66 ? 21.719 -19.5 7.473 1 74.56 66 ALA B C 1
ATOM 5689 O O . ALA B 1 66 ? 21.516 -20.594 6.93 1 74.56 66 ALA B O 1
ATOM 5690 N N . LYS B 1 67 ? 22.203 -18.547 6.988 1 70.31 67 LYS B N 1
ATOM 5691 C CA . LYS B 1 67 ? 22.547 -18.609 5.566 1 70.31 67 LYS B CA 1
ATOM 5692 C C . LYS B 1 67 ? 23.625 -19.656 5.309 1 70.31 67 LYS B C 1
ATOM 5694 O O . LYS B 1 67 ? 23.531 -20.422 4.355 1 70.31 67 LYS B O 1
ATOM 5699 N N . GLN B 1 68 ? 24.625 -19.594 6.102 1 65.75 68 GLN B N 1
ATOM 5700 C CA . GLN B 1 68 ? 25.734 -20.547 5.953 1 65.75 68 GLN B CA 1
ATOM 5701 C C . GLN B 1 68 ? 25.25 -21.984 6.105 1 65.75 68 GLN B C 1
ATOM 5703 O O . GLN B 1 68 ? 25.672 -22.859 5.34 1 65.75 68 GLN B O 1
ATOM 5708 N N . LEU B 1 69 ? 24.391 -22.094 7 1 69.19 69 LEU B N 1
ATOM 5709 C CA . LEU B 1 69 ? 23.891 -23.438 7.234 1 69.19 69 LEU B CA 1
ATOM 5710 C C . LEU B 1 69 ? 22.984 -23.891 6.098 1 69.19 69 LEU B C 1
ATOM 5712 O O . LEU B 1 69 ? 23.016 -25.062 5.695 1 69.19 69 LEU B O 1
ATOM 5716 N N . LEU B 1 70 ? 22.25 -22.984 5.633 1 65.94 70 LEU B N 1
ATOM 5717 C CA . LEU B 1 70 ? 21.344 -23.297 4.535 1 65.94 70 LEU B CA 1
ATOM 5718 C C . LEU B 1 70 ? 22.125 -23.609 3.26 1 65.94 70 LEU B C 1
ATOM 5720 O O . LEU B 1 70 ? 21.766 -24.516 2.516 1 65.94 70 LEU B O 1
ATOM 5724 N N . ILE B 1 71 ? 23.141 -22.922 3.109 1 60.12 71 ILE B N 1
ATOM 5725 C CA . ILE B 1 71 ? 24 -23.172 1.959 1 60.12 71 ILE B CA 1
ATOM 5726 C C . ILE B 1 71 ? 24.688 -24.516 2.111 1 60.12 71 ILE B C 1
ATOM 5728 O O . ILE B 1 71 ? 24.781 -25.281 1.152 1 60.12 71 ILE B O 1
ATOM 5732 N N . SER B 1 72 ? 25.172 -24.703 3.275 1 57.41 72 SER B N 1
ATOM 5733 C CA . SER B 1 72 ? 25.891 -25.953 3.529 1 57.41 72 SER B CA 1
ATOM 5734 C C . SER B 1 72 ? 24.953 -27.156 3.434 1 57.41 72 SER B C 1
ATOM 5736 O O . SER B 1 72 ? 25.359 -28.234 3.012 1 57.41 72 SER B O 1
ATOM 5738 N N . THR B 1 73 ? 23.766 -27.016 3.945 1 53.19 73 THR B N 1
ATOM 5739 C CA . THR B 1 73 ? 22.797 -28.094 3.9 1 53.19 73 THR B CA 1
ATOM 5740 C C . THR B 1 73 ? 22.297 -28.312 2.479 1 53.19 73 THR B C 1
ATOM 5742 O O . THR B 1 73 ? 21.953 -29.438 2.098 1 53.19 73 THR B O 1
ATOM 5745 N N . ASN B 1 74 ? 21.969 -27.266 1.857 1 49.28 74 ASN B N 1
ATOM 5746 C CA . ASN B 1 74 ? 21.594 -27.438 0.459 1 49.28 74 ASN B CA 1
ATOM 5747 C C . ASN B 1 74 ? 22.609 -28.281 -0.298 1 49.28 74 ASN B C 1
ATOM 5749 O O . ASN B 1 74 ? 22.266 -28.984 -1.247 1 49.28 74 ASN B O 1
ATOM 5753 N N . ASN B 1 75 ? 23.828 -28.078 0.034 1 43.59 75 ASN B N 1
ATOM 5754 C CA . ASN B 1 75 ? 24.844 -28.891 -0.629 1 43.59 75 ASN B CA 1
ATOM 5755 C C . ASN B 1 75 ? 24.844 -30.328 -0.101 1 43.59 75 ASN B C 1
ATOM 5757 O O . ASN B 1 75 ? 25.312 -31.234 -0.781 1 43.59 75 ASN B O 1
ATOM 5761 N N . ALA B 1 76 ? 24.688 -30.625 1.152 1 40.5 76 ALA B N 1
ATOM 5762 C CA . ALA B 1 76 ? 25.109 -31.891 1.719 1 40.5 76 ALA B CA 1
ATOM 5763 C C . ALA B 1 76 ? 24.109 -33 1.41 1 40.5 76 ALA B C 1
ATOM 5765 O O . ALA B 1 76 ? 24.484 -34.125 1.086 1 40.5 76 ALA B O 1
ATOM 5766 N N . SER B 1 77 ? 22.891 -33.188 2.234 1 46.84 77 SER B N 1
ATOM 5767 C CA . SER B 1 77 ? 22.422 -34.531 2.525 1 46.84 77 SER B CA 1
ATOM 5768 C C . SER B 1 77 ? 21.797 -35.188 1.291 1 46.84 77 SER B C 1
ATOM 5770 O O . SER B 1 77 ? 20.672 -34.875 0.919 1 46.84 77 SER B O 1
ATOM 5772 N N . ASP B 1 78 ? 22.547 -35.469 0.389 1 54.09 78 ASP B N 1
ATOM 5773 C CA . ASP B 1 78 ? 22.5 -36.156 -0.884 1 54.09 78 ASP B CA 1
ATOM 5774 C C . ASP B 1 78 ? 21.688 -37.469 -0.758 1 54.09 78 ASP B C 1
ATOM 5776 O O . ASP B 1 78 ? 21.469 -38.156 -1.75 1 54.09 78 ASP B O 1
ATOM 5780 N N . ILE B 1 79 ? 21.406 -38 0.401 1 61.28 79 ILE B N 1
ATOM 5781 C CA . ILE B 1 79 ? 20.734 -39.281 0.427 1 61.28 79 ILE B CA 1
ATOM 5782 C C . ILE B 1 79 ? 19.219 -39.094 0.423 1 61.28 79 ILE B C 1
ATOM 5784 O O . ILE B 1 79 ? 18.688 -38.375 1.284 1 61.28 79 ILE B O 1
ATOM 5788 N N . PRO B 1 80 ? 18.453 -39.594 -0.557 1 73.12 80 PRO B N 1
ATOM 5789 C CA . PRO B 1 80 ? 17 -39.469 -0.637 1 73.12 80 PRO B CA 1
ATOM 5790 C C . PRO B 1 80 ? 16.297 -39.969 0.627 1 73.12 80 PRO B C 1
ATOM 5792 O O . PRO B 1 80 ? 16.547 -41.094 1.068 1 73.12 80 PRO B O 1
ATOM 5795 N N . GLN B 1 81 ? 15.453 -39.219 1.364 1 65.25 81 GLN B N 1
ATOM 5796 C CA . GLN B 1 81 ? 14.836 -39.562 2.639 1 65.25 81 GLN B CA 1
ATOM 5797 C C . GLN B 1 81 ? 13.359 -39.906 2.459 1 65.25 81 GLN B C 1
ATOM 5799 O O . GLN B 1 81 ? 12.797 -40.688 3.225 1 65.25 81 GLN B O 1
ATOM 5804 N N . THR B 1 82 ? 12.695 -39.438 1.531 1 74.06 82 THR B N 1
ATOM 5805 C CA . THR B 1 82 ? 11.273 -39.656 1.3 1 74.06 82 THR B CA 1
ATOM 5806 C C . THR B 1 82 ? 11.062 -40.594 0.121 1 74.06 82 THR B C 1
ATOM 5808 O O . THR B 1 82 ? 11.984 -40.844 -0.651 1 74.06 82 THR B O 1
ATOM 5811 N N . PHE B 1 83 ? 9.883 -41.219 0.072 1 78.31 83 PHE B N 1
ATOM 5812 C CA . PHE B 1 83 ? 9.531 -42.031 -1.091 1 78.31 83 PHE B CA 1
ATOM 5813 C C . PHE B 1 83 ? 9.828 -41.281 -2.381 1 78.31 83 PHE B C 1
ATOM 5815 O O . PHE B 1 83 ? 10.414 -41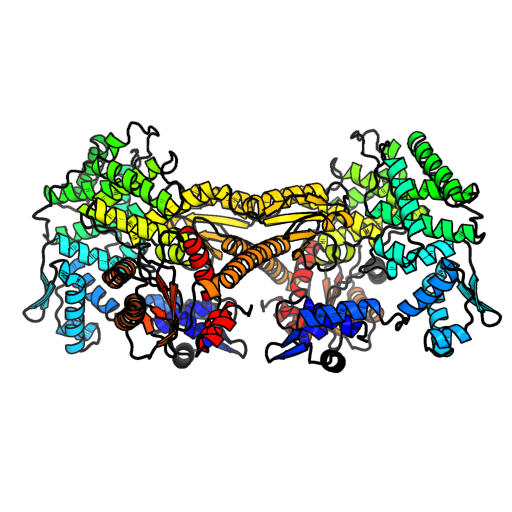.844 -3.312 1 78.31 83 PHE B O 1
ATOM 5822 N N . ARG B 1 84 ? 9.445 -40 -2.369 1 77.81 84 ARG B N 1
ATOM 5823 C CA . ARG B 1 84 ? 9.602 -39.219 -3.582 1 77.81 84 ARG B CA 1
ATOM 5824 C C . ARG B 1 84 ? 11.07 -39.094 -3.967 1 77.81 84 ARG B C 1
ATOM 5826 O O . ARG B 1 84 ? 11.422 -39.219 -5.141 1 77.81 84 ARG B O 1
ATOM 5833 N N . ASP B 1 85 ? 11.867 -38.969 -2.979 1 80.69 85 ASP B N 1
ATOM 5834 C CA . ASP B 1 85 ? 13.305 -38.844 -3.219 1 80.69 85 ASP B CA 1
ATOM 5835 C C . ASP B 1 85 ? 13.891 -40.125 -3.762 1 80.69 85 ASP B C 1
ATOM 5837 O O . ASP B 1 85 ? 14.703 -40.094 -4.688 1 80.69 85 ASP B O 1
ATOM 5841 N N . ARG B 1 86 ? 13.477 -41.156 -3.139 1 84.19 86 ARG B N 1
ATOM 5842 C CA . ARG B 1 86 ? 14.008 -42.438 -3.537 1 84.19 86 ARG B CA 1
ATOM 5843 C C . ARG B 1 86 ? 13.531 -42.844 -4.938 1 84.19 86 ARG B C 1
ATOM 5845 O O . ARG B 1 86 ? 14.305 -43.344 -5.738 1 84.19 86 ARG B O 1
ATOM 5852 N N . ALA B 1 87 ? 12.25 -42.594 -5.129 1 84.69 87 ALA B N 1
ATOM 5853 C CA . ALA B 1 87 ? 11.695 -42.875 -6.449 1 84.69 87 ALA B CA 1
ATOM 5854 C C . ALA B 1 87 ? 12.445 -42.125 -7.535 1 84.69 87 ALA B C 1
ATOM 5856 O O . ALA B 1 87 ? 12.797 -42.688 -8.578 1 84.69 87 ALA B O 1
ATOM 5857 N N . PHE B 1 88 ? 12.664 -40.938 -7.297 1 82.56 88 PHE B N 1
ATOM 5858 C CA . PHE B 1 88 ? 13.398 -40.125 -8.258 1 82.56 88 PHE B CA 1
ATOM 5859 C C . PHE B 1 88 ? 14.812 -40.656 -8.445 1 82.56 88 PHE B C 1
ATOM 5861 O O . PHE B 1 88 ? 15.32 -40.688 -9.57 1 82.56 88 PHE B O 1
ATOM 5868 N N . TYR B 1 89 ? 15.383 -40.969 -7.363 1 84.69 89 TYR B N 1
ATOM 5869 C CA . TYR B 1 89 ? 16.734 -41.5 -7.434 1 84.69 89 TYR B CA 1
ATOM 5870 C C . TYR B 1 89 ? 16.781 -42.75 -8.297 1 84.69 89 TYR B C 1
ATOM 5872 O O . TYR B 1 89 ? 17.656 -42.906 -9.156 1 84.69 89 TYR B O 1
ATOM 5880 N N . ILE B 1 90 ? 15.883 -43.594 -8.07 1 86.69 90 ILE B N 1
ATOM 5881 C CA . ILE B 1 90 ? 15.82 -44.875 -8.789 1 86.69 90 ILE B CA 1
ATOM 5882 C C . ILE B 1 90 ? 15.625 -44.594 -10.281 1 86.69 90 ILE B C 1
ATOM 5884 O O . ILE B 1 90 ? 16.312 -45.188 -11.117 1 86.69 90 ILE B O 1
ATOM 5888 N N . ILE B 1 91 ? 14.711 -43.75 -10.562 1 85.81 91 ILE B N 1
ATOM 5889 C CA . ILE B 1 91 ? 14.391 -43.438 -11.953 1 85.81 91 ILE B CA 1
ATOM 5890 C C . ILE B 1 91 ? 15.57 -42.75 -12.617 1 85.81 91 ILE B C 1
ATOM 5892 O O . ILE B 1 91 ? 15.938 -43.062 -13.75 1 85.81 91 ILE B O 1
ATOM 5896 N N . LYS B 1 92 ? 16.078 -41.844 -11.961 1 85.44 92 LYS B N 1
ATOM 5897 C CA . LYS B 1 92 ? 17.219 -41.094 -12.484 1 85.44 92 LYS B CA 1
ATOM 5898 C C . LYS B 1 92 ? 18.391 -42.031 -12.781 1 85.44 92 LYS B C 1
ATOM 5900 O O . LYS B 1 92 ? 18.969 -41.969 -13.867 1 85.44 92 LYS B O 1
ATOM 5905 N N . GLN B 1 93 ? 18.688 -42.875 -11.875 1 85.75 93 GLN B N 1
ATOM 5906 C CA . GLN B 1 93 ? 19.812 -43.781 -12.023 1 85.75 93 GLN B CA 1
ATOM 5907 C C . GLN B 1 93 ? 19.547 -44.844 -13.086 1 85.75 93 GLN B C 1
ATOM 5909 O O . GLN B 1 93 ? 20.422 -45.188 -13.883 1 85.75 93 GLN B O 1
ATOM 5914 N N . SER B 1 94 ? 18.375 -45.312 -13.078 1 86.94 94 SER B N 1
ATOM 5915 C CA . SER B 1 94 ? 18.062 -46.438 -13.961 1 86.94 94 SER B CA 1
ATOM 5916 C C . SER B 1 94 ? 17.75 -45.969 -15.375 1 86.94 94 SER B C 1
ATOM 5918 O O . SER B 1 94 ? 18.078 -46.625 -16.344 1 86.94 94 SER B O 1
ATOM 5920 N N . MET B 1 95 ? 17.172 -44.812 -15.438 1 85.38 95 MET B N 1
ATOM 5921 C CA . MET B 1 95 ? 16.625 -44.469 -16.734 1 85.38 95 MET B CA 1
ATOM 5922 C C . MET B 1 95 ? 17.438 -43.344 -17.391 1 85.38 95 MET B C 1
ATOM 5924 O O . MET B 1 95 ? 17.578 -43.281 -18.609 1 85.38 95 MET B O 1
ATOM 5928 N N . ILE B 1 96 ? 17.875 -42.438 -16.594 1 81.88 96 ILE B N 1
ATOM 5929 C CA . ILE B 1 96 ? 18.656 -41.344 -17.141 1 81.88 96 ILE B CA 1
ATOM 5930 C C . ILE B 1 96 ? 20.109 -41.781 -17.281 1 81.88 96 ILE B C 1
ATOM 5932 O O . ILE B 1 96 ? 20.703 -41.656 -18.359 1 81.88 96 ILE B O 1
ATOM 5936 N N . HIS B 1 97 ? 20.609 -42.344 -16.266 1 80.94 97 HIS B N 1
ATOM 5937 C CA . HIS B 1 97 ? 22.031 -42.719 -16.266 1 80.94 97 HIS B CA 1
ATOM 5938 C C . HIS B 1 97 ? 22.203 -44.156 -16.719 1 80.94 97 HIS B C 1
ATOM 5940 O O . HIS B 1 97 ? 23.328 -44.594 -16.984 1 80.94 97 HIS B O 1
ATOM 5946 N N . LYS B 1 98 ? 21.125 -44.875 -16.859 1 82 98 LYS B N 1
ATOM 5947 C CA . LYS B 1 98 ? 21.109 -46.281 -17.328 1 82 98 LYS B CA 1
ATOM 5948 C C . LYS B 1 98 ? 22.047 -47.156 -16.5 1 82 98 LYS B C 1
ATOM 5950 O O . LYS B 1 98 ? 22.797 -47.969 -17.062 1 82 98 LYS B O 1
ATOM 5955 N N . ALA B 1 99 ? 22.016 -46.844 -15.289 1 80.06 99 ALA B N 1
ATOM 5956 C CA . ALA B 1 99 ? 22.812 -47.656 -14.367 1 80.06 99 ALA B CA 1
ATOM 5957 C C . ALA B 1 99 ? 22.094 -48.969 -14.023 1 80.06 99 ALA B C 1
ATOM 5959 O O . ALA B 1 99 ? 20.875 -49 -13.961 1 80.06 99 ALA B O 1
ATOM 5960 N N . GLN B 1 100 ? 22.859 -49.938 -13.953 1 83.88 100 GLN B N 1
ATOM 5961 C CA . GLN B 1 100 ? 22.297 -51.188 -13.438 1 83.88 100 GLN B CA 1
ATOM 5962 C C . GLN B 1 100 ? 22.219 -51.156 -11.914 1 83.88 100 GLN B C 1
ATOM 5964 O O . GLN B 1 100 ? 23.234 -51.156 -11.234 1 83.88 100 GLN B O 1
ATOM 5969 N N . LEU B 1 101 ? 21 -51.062 -11.5 1 88.75 101 LEU B N 1
ATOM 5970 C CA . LEU B 1 101 ? 20.797 -50.938 -10.062 1 88.75 101 LEU B CA 1
ATOM 5971 C C . LEU B 1 101 ? 20.5 -52.281 -9.43 1 88.75 101 LEU B C 1
ATOM 5973 O O . LEU B 1 101 ? 19.5 -52.938 -9.758 1 88.75 101 LEU B O 1
ATOM 5977 N N . ASP B 1 102 ? 21.453 -52.656 -8.57 1 90.94 102 ASP B N 1
ATOM 5978 C CA . ASP B 1 102 ? 21.25 -53.844 -7.766 1 90.94 102 ASP B CA 1
ATOM 5979 C C . ASP B 1 102 ? 20.5 -53.531 -6.48 1 90.94 102 ASP B C 1
ATOM 5981 O O . ASP B 1 102 ? 20.781 -52.531 -5.82 1 90.94 102 ASP B O 1
ATOM 5985 N N . VAL B 1 103 ? 19.547 -54.344 -6.207 1 89.69 103 VAL B N 1
ATOM 5986 C CA . VAL B 1 103 ? 18.641 -54.062 -5.102 1 89.69 103 VAL B CA 1
ATOM 5987 C C . VAL B 1 103 ? 19.406 -54 -3.789 1 89.69 103 VAL B C 1
ATOM 5989 O O . VAL B 1 103 ? 19.141 -53.156 -2.934 1 89.69 103 VAL B O 1
ATOM 5992 N N . PHE B 1 104 ? 20.344 -54.844 -3.604 1 84.25 104 PHE B N 1
ATOM 5993 C CA . PHE B 1 104 ? 21.078 -54.875 -2.354 1 84.25 104 PHE B CA 1
ATOM 5994 C C . PHE B 1 104 ? 22.031 -53.688 -2.244 1 84.25 104 PHE B C 1
ATOM 5996 O O . PHE B 1 104 ? 22.219 -53.156 -1.16 1 84.25 104 PHE B O 1
ATOM 6003 N N . ASP B 1 105 ? 22.625 -53.344 -3.336 1 88.12 105 ASP B N 1
ATOM 6004 C CA . ASP B 1 105 ? 23.469 -52.156 -3.355 1 88.12 105 ASP B CA 1
ATOM 6005 C C . ASP B 1 105 ? 22.672 -50.906 -3.027 1 88.12 105 ASP B C 1
ATOM 6007 O O . ASP B 1 105 ? 23.156 -50.031 -2.342 1 88.12 105 ASP B O 1
ATOM 6011 N N . LEU B 1 106 ? 21.5 -50.875 -3.602 1 88.31 106 LEU B N 1
ATOM 6012 C CA . LEU B 1 106 ? 20.625 -49.719 -3.387 1 88.31 106 LEU B CA 1
ATOM 6013 C C . LEU B 1 106 ? 20.234 -49.625 -1.92 1 88.31 106 LEU B C 1
ATOM 6015 O O . LEU B 1 106 ? 20.125 -48.5 -1.384 1 88.31 106 LEU B O 1
ATOM 6019 N N . GLU B 1 107 ? 19.984 -50.719 -1.302 1 83.5 107 GLU B N 1
ATOM 6020 C CA . GLU B 1 107 ? 19.672 -50.75 0.125 1 83.5 107 GLU B CA 1
ATOM 6021 C C . GLU B 1 107 ? 20.781 -50.062 0.938 1 83.5 107 GLU B C 1
ATOM 6023 O O . GLU B 1 107 ? 20.5 -49.281 1.849 1 83.5 107 GLU B O 1
ATOM 6028 N N . GLU B 1 108 ? 21.906 -50.375 0.55 1 77.56 108 GLU B N 1
ATOM 6029 C CA . GLU B 1 108 ? 23.062 -49.844 1.262 1 77.56 108 GLU B CA 1
ATOM 6030 C C . GLU B 1 108 ? 23.25 -48.344 0.978 1 77.56 108 GLU B C 1
ATOM 6032 O O . GLU B 1 108 ? 23.484 -47.562 1.895 1 77.56 108 GLU B O 1
ATOM 6037 N N . SER B 1 109 ? 23.125 -48.062 -0.26 1 80.56 109 SER B N 1
ATOM 6038 C CA . SER B 1 109 ? 23.375 -46.688 -0.667 1 80.56 109 SER B CA 1
ATOM 6039 C C . SER B 1 109 ? 22.281 -45.75 -0.139 1 80.56 109 SER B C 1
ATOM 6041 O O . SER B 1 109 ? 22.562 -44.594 0.203 1 80.56 109 SER B O 1
ATOM 6043 N N . LEU B 1 110 ? 21.062 -46.25 -0.11 1 84.38 110 LEU B N 1
ATOM 6044 C CA . LEU B 1 110 ? 19.953 -45.406 0.298 1 84.38 110 LEU B CA 1
ATOM 6045 C C . LEU B 1 110 ? 19.641 -45.594 1.78 1 84.38 110 LEU B C 1
ATOM 6047 O O . LEU B 1 110 ? 18.828 -44.844 2.348 1 84.38 110 LEU B O 1
ATOM 6051 N N . PHE B 1 111 ? 20.266 -46.562 2.404 1 76.06 111 PHE B N 1
ATOM 6052 C CA . PHE B 1 111 ? 20.109 -46.875 3.822 1 76.06 111 PHE B CA 1
ATOM 6053 C C . PHE B 1 111 ? 18.656 -47.219 4.137 1 76.06 111 PHE B C 1
ATOM 6055 O O . PHE B 1 111 ? 18.062 -46.656 5.059 1 76.06 111 PHE B O 1
ATOM 6062 N N . VAL B 1 112 ? 18.109 -48 3.322 1 85.25 112 VAL B N 1
ATOM 6063 C CA . VAL B 1 112 ? 16.75 -48.469 3.539 1 85.25 112 VAL B CA 1
ATOM 6064 C C . VAL B 1 112 ? 16.719 -49.969 3.455 1 85.25 112 VAL B C 1
ATOM 6066 O O . VAL B 1 112 ? 17.609 -50.594 2.887 1 85.25 112 VAL B O 1
ATOM 6069 N N . SER B 1 113 ? 15.711 -50.594 4.086 1 83.06 113 SER B N 1
ATOM 6070 C CA . SER B 1 113 ? 15.547 -52.062 4.074 1 83.06 113 SER B CA 1
ATOM 6071 C C . SER B 1 113 ? 14.992 -52.531 2.742 1 83.06 113 SER B C 1
ATOM 6073 O O . SER B 1 113 ? 14.469 -51.75 1.956 1 83.06 113 SER B O 1
ATOM 6075 N N . TYR B 1 114 ? 15.07 -53.812 2.527 1 86.88 114 TYR B N 1
ATOM 6076 C CA . TYR B 1 114 ? 14.516 -54.406 1.327 1 86.88 114 TYR B CA 1
ATOM 6077 C C . TYR B 1 114 ? 13 -54.25 1.272 1 86.88 114 TYR B C 1
ATOM 6079 O O . TYR B 1 114 ? 12.438 -54 0.202 1 86.88 114 TYR B O 1
ATOM 6087 N N . GLY B 1 115 ? 12.43 -54.312 2.414 1 86.75 115 GLY B N 1
ATOM 6088 C CA . GLY B 1 115 ? 10.992 -54.125 2.48 1 86.75 115 GLY B CA 1
ATOM 6089 C C . GLY B 1 115 ? 10.555 -52.719 2.043 1 86.75 115 GLY B C 1
ATOM 6090 O O . GLY B 1 115 ? 9.586 -52.562 1.294 1 86.75 115 GLY B O 1
ATOM 6091 N N . THR B 1 116 ? 11.297 -51.75 2.445 1 88.19 116 THR B N 1
ATOM 6092 C CA . THR B 1 116 ? 11.008 -50.375 2.086 1 88.19 116 THR B CA 1
ATOM 6093 C C . THR B 1 116 ? 11.188 -50.156 0.585 1 88.19 116 THR B C 1
ATOM 6095 O O . THR B 1 116 ? 10.375 -49.469 -0.05 1 88.19 116 THR B O 1
ATOM 6098 N N . LEU B 1 117 ? 12.156 -50.781 0.072 1 89.31 117 LEU B N 1
ATOM 6099 C CA . LEU B 1 117 ? 12.438 -50.625 -1.352 1 89.31 117 LEU B CA 1
ATOM 6100 C C . LEU B 1 117 ? 11.344 -51.281 -2.193 1 89.31 117 LEU B C 1
ATOM 6102 O O . LEU B 1 117 ? 10.922 -50.719 -3.209 1 89.31 117 LEU B O 1
ATOM 6106 N N . LYS B 1 118 ? 10.938 -52.406 -1.811 1 89.31 118 LYS B N 1
ATOM 6107 C CA . LYS B 1 118 ? 9.867 -53.094 -2.512 1 89.31 118 LYS B CA 1
ATOM 6108 C C . LYS B 1 118 ? 8.57 -52.312 -2.473 1 89.31 118 LYS B C 1
ATOM 6110 O O . LYS B 1 118 ? 7.84 -52.25 -3.467 1 89.31 118 LYS B O 1
ATOM 6115 N N . ASN B 1 119 ? 8.398 -51.781 -1.343 1 90.19 119 ASN B N 1
ATOM 6116 C CA . ASN B 1 119 ? 7.215 -50.938 -1.201 1 90.19 119 ASN B CA 1
ATOM 6117 C C . ASN B 1 119 ? 7.293 -49.688 -2.105 1 90.19 119 ASN B C 1
ATOM 6119 O O . ASN B 1 119 ? 6.281 -49.281 -2.67 1 90.19 119 ASN B O 1
ATOM 6123 N N . ASP B 1 120 ? 8.445 -49.125 -2.189 1 90.38 120 ASP B N 1
ATOM 6124 C CA . ASP B 1 120 ? 8.648 -47.969 -3.055 1 90.38 120 ASP B CA 1
ATOM 6125 C C . ASP B 1 120 ? 8.375 -48.312 -4.516 1 90.38 120 ASP B C 1
ATOM 6127 O O . ASP B 1 120 ? 7.723 -47.531 -5.23 1 90.38 120 ASP B O 1
ATOM 6131 N N . ILE B 1 121 ? 8.805 -49.438 -4.91 1 90 121 ILE B N 1
ATOM 6132 C CA . ILE B 1 121 ? 8.641 -49.875 -6.293 1 90 121 ILE B CA 1
ATOM 6133 C C . ILE B 1 121 ? 7.164 -50.125 -6.582 1 90 121 ILE B C 1
ATOM 6135 O O . ILE B 1 121 ? 6.672 -49.781 -7.656 1 90 121 ILE B O 1
ATOM 6139 N N . GLN B 1 122 ? 6.543 -50.625 -5.66 1 89.56 122 GLN B N 1
ATOM 6140 C CA . GLN B 1 122 ? 5.109 -50.875 -5.82 1 89.56 122 GLN B CA 1
ATOM 6141 C C . GLN B 1 122 ? 4.355 -49.562 -5.949 1 89.56 122 GLN B C 1
ATOM 6143 O O . GLN B 1 122 ? 3.434 -49.438 -6.762 1 89.56 122 GLN B O 1
ATOM 6148 N N . LYS B 1 123 ? 4.738 -48.625 -5.176 1 88.06 123 LYS B N 1
ATOM 6149 C CA . LYS B 1 123 ? 4.105 -47.312 -5.219 1 88.06 123 LYS B CA 1
ATOM 6150 C C . LYS B 1 123 ? 4.367 -46.625 -6.551 1 88.06 123 LYS B C 1
ATOM 6152 O O . LYS B 1 123 ? 3.479 -45.969 -7.094 1 88.06 123 LYS B O 1
ATOM 6157 N N . ILE B 1 124 ? 5.543 -46.75 -7.031 1 86 124 ILE B N 1
ATOM 6158 C CA . ILE B 1 124 ? 5.883 -46.188 -8.336 1 86 124 ILE B CA 1
ATOM 6159 C C . ILE B 1 124 ? 4.996 -46.812 -9.414 1 86 124 ILE B C 1
ATOM 6161 O O . ILE B 1 124 ? 4.445 -46.094 -10.258 1 86 124 ILE B O 1
ATOM 6165 N N . ASN B 1 125 ? 4.809 -48.125 -9.305 1 88.31 125 ASN B N 1
ATOM 6166 C CA . ASN B 1 125 ? 4.02 -48.844 -10.297 1 88.31 125 ASN B CA 1
ATOM 6167 C C . ASN B 1 125 ? 2.539 -48.469 -10.203 1 88.31 125 ASN B C 1
ATOM 6169 O O . ASN B 1 125 ? 1.838 -48.438 -11.219 1 88.31 125 ASN B O 1
ATOM 6173 N N . GLN B 1 126 ? 2.156 -48.188 -9.039 1 83.38 126 GLN B N 1
ATOM 6174 C CA . GLN B 1 126 ? 0.774 -47.75 -8.852 1 83.38 126 GLN B CA 1
ATOM 6175 C C . GLN B 1 126 ? 0.547 -46.375 -9.438 1 83.38 126 GLN B C 1
ATOM 6177 O O . GLN B 1 126 ? -0.482 -46.125 -10.07 1 83.38 126 GLN B O 1
ATOM 6182 N N . MET B 1 127 ? 1.448 -45.531 -9.289 1 76.12 127 MET B N 1
ATOM 6183 C CA . MET B 1 127 ? 1.368 -44.188 -9.781 1 76.12 127 MET B CA 1
ATOM 6184 C C . MET B 1 127 ? 1.34 -44.156 -11.305 1 76.12 127 MET B C 1
ATOM 6186 O O . MET B 1 127 ? 0.715 -43.281 -11.906 1 76.12 127 MET B O 1
ATOM 6190 N N . PHE B 1 128 ? 1.965 -45.125 -11.969 1 75.69 128 PHE B N 1
ATOM 6191 C CA . PHE B 1 128 ? 2.098 -45.094 -13.414 1 75.69 128 PHE B CA 1
ATOM 6192 C C . PHE B 1 128 ? 1.396 -46.281 -14.047 1 75.69 128 PHE B C 1
ATOM 6194 O O . PHE B 1 128 ? 1.787 -46.75 -15.125 1 75.69 128 PHE B O 1
ATOM 6201 N N . SER B 1 129 ? 0.489 -46.719 -13.281 1 76.19 129 SER B N 1
ATOM 6202 C CA . SER B 1 129 ? -0.218 -47.906 -13.734 1 76.19 129 SER B CA 1
ATOM 6203 C C . SER B 1 129 ? -0.873 -47.688 -15.094 1 76.19 129 SER B C 1
ATOM 6205 O O . SER B 1 129 ? -0.948 -48.625 -15.914 1 76.19 129 SER B O 1
ATOM 6207 N N . LYS B 1 130 ? -1.167 -46.531 -15.336 1 71.12 130 LYS B N 1
ATOM 6208 C CA . LYS B 1 130 ? -1.897 -46.25 -16.578 1 71.12 130 LYS B CA 1
ATOM 6209 C C . LYS B 1 130 ? -0.939 -45.969 -17.734 1 71.12 130 LYS B C 1
ATOM 6211 O O . LYS B 1 130 ? -1.354 -45.969 -18.891 1 71.12 130 LYS B O 1
ATOM 6216 N N . SER B 1 131 ? 0.333 -45.875 -17.516 1 71.81 131 SER B N 1
ATOM 6217 C CA . SER B 1 131 ? 1.278 -45.438 -18.531 1 71.81 131 SER B CA 1
ATOM 6218 C C . SER B 1 131 ? 1.961 -46.625 -19.188 1 71.81 131 SER B C 1
ATOM 6220 O O . SER B 1 131 ? 2.648 -46.5 -20.203 1 71.81 131 SER B O 1
ATOM 6222 N N . GLY B 1 132 ? 1.684 -47.812 -18.703 1 76 132 GLY B N 1
ATOM 6223 C CA . GLY B 1 132 ? 2.246 -49.031 -19.281 1 76 132 GLY B CA 1
ATOM 6224 C C . GLY B 1 132 ? 3.693 -49.281 -18.891 1 76 132 GLY B C 1
ATOM 6225 O O . GLY B 1 132 ? 4.324 -50.219 -19.359 1 76 132 GLY B O 1
ATOM 6226 N N . VAL B 1 133 ? 4.258 -48.344 -18.125 1 85.31 133 VAL B N 1
ATOM 6227 C CA . VAL B 1 133 ? 5.629 -48.531 -17.656 1 85.31 133 VAL B CA 1
ATOM 6228 C C . VAL B 1 133 ? 5.625 -49.188 -16.281 1 85.31 133 VAL B C 1
ATOM 6230 O O . VAL B 1 133 ? 4.773 -48.875 -15.445 1 85.31 133 VAL B O 1
ATOM 6233 N N . ARG B 1 134 ? 6.504 -50.188 -16.078 1 90.12 134 ARG B N 1
ATOM 6234 C CA . ARG B 1 134 ? 6.605 -50.906 -14.812 1 90.12 134 ARG B CA 1
ATOM 6235 C C . ARG B 1 134 ? 8.062 -51.062 -14.383 1 90.12 134 ARG B C 1
ATOM 6237 O O . ARG B 1 134 ? 8.93 -51.312 -15.219 1 90.12 134 ARG B O 1
ATOM 6244 N N . VAL B 1 135 ? 8.242 -50.844 -13.156 1 90.62 135 VAL B N 1
ATOM 6245 C CA . VAL B 1 135 ? 9.539 -51.125 -12.539 1 90.62 135 VAL B CA 1
ATOM 6246 C C . VAL B 1 135 ? 9.516 -52.5 -11.891 1 90.62 135 VAL B C 1
ATOM 6248 O O . VAL B 1 135 ? 8.656 -52.812 -11.07 1 90.62 135 VAL B O 1
ATOM 6251 N N . VAL B 1 136 ? 10.438 -53.375 -12.32 1 91.5 136 VAL B N 1
ATOM 6252 C CA . VAL B 1 136 ? 10.422 -54.75 -11.828 1 91.5 136 VAL B CA 1
ATOM 6253 C C . VAL B 1 136 ? 11.82 -55.125 -11.344 1 91.5 136 VAL B C 1
ATOM 6255 O O . VAL B 1 136 ? 12.812 -54.531 -11.758 1 91.5 136 VAL B O 1
ATOM 6258 N N . ILE B 1 137 ? 11.812 -56.031 -10.43 1 90.75 137 ILE B N 1
ATOM 6259 C CA . ILE B 1 137 ? 13.07 -56.594 -9.961 1 90.75 137 ILE B CA 1
ATOM 6260 C C . ILE B 1 137 ? 13.273 -57.969 -10.602 1 90.75 137 ILE B C 1
ATOM 6262 O O . ILE B 1 137 ? 12.461 -58.875 -10.43 1 90.75 137 ILE B O 1
ATOM 6266 N N . ARG B 1 138 ? 14.289 -58.031 -11.453 1 90.25 138 ARG B N 1
ATOM 6267 C CA . ARG B 1 138 ? 14.68 -59.312 -12.07 1 90.25 138 ARG B CA 1
ATOM 6268 C C . ARG B 1 138 ? 16.141 -59.625 -11.758 1 90.25 138 ARG B C 1
ATOM 6270 O O . ARG B 1 138 ? 17.031 -58.844 -12.023 1 90.25 138 ARG B O 1
ATOM 6277 N N . ASP B 1 139 ? 16.422 -60.812 -11.18 1 90.06 139 ASP B N 1
ATOM 6278 C CA . ASP B 1 139 ? 17.766 -61.25 -10.828 1 90.06 139 ASP B CA 1
ATOM 6279 C C . ASP B 1 139 ? 18.469 -60.25 -9.938 1 90.06 139 ASP B C 1
ATOM 6281 O O . ASP B 1 139 ? 19.609 -59.875 -10.188 1 90.06 139 ASP B O 1
ATOM 6285 N N . ASN B 1 140 ? 17.719 -59.625 -9.008 1 88.44 140 ASN B N 1
ATOM 6286 C CA . ASN B 1 140 ? 18.172 -58.688 -8 1 88.44 140 ASN B CA 1
ATOM 6287 C C . ASN B 1 140 ? 18.562 -57.344 -8.633 1 88.44 140 ASN B C 1
ATOM 6289 O O . ASN B 1 140 ? 19.297 -56.562 -8.031 1 88.44 140 ASN B O 1
ATOM 6293 N N . LYS B 1 141 ? 18.078 -57.188 -9.891 1 92.25 141 LYS B N 1
ATOM 6294 C CA . LYS B 1 141 ? 18.328 -55.906 -10.57 1 92.25 141 LYS B CA 1
ATOM 6295 C C . LYS B 1 141 ? 17.016 -55.188 -10.906 1 92.25 141 LYS B C 1
ATOM 6297 O O . LYS B 1 141 ? 16.031 -55.844 -11.266 1 92.25 141 LYS B O 1
ATOM 6302 N N . ILE B 1 142 ? 17.078 -53.906 -10.758 1 91.56 142 ILE B N 1
ATOM 6303 C CA . ILE B 1 142 ? 15.898 -53.094 -11.086 1 91.56 142 ILE B CA 1
ATOM 6304 C C . ILE B 1 142 ? 15.836 -52.875 -12.594 1 91.56 142 ILE B C 1
ATOM 6306 O O . ILE B 1 142 ? 16.828 -52.5 -13.211 1 91.56 142 ILE B O 1
ATOM 6310 N N . GLN B 1 143 ? 14.773 -53.25 -13.148 1 89.19 143 GLN B N 1
ATOM 6311 C CA . GLN B 1 143 ? 14.562 -53.062 -14.578 1 89.19 143 GLN B CA 1
ATOM 6312 C C . GLN B 1 143 ? 13.25 -52.312 -14.828 1 89.19 143 GLN B C 1
ATOM 6314 O O . GLN B 1 143 ? 12.25 -52.562 -14.148 1 89.19 143 GLN B O 1
ATOM 6319 N N . VAL B 1 144 ? 13.305 -51.375 -15.781 1 89.5 144 VAL B N 1
ATOM 6320 C CA . VAL B 1 144 ? 12.102 -50.656 -16.172 1 89.5 144 VAL B CA 1
ATOM 6321 C C . VAL B 1 144 ? 11.586 -51.188 -17.516 1 89.5 144 VAL B C 1
ATOM 6323 O O . VAL B 1 144 ? 12.32 -51.219 -18.5 1 89.5 144 VAL B O 1
ATOM 6326 N N . THR B 1 145 ? 10.391 -51.719 -17.484 1 88.38 145 THR B N 1
ATOM 6327 C CA . THR B 1 145 ? 9.805 -52.25 -18.703 1 88.38 145 THR B CA 1
ATOM 6328 C C . THR B 1 145 ? 8.688 -51.344 -19.219 1 88.38 145 THR B C 1
ATOM 6330 O O . THR B 1 145 ? 8.055 -50.625 -18.453 1 88.38 145 THR B O 1
ATOM 6333 N N . GLY B 1 146 ? 8.453 -51.312 -20.562 1 86.12 146 GLY B N 1
ATOM 6334 C CA . GLY B 1 146 ? 7.445 -50.5 -21.219 1 86.12 146 GLY B CA 1
ATOM 6335 C C . GLY B 1 146 ? 7.906 -49.938 -22.547 1 86.12 146 GLY B C 1
ATOM 6336 O O . GLY B 1 146 ? 9.047 -50.156 -22.953 1 86.12 146 GLY B O 1
ATOM 6337 N N . ASN B 1 147 ? 6.945 -49.344 -23.25 1 85.06 147 ASN B N 1
ATOM 6338 C CA . ASN B 1 147 ? 7.332 -48.719 -24.516 1 85.06 147 ASN B CA 1
ATOM 6339 C C . ASN B 1 147 ? 8.156 -47.438 -24.297 1 85.06 147 ASN B C 1
ATOM 6341 O O . ASN B 1 147 ? 8.094 -46.844 -23.219 1 85.06 147 ASN B O 1
ATOM 6345 N N . GLU B 1 148 ? 8.938 -47.125 -25.203 1 86.62 148 GLU B N 1
ATOM 6346 C CA . GLU B 1 148 ? 9.906 -46.031 -25.062 1 86.62 148 GLU B CA 1
ATOM 6347 C C . GLU B 1 148 ? 9.211 -44.719 -24.781 1 86.62 148 GLU B C 1
ATOM 6349 O O . GLU B 1 148 ? 9.703 -43.906 -24 1 86.62 148 GLU B O 1
ATOM 6354 N N . LYS B 1 149 ? 8.133 -44.469 -25.391 1 82.69 149 LYS B N 1
ATOM 6355 C CA . LYS B 1 149 ? 7.391 -43.219 -25.172 1 82.69 149 LYS B CA 1
ATOM 6356 C C . LYS B 1 149 ? 6.945 -43.094 -23.719 1 82.69 149 LYS B C 1
ATOM 6358 O O . LYS B 1 149 ? 7.035 -42.031 -23.125 1 82.69 149 LYS B O 1
ATOM 6363 N N . ALA B 1 150 ? 6.48 -44.156 -23.188 1 83 150 ALA B N 1
ATOM 6364 C CA . ALA B 1 150 ? 6.016 -44.156 -21.797 1 83 150 ALA B CA 1
ATOM 6365 C C . ALA B 1 150 ? 7.18 -44 -20.828 1 83 150 ALA B C 1
ATOM 6367 O O . ALA B 1 150 ? 7.031 -43.344 -19.781 1 83 150 ALA B O 1
ATOM 6368 N N . LYS B 1 151 ? 8.281 -44.625 -21.203 1 86.94 151 LYS B N 1
ATOM 6369 C CA . LYS B 1 151 ? 9.477 -44.469 -20.375 1 86.94 151 LYS B CA 1
ATOM 6370 C C . LYS B 1 151 ? 9.914 -43 -20.312 1 86.94 151 LYS B C 1
ATOM 6372 O O . LYS B 1 151 ? 10.242 -42.469 -19.234 1 86.94 151 LYS B O 1
ATOM 6377 N N . ARG B 1 152 ? 9.906 -42.312 -21.391 1 86.69 152 ARG B N 1
ATOM 6378 C CA . ARG B 1 152 ? 10.297 -40.906 -21.453 1 86.69 152 ARG B CA 1
ATOM 6379 C C . ARG B 1 152 ? 9.336 -40.031 -20.641 1 86.69 152 ARG B C 1
ATOM 6381 O O . ARG B 1 152 ? 9.75 -39.062 -19.984 1 86.69 152 ARG B O 1
ATOM 6388 N N . ARG B 1 153 ? 8.125 -40.344 -20.734 1 83.06 153 ARG B N 1
ATOM 6389 C CA . ARG B 1 153 ? 7.109 -39.625 -19.984 1 83.06 153 ARG B CA 1
ATOM 6390 C C . ARG B 1 153 ? 7.332 -39.75 -18.469 1 83.06 153 ARG B C 1
ATOM 6392 O O . ARG B 1 153 ? 7.105 -38.812 -17.719 1 83.06 153 ARG B O 1
ATOM 6399 N N . LEU B 1 154 ? 7.684 -40.938 -18.141 1 84.06 154 LEU B N 1
ATOM 6400 C CA . LEU B 1 154 ? 7.977 -41.219 -16.734 1 84.06 154 LEU B CA 1
ATOM 6401 C C . LEU B 1 154 ? 9.125 -40.344 -16.25 1 84.06 154 LEU B C 1
ATOM 6403 O O . LEU B 1 154 ? 9.062 -39.781 -15.156 1 84.06 154 LEU B O 1
ATOM 6407 N N . ILE B 1 155 ? 10.133 -40.25 -17.047 1 86.38 155 ILE B N 1
ATOM 6408 C CA . ILE B 1 155 ? 11.297 -39.438 -16.688 1 86.38 155 ILE B CA 1
ATOM 6409 C C . ILE B 1 155 ? 10.883 -37.969 -16.547 1 86.38 155 ILE B C 1
ATOM 6411 O O . ILE B 1 155 ? 11.227 -37.312 -15.555 1 86.38 155 ILE B O 1
ATOM 6415 N N . SER B 1 156 ? 10.188 -37.438 -17.562 1 84.88 156 SER B N 1
ATOM 6416 C CA . SER B 1 156 ? 9.758 -36.031 -17.531 1 84.88 156 SER B CA 1
ATOM 6417 C C . SER B 1 156 ? 8.898 -35.75 -16.312 1 84.88 156 SER B C 1
ATOM 6419 O O . SER B 1 156 ? 9.016 -34.688 -15.695 1 84.88 156 SER B O 1
ATOM 6421 N N . HIS B 1 157 ? 8.078 -36.625 -15.969 1 79.12 157 HIS B N 1
ATOM 6422 C CA . HIS B 1 157 ? 7.211 -36.469 -14.805 1 79.12 157 HIS B CA 1
ATOM 6423 C C . HIS B 1 157 ? 8.023 -36.312 -13.523 1 79.12 157 HIS B C 1
ATOM 6425 O O . HIS B 1 157 ? 7.734 -35.438 -12.703 1 79.12 157 HIS B O 1
ATOM 6431 N N . PHE B 1 158 ? 8.969 -37.156 -13.375 1 80.5 158 PHE B N 1
ATOM 6432 C CA . PHE B 1 158 ? 9.734 -37.156 -12.141 1 80.5 158 PHE B CA 1
ATOM 6433 C C . PHE B 1 158 ? 10.641 -35.938 -12.078 1 80.5 158 PHE B C 1
ATOM 6435 O O . PHE B 1 158 ? 10.883 -35.375 -10.992 1 80.5 158 PHE B O 1
ATOM 6442 N N . ILE B 1 159 ? 11.133 -35.469 -13.18 1 81.5 159 ILE B N 1
ATOM 6443 C CA . ILE B 1 159 ? 11.914 -34.25 -13.195 1 81.5 159 ILE B CA 1
ATOM 6444 C C . ILE B 1 159 ? 11.039 -33.062 -12.766 1 81.5 159 ILE B C 1
ATOM 6446 O O . ILE B 1 159 ? 11.469 -32.219 -11.984 1 81.5 159 ILE B O 1
ATOM 6450 N N . MET B 1 160 ? 9.844 -33.031 -13.211 1 77.62 160 MET B N 1
ATOM 6451 C CA . MET B 1 160 ? 8.898 -31.969 -12.891 1 77.62 160 MET B CA 1
ATOM 6452 C C . MET B 1 160 ? 8.516 -32 -11.414 1 77.62 160 MET B C 1
ATOM 6454 O O . MET B 1 160 ? 8.336 -30.953 -10.789 1 77.62 160 ME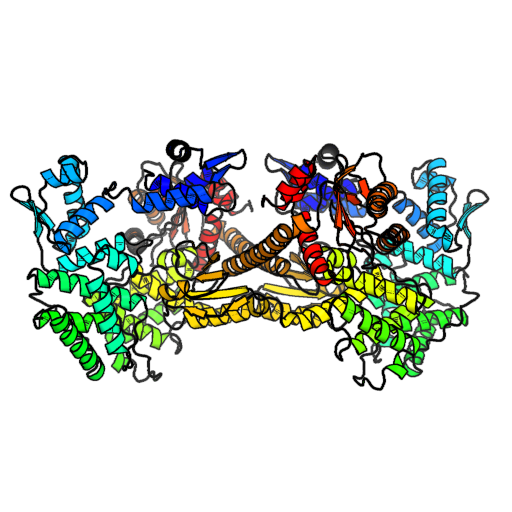T B O 1
ATOM 6458 N N . GLU B 1 161 ? 8.406 -33.125 -10.953 1 71.75 161 GLU B N 1
ATOM 6459 C CA . GLU B 1 161 ? 8.031 -33.281 -9.555 1 71.75 161 GLU B CA 1
ATOM 6460 C C . GLU B 1 161 ? 9.148 -32.844 -8.617 1 71.75 161 GLU B C 1
ATOM 6462 O O . GLU B 1 161 ? 8.883 -32.344 -7.523 1 71.75 161 GLU B O 1
ATOM 6467 N N . GLU B 1 162 ? 10.289 -33 -9.125 1 70.19 162 GLU B N 1
ATOM 6468 C CA . GLU B 1 162 ? 11.445 -32.625 -8.328 1 70.19 162 GLU B CA 1
ATOM 6469 C C . GLU B 1 162 ? 11.625 -31.094 -8.328 1 70.19 162 GLU B C 1
ATOM 6471 O O . GLU B 1 162 ? 12.211 -30.531 -7.402 1 70.19 162 GLU B O 1
ATOM 6476 N N . ALA B 1 163 ? 11.094 -30.562 -9.328 1 70.69 163 ALA B N 1
ATOM 6477 C CA . ALA B 1 163 ? 11.281 -29.125 -9.484 1 70.69 163 ALA B CA 1
ATOM 6478 C C . ALA B 1 163 ? 10.508 -28.359 -8.414 1 70.69 163 ALA B C 1
ATOM 6480 O O . ALA B 1 163 ? 9.367 -28.703 -8.094 1 70.69 163 ALA B O 1
ATOM 6481 N N . PRO B 1 164 ? 11.258 -27.391 -7.746 1 61.59 164 PRO B N 1
ATOM 6482 C CA . PRO B 1 164 ? 10.492 -26.516 -6.848 1 61.59 164 PRO B CA 1
ATOM 6483 C C . PRO B 1 164 ? 9.258 -25.922 -7.512 1 61.59 164 PRO B C 1
ATOM 6485 O O . PRO B 1 164 ? 9.352 -25.359 -8.609 1 61.59 164 PRO B O 1
ATOM 6488 N N . HIS B 1 165 ? 8.195 -26.141 -7 1 58.12 165 HIS B N 1
ATOM 6489 C CA . HIS B 1 165 ? 6.914 -25.641 -7.492 1 58.12 165 HIS B CA 1
ATOM 6490 C C . HIS B 1 165 ? 6.582 -26.234 -8.859 1 58.12 165 HIS B C 1
ATOM 6492 O O . HIS B 1 165 ? 5.926 -25.578 -9.68 1 58.12 165 HIS B O 1
ATOM 6498 N N . HIS B 1 166 ? 7.332 -27.375 -9.141 1 59.09 166 HIS B N 1
ATOM 6499 C CA . HIS B 1 166 ? 7.105 -28.141 -10.359 1 59.09 166 HIS B CA 1
ATOM 6500 C C . HIS B 1 166 ? 7.52 -27.344 -11.594 1 59.09 166 HIS B C 1
ATOM 6502 O O . HIS B 1 166 ? 6.902 -27.453 -12.656 1 59.09 166 HIS B O 1
ATOM 6508 N N . PHE B 1 167 ? 8.398 -26.484 -11.227 1 64.75 167 PHE B N 1
ATOM 6509 C CA . PHE B 1 167 ? 8.898 -25.672 -12.336 1 64.75 167 PHE B CA 1
ATOM 6510 C C . PHE B 1 167 ? 10.367 -25.984 -12.617 1 64.75 167 PHE B C 1
ATOM 6512 O O . PHE B 1 167 ? 11.227 -25.75 -11.766 1 64.75 167 PHE B O 1
ATOM 6519 N N . VAL B 1 168 ? 10.469 -26.5 -13.828 1 71.75 168 VAL B N 1
ATOM 6520 C CA . VAL B 1 168 ? 11.805 -26.922 -14.234 1 71.75 168 VAL B CA 1
ATOM 6521 C C . VAL B 1 168 ? 12.578 -25.719 -14.789 1 71.75 168 VAL B C 1
ATOM 6523 O O . VAL B 1 168 ? 12.07 -25 -15.656 1 71.75 168 VAL B O 1
ATOM 6526 N N . ASP B 1 169 ? 13.742 -25.484 -14.203 1 75.19 169 ASP B N 1
ATOM 6527 C CA . ASP B 1 169 ? 14.594 -24.422 -14.719 1 75.19 169 ASP B CA 1
ATOM 6528 C C . ASP B 1 169 ? 15.914 -24.984 -15.25 1 75.19 169 ASP B C 1
ATOM 6530 O O . ASP B 1 169 ? 16.125 -26.203 -15.25 1 75.19 169 ASP B O 1
ATOM 6534 N N . ARG B 1 170 ? 16.688 -24.109 -15.75 1 80.19 170 ARG B N 1
ATOM 6535 C CA . ARG B 1 170 ? 17.953 -24.5 -16.375 1 80.19 170 ARG B CA 1
ATOM 6536 C C . ARG B 1 170 ? 18.859 -25.203 -15.367 1 80.19 170 ARG B C 1
ATOM 6538 O O . ARG B 1 170 ? 19.562 -26.141 -15.719 1 80.19 170 ARG B O 1
ATOM 6545 N N . SER B 1 171 ? 18.781 -24.75 -14.188 1 76.69 171 SER B N 1
ATOM 6546 C CA . SER B 1 171 ? 19.625 -25.328 -13.148 1 76.69 171 SER B CA 1
ATOM 6547 C C . SER B 1 171 ? 19.234 -26.781 -12.875 1 76.69 171 SER B C 1
ATOM 6549 O O . SER B 1 171 ? 20.109 -27.641 -12.672 1 76.69 171 SER B O 1
ATOM 6551 N N . LEU B 1 172 ? 18.031 -27.031 -12.883 1 80.25 172 LEU B N 1
ATOM 6552 C CA . LEU B 1 172 ? 17.562 -28.391 -12.648 1 80.25 172 LEU B CA 1
ATOM 6553 C C . LEU B 1 172 ? 17.984 -29.312 -13.789 1 80.25 172 LEU B C 1
ATOM 6555 O O . LEU B 1 172 ? 18.297 -30.484 -13.562 1 80.25 172 LEU B O 1
ATOM 6559 N N . LEU B 1 173 ? 17.938 -28.812 -14.969 1 87.81 173 LEU B N 1
ATOM 6560 C CA . LEU B 1 173 ? 18.375 -29.609 -16.109 1 87.81 173 LEU B CA 1
ATOM 6561 C C . LEU B 1 173 ? 19.859 -29.953 -16 1 87.81 173 LEU B C 1
ATOM 6563 O O . LEU B 1 173 ? 20.25 -31.094 -16.266 1 87.81 173 LEU B O 1
ATOM 6567 N N . THR B 1 174 ? 20.672 -29 -15.539 1 86.31 174 THR B N 1
ATOM 6568 C CA . THR B 1 174 ? 22.109 -29.219 -15.43 1 86.31 174 THR B CA 1
ATOM 6569 C C . THR B 1 174 ? 22.422 -30.141 -14.258 1 86.31 174 THR B C 1
ATOM 6571 O O . THR B 1 174 ? 23.5 -30.766 -14.219 1 86.31 174 THR B O 1
ATOM 6574 N N . GLN B 1 175 ? 21.531 -30.266 -13.406 1 80.5 175 GLN B N 1
ATOM 6575 C CA . GLN B 1 175 ? 21.703 -31.188 -12.281 1 80.5 175 GLN B CA 1
ATOM 6576 C C . GLN B 1 175 ? 21.375 -32.625 -12.68 1 80.5 175 GLN B C 1
ATOM 6578 O O . GLN B 1 175 ? 21.906 -33.562 -12.109 1 80.5 175 GLN B O 1
ATOM 6583 N N . ASN B 1 176 ? 20.531 -32.75 -13.625 1 85.81 176 ASN B N 1
ATOM 6584 C CA . ASN B 1 176 ? 20.047 -34.094 -13.977 1 85.81 176 ASN B CA 1
ATOM 6585 C C . ASN B 1 176 ? 20.719 -34.625 -15.242 1 85.81 176 ASN B C 1
ATOM 6587 O O . ASN B 1 176 ? 20.734 -35.812 -15.484 1 85.81 176 ASN B O 1
ATOM 6591 N N . PHE B 1 177 ? 21.203 -33.75 -16 1 89.25 177 PHE B N 1
ATOM 6592 C CA . PHE B 1 177 ? 21.875 -34.094 -17.25 1 89.25 177 PHE B CA 1
ATOM 6593 C C . PHE B 1 177 ? 23.281 -33.531 -17.312 1 89.25 177 PHE B C 1
ATOM 6595 O O . PHE B 1 177 ? 23.641 -32.688 -16.484 1 89.25 177 PHE B O 1
ATOM 6602 N N . ASN B 1 178 ? 24.062 -34.094 -18.266 1 88.19 178 ASN B N 1
ATOM 6603 C CA . ASN B 1 178 ? 25.391 -33.5 -18.484 1 88.19 178 ASN B CA 1
ATOM 6604 C C . ASN B 1 178 ? 25.297 -32.031 -18.859 1 88.19 178 ASN B C 1
ATOM 6606 O O . ASN B 1 178 ? 24.562 -31.641 -19.766 1 88.19 178 ASN B O 1
ATOM 6610 N N . ARG B 1 179 ? 25.984 -31.234 -18.125 1 89.38 179 ARG B N 1
ATOM 6611 C CA . ARG B 1 179 ? 25.953 -29.781 -18.312 1 89.38 179 ARG B CA 1
ATOM 6612 C C . ARG B 1 179 ? 26.281 -29.406 -19.75 1 89.38 179 ARG B C 1
ATOM 6614 O O . ARG B 1 179 ? 25.656 -28.5 -20.312 1 89.38 179 ARG B O 1
ATOM 6621 N N . THR B 1 180 ? 27.25 -30.047 -20.281 1 92 180 THR B N 1
ATOM 6622 C CA . THR B 1 180 ? 27.656 -29.75 -21.656 1 92 180 THR B CA 1
ATOM 6623 C C . THR B 1 180 ? 26.516 -30.031 -22.625 1 92 180 THR B C 1
ATOM 6625 O O . THR B 1 180 ? 26.328 -29.266 -23.578 1 92 180 THR B O 1
ATOM 6628 N N . ASP B 1 181 ? 25.812 -31.125 -22.422 1 93.69 181 ASP B N 1
ATOM 6629 C CA . ASP B 1 181 ? 24.688 -31.469 -23.281 1 93.69 181 ASP B CA 1
ATOM 6630 C C . ASP B 1 181 ? 23.594 -30.406 -23.203 1 93.69 181 ASP B C 1
ATOM 6632 O O . ASP B 1 181 ? 23 -30.047 -24.234 1 93.69 181 ASP B O 1
ATOM 6636 N N . VAL B 1 182 ? 23.328 -29.938 -22 1 94.19 182 VAL B N 1
ATOM 6637 C CA . VAL B 1 182 ? 22.312 -28.922 -21.781 1 94.19 182 VAL B CA 1
ATOM 6638 C C . VAL B 1 182 ? 22.688 -27.641 -22.531 1 94.19 182 VAL B C 1
ATOM 6640 O O . VAL B 1 182 ? 21.859 -27.047 -23.219 1 94.19 182 VAL B O 1
ATOM 6643 N N . GLU B 1 183 ? 23.906 -27.25 -22.391 1 93.44 183 GLU B N 1
ATOM 6644 C CA . GLU B 1 183 ? 24.391 -26.031 -23.031 1 93.44 183 GLU B CA 1
ATOM 6645 C C . GLU B 1 183 ? 24.359 -26.141 -24.547 1 93.44 183 GLU B C 1
ATOM 6647 O O . GLU B 1 183 ? 24.016 -25.188 -25.25 1 93.44 183 GLU B O 1
ATOM 6652 N N . GLN B 1 184 ? 24.75 -27.312 -25.031 1 95.19 184 GLN B N 1
ATOM 6653 C CA . GLN B 1 184 ? 24.781 -27.531 -26.469 1 95.19 184 GLN B CA 1
ATOM 6654 C C . GLN B 1 184 ? 23.391 -27.469 -27.078 1 95.19 184 GLN B C 1
ATOM 6656 O O . GLN B 1 184 ? 23.188 -26.844 -28.109 1 95.19 184 GLN B O 1
ATOM 6661 N N . ILE B 1 185 ? 22.453 -28.109 -26.453 1 95.69 185 ILE B N 1
ATOM 6662 C CA . ILE B 1 185 ? 21.078 -28.109 -26.953 1 95.69 185 ILE B CA 1
ATOM 6663 C C . ILE B 1 185 ? 20.516 -26.688 -26.938 1 95.69 185 ILE B C 1
ATOM 6665 O O . ILE B 1 185 ? 19.859 -26.281 -27.891 1 95.69 185 ILE B O 1
ATOM 6669 N N . GLU B 1 186 ? 20.75 -26.016 -25.859 1 93.19 186 GLU B N 1
ATOM 6670 C CA . GLU B 1 186 ? 20.297 -24.641 -25.75 1 93.19 186 GLU B CA 1
ATOM 6671 C C . GLU B 1 186 ? 20.875 -23.781 -26.859 1 93.19 186 GLU B C 1
ATOM 6673 O O . GLU B 1 186 ? 20.156 -22.984 -27.484 1 93.19 186 GLU B O 1
ATOM 6678 N N . GLN B 1 187 ? 22.125 -23.953 -27.078 1 94 187 GLN B N 1
ATOM 6679 C CA . GLN B 1 187 ? 22.812 -23.188 -28.109 1 94 187 GLN B CA 1
ATOM 6680 C C . GLN B 1 187 ? 22.266 -23.5 -29.484 1 94 187 GLN B C 1
ATOM 6682 O O . GLN B 1 187 ? 22.031 -22.609 -30.297 1 94 187 GLN B O 1
ATOM 6687 N N . ILE B 1 188 ? 22.078 -24.734 -29.781 1 96.06 188 ILE B N 1
ATOM 6688 C CA . ILE B 1 188 ? 21.578 -25.172 -31.078 1 96.06 188 ILE B CA 1
ATOM 6689 C C . ILE B 1 188 ? 20.203 -24.547 -31.344 1 96.06 188 ILE B C 1
ATOM 6691 O O . ILE B 1 188 ? 19.969 -23.969 -32.406 1 96.06 188 ILE B O 1
ATOM 6695 N N . ILE B 1 189 ? 19.328 -24.656 -30.344 1 94.38 189 ILE B N 1
ATOM 6696 C CA . ILE B 1 189 ? 17.969 -24.156 -30.5 1 94.38 189 ILE B CA 1
ATOM 6697 C C . ILE B 1 189 ? 17.984 -22.641 -30.688 1 94.38 189 ILE B C 1
ATOM 6699 O O . ILE B 1 189 ? 17.359 -22.125 -31.625 1 94.38 189 ILE B O 1
ATOM 6703 N N . LYS B 1 190 ? 18.703 -21.922 -29.859 1 90.19 190 LYS B N 1
ATOM 6704 C CA . LYS B 1 190 ? 18.734 -20.453 -29.906 1 90.19 190 LYS B CA 1
ATOM 6705 C C . LYS B 1 190 ? 19.328 -19.953 -31.203 1 90.19 190 LYS B C 1
ATOM 6707 O O . LYS B 1 190 ? 18.828 -19.016 -31.812 1 90.19 190 LYS B O 1
ATOM 6712 N N . GLU B 1 191 ? 20.375 -20.562 -31.672 1 93.25 191 GLU B N 1
ATOM 6713 C CA . GLU B 1 191 ? 21.078 -20.125 -32.875 1 93.25 191 GLU B CA 1
ATOM 6714 C C . GLU B 1 191 ? 20.219 -20.344 -34.125 1 93.25 191 GLU B C 1
ATOM 6716 O O . GLU B 1 191 ? 20.188 -19.516 -35.031 1 93.25 191 GLU B O 1
ATOM 6721 N N . GLU B 1 192 ? 19.562 -21.5 -34.125 1 93.06 192 GLU B N 1
ATOM 6722 C CA . GLU B 1 192 ? 18.781 -21.812 -35.312 1 93.06 192 GLU B CA 1
ATOM 6723 C C . GLU B 1 192 ? 17.484 -21.016 -35.344 1 93.06 192 GLU B C 1
ATOM 6725 O O . GLU B 1 192 ? 16.969 -20.719 -36.438 1 93.06 192 GLU B O 1
ATOM 6730 N N . LEU B 1 193 ? 16.984 -20.641 -34.219 1 90.06 193 LEU B N 1
ATOM 6731 C CA . LEU B 1 193 ? 15.727 -19.906 -34.188 1 90.06 193 LEU B CA 1
ATOM 6732 C C . LEU B 1 193 ? 15.953 -18.406 -34.344 1 90.06 193 LEU B C 1
ATOM 6734 O O . LEU B 1 193 ? 15.039 -17.672 -34.719 1 90.06 193 LEU B O 1
ATOM 6738 N N . ALA B 1 194 ? 17.109 -17.938 -34.062 1 87.25 194 ALA B N 1
ATOM 6739 C CA . ALA B 1 194 ? 17.422 -16.5 -34.062 1 87.25 194 ALA B CA 1
ATOM 6740 C C . ALA B 1 194 ? 17.031 -15.852 -35.375 1 87.25 194 ALA B C 1
ATOM 6742 O O . ALA B 1 194 ? 16.375 -14.812 -35.406 1 87.25 194 ALA B O 1
ATOM 6743 N N . PRO B 1 195 ? 17.375 -16.438 -36.469 1 83.5 195 PRO B N 1
ATOM 6744 C CA . PRO B 1 195 ? 17.047 -15.812 -37.75 1 83.5 195 PRO B CA 1
ATOM 6745 C C . PRO B 1 195 ? 15.602 -16.078 -38.188 1 83.5 195 PRO B C 1
ATOM 6747 O O . PRO B 1 195 ? 15.141 -15.5 -39.156 1 83.5 195 PRO B O 1
ATOM 6750 N N . SER B 1 196 ? 14.891 -16.859 -37.406 1 81.62 196 SER B N 1
ATOM 6751 C CA . SER B 1 196 ? 13.547 -17.25 -37.812 1 81.62 196 SER B CA 1
ATOM 6752 C C . SER B 1 196 ? 12.492 -16.406 -37.125 1 81.62 196 SER B C 1
ATOM 6754 O O . SER B 1 196 ? 12.812 -15.57 -36.281 1 81.62 196 SER B O 1
ATOM 6756 N N . THR B 1 197 ? 11.266 -16.578 -37.562 1 76.31 197 THR B N 1
ATOM 6757 C CA . THR B 1 197 ? 10.141 -15.867 -36.969 1 76.31 197 THR B CA 1
ATOM 6758 C C . THR B 1 197 ? 9.586 -16.656 -35.781 1 76.31 197 THR B C 1
ATOM 6760 O O . THR B 1 197 ? 8.672 -16.203 -35.094 1 76.31 197 THR B O 1
ATOM 6763 N N . LEU B 1 198 ? 10.195 -17.844 -35.594 1 78.06 198 LEU B N 1
ATOM 6764 C CA . LEU B 1 198 ? 9.758 -18.672 -34.469 1 78.06 198 LEU B CA 1
ATOM 6765 C C . LEU B 1 198 ? 10.328 -18.156 -33.156 1 78.06 198 LEU B C 1
ATOM 6767 O O . LEU B 1 198 ? 11.508 -17.797 -33.094 1 78.06 198 LEU B O 1
ATOM 6771 N N . LYS B 1 199 ? 9.453 -17.984 -32.25 1 77.75 199 LYS B N 1
ATOM 6772 C CA . LYS B 1 199 ? 9.891 -17.516 -30.953 1 77.75 199 LYS B CA 1
ATOM 6773 C C . LYS B 1 199 ? 9.531 -18.516 -29.859 1 77.75 199 LYS B C 1
ATOM 6775 O O . LYS B 1 199 ? 8.523 -19.219 -29.953 1 77.75 199 LYS B O 1
ATOM 6780 N N . LEU B 1 200 ? 10.5 -18.625 -28.953 1 79.25 200 LEU B N 1
ATOM 6781 C CA . LEU B 1 200 ? 10.305 -19.469 -27.781 1 79.25 200 LEU B CA 1
ATOM 6782 C C . LEU B 1 200 ? 10.422 -18.656 -26.5 1 79.25 200 LEU B C 1
ATOM 6784 O O . LEU B 1 200 ? 11.398 -17.922 -26.312 1 79.25 200 LEU B O 1
ATOM 6788 N N . ASN B 1 201 ? 9.383 -18.734 -25.766 1 72.44 201 ASN B N 1
ATOM 6789 C CA . ASN B 1 201 ? 9.578 -18.141 -24.453 1 72.44 201 ASN B CA 1
ATOM 6790 C C . ASN B 1 201 ? 10.43 -19.047 -23.562 1 72.44 201 ASN B C 1
ATOM 6792 O O . ASN B 1 201 ? 10.695 -20.203 -23.906 1 72.44 201 ASN B O 1
ATOM 6796 N N . TYR B 1 202 ? 10.945 -18.578 -22.531 1 74.06 202 TYR B N 1
ATOM 6797 C CA . TYR B 1 202 ? 11.883 -19.281 -21.656 1 74.06 202 TYR B CA 1
ATOM 6798 C C . TYR B 1 202 ? 11.328 -20.625 -21.219 1 74.06 202 TYR B C 1
ATOM 6800 O O . TYR B 1 202 ? 12.039 -21.641 -21.234 1 74.06 202 TYR B O 1
ATOM 6808 N N . TYR B 1 203 ? 10.07 -20.75 -20.922 1 73.31 203 TYR B N 1
ATOM 6809 C CA . TYR B 1 203 ? 9.492 -21.969 -20.391 1 73.31 203 TYR B CA 1
ATOM 6810 C C . TYR B 1 203 ? 9.359 -23.031 -21.484 1 73.31 203 TYR B C 1
ATOM 6812 O O . TYR B 1 203 ? 9.594 -24.219 -21.234 1 73.31 203 TYR B O 1
ATOM 6820 N N . ALA B 1 204 ? 8.938 -22.453 -22.531 1 78.44 204 ALA B N 1
ATOM 6821 C CA . ALA B 1 204 ? 8.844 -23.375 -23.672 1 78.44 204 ALA B CA 1
ATOM 6822 C C . ALA B 1 204 ? 10.219 -23.922 -24.047 1 78.44 204 ALA B C 1
ATOM 6824 O O . ALA B 1 204 ? 10.344 -25.094 -24.406 1 78.44 204 ALA B O 1
ATOM 6825 N N . LEU B 1 205 ? 11.188 -23.062 -23.953 1 84.81 205 LEU B N 1
ATOM 6826 C CA . LEU B 1 205 ? 12.555 -23.484 -24.25 1 84.81 205 LEU B CA 1
ATOM 6827 C C . LEU B 1 205 ? 13.008 -24.562 -23.281 1 84.81 205 LEU B C 1
ATOM 6829 O O . LEU B 1 205 ? 13.555 -25.594 -23.688 1 84.81 205 LEU B O 1
ATOM 6833 N N . ILE B 1 206 ? 12.773 -24.344 -22.016 1 84.88 206 ILE B N 1
ATOM 6834 C CA . ILE B 1 206 ? 13.195 -25.297 -21 1 84.88 206 ILE B CA 1
ATOM 6835 C C . ILE B 1 206 ? 12.461 -26.609 -21.172 1 84.88 206 ILE B C 1
ATOM 6837 O O . ILE B 1 206 ? 13.055 -27.688 -21.047 1 84.88 206 ILE B O 1
ATOM 6841 N N . ASN B 1 207 ? 11.195 -26.484 -21.453 1 83.06 207 ASN B N 1
ATOM 6842 C CA . ASN B 1 207 ? 10.398 -27.688 -21.672 1 83.06 207 ASN B CA 1
ATOM 6843 C C . ASN B 1 207 ? 10.914 -28.469 -22.875 1 83.06 207 ASN B C 1
ATOM 6845 O O . ASN B 1 207 ? 11.023 -29.703 -22.828 1 83.06 207 ASN B O 1
ATOM 6849 N N . LEU B 1 208 ? 11.172 -27.766 -23.891 1 88.69 208 LEU B N 1
ATOM 6850 C CA . LEU B 1 208 ? 11.711 -28.391 -25.094 1 88.69 208 LEU B CA 1
ATOM 6851 C C . LEU B 1 208 ? 13.055 -29.047 -24.812 1 88.69 208 LEU B C 1
ATOM 6853 O O . LEU B 1 208 ? 13.281 -30.203 -25.219 1 88.69 208 LEU B O 1
ATOM 6857 N N . MET B 1 209 ? 13.867 -28.375 -24.156 1 92.56 209 MET B N 1
ATOM 6858 C CA . MET B 1 209 ? 15.195 -28.891 -23.812 1 92.56 209 MET B CA 1
ATOM 6859 C C . MET B 1 209 ? 15.078 -30.156 -22.969 1 92.56 209 MET B C 1
ATOM 6861 O O . MET B 1 209 ? 15.812 -31.125 -23.203 1 92.56 209 MET B O 1
ATOM 6865 N N . MET B 1 210 ? 14.203 -30.109 -22.047 1 90.69 210 MET B N 1
ATOM 6866 C CA . MET B 1 210 ? 14.023 -31.266 -21.188 1 90.69 210 MET B CA 1
ATOM 6867 C C . MET B 1 210 ? 13.672 -32.5 -22 1 90.69 210 MET B C 1
ATOM 6869 O O . MET B 1 210 ? 14.312 -33.562 -21.859 1 90.69 210 MET B O 1
ATOM 6873 N N . HIS B 1 211 ? 12.734 -32.406 -22.875 1 88.94 211 HIS B N 1
ATOM 6874 C CA . HIS B 1 211 ? 12.289 -33.531 -23.672 1 88.94 211 HIS B CA 1
ATOM 6875 C C . HIS B 1 211 ? 13.375 -34 -24.641 1 88.94 211 HIS B C 1
ATOM 6877 O O . HIS B 1 211 ? 13.547 -35.188 -24.875 1 88.94 211 HIS B O 1
ATOM 6883 N N . LEU B 1 212 ? 14.07 -33.031 -25.203 1 93.38 212 LEU B N 1
ATOM 6884 C CA . LEU B 1 212 ? 15.156 -33.375 -26.125 1 93.38 212 LEU B CA 1
ATOM 6885 C C . LEU B 1 212 ? 16.281 -34.125 -25.391 1 93.38 212 LEU B C 1
ATOM 6887 O O . LEU B 1 212 ? 16.844 -35.062 -25.906 1 93.38 212 LEU B O 1
ATOM 6891 N N . LEU B 1 213 ? 16.594 -33.625 -24.203 1 93.94 213 LEU B N 1
ATOM 6892 C CA . LEU B 1 213 ? 17.656 -34.25 -23.406 1 93.94 213 LEU B CA 1
ATOM 6893 C C . LEU B 1 213 ? 17.281 -35.688 -23.031 1 93.94 213 LEU B C 1
ATOM 6895 O O . LEU B 1 213 ? 18.125 -36.594 -23.078 1 93.94 213 LEU B O 1
ATOM 6899 N N . ILE B 1 214 ? 16.047 -35.844 -22.656 1 91 214 ILE B N 1
ATOM 6900 C CA . ILE B 1 214 ? 15.57 -37.188 -22.328 1 91 214 ILE B CA 1
ATOM 6901 C C . ILE B 1 214 ? 15.695 -38.094 -23.562 1 91 214 ILE B C 1
ATOM 6903 O O . ILE B 1 214 ? 16.172 -39.219 -23.453 1 91 214 ILE B O 1
ATOM 6907 N N . MET B 1 215 ? 15.289 -37.625 -24.719 1 90.94 215 MET B N 1
ATOM 6908 C CA . MET B 1 215 ? 15.359 -38.344 -25.969 1 90.94 215 MET B CA 1
ATOM 6909 C C . MET B 1 215 ? 16.797 -38.719 -26.312 1 90.94 215 MET B C 1
ATOM 6911 O O . MET B 1 215 ? 17.094 -39.844 -26.672 1 90.94 215 MET B O 1
ATOM 6915 N N . ILE B 1 216 ? 17.703 -37.781 -26.203 1 91.88 216 ILE B N 1
ATOM 6916 C CA . ILE B 1 216 ? 19.109 -37.969 -26.531 1 91.88 216 ILE B CA 1
ATOM 6917 C C . ILE B 1 216 ? 19.719 -39.031 -25.625 1 91.88 216 ILE B C 1
ATOM 6919 O O . ILE B 1 216 ? 20.469 -39.906 -26.078 1 91.88 216 ILE B O 1
ATOM 6923 N N . GLN B 1 217 ? 19.375 -38.938 -24.391 1 89.56 217 GLN B N 1
ATOM 6924 C CA . GLN B 1 217 ? 19.891 -39.906 -23.438 1 89.56 217 GLN B CA 1
ATOM 6925 C C . GLN B 1 217 ? 19.375 -41.312 -23.781 1 89.56 217 GLN B C 1
ATOM 6927 O O . GLN B 1 217 ? 20.125 -42.281 -23.641 1 89.56 217 GLN B O 1
ATOM 6932 N N . SER B 1 218 ? 18.141 -41.406 -24.141 1 89 218 SER B N 1
ATOM 6933 C CA . SER B 1 218 ? 17.547 -42.688 -24.516 1 89 218 SER B CA 1
ATOM 6934 C C . SER B 1 218 ? 18.234 -43.25 -25.766 1 89 218 SER B C 1
ATOM 6936 O O . SER B 1 218 ? 18.516 -44.438 -25.828 1 89 218 SER B O 1
ATOM 6938 N N . LEU B 1 219 ? 18.5 -42.438 -26.672 1 88.81 219 LEU B N 1
ATOM 6939 C CA . LEU B 1 219 ? 19.078 -42.875 -27.953 1 88.81 219 LEU B CA 1
ATOM 6940 C C . LEU B 1 219 ? 20.516 -43.312 -27.766 1 88.81 219 LEU B C 1
ATOM 6942 O O . LEU B 1 219 ? 21 -44.219 -28.469 1 88.81 219 LEU B O 1
ATOM 6946 N N . HIS B 1 220 ? 21.203 -42.719 -26.906 1 87.12 220 HIS B N 1
ATOM 6947 C CA . HIS B 1 220 ? 22.562 -43.125 -26.609 1 87.12 220 HIS B CA 1
ATOM 6948 C C . HIS B 1 220 ? 22.625 -44.531 -26.062 1 87.12 220 HIS B C 1
ATOM 6950 O O . HIS B 1 220 ? 23.656 -45.219 -26.172 1 87.12 220 HIS B O 1
ATOM 6956 N N . HIS B 1 221 ? 21.531 -45 -25.578 1 81.69 221 HIS B N 1
ATOM 6957 C CA . HIS B 1 221 ? 21.5 -46.344 -25.031 1 81.69 221 HIS B CA 1
ATOM 6958 C C . HIS B 1 221 ? 20.656 -47.25 -25.906 1 81.69 221 HIS B C 1
ATOM 6960 O O . HIS B 1 221 ? 20.109 -48.25 -25.422 1 81.69 221 HIS B O 1
ATOM 6966 N N . ASP B 1 222 ? 20.375 -46.781 -27.078 1 76.44 222 ASP B N 1
ATOM 6967 C CA . ASP B 1 222 ? 19.781 -47.562 -28.172 1 76.44 222 ASP B CA 1
ATOM 6968 C C . ASP B 1 222 ? 18.297 -47.812 -27.922 1 76.44 222 ASP B C 1
ATOM 6970 O O . ASP B 1 222 ? 17.766 -48.844 -28.328 1 76.44 222 ASP B O 1
ATOM 6974 N N . ASP B 1 223 ? 17.75 -47 -27.125 1 81.62 223 ASP B N 1
ATOM 6975 C CA . ASP B 1 223 ? 16.312 -47 -26.969 1 81.62 223 ASP B CA 1
ATOM 6976 C C . ASP B 1 223 ? 15.633 -46.062 -27.969 1 81.62 223 ASP B C 1
ATOM 6978 O O . ASP B 1 223 ? 15.812 -44.844 -27.891 1 81.62 223 ASP B O 1
ATOM 6982 N N . THR B 1 224 ? 14.922 -46.594 -28.953 1 77.62 224 THR B N 1
ATOM 6983 C CA . THR B 1 224 ? 14.336 -45.781 -30.016 1 77.62 224 THR B CA 1
ATOM 6984 C C . THR B 1 224 ? 12.812 -45.906 -30.031 1 77.62 224 THR B C 1
ATOM 6986 O O . THR B 1 224 ? 12.281 -46.906 -29.516 1 77.62 224 THR B O 1
ATOM 6989 N N . LEU B 1 225 ? 12.227 -44.906 -30.516 1 77.81 225 LEU B N 1
ATOM 6990 C CA . LEU B 1 225 ? 10.781 -44.969 -30.734 1 77.81 225 LEU B CA 1
ATOM 6991 C C . LEU B 1 225 ? 10.438 -45.875 -31.906 1 77.81 225 LEU B C 1
ATOM 6993 O O . LEU B 1 225 ? 10.984 -45.75 -33 1 77.81 225 LEU B O 1
ATOM 6997 N N . LEU B 1 226 ? 9.633 -46.844 -31.609 1 62.88 226 LEU B N 1
ATOM 6998 C CA . LEU B 1 226 ? 9.312 -47.812 -32.656 1 62.88 226 LEU B CA 1
ATOM 6999 C C . LEU B 1 226 ? 8.008 -47.438 -33.344 1 62.88 226 LEU B C 1
ATOM 7001 O O . LEU B 1 226 ? 7.773 -47.844 -34.5 1 62.88 226 LEU B O 1
ATOM 7005 N N . SER B 1 227 ? 7.031 -46.781 -32.656 1 59.56 227 SER B N 1
ATOM 7006 C CA . SER B 1 227 ? 5.758 -46.406 -33.281 1 59.56 227 SER B CA 1
ATOM 7007 C C . SER B 1 227 ? 5.27 -45.062 -32.75 1 59.56 227 SER B C 1
ATOM 7009 O O . SER B 1 227 ? 5.727 -44.594 -31.703 1 59.56 227 SER B O 1
ATOM 7011 N N . ARG B 1 228 ? 4.695 -44.188 -33.781 1 61.34 228 ARG B N 1
ATOM 7012 C CA . ARG B 1 228 ? 4.051 -42.938 -33.344 1 61.34 228 ARG B CA 1
ATOM 7013 C C . ARG B 1 228 ? 2.598 -42.875 -33.781 1 61.34 228 ARG B C 1
ATOM 7015 O O . ARG B 1 228 ? 2.252 -43.406 -34.844 1 61.34 228 ARG B O 1
ATOM 7022 N N . ASP B 1 229 ? 1.728 -42.625 -32.875 1 54.25 229 ASP B N 1
ATOM 7023 C CA . ASP B 1 229 ? 0.357 -42.375 -33.312 1 54.25 229 ASP B CA 1
ATOM 7024 C C . ASP B 1 229 ? 0.304 -41.188 -34.25 1 54.25 229 ASP B C 1
ATOM 7026 O O . ASP B 1 229 ? 1.099 -40.25 -34.156 1 54.25 229 ASP B O 1
ATOM 7030 N N . ALA B 1 230 ? -0.151 -41.25 -35.562 1 48.38 230 ALA B N 1
ATOM 7031 C CA . ALA B 1 230 ? -0.209 -40.438 -36.781 1 48.38 230 ALA B CA 1
ATOM 7032 C C . ALA B 1 230 ? -0.8 -39.062 -36.5 1 48.38 230 ALA B C 1
ATOM 7034 O O . ALA B 1 230 ? -2.008 -38.844 -36.625 1 48.38 230 ALA B O 1
ATOM 7035 N N . TYR B 1 231 ? -0.717 -38.344 -35.344 1 48.59 231 TYR B N 1
ATOM 7036 C CA . TYR B 1 231 ? -1.387 -37.031 -35.406 1 48.59 231 TYR B CA 1
ATOM 7037 C C . TYR B 1 231 ? -0.523 -36.031 -36.156 1 48.59 231 TYR B C 1
ATOM 7039 O O . TYR B 1 231 ? 0.676 -35.906 -35.875 1 48.59 231 TYR B O 1
ATOM 7047 N N . SER B 1 232 ? -0.944 -35.594 -37.406 1 47.22 232 SER B N 1
ATOM 7048 C CA . SER B 1 232 ? -0.271 -34.781 -38.406 1 47.22 232 SER B CA 1
ATOM 7049 C C . SER B 1 232 ? -0.312 -33.312 -38.062 1 47.22 232 SER B C 1
ATOM 7051 O O . SER B 1 232 ? -1.083 -32.562 -38.656 1 47.22 232 SER B O 1
ATOM 7053 N N . SER B 1 233 ? -0.531 -32.75 -36.938 1 54.16 233 SER B N 1
ATOM 7054 C CA . SER B 1 233 ? -0.506 -31.312 -37.062 1 54.16 233 SER B CA 1
ATOM 7055 C C . SER B 1 233 ? 0.909 -30.797 -37.344 1 54.16 233 SER B C 1
ATOM 7057 O O . SER B 1 233 ? 1.834 -31.109 -36.594 1 54.16 233 SER B O 1
ATOM 7059 N N . TRP B 1 234 ? 1.16 -30.406 -38.719 1 58.72 234 TRP B N 1
ATOM 7060 C CA . TRP B 1 234 ? 2.51 -30.172 -39.219 1 58.72 234 TRP B CA 1
ATOM 7061 C C . TRP B 1 234 ? 2.834 -28.688 -39.25 1 58.72 234 TRP B C 1
ATOM 7063 O O . TRP B 1 234 ? 1.938 -27.844 -39.406 1 58.72 234 TRP B O 1
ATOM 7073 N N . LEU B 1 235 ? 3.953 -28.391 -38.625 1 65.38 235 LEU B N 1
ATOM 7074 C CA . LEU B 1 235 ? 4.594 -27.094 -38.906 1 65.38 235 LEU B CA 1
ATOM 7075 C C . LEU B 1 235 ? 4.512 -26.75 -40.375 1 65.38 235 LEU B C 1
ATOM 7077 O O . LEU B 1 235 ? 4.465 -27.641 -41.219 1 65.38 235 LEU B O 1
ATOM 7081 N N . ASN B 1 236 ? 4.227 -25.5 -40.594 1 71.88 236 ASN B N 1
ATOM 7082 C CA . ASN B 1 236 ? 4.336 -25.078 -42 1 71.88 236 ASN B CA 1
ATOM 7083 C C . ASN B 1 236 ? 5.711 -25.406 -42.562 1 71.88 236 ASN B C 1
ATOM 7085 O O . ASN B 1 236 ? 6.629 -25.766 -41.812 1 71.88 236 ASN B O 1
ATOM 7089 N N . THR B 1 237 ? 5.762 -25.438 -43.812 1 76.38 237 THR B N 1
ATOM 7090 C CA . THR B 1 237 ? 6.949 -25.875 -44.531 1 76.38 237 THR B CA 1
ATOM 7091 C C . THR B 1 237 ? 8.18 -25.094 -44.094 1 76.38 237 THR B C 1
ATOM 7093 O O . THR B 1 237 ? 9.25 -25.672 -43.906 1 76.38 237 THR B O 1
ATOM 7096 N N . TYR B 1 238 ? 7.965 -23.812 -43.875 1 79.25 238 TYR B N 1
ATOM 7097 C CA . TYR B 1 238 ? 9.094 -22.969 -43.5 1 79.25 238 TYR B CA 1
ATOM 7098 C C . TYR B 1 238 ? 9.578 -23.328 -42.094 1 79.25 238 TYR B C 1
ATOM 7100 O O . TYR B 1 238 ? 10.773 -23.484 -41.844 1 79.25 238 TYR B O 1
ATOM 7108 N N . ASP B 1 239 ? 8.734 -23.453 -41.156 1 82.38 239 ASP B N 1
ATOM 7109 C CA . ASP B 1 239 ? 9.078 -23.781 -39.781 1 82.38 239 ASP B CA 1
ATOM 7110 C C . ASP B 1 239 ? 9.656 -25.188 -39.688 1 82.38 239 ASP B C 1
ATOM 7112 O O . ASP B 1 239 ? 10.57 -25.438 -38.906 1 82.38 239 ASP B O 1
ATOM 7116 N N . ALA B 1 240 ? 9.125 -26.031 -40.562 1 85.38 240 ALA B N 1
ATOM 7117 C CA . ALA B 1 240 ? 9.609 -27.422 -40.562 1 85.38 240 ALA B CA 1
ATOM 7118 C C . ALA B 1 240 ? 11.062 -27.484 -41.031 1 85.38 240 ALA B C 1
ATOM 7120 O O . ALA B 1 240 ? 11.828 -28.328 -40.531 1 85.38 240 ALA B O 1
ATOM 7121 N N . ALA B 1 241 ? 11.367 -26.625 -41.906 1 89.5 241 ALA B N 1
ATOM 7122 C CA . ALA B 1 241 ? 12.742 -26.594 -42.406 1 89.5 241 ALA B CA 1
ATOM 7123 C C . ALA B 1 241 ? 13.711 -26.203 -41.281 1 89.5 241 ALA B C 1
ATOM 7125 O O . ALA B 1 241 ? 14.828 -26.719 -41.219 1 89.5 241 ALA B O 1
ATOM 7126 N N . ILE B 1 242 ? 13.328 -25.281 -40.5 1 91.25 242 ILE B N 1
ATOM 7127 C CA . ILE B 1 242 ? 14.164 -24.844 -39.375 1 91.25 242 ILE B CA 1
ATOM 7128 C C . ILE B 1 242 ? 14.359 -25.984 -38.406 1 91.25 242 ILE B C 1
ATOM 7130 O O . ILE B 1 242 ? 15.477 -26.203 -37.906 1 91.25 242 ILE B O 1
ATOM 7134 N N . VAL B 1 243 ? 13.305 -26.672 -38.094 1 91.75 243 VAL B N 1
ATOM 7135 C CA . VAL B 1 243 ? 13.375 -27.797 -37.156 1 91.75 243 VAL B CA 1
ATOM 7136 C C . VAL B 1 243 ? 14.258 -28.906 -37.75 1 91.75 243 VAL B C 1
ATOM 7138 O O . VAL B 1 243 ? 15.008 -29.547 -37 1 91.75 243 VAL B O 1
ATOM 7141 N N . THR B 1 244 ? 14.188 -29.109 -39.062 1 93.44 244 THR B N 1
ATOM 7142 C CA . THR B 1 244 ? 15.031 -30.109 -39.719 1 93.44 244 THR B CA 1
ATOM 7143 C C . THR B 1 244 ? 16.5 -29.766 -39.562 1 93.44 244 THR B C 1
ATOM 7145 O O . THR B 1 244 ? 17.344 -30.641 -39.375 1 93.44 244 THR B O 1
ATOM 7148 N N . LYS B 1 245 ? 16.734 -28.5 -39.656 1 94.94 245 LYS B N 1
ATOM 7149 C CA . LYS B 1 245 ? 18.109 -28.047 -39.438 1 94.94 245 LYS B CA 1
ATOM 7150 C C . LYS B 1 245 ? 18.562 -28.328 -38 1 94.94 245 LYS B C 1
ATOM 7152 O O . LYS B 1 245 ? 19.703 -28.734 -37.781 1 94.94 245 LYS B O 1
ATOM 7157 N N . ILE B 1 246 ? 17.703 -28.062 -37.062 1 95.31 246 ILE B N 1
ATOM 7158 C CA . ILE B 1 246 ? 18 -28.312 -35.656 1 95.31 246 ILE B CA 1
ATOM 7159 C C . ILE B 1 246 ? 18.266 -29.797 -35.469 1 95.31 246 ILE B C 1
ATOM 7161 O O . ILE B 1 246 ? 19.219 -30.172 -34.75 1 95.31 246 ILE B O 1
ATOM 7165 N N . ILE B 1 247 ? 17.484 -30.656 -36.125 1 95.44 247 ILE B N 1
ATOM 7166 C CA . ILE B 1 247 ? 17.625 -32.094 -36 1 95.44 247 ILE B CA 1
ATOM 7167 C C . ILE B 1 247 ? 18.984 -32.531 -36.531 1 95.44 247 ILE B C 1
ATOM 7169 O O . ILE B 1 247 ? 19.672 -33.344 -35.906 1 95.44 247 ILE B O 1
ATOM 7173 N N . LYS B 1 248 ? 19.344 -32.031 -37.656 1 96 248 LYS B N 1
ATOM 7174 C CA . LYS B 1 248 ? 20.625 -32.375 -38.25 1 96 248 LYS B CA 1
ATOM 7175 C C . LYS B 1 248 ? 21.781 -31.969 -37.344 1 96 248 LYS B C 1
ATOM 7177 O O . LYS B 1 248 ? 22.766 -32.719 -37.219 1 96 248 LYS B O 1
ATOM 7182 N N . ARG B 1 249 ? 21.656 -30.859 -36.75 1 96.56 249 ARG B N 1
ATOM 7183 C CA . ARG B 1 249 ? 22.688 -30.391 -35.844 1 96.56 249 ARG B CA 1
ATOM 7184 C C . ARG B 1 249 ? 22.766 -31.266 -34.594 1 96.56 249 ARG B C 1
ATOM 7186 O O . ARG B 1 249 ? 23.844 -31.547 -34.094 1 96.56 249 ARG B O 1
ATOM 7193 N N . ILE B 1 250 ? 21.641 -31.609 -34.094 1 96.31 250 ILE B N 1
ATOM 7194 C CA . ILE B 1 250 ? 21.594 -32.5 -32.938 1 96.31 250 ILE B CA 1
ATOM 7195 C C . ILE B 1 250 ? 22.266 -33.812 -33.281 1 96.31 250 ILE B C 1
ATOM 7197 O O . ILE B 1 250 ? 23.047 -34.344 -32.469 1 96.31 250 ILE B O 1
ATOM 7201 N N . GLU B 1 251 ? 21.969 -34.438 -34.469 1 96.12 251 GLU B N 1
ATOM 7202 C CA . GLU B 1 251 ? 22.562 -35.688 -34.906 1 96.12 251 GLU B CA 1
ATOM 7203 C C . GLU B 1 251 ? 24.094 -35.562 -34.969 1 96.12 251 GLU B C 1
ATOM 7205 O O . GLU B 1 251 ? 24.797 -36.469 -34.531 1 96.12 251 GLU B O 1
ATOM 7210 N N . ASN B 1 252 ? 24.516 -34.469 -35.438 1 95.88 252 ASN B N 1
ATOM 7211 C CA . ASN B 1 252 ? 25.953 -34.25 -35.594 1 95.88 252 ASN B CA 1
ATOM 7212 C C . ASN B 1 252 ? 26.656 -34.062 -34.25 1 95.88 252 ASN B C 1
ATOM 7214 O O . ASN B 1 252 ? 27.656 -34.719 -34 1 95.88 252 ASN B O 1
ATOM 7218 N N . VAL B 1 253 ? 26.125 -33.156 -33.469 1 95.38 253 VAL B N 1
ATOM 7219 C CA . VAL B 1 253 ? 26.766 -32.781 -32.219 1 95.38 253 VAL B CA 1
ATOM 7220 C C . VAL B 1 253 ? 26.75 -33.938 -31.234 1 95.38 253 VAL B C 1
ATOM 7222 O O . VAL B 1 253 ? 27.719 -34.156 -30.5 1 95.38 253 VAL B O 1
ATOM 7225 N N . PHE B 1 254 ? 25.688 -34.688 -31.25 1 94.88 254 PHE B N 1
ATOM 7226 C CA . PHE B 1 254 ? 25.562 -35.75 -30.266 1 94.88 254 PHE B CA 1
ATOM 7227 C C . PHE B 1 254 ? 25.844 -37.125 -30.891 1 94.88 254 PHE B C 1
ATOM 7229 O O . PHE B 1 254 ? 25.688 -38.156 -30.25 1 94.88 254 PHE B O 1
ATOM 7236 N N . ASN B 1 255 ? 26.219 -37.188 -32.156 1 92.88 255 ASN B N 1
ATOM 7237 C CA . ASN B 1 255 ? 26.594 -38.406 -32.875 1 92.88 255 ASN B CA 1
ATOM 7238 C C . ASN B 1 255 ? 25.484 -39.469 -32.781 1 92.88 255 ASN B C 1
ATOM 7240 O O . ASN B 1 255 ? 25.734 -40.594 -32.375 1 92.88 255 ASN B O 1
ATOM 7244 N N . LEU B 1 256 ? 24.312 -38.969 -33.219 1 93.44 256 LEU B N 1
ATOM 7245 C CA . LEU B 1 256 ? 23.141 -39.844 -33.219 1 93.44 256 LEU B CA 1
ATOM 7246 C C . LEU B 1 256 ? 22.547 -39.969 -34.594 1 93.44 256 LEU B C 1
ATOM 7248 O O . LEU B 1 256 ? 22.781 -39.094 -35.469 1 93.44 256 LEU B O 1
ATOM 7252 N N . ILE B 1 257 ? 21.859 -41.062 -34.812 1 91.06 257 ILE B N 1
ATOM 7253 C CA . ILE B 1 257 ? 21.047 -41.219 -36 1 91.06 257 ILE B CA 1
ATOM 7254 C C . ILE B 1 257 ? 19.578 -41.375 -35.594 1 91.06 257 ILE B C 1
ATOM 7256 O O . ILE B 1 257 ? 19.203 -42.375 -34.938 1 91.06 257 ILE B O 1
ATOM 7260 N N . LEU B 1 258 ? 18.797 -40.438 -35.969 1 92.25 258 LEU B N 1
ATOM 7261 C CA . LEU B 1 258 ? 17.391 -40.438 -35.625 1 92.25 258 LEU B CA 1
ATOM 7262 C C . LEU B 1 258 ? 16.562 -41.156 -36.688 1 92.25 258 LEU B C 1
ATOM 7264 O O . LEU B 1 258 ? 16.734 -40.906 -37.875 1 92.25 258 LEU B O 1
ATOM 7268 N N . ASN B 1 259 ? 15.766 -42.125 -36.281 1 89.75 259 ASN B N 1
ATOM 7269 C CA . ASN B 1 259 ? 14.844 -42.75 -37.25 1 89.75 259 ASN B CA 1
ATOM 7270 C C . ASN B 1 259 ? 13.672 -41.812 -37.562 1 89.75 259 ASN B C 1
ATOM 7272 O O . ASN B 1 259 ? 13.609 -40.688 -37.062 1 89.75 259 ASN B O 1
ATOM 7276 N N . LYS B 1 260 ? 12.797 -42.188 -38.375 1 86.94 260 LYS B N 1
ATOM 7277 C CA . LYS B 1 260 ? 11.688 -41.375 -38.844 1 86.94 260 LYS B CA 1
ATOM 7278 C C . LYS B 1 260 ? 10.773 -40.938 -37.719 1 86.94 260 LYS B C 1
ATOM 7280 O O . LYS B 1 260 ? 10.32 -39.812 -37.656 1 86.94 260 LYS B O 1
ATOM 7285 N N . HIS B 1 261 ? 10.539 -41.844 -36.781 1 84.94 261 HIS B N 1
ATOM 7286 C CA . HIS B 1 261 ? 9.633 -41.594 -35.656 1 84.94 261 HIS B CA 1
ATOM 7287 C C . HIS B 1 261 ? 10.227 -40.562 -34.719 1 84.94 261 HIS B C 1
ATOM 7289 O O . HIS B 1 261 ? 9.516 -39.688 -34.188 1 84.94 261 HIS B O 1
ATOM 7295 N N . GLU B 1 262 ? 11.508 -40.688 -34.531 1 89.5 262 GLU B N 1
ATOM 7296 C CA . GLU B 1 262 ? 12.195 -39.719 -33.688 1 89.5 262 GLU B CA 1
ATOM 7297 C C . GLU B 1 262 ? 12.172 -38.312 -34.281 1 89.5 262 GLU B C 1
ATOM 7299 O O . GLU B 1 262 ? 11.953 -37.344 -33.562 1 89.5 262 GLU B O 1
ATOM 7304 N N . ARG B 1 263 ? 12.391 -38.219 -35.531 1 89.88 263 ARG B N 1
ATOM 7305 C CA . ARG B 1 263 ? 12.383 -36.938 -36.219 1 89.88 263 ARG B CA 1
ATOM 7306 C C . ARG B 1 263 ? 11 -36.312 -36.125 1 89.88 263 ARG B C 1
ATOM 7308 O O . ARG B 1 263 ? 10.891 -35.094 -35.906 1 89.88 263 ARG B O 1
ATOM 7315 N N . GLU B 1 264 ? 10.047 -37.094 -36.344 1 84.81 264 GLU B N 1
ATOM 7316 C CA . GLU B 1 264 ? 8.672 -36.594 -36.281 1 84.81 264 GLU B CA 1
ATOM 7317 C C . GLU B 1 264 ? 8.336 -36.094 -34.875 1 84.81 264 GLU B C 1
ATOM 7319 O O . GLU B 1 264 ? 7.621 -35.125 -34.688 1 84.81 264 GLU B O 1
ATOM 7324 N N . GLU B 1 265 ? 8.828 -36.781 -33.875 1 84.75 265 GLU B N 1
ATOM 7325 C CA . GLU B 1 265 ? 8.602 -36.375 -32.5 1 84.75 265 GLU B CA 1
ATOM 7326 C C . GLU B 1 265 ? 9.195 -35 -32.219 1 84.75 265 GLU B C 1
ATOM 7328 O O . GLU B 1 265 ? 8.617 -34.219 -31.469 1 84.75 265 GLU B O 1
ATOM 7333 N N . ILE B 1 266 ? 10.32 -34.75 -32.75 1 89.06 266 ILE B N 1
ATOM 7334 C CA . ILE B 1 266 ? 10.977 -33.469 -32.531 1 89.06 266 ILE B CA 1
ATOM 7335 C C . ILE B 1 266 ? 10.172 -32.375 -33.219 1 89.06 266 ILE B C 1
ATOM 7337 O O . ILE B 1 266 ? 10 -31.281 -32.656 1 89.06 266 ILE B O 1
ATOM 7341 N N . HIS B 1 267 ? 9.719 -32.625 -34.406 1 86.25 267 HIS B N 1
ATOM 7342 C CA . HIS B 1 267 ? 8.867 -31.656 -35.062 1 86.25 267 HIS B CA 1
ATOM 7343 C C . HIS B 1 267 ? 7.637 -31.328 -34.219 1 86.25 267 HIS B C 1
ATOM 7345 O O . HIS B 1 267 ? 7.227 -30.172 -34.156 1 86.25 267 HIS B O 1
ATOM 7351 N N . MET B 1 268 ? 7.129 -32.312 -33.656 1 81.25 268 MET B N 1
ATOM 7352 C CA . MET B 1 268 ? 5.934 -32.125 -32.844 1 81.25 268 MET B CA 1
ATOM 7353 C C . MET B 1 268 ? 6.25 -31.328 -31.578 1 81.25 268 MET B C 1
ATOM 7355 O O . MET B 1 268 ? 5.434 -30.516 -31.125 1 81.25 268 MET B O 1
ATOM 7359 N N . LEU B 1 269 ? 7.312 -31.625 -30.953 1 83.62 269 LEU B N 1
ATOM 7360 C CA . LEU B 1 269 ? 7.734 -30.891 -29.766 1 83.62 269 LEU B CA 1
ATOM 7361 C C . LEU B 1 269 ? 7.871 -29.406 -30.062 1 83.62 269 LEU B C 1
ATOM 7363 O O . LEU B 1 269 ? 7.441 -28.562 -29.281 1 83.62 269 LEU B O 1
ATOM 7367 N N . PHE B 1 270 ? 8.438 -29.109 -31.188 1 85.69 270 PHE B N 1
ATOM 7368 C CA . PHE B 1 270 ? 8.602 -27.719 -31.562 1 85.69 270 PHE B CA 1
ATOM 7369 C C . PHE B 1 270 ? 7.258 -27.078 -31.875 1 85.69 270 PHE B C 1
ATOM 7371 O O . PHE B 1 270 ? 7.008 -25.922 -31.516 1 85.69 270 PHE B O 1
ATOM 7378 N N . HIS B 1 271 ? 6.461 -27.812 -32.562 1 77.06 271 HIS B N 1
ATOM 7379 C CA . HIS B 1 271 ? 5.129 -27.297 -32.844 1 77.06 271 HIS B CA 1
ATOM 7380 C C . HIS B 1 271 ? 4.375 -26.938 -31.578 1 77.06 271 HIS B C 1
ATOM 7382 O O . HIS B 1 271 ? 3.623 -25.953 -31.547 1 77.06 271 HIS B O 1
ATOM 7388 N N . ALA B 1 272 ? 4.543 -27.719 -30.609 1 74.75 272 ALA B N 1
ATOM 7389 C CA . ALA B 1 272 ? 3.816 -27.578 -29.344 1 74.75 272 ALA B CA 1
ATOM 7390 C C . ALA B 1 272 ? 4.379 -26.438 -28.516 1 74.75 272 ALA B C 1
ATOM 7392 O O . ALA B 1 272 ? 3.711 -25.938 -27.609 1 74.75 272 ALA B O 1
ATOM 7393 N N . ASN B 1 273 ? 5.551 -25.953 -28.812 1 77.31 273 ASN B N 1
ATOM 7394 C CA . ASN B 1 273 ? 6.203 -25.031 -27.875 1 77.31 273 ASN B CA 1
ATOM 7395 C C . ASN B 1 273 ? 6.539 -23.703 -28.547 1 77.31 273 ASN B C 1
ATOM 7397 O O . ASN B 1 273 ? 6.762 -22.703 -27.859 1 77.31 273 ASN B O 1
ATOM 7401 N N . VAL B 1 274 ? 6.59 -23.656 -29.797 1 75.25 274 VAL B N 1
ATOM 7402 C CA . VAL B 1 274 ? 7.031 -22.438 -30.484 1 75.25 274 VAL B CA 1
ATOM 7403 C C . VAL B 1 274 ? 5.824 -21.562 -30.812 1 75.25 274 VAL B C 1
ATOM 7405 O O . VAL B 1 274 ? 4.742 -22.062 -31.125 1 75.25 274 VAL B O 1
ATOM 7408 N N . ASP B 1 275 ? 5.961 -20.266 -30.531 1 68.44 275 ASP B N 1
ATOM 7409 C CA . ASP B 1 275 ? 4.938 -19.281 -30.891 1 68.44 275 ASP B CA 1
ATOM 7410 C C . ASP B 1 275 ? 5.246 -18.609 -32.219 1 68.44 275 ASP B C 1
ATOM 7412 O O . ASP B 1 275 ? 6.414 -18.453 -32.594 1 68.44 275 ASP B O 1
ATOM 7416 N N . HIS B 1 276 ? 4.098 -18.672 -33.031 1 57.88 276 HIS B N 1
ATOM 7417 C CA . HIS B 1 276 ? 4.258 -17.844 -34.25 1 57.88 276 HIS B CA 1
ATOM 7418 C C . HIS B 1 276 ? 3.826 -16.406 -33.969 1 57.88 276 HIS B C 1
ATOM 7420 O O . HIS B 1 276 ? 2.871 -16.172 -33.25 1 57.88 276 HIS B O 1
ATOM 7426 N N . LEU B 1 277 ? 4.645 -15.375 -34 1 50.12 277 LEU B N 1
ATOM 7427 C CA . LEU B 1 277 ? 4.172 -13.992 -33.969 1 50.12 277 LEU B CA 1
ATOM 7428 C C . LEU B 1 277 ? 3.018 -13.789 -34.938 1 50.12 277 LEU B C 1
ATOM 7430 O O . LEU B 1 277 ? 3.17 -14.008 -36.125 1 50.12 277 LEU B O 1
ATOM 7434 N N . PRO B 1 278 ? 1.688 -13.883 -34.406 1 48.5 278 PRO B N 1
ATOM 7435 C CA . PRO B 1 278 ? 0.498 -13.93 -35.25 1 48.5 278 PRO B CA 1
ATOM 7436 C C . PRO B 1 278 ? 0.447 -12.789 -36.25 1 48.5 278 PRO B C 1
ATOM 7438 O O . PRO B 1 278 ? 0.829 -11.664 -35.938 1 48.5 278 PRO B O 1
ATOM 7441 N N . LEU B 1 279 ? 0.483 -12.961 -37.438 1 43.75 279 LEU B N 1
ATOM 7442 C CA . LEU B 1 279 ? -0.155 -12.055 -38.406 1 43.75 279 LEU B CA 1
ATOM 7443 C C . LEU B 1 279 ? -1.654 -11.961 -38.125 1 43.75 279 LEU B C 1
ATOM 7445 O O . LEU B 1 279 ? -2.281 -12.945 -37.75 1 43.75 279 LEU B O 1
ATOM 7449 N N . SER B 1 280 ? -2.297 -10.82 -37.688 1 45.41 280 SER B N 1
ATOM 7450 C CA . SER B 1 280 ? -3.545 -10.273 -37.156 1 45.41 280 SER B CA 1
ATOM 7451 C C . SER B 1 280 ? -4.754 -10.891 -37.875 1 45.41 280 SER B C 1
ATOM 7453 O O . SER B 1 280 ? -5.898 -10.562 -37.562 1 45.41 280 SER B O 1
ATOM 7455 N N . ASP B 1 281 ? -4.922 -11.531 -38.938 1 48.12 281 ASP B N 1
ATOM 7456 C CA . ASP B 1 281 ? -6.207 -11.492 -39.656 1 48.12 281 ASP B CA 1
ATOM 7457 C C . ASP B 1 281 ? -7.098 -12.656 -39.219 1 48.12 281 ASP B C 1
ATOM 7459 O O . ASP B 1 281 ? -6.672 -13.812 -39.25 1 48.12 281 ASP B O 1
ATOM 7463 N N . ARG B 1 282 ? -8.289 -12.422 -38.562 1 50.47 282 ARG B N 1
ATOM 7464 C CA . ARG B 1 282 ? -9.367 -13.328 -38.156 1 50.47 282 ARG B CA 1
ATOM 7465 C C . ARG B 1 282 ? -9.633 -14.367 -39.25 1 50.47 282 ARG B C 1
ATOM 7467 O O . ARG B 1 282 ? -9.945 -15.516 -38.938 1 50.47 282 ARG B O 1
ATOM 7474 N N . ASP B 1 283 ? -9.875 -13.859 -40.406 1 49.69 283 ASP B N 1
ATOM 7475 C CA . ASP B 1 283 ? -10.328 -14.711 -41.5 1 49.69 283 ASP B CA 1
ATOM 7476 C C . ASP B 1 283 ? -9.43 -15.93 -41.656 1 49.69 283 ASP B C 1
ATOM 7478 O O . ASP B 1 283 ? -9.875 -16.984 -42.156 1 49.69 283 ASP B O 1
ATOM 7482 N N . LYS B 1 284 ? -8.227 -15.914 -40.969 1 57.31 284 LYS B N 1
ATOM 7483 C CA . LYS B 1 284 ? -7.297 -17.016 -41.188 1 57.31 284 LYS B CA 1
ATOM 7484 C C . LYS B 1 284 ? -7.293 -17.969 -40 1 57.31 284 LYS B C 1
ATOM 7486 O O . LYS B 1 284 ? -6.414 -18.828 -39.906 1 57.31 284 LYS B O 1
ATOM 7491 N N . LEU B 1 285 ? -8.352 -17.75 -39.219 1 59.88 285 LEU B N 1
ATOM 7492 C CA . LEU B 1 285 ? -8.383 -18.562 -38 1 59.88 285 LEU B CA 1
ATOM 7493 C C . LEU B 1 285 ? -8.617 -20.031 -38.344 1 59.88 285 LEU B C 1
ATOM 7495 O O . LEU B 1 285 ? -7.922 -20.906 -37.844 1 59.88 285 LEU B O 1
ATOM 7499 N N . THR B 1 286 ? -9.703 -20.266 -39.156 1 58.19 286 THR B N 1
ATOM 7500 C CA . THR B 1 286 ? -10.07 -21.641 -39.469 1 58.19 286 THR B CA 1
ATOM 7501 C C . THR B 1 286 ? -8.922 -22.344 -40.188 1 58.19 286 THR B C 1
ATOM 7503 O O . THR B 1 286 ? -8.695 -23.531 -39.969 1 58.19 286 THR B O 1
ATOM 7506 N N . THR B 1 287 ? -8.32 -21.656 -40.906 1 62.25 287 THR B N 1
ATOM 7507 C CA . THR B 1 287 ? -7.215 -22.25 -41.656 1 62.25 287 THR B CA 1
ATOM 7508 C C . THR B 1 287 ? -6.023 -22.5 -40.719 1 62.25 287 THR B C 1
ATOM 7510 O O . THR B 1 287 ? -5.25 -23.438 -40.938 1 62.25 287 THR B O 1
ATOM 7513 N N . THR B 1 288 ? -6.074 -21.859 -39.656 1 66.81 288 THR B N 1
ATOM 7514 C CA . THR B 1 288 ? -4.91 -21.938 -38.812 1 66.81 288 THR B CA 1
ATOM 7515 C C . THR B 1 288 ? -5.109 -22.984 -37.719 1 66.81 288 THR B C 1
ATOM 7517 O O . THR B 1 288 ? -4.184 -23.734 -37.375 1 66.81 288 THR B O 1
ATOM 7520 N N . VAL B 1 289 ? -6.328 -23.172 -37.062 1 75.44 289 VAL B N 1
ATOM 7521 C CA . VAL B 1 289 ? -6.465 -24 -35.875 1 75.44 289 VAL B CA 1
ATOM 7522 C C . VAL B 1 289 ? -7.379 -25.188 -36.188 1 75.44 289 VAL B C 1
ATOM 7524 O O . VAL B 1 289 ? -7.367 -26.188 -35.469 1 75.44 289 VAL B O 1
ATOM 7527 N N . GLY B 1 290 ? -8.078 -25.344 -37.344 1 76.94 290 GLY B N 1
ATOM 7528 C CA . GLY B 1 290 ? -8.961 -26.438 -37.688 1 76.94 290 GLY B CA 1
ATOM 7529 C C . GLY B 1 290 ? -10.398 -26.203 -37.281 1 76.94 290 GLY B C 1
ATOM 7530 O O . GLY B 1 290 ? -10.672 -25.453 -36.344 1 76.94 290 GLY B O 1
ATOM 7531 N N . ASP B 1 291 ? -11.297 -26.906 -37.781 1 83.69 291 ASP B N 1
ATOM 7532 C CA . ASP B 1 291 ? -12.734 -26.734 -37.625 1 83.69 291 ASP B CA 1
ATOM 7533 C C . ASP B 1 291 ? -13.18 -27.25 -36.25 1 83.69 291 ASP B C 1
ATOM 7535 O O . ASP B 1 291 ? -14.109 -26.703 -35.656 1 83.69 291 ASP B O 1
ATOM 7539 N N . ASN B 1 292 ? -12.555 -28.266 -35.781 1 86.56 292 ASN B N 1
ATOM 7540 C CA . ASN B 1 292 ? -12.938 -28.859 -34.5 1 86.56 292 ASN B CA 1
ATOM 7541 C C . ASN B 1 292 ? -12.727 -27.891 -33.344 1 86.56 292 ASN B C 1
ATOM 7543 O O . ASN B 1 292 ? -13.578 -27.781 -32.469 1 86.56 292 ASN B O 1
ATOM 7547 N N . ILE B 1 293 ? -11.656 -27.25 -33.406 1 89.75 293 ILE B N 1
ATOM 7548 C CA . ILE B 1 293 ? -11.328 -26.297 -32.344 1 89.75 293 ILE B CA 1
ATOM 7549 C C . ILE B 1 293 ? -12.266 -25.109 -32.406 1 89.75 293 ILE B C 1
ATOM 7551 O O . ILE B 1 293 ? -12.742 -24.625 -31.375 1 89.75 293 ILE B O 1
ATOM 7555 N N . VAL B 1 294 ? -12.531 -24.594 -33.594 1 89 294 VAL B N 1
ATOM 7556 C CA . VAL B 1 294 ? -13.398 -23.438 -33.781 1 89 294 VAL B CA 1
ATOM 7557 C C . VAL B 1 294 ? -14.805 -23.75 -33.25 1 89 294 VAL B C 1
ATOM 7559 O O . VAL B 1 294 ? -15.422 -22.938 -32.594 1 89 294 VAL B O 1
ATOM 7562 N N . ARG B 1 295 ? -15.297 -24.906 -33.594 1 91.56 295 ARG B N 1
ATOM 7563 C CA . ARG B 1 295 ? -16.625 -25.328 -33.156 1 91.56 295 ARG B CA 1
ATOM 7564 C C . ARG B 1 295 ? -16.672 -25.484 -31.625 1 91.56 295 ARG B C 1
ATOM 7566 O O . ARG B 1 295 ? -17.641 -25.078 -30.984 1 91.56 295 ARG B O 1
ATOM 7573 N N . ALA B 1 296 ? -15.641 -26.094 -31.141 1 93.5 296 ALA B N 1
ATOM 7574 C CA . ALA B 1 296 ? -15.57 -26.266 -29.688 1 93.5 296 ALA B CA 1
ATOM 7575 C C . ALA B 1 296 ? -15.578 -24.906 -28.984 1 93.5 296 ALA B C 1
ATOM 7577 O O . ALA B 1 296 ? -16.266 -24.734 -27.969 1 93.5 296 ALA B O 1
ATOM 7578 N N . MET B 1 297 ? -14.82 -23.969 -29.5 1 93.44 297 MET B N 1
ATOM 7579 C CA . MET B 1 297 ? -14.727 -22.641 -28.906 1 93.44 297 MET B CA 1
ATOM 7580 C C . MET B 1 297 ? -16.078 -21.922 -28.953 1 93.44 297 MET B C 1
ATOM 7582 O O . MET B 1 297 ? -16.484 -21.281 -27.984 1 93.44 297 MET B O 1
ATOM 7586 N N . SER B 1 298 ? -16.703 -21.984 -30.062 1 92.56 298 SER B N 1
ATOM 7587 C CA . SER B 1 298 ? -17.984 -21.328 -30.219 1 92.56 298 SER B CA 1
ATOM 7588 C C . SER B 1 298 ? -19 -21.844 -29.203 1 92.56 298 SER B C 1
ATOM 7590 O O . SER B 1 298 ? -19.703 -21.047 -28.562 1 92.56 298 SER B O 1
ATOM 7592 N N . SER B 1 299 ? -19.062 -23.156 -29.094 1 92.94 299 SER B N 1
ATOM 7593 C CA . SER B 1 299 ? -19.953 -23.766 -28.125 1 92.94 299 SER B CA 1
ATOM 7594 C C . SER B 1 299 ? -19.594 -23.344 -26.703 1 92.94 299 SER B C 1
ATOM 7596 O O . SER B 1 299 ? -20.469 -23.031 -25.891 1 92.94 299 SER B O 1
ATOM 7598 N N . LEU B 1 300 ? -18.359 -23.391 -26.469 1 93.81 300 LEU B N 1
ATOM 7599 C CA . LEU B 1 300 ? -17.828 -23.062 -25.141 1 93.81 300 LEU B CA 1
ATOM 7600 C C . LEU B 1 300 ? -18.156 -21.609 -24.781 1 93.81 300 LEU B C 1
ATOM 7602 O O . LEU B 1 300 ? -18.609 -21.328 -23.672 1 93.81 300 LEU B O 1
ATOM 7606 N N . PHE B 1 301 ? -17.906 -20.672 -25.703 1 94.19 301 PHE B N 1
ATOM 7607 C CA . PHE B 1 301 ? -18.109 -19.25 -25.438 1 94.19 301 PHE B CA 1
ATOM 7608 C C . PHE B 1 301 ? -19.578 -18.953 -25.156 1 94.19 301 PHE B C 1
ATOM 7610 O O . PHE B 1 301 ? -19.906 -18.141 -24.297 1 94.19 301 PHE B O 1
ATOM 7617 N N . ALA B 1 302 ? -20.406 -19.609 -25.828 1 90.81 302 ALA B N 1
ATOM 7618 C CA . ALA B 1 302 ? -21.844 -19.453 -25.609 1 90.81 302 ALA B CA 1
ATOM 7619 C C . ALA B 1 302 ? -22.219 -19.922 -24.203 1 90.81 302 ALA B C 1
ATOM 7621 O O . ALA B 1 302 ? -23.031 -19.281 -23.531 1 90.81 302 ALA B O 1
ATOM 7622 N N . GLU B 1 303 ? -21.656 -20.969 -23.828 1 86.31 303 GLU B N 1
ATOM 7623 C CA . GLU B 1 303 ? -21.953 -21.516 -22.5 1 86.31 303 GLU B CA 1
ATOM 7624 C C . GLU B 1 303 ? -21.422 -20.594 -21.406 1 86.31 303 GLU B C 1
ATOM 7626 O O . GLU B 1 303 ? -22.109 -20.375 -20.406 1 86.31 303 GLU B O 1
ATOM 7631 N N . VAL B 1 304 ? -20.203 -20.125 -21.578 1 87 304 VAL B N 1
ATOM 7632 C CA . VAL B 1 304 ? -19.594 -19.234 -20.594 1 87 304 VAL B CA 1
ATOM 7633 C C . VAL B 1 304 ? -20.422 -17.953 -20.453 1 87 304 VAL B C 1
ATOM 7635 O O . VAL B 1 304 ? -20.641 -17.453 -19.359 1 87 304 VAL B O 1
ATOM 7638 N N . GLN B 1 305 ? -20.859 -17.422 -21.531 1 86.19 305 GLN B N 1
ATOM 7639 C CA . GLN B 1 305 ? -21.703 -16.234 -21.531 1 86.19 305 GLN B CA 1
ATOM 7640 C C . GLN B 1 305 ? -23.016 -16.516 -20.797 1 86.19 305 GLN B C 1
ATOM 7642 O O . GLN B 1 305 ? -23.484 -15.672 -20.016 1 86.19 305 GLN B O 1
ATOM 7647 N N . HIS B 1 306 ? -23.531 -17.562 -21.078 1 77.31 306 HIS B N 1
ATOM 7648 C CA . HIS B 1 306 ? -24.828 -17.922 -20.5 1 77.31 306 HIS B CA 1
ATOM 7649 C C . HIS B 1 306 ? -24.719 -18.172 -19 1 77.31 306 HIS B C 1
ATOM 7651 O O . HIS B 1 306 ? -25.578 -17.75 -18.234 1 77.31 306 HIS B O 1
ATOM 7657 N N . ILE B 1 307 ? -23.672 -18.891 -18.641 1 72.25 307 ILE B N 1
ATOM 7658 C CA . ILE B 1 307 ? -23.547 -19.359 -17.266 1 72.25 307 ILE B CA 1
ATOM 7659 C C . ILE B 1 307 ? -22.922 -18.25 -16.406 1 72.25 307 ILE B C 1
ATOM 7661 O O . ILE B 1 307 ? -23.375 -18 -15.281 1 72.25 307 ILE B O 1
ATOM 7665 N N . PHE B 1 308 ? -21.875 -17.641 -16.891 1 75.94 308 PHE B N 1
ATOM 7666 C CA . PHE B 1 308 ? -21.094 -16.719 -16.062 1 75.94 308 PHE B CA 1
ATOM 7667 C C . PHE B 1 308 ? -21.359 -15.281 -16.469 1 75.94 308 PHE B C 1
ATOM 7669 O O . PHE B 1 308 ? -20.984 -14.352 -15.742 1 75.94 308 PHE B O 1
ATOM 7676 N N . GLY B 1 309 ? -21.969 -15.031 -17.562 1 76.31 309 GLY B N 1
ATOM 7677 C CA . GLY B 1 309 ? -22.219 -13.688 -18.047 1 76.31 309 GLY B CA 1
ATOM 7678 C C . GLY B 1 309 ? -20.969 -13.008 -18.578 1 76.31 309 GLY B C 1
ATOM 7679 O O . GLY B 1 309 ? -20.891 -11.773 -18.594 1 76.31 309 GLY B O 1
ATOM 7680 N N . ILE B 1 310 ? -19.953 -13.766 -18.922 1 83.06 310 ILE B N 1
ATOM 7681 C CA . ILE B 1 310 ? -18.688 -13.234 -19.406 1 83.06 310 ILE B CA 1
ATOM 7682 C C . ILE B 1 310 ? -18.578 -13.422 -20.922 1 83.06 310 ILE B C 1
ATOM 7684 O O . ILE B 1 310 ? -18.812 -14.523 -21.438 1 83.06 310 ILE B O 1
ATOM 7688 N N . ASP B 1 311 ? -18.297 -12.391 -21.594 1 88.56 311 ASP B N 1
ATOM 7689 C CA . ASP B 1 311 ? -18.141 -12.453 -23.047 1 88.56 311 ASP B CA 1
ATOM 7690 C C . ASP B 1 311 ? -16.703 -12.773 -23.438 1 88.56 311 ASP B C 1
ATOM 7692 O O . ASP B 1 311 ? -15.812 -11.922 -23.312 1 88.56 311 ASP B O 1
ATOM 7696 N N . LEU B 1 312 ? -16.484 -13.953 -23.938 1 91.12 312 LEU B N 1
ATOM 7697 C CA . LEU B 1 312 ? -15.148 -14.352 -24.391 1 91.12 312 LEU B CA 1
ATOM 7698 C C . LEU B 1 312 ? -15.07 -14.344 -25.906 1 91.12 312 LEU B C 1
ATOM 7700 O O . LEU B 1 312 ? -13.992 -14.531 -26.484 1 91.12 312 LEU B O 1
ATOM 7704 N N . ASP B 1 313 ? -16.266 -14.078 -26.516 1 90.69 313 ASP B N 1
ATOM 7705 C CA . ASP B 1 313 ? -16.328 -14.094 -27.969 1 90.69 313 ASP B CA 1
ATOM 7706 C C . ASP B 1 313 ? -16.031 -12.711 -28.547 1 90.69 313 ASP B C 1
ATOM 7708 O O . ASP B 1 313 ? -16.922 -12.062 -29.109 1 90.69 313 ASP B O 1
ATOM 7712 N N . ASN B 1 314 ? -14.867 -12.258 -28.438 1 87.88 314 ASN B N 1
ATOM 7713 C CA . ASN B 1 314 ? -14.43 -10.969 -28.969 1 87.88 314 ASN B CA 1
ATOM 7714 C C . ASN B 1 314 ? -13.062 -11.07 -29.641 1 87.88 314 ASN B C 1
ATOM 7716 O O . ASN B 1 314 ? -12.336 -12.039 -29.422 1 87.88 314 ASN B O 1
ATOM 7720 N N . ASP B 1 315 ? -12.68 -10.117 -30.359 1 81.19 315 ASP B N 1
ATOM 7721 C CA . ASP B 1 315 ? -11.5 -10.156 -31.219 1 81.19 315 ASP B CA 1
ATOM 7722 C C . ASP B 1 315 ? -10.219 -10.203 -30.391 1 81.19 315 ASP B C 1
ATOM 7724 O O . ASP B 1 315 ? -9.211 -10.75 -30.828 1 81.19 315 ASP B O 1
ATOM 7728 N N . TYR B 1 316 ? -10.25 -9.695 -29.281 1 80.56 316 TYR B N 1
ATOM 7729 C CA . TYR B 1 316 ? -9.055 -9.602 -28.469 1 80.56 316 TYR B CA 1
ATOM 7730 C C . TYR B 1 316 ? -8.727 -10.945 -27.828 1 80.56 316 TYR B C 1
ATOM 7732 O O . TYR B 1 316 ? -7.555 -11.25 -27.562 1 80.56 316 TYR B O 1
ATOM 7740 N N . PHE B 1 317 ? -9.781 -11.711 -27.641 1 88.62 317 PHE B N 1
ATOM 7741 C CA . PHE B 1 317 ? -9.609 -12.953 -26.906 1 88.62 317 PHE B CA 1
ATOM 7742 C C . PHE B 1 317 ? -9.547 -14.148 -27.844 1 88.62 317 PHE B C 1
ATOM 7744 O O . PHE B 1 317 ? -8.742 -15.055 -27.656 1 88.62 317 PHE B O 1
ATOM 7751 N N . VAL B 1 318 ? -10.336 -14.203 -28.891 1 89.31 318 VAL B N 1
ATOM 7752 C CA . VAL B 1 318 ? -10.617 -15.391 -29.703 1 89.31 318 VAL B CA 1
ATOM 7753 C C . VAL B 1 318 ? -9.344 -15.844 -30.422 1 89.31 318 VAL B C 1
ATOM 7755 O O . VAL B 1 318 ? -8.984 -17.016 -30.375 1 89.31 318 VAL B O 1
ATOM 7758 N N . PHE B 1 319 ? -8.727 -14.945 -31 1 84 319 PHE B N 1
ATOM 7759 C CA . PHE B 1 319 ? -7.594 -15.32 -31.844 1 84 319 PHE B CA 1
ATOM 7760 C C . PHE B 1 319 ? -6.441 -15.859 -31 1 84 319 PHE B C 1
ATOM 7762 O O . PHE B 1 319 ? -5.98 -16.984 -31.203 1 84 319 PHE B O 1
ATOM 7769 N N . PRO B 1 320 ? -5.941 -15.078 -30.016 1 83 320 PRO B N 1
ATOM 7770 C CA . PRO B 1 320 ? -4.848 -15.617 -29.203 1 83 320 PRO B CA 1
ATOM 7771 C C . PRO B 1 320 ? -5.227 -16.906 -28.484 1 83 320 PRO B C 1
ATOM 7773 O O . PRO B 1 320 ? -4.391 -17.797 -28.328 1 83 320 PRO B O 1
ATOM 7776 N N . PHE B 1 321 ? -6.398 -17.062 -28.078 1 90.19 321 PHE B N 1
ATOM 7777 C CA . PHE B 1 321 ? -6.832 -18.25 -27.344 1 90.19 321 PHE B CA 1
ATOM 7778 C C . PHE B 1 321 ? -6.902 -19.453 -28.281 1 90.19 321 PHE B C 1
ATOM 7780 O O . PHE B 1 321 ? -6.57 -20.578 -27.875 1 90.19 321 PHE B O 1
ATOM 7787 N N . SER B 1 322 ? -7.367 -19.188 -29.5 1 88.62 322 SER B N 1
ATOM 7788 C CA . SER B 1 322 ? -7.43 -20.266 -30.484 1 88.62 322 SER B CA 1
ATOM 7789 C C . SER B 1 322 ? -6.047 -20.828 -30.766 1 88.62 322 SER B C 1
ATOM 7791 O O . SER B 1 322 ? -5.891 -22.047 -30.938 1 88.62 322 SER B O 1
ATOM 7793 N N . LEU B 1 323 ? -5.098 -20 -30.828 1 82.31 323 LEU B N 1
ATOM 7794 C CA . LEU B 1 323 ? -3.729 -20.438 -31.047 1 82.31 323 LEU B CA 1
ATOM 7795 C C . LEU B 1 323 ? -3.227 -21.266 -29.875 1 82.31 323 LEU B C 1
ATOM 7797 O O . LEU B 1 323 ? -2.572 -22.297 -30.062 1 82.31 323 LEU B O 1
ATOM 7801 N N . HIS B 1 324 ? -3.516 -20.781 -28.719 1 86.5 324 HIS B N 1
ATOM 7802 C CA . HIS B 1 324 ? -3.152 -21.531 -27.516 1 86.5 324 HIS B CA 1
ATOM 7803 C C . HIS B 1 324 ? -3.822 -22.891 -27.5 1 86.5 324 HIS B C 1
ATOM 7805 O O . HIS B 1 324 ? -3.184 -23.891 -27.156 1 86.5 324 HIS B O 1
ATOM 7811 N N . LEU B 1 325 ? -5.062 -22.906 -27.859 1 89.94 325 LEU B N 1
ATOM 7812 C CA . LEU B 1 325 ? -5.824 -24.156 -27.812 1 89.94 325 LEU B CA 1
ATOM 7813 C C . LEU B 1 325 ? -5.281 -25.141 -28.844 1 89.94 325 LEU B C 1
ATOM 7815 O O . LEU B 1 325 ? -5.289 -26.359 -28.594 1 89.94 325 LEU B O 1
ATOM 7819 N N . ASN B 1 326 ? -4.93 -24.578 -29.922 1 85.88 326 ASN B N 1
ATOM 7820 C CA . ASN B 1 326 ? -4.348 -25.453 -30.938 1 85.88 326 ASN B CA 1
ATOM 7821 C C . ASN B 1 326 ? -3.088 -26.141 -30.438 1 85.88 326 ASN B C 1
ATOM 7823 O O . ASN B 1 326 ? -2.887 -27.328 -30.688 1 85.88 326 ASN B O 1
ATOM 7827 N N . LYS B 1 327 ? -2.256 -25.438 -29.781 1 83.38 327 LYS B N 1
ATOM 7828 C CA . LYS B 1 327 ? -1.034 -26 -29.219 1 83.38 327 LYS B CA 1
ATOM 7829 C C . LYS B 1 327 ? -1.351 -26.969 -28.078 1 83.38 327 LYS B C 1
ATOM 7831 O O . LYS B 1 327 ? -0.734 -28.031 -27.984 1 83.38 327 LYS B O 1
ATOM 7836 N N . LEU B 1 328 ? -2.248 -26.578 -27.266 1 88.19 328 LEU B N 1
ATOM 7837 C CA . LEU B 1 328 ? -2.68 -27.438 -26.172 1 88.19 328 LEU B CA 1
ATOM 7838 C C . LEU B 1 328 ? -3.225 -28.766 -26.688 1 88.19 328 LEU B C 1
ATOM 7840 O O . LEU B 1 328 ? -2.908 -29.828 -26.156 1 88.19 328 LEU B O 1
ATOM 7844 N N . PHE B 1 329 ? -4.047 -28.672 -27.719 1 87.44 329 PHE B N 1
ATOM 7845 C CA . PHE B 1 329 ? -4.621 -29.859 -28.344 1 87.44 329 PHE B CA 1
ATOM 7846 C C . PHE B 1 329 ? -3.523 -30.766 -28.891 1 87.44 329 PHE B C 1
ATOM 7848 O O . PHE B 1 329 ? -3.562 -31.984 -28.703 1 87.44 329 PHE B O 1
ATOM 7855 N N . SER B 1 330 ? -2.588 -30.141 -29.516 1 79 330 SER B N 1
ATOM 7856 C CA . SER B 1 330 ? -1.474 -30.891 -30.078 1 79 330 SER B CA 1
ATOM 7857 C C . SER B 1 330 ? -0.672 -31.609 -28.984 1 79 330 SER B C 1
ATOM 7859 O O . SER B 1 330 ? -0.283 -32.75 -29.141 1 79 330 SER B O 1
ATOM 7861 N N . ARG B 1 331 ? -0.425 -30.969 -27.938 1 80.56 331 ARG B N 1
ATOM 7862 C CA . ARG B 1 331 ? 0.306 -31.562 -26.828 1 80.56 331 ARG B CA 1
ATOM 7863 C C . ARG B 1 331 ? -0.467 -32.719 -26.219 1 80.56 331 ARG B C 1
ATOM 7865 O O . ARG B 1 331 ? 0.109 -33.781 -25.938 1 80.56 331 ARG B O 1
ATOM 7872 N N . ALA B 1 332 ? -1.696 -32.531 -26.031 1 83.88 332 ALA B N 1
ATOM 7873 C CA . ALA B 1 332 ? -2.539 -33.562 -25.438 1 83.88 332 ALA B CA 1
ATOM 7874 C C . ALA B 1 332 ? -2.574 -34.812 -26.312 1 83.88 332 ALA B C 1
ATOM 7876 O O . ALA B 1 332 ? -2.545 -35.938 -25.812 1 83.88 332 ALA B O 1
ATOM 7877 N N . MET B 1 333 ? -2.631 -34.562 -27.578 1 75.81 333 MET B N 1
ATOM 7878 C CA . MET B 1 333 ? -2.678 -35.688 -28.516 1 75.81 333 MET B CA 1
ATOM 7879 C C . MET B 1 333 ? -1.38 -36.469 -28.484 1 75.81 333 MET B C 1
ATOM 7881 O O . MET B 1 333 ? -1.372 -37.688 -28.781 1 75.81 333 MET B O 1
ATOM 7885 N N . GLN B 1 334 ? -0.403 -35.75 -28.031 1 70.12 334 GLN B N 1
ATOM 7886 C CA . GLN B 1 334 ? 0.897 -36.406 -27.953 1 70.12 334 GLN B CA 1
ATOM 7887 C C . GLN B 1 334 ? 1.168 -36.938 -26.547 1 70.12 334 GLN B C 1
ATOM 7889 O O . GLN B 1 334 ? 2.242 -37.469 -26.266 1 70.12 334 GLN B O 1
ATOM 7894 N N . GLY B 1 335 ? 0.217 -36.719 -25.734 1 71.75 335 GLY B N 1
ATOM 7895 C CA . GLY B 1 335 ? 0.362 -37.188 -24.359 1 71.75 335 GLY B CA 1
ATOM 7896 C C . GLY B 1 335 ? 1.298 -36.312 -23.531 1 71.75 335 GLY B C 1
ATOM 7897 O O . GLY B 1 335 ? 1.911 -36.812 -22.578 1 71.75 335 GLY B O 1
ATOM 7898 N N . SER B 1 336 ? 1.507 -35.188 -24.031 1 72 336 SER B N 1
ATOM 7899 C CA . SER B 1 336 ? 2.34 -34.219 -23.297 1 72 336 SER B CA 1
ATOM 7900 C C . SER B 1 336 ? 1.506 -33.094 -22.719 1 72 336 SER B C 1
ATOM 7902 O O . SER B 1 336 ? 0.324 -32.969 -23.047 1 72 336 SER B O 1
ATOM 7904 N N . SER B 1 337 ? 2.068 -32.344 -21.734 1 78.69 337 SER B N 1
ATOM 7905 C CA . SER B 1 337 ? 1.392 -31.203 -21.141 1 78.69 337 SER B CA 1
ATOM 7906 C C . SER B 1 337 ? 2.395 -30.172 -20.609 1 78.69 337 SER B C 1
ATOM 7908 O O . SER B 1 337 ? 3.58 -30.484 -20.469 1 78.69 337 SER B O 1
ATOM 7910 N N . LEU B 1 338 ? 1.909 -29.016 -20.469 1 76.75 338 LEU B N 1
ATOM 7911 C CA . LEU B 1 338 ? 2.727 -27.938 -19.906 1 76.75 338 LEU B CA 1
ATOM 7912 C C . LEU B 1 338 ? 2.41 -27.734 -18.422 1 76.75 338 LEU B C 1
ATOM 7914 O O . LEU B 1 338 ? 1.251 -27.844 -18.016 1 76.75 338 LEU B O 1
ATOM 7918 N N . ASN B 1 339 ? 3.494 -27.5 -17.688 1 76.69 339 ASN B N 1
ATOM 7919 C CA . ASN B 1 339 ? 3.314 -27.094 -16.297 1 76.69 339 ASN B CA 1
ATOM 7920 C C . ASN B 1 339 ? 3.525 -25.594 -16.109 1 76.69 339 ASN B C 1
ATOM 7922 O O . ASN B 1 339 ? 4.285 -24.969 -16.859 1 76.69 339 ASN B O 1
ATOM 7926 N N . SER B 1 340 ? 2.793 -25.078 -15.18 1 77.69 340 SER B N 1
ATOM 7927 C CA . SER B 1 340 ? 2.898 -23.641 -14.922 1 77.69 340 SER B CA 1
ATOM 7928 C C . SER B 1 340 ? 3.34 -23.359 -13.492 1 77.69 340 SER B C 1
ATOM 7930 O O . SER B 1 340 ? 2.775 -23.922 -12.547 1 77.69 340 SER B O 1
ATOM 7932 N N . PRO B 1 341 ? 4.371 -22.531 -13.359 1 74.06 341 PRO B N 1
ATOM 7933 C CA . PRO B 1 341 ? 4.766 -22.141 -12 1 74.06 341 PRO B CA 1
ATOM 7934 C C . PRO B 1 341 ? 3.732 -21.25 -11.32 1 74.06 341 PRO B C 1
ATOM 7936 O O . PRO B 1 341 ? 3.805 -21.031 -10.109 1 74.06 341 PRO B O 1
ATOM 7939 N N . LEU B 1 342 ? 2.725 -20.812 -12.07 1 78.94 342 LEU B N 1
ATOM 7940 C CA . LEU B 1 342 ? 1.772 -19.828 -11.555 1 78.94 342 LEU B CA 1
ATOM 7941 C C . LEU B 1 342 ? 0.505 -20.516 -11.055 1 78.94 342 LEU B C 1
ATOM 7943 O O . LEU B 1 342 ? -0.408 -19.859 -10.555 1 78.94 342 LEU B O 1
ATOM 7947 N N . THR B 1 343 ? 0.45 -21.781 -11.102 1 80.56 343 THR B N 1
ATOM 7948 C CA . THR B 1 343 ? -0.773 -22.516 -10.82 1 80.56 343 THR B CA 1
ATOM 7949 C C . THR B 1 343 ? -1.286 -22.203 -9.414 1 80.56 343 THR B C 1
ATOM 7951 O O . THR B 1 343 ? -2.449 -21.844 -9.242 1 80.56 343 THR B O 1
ATOM 7954 N N . GLU B 1 344 ? -0.41 -22.297 -8.469 1 75.69 344 GLU B N 1
ATOM 7955 C CA . GLU B 1 344 ? -0.832 -22.094 -7.086 1 75.69 344 GLU B CA 1
ATOM 7956 C C . GLU B 1 344 ? -1.225 -20.641 -6.832 1 75.69 344 GLU B C 1
ATOM 7958 O O . GLU B 1 344 ? -2.201 -20.375 -6.129 1 75.69 344 GLU B O 1
ATOM 7963 N N . SER B 1 345 ? -0.46 -19.766 -7.387 1 76.19 345 SER B N 1
ATOM 7964 C CA . SER B 1 345 ? -0.749 -18.344 -7.199 1 76.19 345 SER B CA 1
ATOM 7965 C C . SER B 1 345 ? -2.072 -17.953 -7.855 1 76.19 345 SER B C 1
ATOM 7967 O O . SER B 1 345 ? -2.824 -17.141 -7.312 1 76.19 345 SER B O 1
ATOM 7969 N N . LEU B 1 346 ? -2.354 -18.516 -8.969 1 82.88 346 LEU B N 1
ATOM 7970 C CA . LEU B 1 346 ? -3.602 -18.219 -9.664 1 82.88 346 LEU B CA 1
ATOM 7971 C C . LEU B 1 346 ? -4.797 -18.75 -8.883 1 82.88 346 LEU B C 1
ATOM 7973 O O . LEU B 1 346 ? -5.84 -18.109 -8.805 1 82.88 346 LEU B O 1
ATOM 7977 N N . LYS B 1 347 ? -4.598 -19.906 -8.281 1 79 347 LYS B N 1
ATOM 7978 C CA . LYS B 1 347 ? -5.656 -20.516 -7.48 1 79 347 LYS B CA 1
ATOM 7979 C C . LYS B 1 347 ? -5.969 -19.656 -6.25 1 79 347 LYS B C 1
ATOM 7981 O O . LYS B 1 347 ? -7.137 -19.469 -5.898 1 79 347 LYS B O 1
ATOM 7986 N N . GLN B 1 348 ? -4.984 -19.141 -5.742 1 74.5 348 GLN B N 1
ATOM 7987 C CA . GLN B 1 348 ? -5.129 -18.438 -4.473 1 74.5 348 GLN B CA 1
ATOM 7988 C C . GLN B 1 348 ? -5.535 -16.984 -4.695 1 74.5 348 GLN B C 1
ATOM 7990 O O . GLN B 1 348 ? -6.418 -16.469 -4.004 1 74.5 348 GLN B O 1
ATOM 7995 N N . ASP B 1 349 ? -4.934 -16.375 -5.648 1 76.5 349 ASP B N 1
ATOM 7996 C CA . ASP B 1 349 ? -5.074 -14.922 -5.777 1 76.5 349 ASP B CA 1
ATOM 7997 C C . ASP B 1 349 ? -6.207 -14.562 -6.734 1 76.5 349 ASP B C 1
ATOM 7999 O O . ASP B 1 349 ? -6.758 -13.461 -6.668 1 76.5 349 ASP B O 1
ATOM 8003 N N . PHE B 1 350 ? -6.539 -15.508 -7.594 1 83.44 350 PHE B N 1
ATOM 8004 C CA . PHE B 1 350 ? -7.598 -15.273 -8.562 1 83.44 350 PHE B CA 1
ATOM 8005 C C . PHE B 1 350 ? -8.555 -16.453 -8.625 1 83.44 350 PHE B C 1
ATOM 8007 O O . PHE B 1 350 ? -8.742 -17.062 -9.68 1 83.44 350 PHE B O 1
ATOM 8014 N N . PRO B 1 351 ? -9.227 -16.672 -7.574 1 78.94 351 PRO B N 1
ATOM 8015 C CA . PRO B 1 351 ? -10.055 -17.891 -7.488 1 78.94 351 PRO B CA 1
ATOM 8016 C C . PRO B 1 351 ? -11.164 -17.922 -8.539 1 78.94 351 PRO B C 1
ATOM 8018 O O . PRO B 1 351 ? -11.453 -18.984 -9.094 1 78.94 351 PRO B O 1
ATOM 8021 N N . VAL B 1 352 ? -11.75 -16.797 -8.805 1 80.19 352 VAL B N 1
ATOM 8022 C CA . VAL B 1 352 ? -12.836 -16.75 -9.773 1 80.19 352 VAL B CA 1
ATOM 8023 C C . VAL B 1 352 ? -12.297 -17.062 -11.172 1 80.19 352 VAL B C 1
ATOM 8025 O O . VAL B 1 352 ? -12.914 -17.797 -11.93 1 80.19 352 VAL B O 1
ATOM 8028 N N . VAL B 1 353 ? -11.195 -16.422 -11.516 1 86.38 353 VAL B N 1
ATOM 8029 C CA . VAL B 1 353 ? -10.555 -16.656 -12.805 1 86.38 353 VAL B CA 1
ATOM 8030 C C . VAL B 1 353 ? -10.219 -18.141 -12.945 1 86.38 353 VAL B C 1
ATOM 8032 O O . VAL B 1 353 ? -10.438 -18.734 -14 1 86.38 353 VAL B O 1
ATOM 8035 N N . PHE B 1 354 ? -9.695 -18.703 -11.945 1 86.38 354 PHE B N 1
ATOM 8036 C CA . PHE B 1 354 ? -9.273 -20.094 -11.992 1 86.38 354 PHE B CA 1
ATOM 8037 C C . PHE B 1 354 ? -10.484 -21.016 -12.078 1 86.38 354 PHE B C 1
ATOM 8039 O O . PHE B 1 354 ? -10.438 -22.047 -12.758 1 86.38 354 PHE B O 1
ATOM 8046 N N . GLU B 1 355 ? -11.516 -20.656 -11.391 1 82.75 355 GLU B N 1
ATOM 8047 C CA . GLU B 1 355 ? -12.75 -21.422 -11.477 1 82.75 355 GLU B CA 1
ATOM 8048 C C . GLU B 1 355 ? -13.289 -21.453 -12.906 1 82.75 355 GLU B C 1
ATOM 8050 O O . GLU B 1 355 ? -13.766 -22.484 -13.375 1 82.75 355 GLU B O 1
ATOM 8055 N N . LEU B 1 356 ? -13.242 -20.344 -13.461 1 87 356 LEU B N 1
ATOM 8056 C CA . LEU B 1 356 ? -13.664 -20.266 -14.852 1 87 356 LEU B CA 1
ATOM 8057 C C . LEU B 1 356 ? -12.773 -21.125 -15.742 1 87 356 LEU B C 1
ATOM 8059 O O . LEU B 1 356 ? -13.25 -21.766 -16.672 1 87 356 LEU B O 1
ATOM 8063 N N . ALA B 1 357 ? -11.531 -21.094 -15.469 1 92.38 357 ALA B N 1
ATOM 8064 C CA . ALA B 1 357 ? -10.578 -21.891 -16.234 1 92.38 357 ALA B CA 1
ATOM 8065 C C . ALA B 1 357 ? -10.852 -23.375 -16.062 1 92.38 357 ALA B C 1
ATOM 8067 O O . ALA B 1 357 ? -10.688 -24.172 -17 1 92.38 357 ALA B O 1
ATOM 8068 N N . VAL B 1 358 ? -11.203 -23.766 -14.867 1 89 358 VAL B N 1
ATOM 8069 C CA . VAL B 1 358 ? -11.539 -25.156 -14.602 1 89 358 VAL B CA 1
ATOM 8070 C C . VAL B 1 358 ? -12.758 -25.562 -15.438 1 89 358 VAL B C 1
ATOM 8072 O O . VAL B 1 358 ? -12.758 -26.609 -16.078 1 89 358 VAL B O 1
ATOM 8075 N N . PHE B 1 359 ? -13.766 -24.734 -15.484 1 87.81 359 PHE B N 1
ATOM 8076 C CA . PHE B 1 359 ? -14.961 -25 -16.266 1 87.81 359 PHE B CA 1
ATOM 8077 C C . PHE B 1 359 ? -14.617 -25.109 -17.75 1 87.81 359 PHE B C 1
ATOM 8079 O O . PHE B 1 359 ? -15.047 -26.062 -18.422 1 87.81 359 PHE B O 1
ATOM 8086 N N . VAL B 1 360 ? -13.852 -24.141 -18.141 1 92.5 360 VAL B N 1
ATOM 8087 C CA . VAL B 1 360 ? -13.453 -24.094 -19.547 1 92.5 360 VAL B CA 1
ATOM 8088 C C . VAL B 1 360 ? -12.656 -25.344 -19.906 1 92.5 360 VAL B C 1
ATOM 8090 O O . VAL B 1 360 ? -12.898 -25.969 -20.938 1 92.5 360 VAL B O 1
ATOM 8093 N N . SER B 1 361 ? -11.742 -25.719 -19.109 1 93 361 SER B N 1
ATOM 8094 C CA . SER B 1 361 ? -10.914 -26.906 -19.344 1 93 361 SER B CA 1
ATOM 8095 C C . SER B 1 361 ? -11.75 -28.172 -19.375 1 93 361 SER B C 1
ATOM 8097 O O . SER B 1 361 ? -11.516 -29.062 -20.203 1 93 361 SER B O 1
ATOM 8099 N N . PHE B 1 362 ? -12.648 -28.219 -18.5 1 88.31 362 PHE B N 1
ATOM 8100 C CA . PHE B 1 362 ? -13.531 -29.375 -18.422 1 88.31 362 PHE B CA 1
ATOM 8101 C C . PHE B 1 362 ? -14.367 -29.5 -19.703 1 88.31 362 PHE B C 1
ATOM 8103 O O . PHE B 1 362 ? -14.469 -30.578 -20.281 1 88.31 362 PHE B O 1
ATOM 8110 N N . ARG B 1 363 ? -14.969 -28.438 -20.031 1 89.31 363 ARG B N 1
ATOM 8111 C CA . ARG B 1 363 ? -15.805 -28.438 -21.234 1 89.31 363 ARG B CA 1
ATOM 8112 C C . ARG B 1 363 ? -14.984 -28.75 -22.469 1 89.31 363 ARG B C 1
ATOM 8114 O O . ARG B 1 363 ? -15.445 -29.484 -23.359 1 89.31 363 ARG B O 1
ATOM 8121 N N . LEU B 1 364 ? -13.844 -28.172 -22.562 1 93.31 364 LEU B N 1
ATOM 8122 C CA . LEU B 1 364 ? -12.969 -28.422 -23.703 1 93.31 364 LEU B CA 1
ATOM 8123 C C . LEU B 1 364 ? -12.539 -29.875 -23.75 1 93.31 364 LEU B C 1
ATOM 8125 O O . LEU B 1 364 ? -12.43 -30.453 -24.828 1 93.31 364 LEU B O 1
ATOM 8129 N N . SER B 1 365 ? -12.25 -30.406 -22.578 1 91.56 365 SER B N 1
ATOM 8130 C CA . SER B 1 365 ? -11.875 -31.812 -22.5 1 91.56 365 SER B CA 1
ATOM 8131 C C . SER B 1 365 ? -12.977 -32.719 -23.062 1 91.56 365 SER B C 1
ATOM 8133 O O . SER B 1 365 ? -12.695 -33.688 -23.75 1 91.56 365 SER B O 1
ATOM 8135 N N . GLN B 1 366 ? -14.188 -32.344 -22.797 1 88.25 366 GLN B N 1
ATOM 8136 C CA . GLN B 1 366 ? -15.336 -33.125 -23.266 1 88.25 366 GLN B CA 1
ATOM 8137 C C . GLN B 1 366 ? -15.539 -32.938 -24.766 1 88.25 366 GLN B C 1
ATOM 8139 O O . GLN B 1 366 ? -15.781 -33.906 -25.5 1 88.25 366 GLN B O 1
ATOM 8144 N N . LEU B 1 367 ? -15.461 -31.75 -25.203 1 91.25 367 LEU B N 1
ATOM 8145 C CA . LEU B 1 367 ? -15.758 -31.406 -26.594 1 91.25 367 LEU B CA 1
ATOM 8146 C C . LEU B 1 367 ? -14.672 -31.922 -27.531 1 91.25 367 LEU B C 1
ATOM 8148 O O . LEU B 1 367 ? -14.961 -32.344 -28.656 1 91.25 367 LEU B O 1
ATOM 8152 N N . LEU B 1 368 ? -13.406 -31.906 -27.062 1 92.31 368 LEU B N 1
ATOM 8153 C CA . LEU B 1 368 ? -12.281 -32.25 -27.922 1 92.31 368 LEU B CA 1
ATOM 8154 C C . LEU B 1 368 ? -11.75 -33.656 -27.578 1 92.31 368 LEU B C 1
ATOM 8156 O O . LEU B 1 368 ? -10.891 -34.188 -28.281 1 92.31 368 LEU B O 1
ATOM 8160 N N . HIS B 1 369 ? -12.211 -34.219 -26.438 1 90.75 369 HIS B N 1
ATOM 8161 C CA . HIS B 1 369 ? -11.844 -35.531 -25.984 1 90.75 369 HIS B CA 1
ATOM 8162 C C . HIS B 1 369 ? -10.352 -35.625 -25.703 1 90.75 369 HIS B C 1
ATOM 8164 O O . HIS B 1 369 ? -9.672 -36.531 -26.203 1 90.75 369 HIS B O 1
ATOM 8170 N N . ILE B 1 370 ? -9.852 -34.688 -25.016 1 89.06 370 ILE B N 1
ATOM 8171 C CA . ILE B 1 370 ? -8.461 -34.656 -24.594 1 89.06 370 ILE B CA 1
ATOM 8172 C C . ILE B 1 370 ? -8.375 -34.375 -23.094 1 89.06 370 ILE B C 1
ATOM 8174 O O . ILE B 1 370 ? -9.211 -33.656 -22.547 1 89.06 370 ILE B O 1
ATOM 8178 N N . PRO B 1 371 ? -7.387 -34.969 -22.469 1 87.88 371 PRO B N 1
ATOM 8179 C CA . PRO B 1 371 ? -7.168 -34.594 -21.062 1 87.88 371 PRO B CA 1
ATOM 8180 C C . PRO B 1 371 ? -6.488 -33.219 -20.938 1 87.88 371 PRO B C 1
ATOM 8182 O O . PRO B 1 371 ? -5.621 -32.875 -21.734 1 87.88 371 PRO B O 1
ATOM 8185 N N . ILE B 1 372 ? -6.891 -32.438 -20.031 1 90.81 372 ILE B N 1
ATOM 8186 C CA . ILE B 1 372 ? -6.262 -31.141 -19.734 1 90.81 372 ILE B CA 1
ATOM 8187 C C . ILE B 1 372 ? -5.746 -31.141 -18.297 1 90.81 372 ILE B C 1
ATOM 8189 O O . ILE B 1 372 ? -6.527 -31.266 -17.359 1 90.81 372 ILE B O 1
ATOM 8193 N N . THR B 1 373 ? -4.418 -31.047 -18.219 1 86.56 373 THR B N 1
ATOM 8194 C CA . THR B 1 373 ? -3.768 -31.109 -16.922 1 86.56 373 THR B CA 1
ATOM 8195 C C . THR B 1 373 ? -3.895 -29.781 -16.188 1 86.56 373 THR B C 1
ATOM 8197 O O . THR B 1 373 ? -4.328 -28.781 -16.766 1 86.56 373 THR B O 1
ATOM 8200 N N . GLU B 1 374 ? -3.5 -29.75 -14.922 1 83.94 374 GLU B N 1
ATOM 8201 C CA . GLU B 1 374 ? -3.566 -28.562 -14.086 1 83.94 374 GLU B CA 1
ATOM 8202 C C . GLU B 1 374 ? -2.666 -27.453 -14.633 1 83.94 374 GLU B C 1
ATOM 8204 O O . GLU B 1 374 ? -3.016 -26.281 -14.57 1 83.94 374 GLU B O 1
ATOM 8209 N N . GLY B 1 375 ? -1.534 -27.859 -15.094 1 82.62 375 GLY B N 1
ATOM 8210 C CA . GLY B 1 375 ? -0.638 -26.875 -15.688 1 82.62 375 GLY B CA 1
ATOM 8211 C C . GLY B 1 375 ? -1.237 -26.172 -16.891 1 82.62 375 GLY B C 1
ATOM 8212 O O . GLY B 1 375 ? -1.114 -24.953 -17.016 1 82.62 375 GLY B O 1
ATOM 8213 N N . GLU B 1 376 ? -1.875 -26.984 -17.734 1 89.06 376 GLU B N 1
ATOM 8214 C CA . GLU B 1 376 ? -2.535 -26.422 -18.906 1 89.06 376 GLU B CA 1
ATOM 8215 C C . GLU B 1 376 ? -3.686 -25.5 -18.5 1 89.06 376 GLU B C 1
ATOM 8217 O O . GLU B 1 376 ? -3.922 -24.469 -19.141 1 89.06 376 GLU B O 1
ATOM 8222 N N . ARG B 1 377 ? -4.328 -25.859 -17.484 1 92.19 377 ARG B N 1
ATOM 8223 C CA . ARG B 1 377 ? -5.434 -25.062 -16.969 1 92.19 377 ARG B CA 1
ATOM 8224 C C . ARG B 1 377 ? -4.949 -23.703 -16.484 1 92.19 377 ARG B C 1
ATOM 8226 O O . ARG B 1 377 ? -5.656 -22.703 -16.625 1 92.19 377 ARG B O 1
ATOM 8233 N N . ALA B 1 378 ? -3.816 -23.688 -15.922 1 88.31 378 ALA B N 1
ATOM 8234 C CA . ALA B 1 378 ? -3.238 -22.438 -15.453 1 88.31 378 ALA B CA 1
ATOM 8235 C C . ALA B 1 378 ? -3.033 -21.469 -16.609 1 88.31 378 ALA B C 1
ATOM 8237 O O . ALA B 1 378 ? -3.268 -20.266 -16.469 1 88.31 378 ALA B O 1
ATOM 8238 N N . TYR B 1 379 ? -2.629 -21.953 -17.719 1 87.75 379 TYR B N 1
ATOM 8239 C CA . TYR B 1 379 ? -2.436 -21.094 -18.875 1 87.75 379 TYR B CA 1
ATOM 8240 C C . TYR B 1 379 ? -3.771 -20.609 -19.422 1 87.75 379 TYR B C 1
ATOM 8242 O O . TYR B 1 379 ? -3.875 -19.484 -19.922 1 87.75 379 TYR B O 1
ATOM 8250 N N . ILE B 1 380 ? -4.738 -21.484 -19.344 1 93 380 ILE B N 1
ATOM 8251 C CA . ILE B 1 380 ? -6.082 -21.062 -19.703 1 93 380 ILE B CA 1
ATOM 8252 C C . ILE B 1 380 ? -6.535 -19.938 -18.781 1 93 380 ILE B C 1
ATOM 8254 O O . ILE B 1 380 ? -7.117 -18.938 -19.25 1 93 380 ILE B O 1
ATOM 8258 N N . ALA B 1 381 ? -6.207 -20.141 -17.531 1 91.12 381 ALA B N 1
ATOM 8259 C CA . ALA B 1 381 ? -6.559 -19.125 -16.547 1 91.12 381 ALA B CA 1
ATOM 8260 C C . ALA B 1 381 ? -5.898 -17.781 -16.891 1 91.12 381 ALA B C 1
ATOM 8262 O O . ALA B 1 381 ? -6.496 -16.719 -16.688 1 91.12 381 ALA B O 1
ATOM 8263 N N . LEU B 1 382 ? -4.715 -17.844 -17.359 1 88.25 382 LEU B N 1
ATOM 8264 C CA . LEU B 1 382 ? -3.998 -16.625 -17.719 1 88.25 382 LEU B CA 1
ATOM 8265 C C . LEU B 1 382 ? -4.691 -15.898 -18.859 1 88.25 382 LEU B C 1
ATOM 8267 O O . LEU B 1 382 ? -4.793 -14.664 -18.859 1 88.25 382 LEU B O 1
ATOM 8271 N N . HIS B 1 383 ? -5.195 -16.609 -19.844 1 89.38 383 HIS B N 1
ATOM 8272 C CA . HIS B 1 383 ? -5.941 -16.016 -20.953 1 89.38 383 HIS B CA 1
ATOM 8273 C C . HIS B 1 383 ? -7.238 -15.375 -20.453 1 89.38 383 HIS B C 1
ATOM 8275 O O . HIS B 1 383 ? -7.551 -14.242 -20.812 1 89.38 383 HIS B O 1
ATOM 8281 N N . ILE B 1 384 ? -7.867 -16.141 -19.609 1 91.25 384 ILE B N 1
ATOM 8282 C CA . ILE B 1 384 ? -9.156 -15.664 -19.109 1 91.25 384 ILE B CA 1
ATOM 8283 C C . ILE B 1 384 ? -8.938 -14.453 -18.203 1 91.25 384 ILE B C 1
ATOM 8285 O O . ILE B 1 384 ? -9.664 -13.461 -18.297 1 91.25 384 ILE B O 1
ATOM 8289 N N . GLY B 1 385 ? -7.973 -14.602 -17.312 1 86.88 385 GLY B N 1
ATOM 8290 C CA . GLY B 1 385 ? -7.66 -13.492 -16.422 1 86.88 385 GLY B CA 1
ATOM 8291 C C . GLY B 1 385 ? -7.316 -12.211 -17.156 1 86.88 385 GLY B C 1
ATOM 8292 O O . GLY B 1 385 ? -7.77 -11.133 -16.781 1 86.88 385 GLY B O 1
ATOM 8293 N N . ALA B 1 386 ? -6.516 -12.289 -18.188 1 82.25 386 ALA B N 1
ATOM 8294 C CA . ALA B 1 386 ? -6.148 -11.133 -18.984 1 82.25 386 ALA B CA 1
ATOM 8295 C C . ALA B 1 386 ? -7.379 -10.484 -19.625 1 82.25 386 ALA B C 1
ATOM 8297 O O . ALA B 1 386 ? -7.484 -9.258 -19.672 1 82.25 386 ALA B O 1
ATOM 8298 N N . GLU B 1 387 ? -8.273 -11.328 -20.062 1 86.19 387 GLU B N 1
ATOM 8299 C CA . GLU B 1 387 ? -9.492 -10.836 -20.703 1 86.19 387 GLU B CA 1
ATOM 8300 C C . GLU B 1 387 ? -10.398 -10.148 -19.688 1 86.19 387 GLU B C 1
ATOM 8302 O O . GLU B 1 387 ? -10.977 -9.094 -19.969 1 86.19 387 GLU B O 1
ATOM 8307 N N . LEU B 1 388 ? -10.5 -10.773 -18.547 1 83.12 388 LEU B N 1
ATOM 8308 C CA . LEU B 1 388 ? -11.328 -10.188 -17.5 1 83.12 388 LEU B CA 1
ATOM 8309 C C . LEU B 1 388 ? -10.742 -8.859 -17.031 1 83.12 388 LEU B C 1
ATOM 8311 O O . LEU B 1 388 ? -11.484 -7.914 -16.75 1 83.12 388 LEU B O 1
ATOM 8315 N N . ASP B 1 389 ? -9.469 -8.828 -16.906 1 77.31 389 ASP B N 1
ATOM 8316 C CA . ASP B 1 389 ? -8.789 -7.598 -16.516 1 77.31 389 ASP B CA 1
ATOM 8317 C C . ASP B 1 389 ? -9.031 -6.496 -17.547 1 77.31 389 ASP B C 1
ATOM 8319 O O . ASP B 1 389 ? -9.203 -5.328 -17.188 1 77.31 389 ASP B O 1
ATOM 8323 N N . ARG B 1 390 ? -8.961 -6.875 -18.766 1 75.69 390 ARG B N 1
ATOM 8324 C CA . ARG B 1 390 ? -9.203 -5.93 -19.844 1 75.69 390 ARG B CA 1
ATOM 8325 C C . ARG B 1 390 ? -10.633 -5.391 -19.797 1 75.69 390 ARG B C 1
ATOM 8327 O O . ARG B 1 390 ? -10.859 -4.199 -20 1 75.69 390 ARG B O 1
ATOM 8334 N N . GLN B 1 391 ? -11.586 -6.387 -19.484 1 73.69 391 GLN B N 1
ATOM 8335 C CA . GLN B 1 391 ? -12.992 -6.008 -19.438 1 73.69 391 GLN B CA 1
ATOM 8336 C C . GLN B 1 391 ? -13.312 -5.203 -18.172 1 73.69 391 GLN B C 1
ATOM 8338 O O . GLN B 1 391 ? -14.258 -4.418 -18.156 1 73.69 391 GLN B O 1
ATOM 8343 N N . LYS B 1 392 ? -12.703 -5.668 -16.922 1 66.25 392 LYS B N 1
ATOM 8344 C CA . LYS B 1 392 ? -12.961 -5.07 -15.617 1 66.25 392 LYS B CA 1
ATOM 8345 C C . LYS B 1 392 ? -12.5 -3.617 -15.578 1 66.25 392 LYS B C 1
ATOM 8347 O O . LYS B 1 392 ? -12.711 -2.92 -14.586 1 66.25 392 LYS B O 1
ATOM 8352 N N . GLN B 1 393 ? -11.664 -3.266 -16.594 1 54.19 393 GLN B N 1
ATOM 8353 C CA . GLN B 1 393 ? -11.398 -1.83 -16.594 1 54.19 393 GLN B CA 1
ATOM 8354 C C . GLN B 1 393 ? -12.664 -1.04 -16.25 1 54.19 393 GLN B C 1
ATOM 8356 O O . GLN B 1 393 ? -12.578 0.096 -15.773 1 54.19 393 GLN B O 1
ATOM 8361 N N . HIS B 1 394 ? -13.797 -1.837 -16.016 1 49.34 394 HIS B N 1
ATOM 8362 C CA . HIS B 1 394 ? -14.977 -1.091 -15.586 1 49.34 394 HIS B CA 1
ATOM 8363 C C . HIS B 1 394 ? -15.516 -1.623 -14.266 1 49.34 394 HIS B C 1
ATOM 8365 O O . HIS B 1 394 ? -16.703 -1.449 -13.953 1 49.34 394 HIS B O 1
ATOM 8371 N N . SER B 1 395 ? -14.578 -2.416 -13.422 1 58.31 395 SER B N 1
ATOM 8372 C CA . SER B 1 395 ? -15.055 -2.912 -12.133 1 58.31 395 SER B CA 1
ATOM 8373 C C . SER B 1 395 ? -15.531 -1.769 -11.242 1 58.31 395 SER B C 1
ATOM 8375 O O . SER B 1 395 ? -15.281 -0.599 -11.539 1 58.31 395 SER B O 1
ATOM 8377 N N . GLU B 1 396 ? -16.266 -2.25 -10.148 1 71.81 396 GLU B N 1
ATOM 8378 C CA . GLU B 1 396 ? -16.953 -1.313 -9.258 1 71.81 396 GLU B CA 1
ATOM 8379 C C . GLU B 1 396 ? -15.953 -0.449 -8.492 1 71.81 396 GLU B C 1
ATOM 8381 O O . GLU B 1 396 ? -15.297 -0.925 -7.562 1 71.81 396 GLU B O 1
ATOM 8386 N N . LYS B 1 397 ? -15.602 0.638 -9.062 1 87.38 397 LYS B N 1
ATOM 8387 C CA . LYS B 1 397 ? -14.766 1.636 -8.406 1 87.38 397 LYS B CA 1
ATOM 8388 C C . LYS B 1 397 ? -15.453 2.213 -7.176 1 87.38 397 LYS B C 1
ATOM 8390 O O . LYS B 1 397 ? -16.688 2.318 -7.141 1 87.38 397 LYS B O 1
ATOM 8395 N N . ILE B 1 398 ? -14.742 2.385 -6.141 1 92.12 398 ILE B N 1
ATOM 8396 C CA . ILE B 1 398 ? -15.281 2.957 -4.91 1 92.12 398 ILE B CA 1
ATOM 8397 C C . ILE B 1 398 ? -15.586 4.438 -5.121 1 92.12 398 ILE B C 1
ATOM 8399 O O . ILE B 1 398 ? -14.695 5.215 -5.488 1 92.12 398 ILE B O 1
ATOM 8403 N N . ARG B 1 399 ? -16.812 4.828 -4.922 1 93 399 ARG B N 1
ATOM 8404 C CA . ARG B 1 399 ? -17.188 6.234 -5.023 1 93 399 ARG B CA 1
ATOM 8405 C C . ARG B 1 399 ? -16.484 7.062 -3.947 1 93 399 ARG B C 1
ATOM 8407 O O . ARG B 1 399 ? -16.703 6.848 -2.754 1 93 399 ARG B O 1
ATOM 8414 N N . THR B 1 400 ? -15.633 8 -4.328 1 95 400 THR B N 1
ATOM 8415 C CA . THR B 1 400 ? -14.734 8.695 -3.416 1 95 400 THR B CA 1
ATOM 8416 C C . THR B 1 400 ? -14.844 10.203 -3.592 1 95 400 THR B C 1
ATOM 8418 O O . THR B 1 400 ? -15.031 10.695 -4.707 1 95 400 THR B O 1
ATOM 8421 N N . ALA B 1 401 ? -14.82 10.922 -2.484 1 93.81 401 ALA B N 1
ATOM 8422 C CA . ALA B 1 401 ? -14.711 12.375 -2.51 1 93.81 401 ALA B CA 1
ATOM 8423 C C . ALA B 1 401 ? -13.375 12.836 -1.925 1 93.81 401 ALA B C 1
ATOM 8425 O O . ALA B 1 401 ? -12.789 12.148 -1.085 1 93.81 401 ALA B O 1
ATOM 8426 N N . ILE B 1 402 ? -12.859 13.938 -2.447 1 92.88 402 ILE B N 1
ATOM 8427 C CA . ILE B 1 402 ? -11.648 14.562 -1.917 1 92.88 402 ILE B CA 1
ATOM 8428 C C . ILE B 1 402 ? -11.992 15.906 -1.294 1 92.88 402 ILE B C 1
ATOM 8430 O O . ILE B 1 402 ? -12.625 16.75 -1.935 1 92.88 402 ILE B O 1
ATOM 8434 N N . PHE B 1 403 ? -11.656 16 -0.013 1 88.25 403 PHE B N 1
ATOM 8435 C CA . PHE B 1 403 ? -11.828 17.281 0.666 1 88.25 403 PHE B CA 1
ATOM 8436 C C . PHE B 1 403 ? -10.477 17.906 0.976 1 88.25 403 PHE B C 1
ATOM 8438 O O . PHE B 1 403 ? -9.68 17.359 1.734 1 88.25 403 PHE B O 1
ATOM 8445 N N . SER B 1 404 ? -10.195 19 0.353 1 82.94 404 SER B N 1
ATOM 8446 C CA . SER B 1 404 ? -8.992 19.781 0.595 1 82.94 404 SER B CA 1
ATOM 8447 C C . SER B 1 404 ? -9.242 21.266 0.352 1 82.94 404 SER B C 1
ATOM 8449 O O . SER B 1 404 ? -9.789 21.656 -0.686 1 82.94 404 SER B O 1
ATOM 8451 N N . PRO B 1 405 ? -8.852 22.047 1.37 1 70.5 405 PRO B N 1
ATOM 8452 C CA . PRO B 1 405 ? -8.984 23.484 1.132 1 70.5 405 PRO B CA 1
ATOM 8453 C C . PRO B 1 405 ? -8.227 23.953 -0.105 1 70.5 405 PRO B C 1
ATOM 8455 O O . PRO B 1 405 ? -7.145 23.422 -0.401 1 70.5 405 PRO B O 1
ATOM 8458 N N . ASN B 1 406 ? -8.844 24.703 -0.865 1 70.19 406 ASN B N 1
ATOM 8459 C CA . ASN B 1 406 ? -8.203 25.172 -2.09 1 70.19 406 ASN B CA 1
ATOM 8460 C C . ASN B 1 406 ? -7.098 26.188 -1.796 1 70.19 406 ASN B C 1
ATOM 8462 O O . ASN B 1 406 ? -7.371 27.344 -1.464 1 70.19 406 ASN B O 1
ATOM 8466 N N . TYR B 1 407 ? -5.914 25.75 -1.669 1 68.94 407 TYR B N 1
ATOM 8467 C CA . TYR B 1 407 ? -4.73 26.594 -1.562 1 68.94 407 TYR B CA 1
ATOM 8468 C C . TYR B 1 407 ? -3.766 26.328 -2.713 1 68.94 407 TYR B C 1
ATOM 8470 O O . TYR B 1 407 ? -3.248 25.219 -2.854 1 68.94 407 TYR B O 1
ATOM 8478 N N . MET B 1 408 ? -3.42 27.297 -3.541 1 67.12 408 MET B N 1
ATOM 8479 C CA . MET B 1 408 ? -2.426 27.25 -4.609 1 67.12 408 MET B CA 1
ATOM 8480 C C . MET B 1 408 ? -2.689 26.078 -5.547 1 67.12 408 MET B C 1
ATOM 8482 O O . MET B 1 408 ? -1.756 25.391 -5.969 1 67.12 408 MET B O 1
ATOM 8486 N N . ASN B 1 409 ? -3.877 25.656 -5.66 1 74.5 409 ASN B N 1
ATOM 8487 C CA . ASN B 1 409 ? -4.258 24.578 -6.559 1 74.5 409 ASN B CA 1
ATOM 8488 C C . ASN B 1 409 ? -3.775 23.219 -6.047 1 74.5 409 ASN B C 1
ATOM 8490 O O . ASN B 1 409 ? -3.607 22.281 -6.824 1 74.5 409 ASN B O 1
ATOM 8494 N N . LEU B 1 410 ? -3.414 23.219 -4.844 1 77.75 410 LEU B N 1
ATOM 8495 C CA . LEU B 1 410 ? -2.955 21.969 -4.254 1 77.75 410 LEU B CA 1
ATOM 8496 C C . LEU B 1 410 ? -4.062 20.922 -4.277 1 77.75 410 LEU B C 1
ATOM 8498 O O . LEU B 1 410 ? -3.787 19.719 -4.402 1 77.75 410 LEU B O 1
ATOM 8502 N N . ASN B 1 411 ? -5.246 21.422 -4.234 1 81.12 411 ASN B N 1
ATOM 8503 C CA . ASN B 1 411 ? -6.375 20.5 -4.27 1 81.12 411 ASN B CA 1
ATOM 8504 C C . ASN B 1 411 ? -6.527 19.844 -5.641 1 81.12 411 ASN B C 1
ATOM 8506 O O . ASN B 1 411 ? -6.82 18.656 -5.738 1 81.12 411 ASN B O 1
ATOM 8510 N N . THR B 1 412 ? -6.289 20.656 -6.637 1 83.44 412 THR B N 1
ATOM 8511 C CA . THR B 1 412 ? -6.379 20.109 -7.992 1 83.44 412 THR B CA 1
ATOM 8512 C C . THR B 1 412 ? -5.242 19.125 -8.258 1 83.44 412 THR B C 1
ATOM 8514 O O . THR B 1 412 ? -5.445 18.109 -8.914 1 83.44 412 THR B O 1
ATOM 8517 N N . GLN B 1 413 ? -4.109 19.484 -7.738 1 83.56 413 GLN B N 1
ATOM 8518 C CA . GLN B 1 413 ? -2.973 18.578 -7.879 1 83.56 413 GLN B CA 1
ATOM 8519 C C . GLN B 1 413 ? -3.225 17.266 -7.152 1 83.56 413 GLN B C 1
ATOM 8521 O O . GLN B 1 413 ? -2.904 16.188 -7.668 1 83.56 413 GLN B O 1
ATOM 8526 N N . LEU B 1 414 ? -3.758 17.406 -6.02 1 87.06 414 LEU B N 1
ATOM 8527 C CA . LEU B 1 414 ? -4.078 16.219 -5.242 1 87.06 414 LEU B CA 1
ATOM 8528 C C . LEU B 1 414 ? -5.102 15.359 -5.973 1 87.06 414 LEU B C 1
ATOM 8530 O O . LEU B 1 414 ? -4.977 14.133 -6 1 87.06 414 LEU B O 1
ATOM 8534 N N . TYR B 1 415 ? -6.117 15.969 -6.535 1 89.31 415 TYR B N 1
ATOM 8535 C CA . TYR B 1 415 ? -7.129 15.273 -7.32 1 89.31 415 TYR B CA 1
ATOM 8536 C C . TYR B 1 415 ? -6.488 14.5 -8.469 1 89.31 415 TYR B C 1
ATOM 8538 O O . TYR B 1 415 ? -6.801 13.328 -8.688 1 89.31 415 TYR B O 1
ATOM 8546 N N . GLN B 1 416 ? -5.621 15.156 -9.133 1 87.06 416 GLN B N 1
ATOM 8547 C CA . GLN B 1 416 ? -4.965 14.531 -10.281 1 87.06 416 GLN B CA 1
ATOM 8548 C C . GLN B 1 416 ? -4.094 13.359 -9.844 1 87.06 416 GLN B C 1
ATOM 8550 O O . GLN B 1 416 ? -4.098 12.305 -10.477 1 87.06 416 GLN B O 1
ATOM 8555 N N . HIS B 1 417 ? -3.424 13.578 -8.781 1 85.88 417 HIS B N 1
ATOM 8556 C CA . HIS B 1 417 ? -2.541 12.539 -8.266 1 85.88 417 HIS B CA 1
ATOM 8557 C C . HIS B 1 417 ? -3.334 11.32 -7.812 1 85.88 417 HIS B C 1
ATOM 8559 O O . HIS B 1 417 ? -2.977 10.18 -8.141 1 85.88 417 HIS B O 1
ATOM 8565 N N . VAL B 1 418 ? -4.387 11.547 -7.129 1 90.5 418 VAL B N 1
ATOM 8566 C CA . VAL B 1 418 ? -5.215 10.461 -6.609 1 90.5 418 VAL B CA 1
ATOM 8567 C C . VAL B 1 418 ? -5.902 9.742 -7.766 1 90.5 418 VAL B C 1
ATOM 8569 O O . VAL B 1 418 ? -5.941 8.508 -7.801 1 90.5 418 VAL B O 1
ATOM 8572 N N . SER B 1 419 ? -6.418 10.508 -8.688 1 88.19 419 SER B N 1
ATOM 8573 C CA . SER B 1 419 ? -7.141 9.938 -9.82 1 88.19 419 SER B CA 1
ATOM 8574 C C . SER B 1 419 ? -6.223 9.086 -10.688 1 88.19 419 SER B C 1
ATOM 8576 O O . SER B 1 419 ? -6.629 8.039 -11.195 1 88.19 419 SER B O 1
ATOM 8578 N N . LYS B 1 420 ? -5.055 9.516 -10.805 1 83.62 420 LYS B N 1
ATOM 8579 C CA . LYS B 1 420 ? -4.098 8.781 -11.625 1 83.62 420 LYS B CA 1
ATOM 8580 C C . LYS B 1 420 ? -3.596 7.531 -10.906 1 83.62 420 LYS B C 1
ATOM 8582 O O . LYS B 1 420 ? -3.564 6.445 -11.492 1 83.62 420 LYS B O 1
ATOM 8587 N N . GLN B 1 421 ? -3.289 7.68 -9.711 1 83.62 421 GLN B N 1
ATOM 8588 C CA . GLN B 1 421 ? -2.67 6.609 -8.945 1 83.62 421 GLN B CA 1
ATOM 8589 C C . GLN B 1 421 ? -3.672 5.496 -8.648 1 83.62 421 GLN B C 1
ATOM 8591 O O . GLN B 1 421 ? -3.303 4.32 -8.586 1 83.62 421 GLN B O 1
ATOM 8596 N N . PHE B 1 422 ? -4.918 5.855 -8.469 1 88.38 422 PHE B N 1
ATOM 8597 C CA . PHE B 1 422 ? -5.922 4.879 -8.062 1 88.38 422 PHE B CA 1
ATOM 8598 C C . PHE B 1 422 ? -7.047 4.801 -9.086 1 88.38 422 PHE B C 1
ATOM 8600 O O . PHE B 1 422 ? -8.211 4.605 -8.727 1 88.38 422 PHE B O 1
ATOM 8607 N N . GLU B 1 423 ? -6.711 5.031 -10.281 1 82.31 423 GLU B N 1
ATOM 8608 C CA . GLU B 1 423 ? -7.664 5.109 -11.383 1 82.31 423 GLU B CA 1
ATOM 8609 C C . GLU B 1 423 ? -8.531 3.855 -11.461 1 82.31 423 GLU B C 1
ATOM 8611 O O . GLU B 1 423 ? -9.703 3.928 -11.82 1 82.31 423 GLU B O 1
ATOM 8616 N N . HIS B 1 424 ? -8.016 2.764 -11.078 1 77.94 424 HIS B N 1
ATOM 8617 C CA . HIS B 1 424 ? -8.742 1.511 -11.227 1 77.94 424 HIS B CA 1
ATOM 8618 C C . HIS B 1 424 ? -9.469 1.142 -9.93 1 77.94 424 HIS B C 1
ATOM 8620 O O . HIS B 1 424 ? -10.281 0.215 -9.914 1 77.94 424 HIS B O 1
ATOM 8626 N N . ASP B 1 425 ? -9.219 1.811 -8.922 1 85.81 425 ASP B N 1
ATOM 8627 C CA . ASP B 1 425 ? -9.773 1.447 -7.621 1 85.81 425 ASP B CA 1
ATOM 8628 C C . ASP B 1 425 ? -10.797 2.479 -7.156 1 85.81 425 ASP B C 1
ATOM 8630 O O . ASP B 1 425 ? -11.766 2.133 -6.477 1 85.81 425 ASP B O 1
ATOM 8634 N N . LEU B 1 426 ? -10.539 3.721 -7.562 1 91.81 426 LEU B N 1
ATOM 8635 C CA . LEU B 1 426 ? -11.367 4.801 -7.031 1 91.81 426 LEU B CA 1
ATOM 8636 C C . LEU B 1 426 ? -12.078 5.543 -8.156 1 91.81 426 LEU B C 1
ATOM 8638 O O . LEU B 1 426 ? -11.523 5.715 -9.242 1 91.81 426 LEU B O 1
ATOM 8642 N N . ASN B 1 427 ? -13.367 5.863 -7.918 1 92.5 427 ASN B N 1
ATOM 8643 C CA . ASN B 1 427 ? -14.133 6.816 -8.719 1 92.5 427 ASN B CA 1
ATOM 8644 C C . ASN B 1 427 ? -14.328 8.141 -7.98 1 92.5 427 ASN B C 1
ATOM 8646 O O . ASN B 1 427 ? -15.273 8.297 -7.211 1 92.5 427 ASN B O 1
ATOM 8650 N N . VAL B 1 428 ? -13.43 9.078 -8.25 1 93.94 428 VAL B N 1
ATOM 8651 C CA . VAL B 1 428 ? -13.516 10.367 -7.566 1 93.94 428 VAL B CA 1
ATOM 8652 C C . VAL B 1 428 ? -14.664 11.188 -8.141 1 93.94 428 VAL B C 1
ATOM 8654 O O . VAL B 1 428 ? -14.539 11.773 -9.227 1 93.94 428 VAL B O 1
ATOM 8657 N N . VAL B 1 429 ? -15.75 11.312 -7.406 1 91.56 429 VAL B N 1
ATOM 8658 C CA . VAL B 1 429 ? -16.984 11.883 -7.93 1 91.56 429 VAL B CA 1
ATOM 8659 C C . VAL B 1 429 ? -17.031 13.375 -7.617 1 91.56 429 VAL B C 1
ATOM 8661 O O . VAL B 1 429 ? -17.781 14.125 -8.266 1 91.56 429 VAL B O 1
ATOM 8664 N N . ALA B 1 430 ? -16.203 13.812 -6.547 1 91.31 430 ALA B N 1
ATOM 8665 C CA . ALA B 1 430 ? -16.297 15.227 -6.184 1 91.31 430 ALA B CA 1
ATOM 8666 C C . ALA B 1 430 ? -15.008 15.711 -5.523 1 91.31 430 ALA B C 1
ATOM 8668 O O . ALA B 1 430 ? -14.375 14.977 -4.762 1 91.31 430 ALA B O 1
ATOM 8669 N N . LEU B 1 431 ? -14.625 16.891 -5.879 1 89.5 431 LEU B N 1
ATOM 8670 C CA . LEU B 1 431 ? -13.617 17.688 -5.176 1 89.5 431 LEU B CA 1
ATOM 8671 C C . LEU B 1 431 ? -14.281 18.812 -4.375 1 89.5 431 LEU B C 1
ATOM 8673 O O . LEU B 1 431 ? -14.828 19.75 -4.949 1 89.5 431 LEU B O 1
ATOM 8677 N N . VAL B 1 432 ? -14.234 18.625 -3.045 1 84.69 432 VAL B N 1
ATOM 8678 C CA . VAL B 1 432 ? -15.008 19.5 -2.174 1 84.69 432 VAL B CA 1
ATOM 8679 C C . VAL B 1 432 ? -14.062 20.438 -1.416 1 84.69 432 VAL B C 1
ATOM 8681 O O . VAL B 1 432 ? -12.992 20.016 -0.966 1 84.69 432 VAL B O 1
ATOM 8684 N N . ASN B 1 433 ? -14.406 21.672 -1.374 1 76.56 433 ASN B N 1
ATOM 8685 C CA . ASN B 1 433 ? -13.617 22.641 -0.629 1 76.56 433 ASN B CA 1
ATOM 8686 C C . ASN B 1 433 ? -14.352 23.125 0.621 1 76.56 433 ASN B C 1
ATOM 8688 O O . ASN B 1 433 ? -13.773 23.828 1.455 1 76.56 433 ASN B O 1
ATOM 8692 N N . ASP B 1 434 ? -15.641 22.734 0.711 1 70.44 434 ASP B N 1
ATOM 8693 C CA . ASP B 1 434 ? -16.5 23.078 1.84 1 70.44 434 ASP B CA 1
ATOM 8694 C C . ASP B 1 434 ? -17.078 21.812 2.488 1 70.44 434 ASP B C 1
ATOM 8696 O O . ASP B 1 434 ? -17.734 21.016 1.822 1 70.44 434 ASP B O 1
ATOM 8700 N N . PRO B 1 435 ? -16.844 21.625 3.758 1 72.56 435 PRO B N 1
ATOM 8701 C CA . PRO B 1 435 ? -17.328 20.406 4.434 1 72.56 435 PRO B CA 1
ATOM 8702 C C . PRO B 1 435 ? -18.844 20.234 4.344 1 72.56 435 PRO B C 1
ATOM 8704 O O . PRO B 1 435 ? -19.344 19.109 4.414 1 72.56 435 PRO B O 1
ATOM 8707 N N . SER B 1 436 ? -19.547 21.406 4.25 1 69.69 436 SER B N 1
ATOM 8708 C CA . SER B 1 436 ? -21 21.344 4.195 1 69.69 436 SER B CA 1
ATOM 8709 C C . SER B 1 436 ? -21.484 20.594 2.951 1 69.69 436 SER B C 1
ATOM 8711 O O . SER B 1 436 ? -22.594 20.047 2.928 1 69.69 436 SER B O 1
ATOM 8713 N N . GLU B 1 437 ? -20.625 20.484 2.029 1 78.56 437 GLU B N 1
ATOM 8714 C CA . GLU B 1 437 ? -20.969 19.828 0.777 1 78.56 437 GLU B CA 1
ATOM 8715 C C . GLU B 1 437 ? -20.844 18.312 0.905 1 78.56 437 GLU B C 1
ATOM 8717 O O . GLU B 1 437 ? -21.406 17.562 0.103 1 78.56 437 GLU B O 1
ATOM 8722 N N . LEU B 1 438 ? -20.188 17.844 1.888 1 80.38 438 LEU B N 1
ATOM 8723 C CA . LEU B 1 438 ? -19.906 16.422 2.059 1 80.38 438 LEU B CA 1
ATOM 8724 C C . LEU B 1 438 ? -21.156 15.648 2.426 1 80.38 438 LEU B C 1
ATOM 8726 O O . LEU B 1 438 ? -21.312 14.484 2.059 1 80.38 438 LEU B O 1
ATOM 8730 N N . ASP B 1 439 ? -22.047 16.312 3.176 1 75.31 439 ASP B N 1
ATOM 8731 C CA . ASP B 1 439 ? -23.25 15.648 3.664 1 75.31 439 ASP B CA 1
ATOM 8732 C C . ASP B 1 439 ? -24.188 15.289 2.512 1 75.31 439 ASP B C 1
ATOM 8734 O O . ASP B 1 439 ? -25.016 14.391 2.639 1 75.31 439 ASP B O 1
ATOM 8738 N N . LYS B 1 440 ? -23.984 15.977 1.43 1 80.5 440 LYS B N 1
ATOM 8739 C CA . LYS B 1 440 ? -24.875 15.773 0.295 1 80.5 440 LYS B CA 1
ATOM 8740 C C . LYS B 1 440 ? -24.328 14.734 -0.667 1 80.5 440 LYS B C 1
ATOM 8742 O O . LYS B 1 440 ? -25 14.328 -1.615 1 80.5 440 LYS B O 1
ATOM 8747 N N . LEU B 1 441 ? -23.203 14.242 -0.351 1 86.44 441 LEU B N 1
ATOM 8748 C CA . LEU B 1 441 ? -22.547 13.352 -1.302 1 86.44 441 LEU B CA 1
ATOM 8749 C C . LEU B 1 441 ? -22.734 11.891 -0.892 1 86.44 441 LEU B C 1
ATOM 8751 O O . LEU B 1 441 ? -22.703 11.57 0.298 1 86.44 441 LEU B O 1
ATOM 8755 N N . ASP B 1 442 ? -23.062 11.07 -1.891 1 89.06 442 ASP B N 1
ATOM 8756 C CA . ASP B 1 442 ? -23.094 9.625 -1.691 1 89.06 442 ASP B CA 1
ATOM 8757 C C . ASP B 1 442 ? -21.75 8.984 -2.02 1 89.06 442 ASP B C 1
ATOM 8759 O O . ASP B 1 442 ? -21.516 8.57 -3.156 1 89.06 442 ASP B O 1
ATOM 8763 N N . VAL B 1 443 ? -20.922 8.992 -1.001 1 92.31 443 VAL B N 1
ATOM 8764 C CA . VAL B 1 443 ? -19.594 8.422 -1.205 1 92.31 443 VAL B CA 1
ATOM 8765 C C . VAL B 1 443 ? -19.281 7.414 -0.103 1 92.31 443 VAL B C 1
ATOM 8767 O O . VAL B 1 443 ? -19.875 7.461 0.976 1 92.31 443 VAL B O 1
ATOM 8770 N N . SER B 1 444 ? -18.406 6.473 -0.414 1 92.31 444 SER B N 1
ATOM 8771 C CA . SER B 1 444 ? -18 5.457 0.556 1 92.31 444 SER B CA 1
ATOM 8772 C C . SER B 1 444 ? -16.656 5.793 1.191 1 92.31 444 SER B C 1
ATOM 8774 O O . SER B 1 444 ? -16.312 5.262 2.25 1 92.31 444 SER B O 1
ATOM 8776 N N . LEU B 1 445 ? -15.922 6.633 0.508 1 94 445 LEU B N 1
ATOM 8777 C CA . LEU B 1 445 ? -14.586 6.988 0.987 1 94 445 LEU B CA 1
ATOM 8778 C C . LEU B 1 445 ? -14.344 8.484 0.851 1 94 445 LEU B C 1
ATOM 8780 O O . LEU B 1 445 ? -14.672 9.086 -0.176 1 94 445 LEU B O 1
ATOM 8784 N N . LEU B 1 446 ? -13.852 9.086 1.905 1 93.5 446 LEU B N 1
ATOM 8785 C CA . LEU B 1 446 ? -13.43 10.484 1.895 1 93.5 446 LEU B CA 1
ATOM 8786 C C . LEU B 1 446 ? -11.93 10.602 2.127 1 93.5 446 LEU B C 1
ATOM 8788 O O . LEU B 1 446 ? -11.414 10.141 3.15 1 93.5 446 LEU B O 1
ATOM 8792 N N . ILE B 1 447 ? -11.258 11.172 1.133 1 93.38 447 ILE B N 1
ATOM 8793 C CA . ILE B 1 447 ? -9.852 11.516 1.289 1 93.38 447 ILE B CA 1
ATOM 8794 C C . ILE B 1 447 ? -9.711 13.008 1.593 1 93.38 447 ILE B C 1
ATOM 8796 O O . ILE B 1 447 ? -10.18 13.844 0.822 1 93.38 447 ILE B O 1
ATOM 8800 N N . THR B 1 448 ? -9.094 13.305 2.764 1 89.88 448 THR B N 1
ATOM 8801 C CA . THR B 1 448 ? -9.047 14.703 3.174 1 89.88 448 THR B CA 1
ATOM 8802 C C . THR B 1 448 ? -7.648 15.086 3.652 1 89.88 448 THR B C 1
ATOM 8804 O O . THR B 1 448 ? -6.891 14.227 4.109 1 89.88 448 THR B O 1
ATOM 8807 N N . THR B 1 449 ? -7.305 16.344 3.467 1 85.5 449 THR B N 1
ATOM 8808 C CA . THR B 1 449 ? -6.027 16.828 3.971 1 85.5 449 THR B CA 1
ATOM 8809 C C . THR B 1 449 ? -6.195 17.469 5.348 1 85.5 449 THR B C 1
ATOM 8811 O O . THR B 1 449 ? -5.211 17.828 6.004 1 85.5 449 THR B O 1
ATOM 8814 N N . VAL B 1 450 ? -7.445 17.594 5.777 1 77.06 450 VAL B N 1
ATOM 8815 C CA . VAL B 1 450 ? -7.738 18.172 7.086 1 77.06 450 VAL B CA 1
ATOM 8816 C C . VAL B 1 450 ? -8.508 17.156 7.934 1 77.06 450 VAL B C 1
ATOM 8818 O O . VAL B 1 450 ? -9.367 16.438 7.426 1 77.06 450 VAL B O 1
ATOM 8821 N N . PRO B 1 451 ? -8.117 17.078 9.109 1 72.25 451 PRO B N 1
ATOM 8822 C CA . PRO B 1 451 ? -8.844 16.125 9.953 1 72.25 451 PRO B CA 1
ATOM 8823 C C . PRO B 1 451 ? -10.344 16.406 10 1 72.25 451 PRO B C 1
ATOM 8825 O O . PRO B 1 451 ? -10.758 17.562 10.062 1 72.25 451 PRO B O 1
ATOM 8828 N N . GLN B 1 452 ? -11.102 15.43 9.734 1 69.25 452 GLN B N 1
ATOM 8829 C CA . GLN B 1 452 ? -12.555 15.516 9.766 1 69.25 452 GLN B CA 1
ATOM 8830 C C . GLN B 1 452 ? -13.133 14.602 10.844 1 69.25 452 GLN B C 1
ATOM 8832 O O . GLN B 1 452 ? -12.516 13.602 11.211 1 69.25 452 GLN B O 1
ATOM 8837 N N . ALA B 1 453 ? -14.203 15.125 11.344 1 61.97 453 ALA B N 1
ATOM 8838 C CA . ALA B 1 453 ? -14.898 14.258 12.289 1 61.97 453 ALA B CA 1
ATOM 8839 C C . ALA B 1 453 ? -15.32 12.945 11.633 1 61.97 453 ALA B C 1
ATOM 8841 O O . ALA B 1 453 ? -15.562 12.906 10.422 1 61.97 453 ALA B O 1
ATOM 8842 N N . SER B 1 454 ? -15.141 11.906 12.344 1 62.03 454 SER B N 1
ATOM 8843 C CA . SER B 1 454 ? -15.531 10.594 11.836 1 62.03 454 SER B CA 1
ATOM 8844 C C . SER B 1 454 ? -17 10.578 11.438 1 62.03 454 SER B C 1
ATOM 8846 O O . SER B 1 454 ? -17.828 11.289 12.031 1 62.03 454 SER B O 1
ATOM 8848 N N . SER B 1 455 ? -17.25 10.047 10.281 1 65.25 455 SER B N 1
ATOM 8849 C CA . SER B 1 455 ? -18.609 9.891 9.773 1 65.25 455 SER B CA 1
ATOM 8850 C C . SER B 1 455 ? -19 8.414 9.703 1 65.25 455 SER B C 1
ATOM 8852 O O . SER B 1 455 ? -18.141 7.543 9.586 1 65.25 455 SER B O 1
ATOM 8854 N N . MET B 1 456 ? -20.25 8.219 9.898 1 62.5 456 MET B N 1
ATOM 8855 C CA . MET B 1 456 ? -20.766 6.859 9.742 1 62.5 456 MET B CA 1
ATOM 8856 C C . MET B 1 456 ? -21.062 6.555 8.273 1 62.5 456 MET B C 1
ATOM 8858 O O . MET B 1 456 ? -21.188 5.391 7.895 1 62.5 456 MET B O 1
ATOM 8862 N N . ALA B 1 457 ? -21.141 7.527 7.543 1 74.69 457 ALA B N 1
ATOM 8863 C CA . ALA B 1 457 ? -21.578 7.352 6.164 1 74.69 457 ALA B CA 1
ATOM 8864 C C . ALA B 1 457 ? -20.422 6.93 5.262 1 74.69 457 ALA B C 1
ATOM 8866 O O . ALA B 1 457 ? -20.625 6.227 4.27 1 74.69 457 ALA B O 1
ATOM 8867 N N . TYR B 1 458 ? -19.297 7.316 5.59 1 84.69 458 TYR B N 1
ATOM 8868 C CA . TYR B 1 458 ? -18.141 7.004 4.75 1 84.69 458 TYR B CA 1
ATOM 8869 C C . TYR B 1 458 ? -16.875 6.879 5.586 1 84.69 458 TYR B C 1
ATOM 8871 O O . TYR B 1 458 ? -16.812 7.398 6.703 1 84.69 458 TYR B O 1
ATOM 8879 N N . ARG B 1 459 ? -15.922 6.188 5.051 1 87.69 459 ARG B N 1
ATOM 8880 C CA . ARG B 1 459 ? -14.602 6.086 5.676 1 87.69 459 ARG B CA 1
ATOM 8881 C C . ARG B 1 459 ? -13.758 7.316 5.371 1 87.69 459 ARG B C 1
ATOM 8883 O O . ARG B 1 459 ? -13.805 7.848 4.258 1 87.69 459 ARG B O 1
ATOM 8890 N N . VAL B 1 460 ? -13.016 7.719 6.383 1 88.75 460 VAL B N 1
ATOM 8891 C CA . VAL B 1 460 ? -12.211 8.922 6.207 1 88.75 460 VAL B CA 1
ATOM 8892 C C . VAL B 1 460 ? -10.727 8.57 6.266 1 88.75 460 VAL B C 1
ATOM 8894 O O . VAL B 1 460 ? -10.289 7.852 7.164 1 88.75 460 VAL B O 1
ATOM 8897 N N . VAL B 1 461 ? -10 9 5.215 1 90.94 461 VAL B N 1
ATOM 8898 C CA . VAL B 1 461 ? -8.547 8.891 5.215 1 90.94 461 VAL B CA 1
ATOM 8899 C C . VAL B 1 461 ? -7.918 10.281 5.133 1 90.94 461 VAL B C 1
ATOM 8901 O O . VAL B 1 461 ? -8.195 11.039 4.199 1 90.94 461 VAL B O 1
ATOM 8904 N N . THR B 1 462 ? -7.137 10.633 6.098 1 88.5 462 THR B N 1
ATOM 8905 C CA . THR B 1 462 ? -6.453 11.922 6.098 1 88.5 462 THR B CA 1
ATOM 8906 C C . THR B 1 462 ? -5.043 11.781 5.527 1 88.5 462 THR B C 1
ATOM 8908 O O . THR B 1 462 ? -4.27 10.93 5.969 1 88.5 462 THR B O 1
ATOM 8911 N N . ILE B 1 463 ? -4.754 12.633 4.535 1 89.19 463 ILE B N 1
ATOM 8912 C CA . ILE B 1 463 ? -3.439 12.57 3.906 1 89.19 463 ILE B CA 1
ATOM 8913 C C . ILE B 1 463 ? -2.836 13.969 3.836 1 89.19 463 ILE B C 1
ATOM 8915 O O . ILE B 1 463 ? -3.527 14.961 4.07 1 89.19 463 ILE B O 1
ATOM 8919 N N . SER B 1 464 ? -1.539 13.992 3.602 1 84.12 464 SER B N 1
ATOM 8920 C CA . SER B 1 464 ? -0.862 15.266 3.373 1 84.12 464 SER B CA 1
ATOM 8921 C C . SER B 1 464 ? -1.086 15.758 1.947 1 84.12 464 SER B C 1
ATOM 8923 O O . SER B 1 464 ? -1.429 14.977 1.059 1 84.12 464 SER B O 1
ATOM 8925 N N . PRO B 1 465 ? -0.888 17 1.753 1 80.12 465 PRO B N 1
ATOM 8926 C CA . PRO B 1 465 ? -1.136 17.547 0.421 1 80.12 465 PRO B CA 1
ATOM 8927 C C . PRO B 1 465 ? -0.217 16.969 -0.646 1 80.12 465 PRO B C 1
ATOM 8929 O O . PRO B 1 465 ? -0.561 16.953 -1.83 1 80.12 465 PRO B O 1
ATOM 8932 N N . PHE B 1 466 ? 0.932 16.453 -0.231 1 81.12 466 PHE B N 1
ATOM 8933 C CA . PHE B 1 466 ? 1.885 15.93 -1.199 1 81.12 466 PHE B CA 1
ATOM 8934 C C . PHE B 1 466 ? 1.851 14.406 -1.211 1 81.12 466 PHE B C 1
ATOM 8936 O O . PHE B 1 466 ? 2.541 13.766 -2.01 1 81.12 466 PHE B O 1
ATOM 8943 N N . MET B 1 467 ? 0.936 13.797 -0.602 1 80.06 467 MET B N 1
ATOM 8944 C CA . MET B 1 467 ? 0.696 12.359 -0.486 1 80.06 467 MET B CA 1
ATOM 8945 C C . MET B 1 467 ? 2.012 11.586 -0.453 1 80.06 467 MET B C 1
ATOM 8947 O O . MET B 1 467 ? 2.691 11.469 -1.474 1 80.06 467 MET B O 1
ATOM 8951 N N . THR B 1 468 ? 2.434 11.094 0.577 1 78.19 468 THR B N 1
ATOM 8952 C CA . THR B 1 468 ? 3.648 10.305 0.751 1 78.19 468 THR B CA 1
ATOM 8953 C C . THR B 1 468 ? 3.398 8.844 0.39 1 78.19 468 THR B C 1
ATOM 8955 O O . THR B 1 468 ? 2.254 8.43 0.193 1 78.19 468 THR B O 1
ATOM 8958 N N . SER B 1 469 ? 4.473 8.055 0.218 1 76.19 469 SER B N 1
ATOM 8959 C CA . SER B 1 469 ? 4.34 6.625 -0.039 1 76.19 469 SER B CA 1
ATOM 8960 C C . SER B 1 469 ? 3.586 5.926 1.091 1 76.19 469 SER B C 1
ATOM 8962 O O . SER B 1 469 ? 2.809 5.004 0.849 1 76.19 469 SER B O 1
ATOM 8964 N N . LYS B 1 470 ? 3.857 6.406 2.213 1 77.31 470 LYS B N 1
ATOM 8965 C CA . LYS B 1 470 ? 3.152 5.848 3.363 1 77.31 470 LYS B CA 1
ATOM 8966 C C . LYS B 1 470 ? 1.649 6.09 3.26 1 77.31 470 LYS B C 1
ATOM 8968 O O . LYS B 1 470 ? 0.849 5.211 3.576 1 77.31 470 LYS B O 1
ATOM 8973 N N . GLU B 1 471 ? 1.342 7.227 2.885 1 85.94 471 GLU B N 1
ATOM 8974 C CA . GLU B 1 471 ? -0.07 7.574 2.752 1 85.94 471 GLU B CA 1
ATOM 8975 C C . GLU B 1 471 ? -0.722 6.809 1.604 1 85.94 471 GLU B C 1
ATOM 8977 O O . GLU B 1 471 ? -1.895 6.438 1.687 1 85.94 471 GLU B O 1
ATOM 8982 N N . LYS B 1 472 ? 0.007 6.617 0.556 1 85.5 472 LYS B N 1
ATOM 8983 C CA . LYS B 1 472 ? -0.495 5.777 -0.527 1 85.5 472 LYS B CA 1
ATOM 8984 C C . LYS B 1 472 ? -0.817 4.371 -0.029 1 85.5 472 LYS B C 1
ATOM 8986 O O . LYS B 1 472 ? -1.846 3.797 -0.394 1 85.5 472 LYS B O 1
ATOM 8991 N N . SER B 1 473 ? 0.084 3.891 0.729 1 82.88 473 SER B N 1
ATOM 8992 C CA . SER B 1 473 ? -0.127 2.57 1.315 1 82.88 473 SER B CA 1
ATOM 8993 C C . SER B 1 473 ? -1.376 2.545 2.189 1 82.88 473 SER B C 1
ATOM 8995 O O . SER B 1 473 ? -2.1 1.547 2.221 1 82.88 473 SER B O 1
ATOM 8997 N N . THR B 1 474 ? -1.584 3.598 2.859 1 86.12 474 THR B N 1
ATOM 8998 C CA . THR B 1 474 ? -2.756 3.693 3.723 1 86.12 474 THR B CA 1
ATOM 8999 C C . THR B 1 474 ? -4.039 3.707 2.895 1 86.12 474 THR B C 1
ATOM 9001 O O . THR B 1 474 ? -5.027 3.074 3.264 1 86.12 474 THR B O 1
ATOM 9004 N N . ILE B 1 475 ? -4.012 4.449 1.854 1 90.44 475 ILE B N 1
ATOM 9005 C CA . ILE B 1 475 ? -5.172 4.5 0.972 1 90.44 475 ILE B CA 1
ATOM 9006 C C . ILE B 1 475 ? -5.449 3.113 0.396 1 90.44 475 ILE B C 1
ATOM 9008 O O . ILE B 1 475 ? -6.594 2.666 0.359 1 90.44 475 ILE B O 1
ATOM 9012 N N . MET B 1 476 ? -4.402 2.443 -0.006 1 85.94 476 MET B N 1
ATOM 9013 C CA . MET B 1 476 ? -4.559 1.104 -0.564 1 85.94 476 MET B CA 1
ATOM 9014 C C . MET B 1 476 ? -5.129 0.143 0.474 1 85.94 476 MET B C 1
ATOM 9016 O O . MET B 1 476 ? -5.969 -0.697 0.153 1 85.94 476 MET B O 1
ATOM 9020 N N . ALA B 1 477 ? -4.609 0.241 1.649 1 83.75 477 ALA B N 1
ATOM 9021 C CA . ALA B 1 477 ? -5.113 -0.604 2.727 1 83.75 477 ALA B CA 1
ATOM 9022 C C . ALA B 1 477 ? -6.598 -0.344 2.977 1 83.75 477 ALA B C 1
ATOM 9024 O O . ALA B 1 477 ? -7.359 -1.275 3.248 1 83.75 477 ALA B O 1
ATOM 9025 N N . THR B 1 478 ? -6.961 0.901 2.891 1 89.44 478 THR B N 1
ATOM 9026 C CA . THR B 1 478 ? -8.359 1.272 3.088 1 89.44 478 THR B CA 1
ATOM 9027 C C . THR B 1 478 ? -9.234 0.705 1.974 1 89.44 478 THR B C 1
ATOM 9029 O O . THR B 1 478 ? -10.359 0.263 2.223 1 89.44 478 THR B O 1
ATOM 9032 N N . ILE B 1 479 ? -8.734 0.744 0.819 1 88.94 479 ILE B N 1
ATOM 9033 C CA . ILE B 1 479 ? -9.445 0.198 -0.334 1 88.94 479 ILE B CA 1
ATOM 9034 C C . ILE B 1 479 ? -9.664 -1.3 -0.141 1 88.94 479 ILE B C 1
ATOM 9036 O O . ILE B 1 479 ? -10.773 -1.801 -0.35 1 88.94 479 ILE B O 1
ATOM 9040 N N . GLU B 1 480 ? -8.648 -1.994 0.248 1 83.44 480 GLU B N 1
ATOM 9041 C CA . GLU B 1 480 ? -8.75 -3.432 0.477 1 83.44 480 GLU B CA 1
ATOM 9042 C C . GLU B 1 480 ? -9.758 -3.742 1.582 1 83.44 480 GLU B C 1
ATOM 9044 O O . GLU B 1 480 ? -10.516 -4.707 1.485 1 83.44 480 GLU B O 1
ATOM 9049 N N . GLU B 1 481 ? -9.68 -2.953 2.574 1 85.31 481 GLU B N 1
ATOM 9050 C CA . GLU B 1 481 ? -10.617 -3.135 3.678 1 85.31 481 GLU B CA 1
ATOM 9051 C C . GLU B 1 481 ? -12.055 -2.918 3.221 1 85.31 481 GLU B C 1
ATOM 9053 O O . GLU B 1 481 ? -12.961 -3.65 3.629 1 85.31 481 GLU B O 1
ATOM 9058 N N . HIS B 1 482 ? -12.234 -1.909 2.453 1 88 482 HIS B N 1
ATOM 9059 C CA . HIS B 1 482 ? -13.555 -1.64 1.909 1 88 482 HIS B CA 1
ATOM 9060 C C . HIS B 1 482 ? -14.062 -2.816 1.082 1 88 482 HIS B C 1
ATOM 9062 O O . HIS B 1 482 ? -15.227 -3.213 1.202 1 88 482 HIS B O 1
ATOM 9068 N N . ARG B 1 483 ? -13.258 -3.371 0.298 1 83.88 483 ARG B N 1
ATOM 9069 C CA . ARG B 1 483 ? -13.633 -4.504 -0.542 1 83.88 483 ARG B CA 1
ATOM 9070 C C . ARG B 1 483 ? -13.977 -5.723 0.305 1 83.88 483 ARG B C 1
ATOM 9072 O O . ARG B 1 483 ? -14.938 -6.441 0.007 1 83.88 483 ARG B O 1
ATOM 9079 N N . ARG B 1 484 ? -13.188 -5.953 1.273 1 83.5 484 ARG B N 1
ATOM 9080 C CA . ARG B 1 484 ? -13.469 -7.055 2.186 1 83.5 484 ARG B CA 1
ATOM 9081 C C . ARG B 1 484 ? -14.812 -6.867 2.877 1 83.5 484 ARG B C 1
ATOM 9083 O O . ARG B 1 484 ? -15.578 -7.82 3.033 1 83.5 484 ARG B O 1
ATOM 9090 N N . ASN B 1 485 ? -15.102 -5.637 3.25 1 83.69 485 ASN B N 1
ATOM 9091 C CA . ASN B 1 485 ? -16.359 -5.34 3.926 1 83.69 485 ASN B CA 1
ATOM 9092 C C . ASN B 1 485 ? -17.562 -5.543 3 1 83.69 485 ASN B C 1
ATOM 9094 O O . ASN B 1 485 ? -18.609 -6.004 3.434 1 83.69 485 ASN B O 1
ATOM 9098 N N . VAL B 1 486 ? -17.359 -5.148 1.832 1 85.19 486 VAL B N 1
ATOM 9099 C CA . VAL B 1 486 ? -18.422 -5.332 0.852 1 85.19 486 VAL B CA 1
ATOM 9100 C C . VAL B 1 486 ? -18.719 -6.82 0.681 1 85.19 486 VAL B C 1
ATOM 9102 O O . VAL B 1 486 ? -19.875 -7.23 0.602 1 85.19 486 VAL B O 1
ATOM 9105 N N . GLN B 1 487 ? -17.688 -7.598 0.565 1 83.81 487 GLN B N 1
ATOM 9106 C CA . GLN B 1 487 ? -17.844 -9.039 0.443 1 83.81 487 GLN B CA 1
ATOM 9107 C C . GLN B 1 487 ? -18.516 -9.633 1.681 1 83.81 487 GLN B C 1
ATOM 9109 O O . GLN B 1 487 ? -19.391 -10.5 1.568 1 83.81 487 GLN B O 1
ATOM 9114 N N . ARG B 1 488 ? -18.156 -9.195 2.811 1 83.75 488 ARG B N 1
ATOM 9115 C CA . ARG B 1 488 ? -18.75 -9.664 4.062 1 83.75 488 ARG B CA 1
ATOM 9116 C C . ARG B 1 488 ? -20.219 -9.312 4.133 1 83.75 488 ARG B C 1
ATOM 9118 O O . ARG B 1 488 ? -21.031 -10.117 4.598 1 83.75 488 ARG B O 1
ATOM 9125 N N . ASP B 1 489 ? -20.5 -8.109 3.752 1 86.38 489 ASP B N 1
ATOM 9126 C CA . ASP B 1 489 ? -21.891 -7.672 3.744 1 86.38 489 ASP B CA 1
ATOM 9127 C C . ASP B 1 489 ? -22.734 -8.523 2.791 1 86.38 489 ASP B C 1
ATOM 9129 O O . ASP B 1 489 ? -23.891 -8.828 3.078 1 86.38 489 ASP B O 1
ATOM 9133 N N . PHE B 1 490 ? -22.125 -8.844 1.701 1 87.88 490 PHE B N 1
ATOM 9134 C CA . PHE B 1 490 ? -22.797 -9.688 0.721 1 87.88 490 PHE B CA 1
ATOM 9135 C C . PHE B 1 490 ? -23.078 -11.07 1.3 1 87.88 490 PHE B C 1
ATOM 9137 O O . PHE B 1 490 ? -24.172 -11.602 1.133 1 87.88 490 PHE B O 1
ATOM 9144 N N . LEU B 1 491 ? -22.156 -11.633 1.961 1 87.19 491 LEU B N 1
ATOM 9145 C CA . LEU B 1 491 ? -22.297 -12.938 2.592 1 87.19 491 LEU B CA 1
ATOM 9146 C C . LEU B 1 491 ? -23.359 -12.891 3.695 1 87.19 491 LEU B C 1
ATOM 9148 O O . LEU B 1 491 ? -24.156 -13.812 3.828 1 87.19 491 LEU B O 1
ATOM 9152 N N . ARG B 1 492 ? -23.359 -11.859 4.453 1 87 492 ARG B N 1
ATOM 9153 C CA . ARG B 1 492 ? -24.328 -11.703 5.535 1 87 492 ARG B CA 1
ATOM 9154 C C . ARG B 1 492 ? -25.75 -11.609 4.984 1 87 492 ARG B C 1
ATOM 9156 O O . ARG B 1 492 ? -26.688 -12.188 5.551 1 87 492 ARG B O 1
ATOM 9163 N N . ARG B 1 493 ? -25.906 -10.906 3.949 1 87.88 493 ARG B N 1
ATOM 9164 C CA . ARG B 1 493 ? -27.219 -10.672 3.336 1 87.88 493 ARG B CA 1
ATOM 9165 C C . ARG B 1 493 ? -27.828 -11.977 2.832 1 87.88 493 ARG B C 1
ATOM 9167 O O . ARG B 1 493 ? -29.047 -12.148 2.865 1 87.88 493 ARG B O 1
ATOM 9174 N N . TYR B 1 494 ? -26.938 -12.844 2.361 1 90 494 TYR B N 1
ATOM 9175 C CA . TYR B 1 494 ? -27.469 -14.023 1.686 1 90 494 TYR B CA 1
ATOM 9176 C C . TYR B 1 494 ? -27.25 -15.273 2.527 1 90 494 TYR B C 1
ATOM 9178 O O . TYR B 1 494 ? -27.641 -16.375 2.123 1 90 494 TYR B O 1
ATOM 9186 N N . PHE B 1 495 ? -26.719 -15.172 3.684 1 90.31 495 PHE B N 1
ATOM 9187 C CA . PHE B 1 495 ? -26.391 -16.312 4.535 1 90.31 495 PHE B CA 1
ATOM 9188 C C . PHE B 1 495 ? -27.625 -17.141 4.848 1 90.31 495 PHE B C 1
ATOM 9190 O O . PHE B 1 495 ? -27.641 -18.344 4.633 1 90.31 495 PHE B O 1
ATOM 9197 N N . ASP B 1 496 ? -28.656 -16.438 5.273 1 91.56 496 ASP B N 1
ATOM 9198 C CA . ASP B 1 496 ? -29.844 -17.141 5.738 1 91.56 496 ASP B CA 1
ATOM 9199 C C . ASP B 1 496 ? -30.625 -17.75 4.566 1 91.56 496 ASP B C 1
ATOM 9201 O O . ASP B 1 496 ? -31.469 -18.625 4.758 1 91.56 496 ASP B O 1
ATOM 9205 N N . ILE B 1 497 ? -30.312 -17.266 3.43 1 91.94 497 ILE B N 1
ATOM 9206 C CA . ILE B 1 497 ? -31 -17.781 2.244 1 91.94 497 ILE B CA 1
ATOM 9207 C C . ILE B 1 497 ? -30.344 -19.094 1.805 1 91.94 497 ILE B C 1
ATOM 9209 O O . ILE B 1 497 ? -31.047 -20.031 1.425 1 91.94 497 ILE B O 1
ATOM 9213 N N . TYR B 1 498 ? -29.016 -19.203 1.935 1 93.56 498 TYR B N 1
ATOM 9214 C CA . TYR B 1 498 ? -28.312 -20.297 1.282 1 93.56 498 TYR B CA 1
ATOM 9215 C C . TYR B 1 498 ? -27.797 -21.297 2.309 1 93.56 498 TYR B C 1
ATOM 9217 O O . TYR B 1 498 ? -27.453 -22.422 1.962 1 93.56 498 TYR B O 1
ATOM 9225 N N . PHE B 1 499 ? -27.734 -20.875 3.525 1 94 499 PHE B N 1
ATOM 9226 C CA . PHE B 1 499 ? -27.234 -21.75 4.578 1 94 499 PHE B CA 1
ATOM 9227 C C . PHE B 1 499 ? -28.359 -22.156 5.523 1 94 499 PHE B C 1
ATOM 9229 O O . PHE B 1 499 ? -29.266 -21.375 5.797 1 94 499 PHE B O 1
ATOM 9236 N N . GLY B 1 500 ? -28.281 -23.391 6.008 1 93 500 GLY B N 1
ATOM 9237 C CA . GLY B 1 500 ? -29.266 -23.891 6.953 1 93 500 GLY B CA 1
ATOM 9238 C C . GLY B 1 500 ? -28.719 -24.922 7.906 1 93 500 GLY B C 1
ATOM 9239 O O . GLY B 1 500 ? -27.797 -25.672 7.559 1 93 500 GLY B O 1
ATOM 9240 N N . GLU B 1 501 ? -29.344 -25 9.008 1 94.12 501 GLU B N 1
ATOM 9241 C CA . GLU B 1 501 ? -28.906 -25.922 10.062 1 94.12 501 GLU B CA 1
ATOM 9242 C C . GLU B 1 501 ? -29.031 -27.375 9.617 1 94.12 501 GLU B C 1
ATOM 9244 O O . GLU B 1 501 ? -28.219 -28.219 10.008 1 94.12 501 GLU B O 1
ATOM 9249 N N . GLN B 1 502 ? -29.953 -27.672 8.797 1 94.38 502 GLN B N 1
ATOM 9250 C CA . GLN B 1 502 ? -30.188 -29.031 8.344 1 94.38 502 GLN B CA 1
ATOM 9251 C C . GLN B 1 502 ? -29.031 -29.531 7.477 1 94.38 502 GLN B C 1
ATOM 9253 O O . GLN B 1 502 ? -28.906 -30.734 7.25 1 94.38 502 GLN B O 1
ATOM 9258 N N . PHE B 1 503 ? -28.266 -28.656 7.004 1 96.31 503 PHE B N 1
ATOM 9259 C CA . PHE B 1 503 ? -27.141 -29.031 6.145 1 96.31 503 PHE B CA 1
ATOM 9260 C C . PHE B 1 503 ? -25.812 -28.781 6.84 1 96.31 503 PHE B C 1
ATOM 9262 O O . PHE B 1 503 ? -24.797 -28.516 6.184 1 96.31 503 PHE B O 1
ATOM 9269 N N . PHE B 1 504 ? -25.875 -28.75 8.109 1 95.81 504 PHE B N 1
ATOM 9270 C CA . PHE B 1 504 ? -24.672 -28.578 8.922 1 95.81 504 PHE B CA 1
ATOM 9271 C C . PHE B 1 504 ? -24.234 -29.906 9.516 1 95.81 504 PHE B C 1
ATOM 9273 O O . PHE B 1 504 ? -25.047 -30.641 10.086 1 95.81 504 PHE B O 1
ATOM 9280 N N . PHE B 1 505 ? -22.938 -30.203 9.43 1 94.56 505 PHE B N 1
ATOM 9281 C CA . PHE B 1 505 ? -22.422 -31.5 9.883 1 94.56 505 PHE B CA 1
ATOM 9282 C C . PHE B 1 505 ? -21.219 -31.312 10.781 1 94.56 505 PHE B C 1
ATOM 9284 O O . PHE B 1 505 ? -20.391 -30.422 10.539 1 94.56 505 PHE B O 1
ATOM 9291 N N . THR B 1 506 ? -21.094 -32.062 11.773 1 90 506 THR B N 1
ATOM 9292 C CA . THR B 1 506 ? -19.859 -32.25 12.523 1 90 506 THR B CA 1
ATOM 9293 C C . THR B 1 506 ? -19.109 -33.5 12.055 1 90 506 THR B C 1
ATOM 9295 O O . THR B 1 506 ? -19.609 -34.625 12.219 1 90 506 THR B O 1
ATOM 9298 N N . LEU B 1 507 ? -18.047 -33.312 11.5 1 88.88 507 LEU B N 1
ATOM 9299 C CA . LEU B 1 507 ? -17.312 -34.406 10.844 1 88.88 507 LEU B CA 1
ATOM 9300 C C . LEU B 1 507 ? -16.359 -35.062 11.82 1 88.88 507 LEU B C 1
ATOM 9302 O O . LEU B 1 507 ? -15.742 -34.406 12.656 1 88.88 507 LEU B O 1
ATOM 9306 N N . GLN B 1 508 ? -16.328 -36.312 11.734 1 81.12 508 GLN B N 1
ATOM 9307 C CA . GLN B 1 508 ? -15.414 -37.094 12.562 1 81.12 508 GLN B CA 1
ATOM 9308 C C . GLN B 1 508 ? -14.023 -37.156 11.93 1 81.12 508 GLN B C 1
ATOM 9310 O O . GLN B 1 508 ? -13.891 -37.219 10.703 1 81.12 508 GLN B O 1
ATOM 9315 N N . PRO B 1 509 ? -13 -37.094 12.695 1 73.44 509 PRO B N 1
ATOM 9316 C CA . PRO B 1 509 ? -11.625 -37.031 12.195 1 73.44 509 PRO B CA 1
ATOM 9317 C C . PRO B 1 509 ? -11.258 -38.25 11.336 1 73.44 509 PRO B C 1
ATOM 9319 O O . PRO B 1 509 ? -10.375 -38.156 10.484 1 73.44 509 PRO B O 1
ATOM 9322 N N . ILE B 1 510 ? -11.945 -39.312 11.531 1 74.69 510 ILE B N 1
ATOM 9323 C CA . ILE B 1 510 ? -11.586 -40.562 10.852 1 74.69 510 ILE B CA 1
ATOM 9324 C C . ILE B 1 510 ? -12.078 -40.531 9.406 1 74.69 510 ILE B C 1
ATOM 9326 O O . ILE B 1 510 ? -11.586 -41.25 8.555 1 74.69 510 ILE B O 1
ATOM 9330 N N . MET B 1 511 ? -12.789 -39.594 9.109 1 82.81 511 MET B N 1
ATOM 9331 C CA . MET B 1 511 ? -13.414 -39.562 7.789 1 82.81 511 MET B CA 1
ATOM 9332 C C . MET B 1 511 ? -12.43 -39.094 6.727 1 82.81 511 MET B C 1
ATOM 9334 O O . MET B 1 511 ? -11.562 -38.25 7.008 1 82.81 511 MET B O 1
ATOM 9338 N N . GLN B 1 512 ? -12.633 -39.656 5.582 1 88.12 512 GLN B N 1
ATOM 9339 C CA . GLN B 1 512 ? -11.859 -39.25 4.41 1 88.12 512 GLN B CA 1
ATOM 9340 C C . GLN B 1 512 ? -12.672 -38.344 3.504 1 88.12 512 GLN B C 1
ATOM 9342 O O . GLN B 1 512 ? -13.891 -38.25 3.633 1 88.12 512 GLN B O 1
ATOM 9347 N N . ARG B 1 513 ? -12.016 -37.688 2.617 1 91.5 513 ARG B N 1
ATOM 9348 C CA . ARG B 1 513 ? -12.609 -36.719 1.712 1 91.5 513 ARG B CA 1
ATOM 9349 C C . ARG B 1 513 ? -13.867 -37.25 1.055 1 91.5 513 ARG B C 1
ATOM 9351 O O . ARG B 1 513 ? -14.922 -36.625 1.088 1 91.5 513 ARG B O 1
ATOM 9358 N N . ASP B 1 514 ? -13.82 -38.594 0.514 1 93.12 514 ASP B N 1
ATOM 9359 C CA . ASP B 1 514 ? -14.906 -39.156 -0.276 1 93.12 514 ASP B CA 1
ATOM 9360 C C . ASP B 1 514 ? -16.109 -39.469 0.603 1 93.12 514 ASP B C 1
ATOM 9362 O O . ASP B 1 514 ? -17.266 -39.344 0.158 1 93.12 514 ASP B O 1
ATOM 9366 N N . GLN B 1 515 ? -15.812 -39.844 1.803 1 94.06 515 GLN B N 1
ATOM 9367 C CA . GLN B 1 515 ? -16.891 -40.125 2.74 1 94.06 515 GLN B CA 1
ATOM 9368 C C . GLN B 1 515 ? -17.656 -38.844 3.109 1 94.06 515 GLN B C 1
ATOM 9370 O O . GLN B 1 515 ? -18.875 -38.844 3.199 1 94.06 515 GLN B O 1
ATOM 9375 N N . VAL B 1 516 ? -16.875 -37.812 3.34 1 94.94 516 VAL B N 1
ATOM 9376 C CA . VAL B 1 516 ? -17.453 -36.531 3.719 1 94.94 516 VAL B CA 1
ATOM 9377 C C . VAL B 1 516 ? -18.344 -36 2.584 1 94.94 516 VAL B C 1
ATOM 9379 O O . VAL B 1 516 ? -19.484 -35.594 2.811 1 94.94 516 VAL B O 1
ATOM 9382 N N . VAL B 1 517 ? -17.859 -36 1.356 1 96.06 517 VAL B N 1
ATOM 9383 C CA . VAL B 1 517 ? -18.578 -35.5 0.192 1 96.06 517 VAL B CA 1
ATOM 9384 C C . VAL B 1 517 ? -19.859 -36.312 -0.019 1 96.06 517 VAL B C 1
ATOM 9386 O O . VAL B 1 517 ? -20.922 -35.781 -0.306 1 96.06 517 VAL B O 1
ATOM 9389 N N . THR B 1 518 ? -19.719 -37.656 0.172 1 96.31 518 THR B N 1
ATOM 9390 C CA . THR B 1 518 ? -20.875 -38.531 0.002 1 96.31 518 THR B CA 1
ATOM 9391 C C . THR B 1 518 ? -21.953 -38.219 1.04 1 96.31 518 THR B C 1
ATOM 9393 O O . THR B 1 518 ? -23.125 -38.125 0.706 1 96.31 518 THR B O 1
ATOM 9396 N N . LEU B 1 519 ? -21.484 -38.094 2.26 1 95.69 519 LEU B N 1
ATOM 9397 C CA . LEU B 1 519 ? -22.406 -37.781 3.348 1 95.69 519 LEU B CA 1
ATOM 9398 C C . LEU B 1 519 ? -23.203 -36.5 3.047 1 95.69 519 LEU B C 1
ATOM 9400 O O . LEU B 1 519 ? -24.422 -36.469 3.186 1 95.69 519 LEU B O 1
ATOM 9404 N N . MET B 1 520 ? -22.562 -35.531 2.645 1 96.69 520 MET B N 1
ATOM 9405 C CA . MET B 1 520 ? -23.172 -34.219 2.408 1 96.69 520 MET B CA 1
ATOM 9406 C C . MET B 1 520 ? -24.062 -34.25 1.168 1 96.69 520 MET B C 1
ATOM 9408 O O . MET B 1 520 ? -25.141 -33.656 1.162 1 96.69 520 MET B O 1
ATOM 9412 N N . CYS B 1 521 ? -23.594 -34.938 0.133 1 97.31 521 CYS B N 1
ATOM 9413 C CA . CYS B 1 521 ? -24.391 -35.062 -1.083 1 97.31 521 CYS B CA 1
ATOM 9414 C C . CYS B 1 521 ? -25.672 -35.844 -0.819 1 97.31 521 CYS B C 1
ATOM 9416 O O . CYS B 1 521 ? -26.719 -35.531 -1.363 1 97.31 521 CYS B O 1
ATOM 9418 N N . ASP B 1 522 ? -25.547 -36.875 -0.008 1 96.94 522 ASP B N 1
ATOM 9419 C CA . ASP B 1 522 ? -26.688 -37.719 0.307 1 96.94 522 ASP B CA 1
ATOM 9420 C C . ASP B 1 522 ? -27.797 -36.906 0.964 1 96.94 522 ASP B C 1
ATOM 9422 O O . ASP B 1 522 ? -28.984 -37.094 0.661 1 96.94 522 ASP B O 1
ATOM 9426 N N . GLN B 1 523 ? -27.391 -36.062 1.821 1 96.75 523 GLN B N 1
ATOM 9427 C CA . GLN B 1 523 ? -28.391 -35.219 2.508 1 96.75 523 GLN B CA 1
ATOM 9428 C C . GLN B 1 523 ? -29.109 -34.312 1.53 1 96.75 523 GLN B C 1
ATOM 9430 O O . GLN B 1 523 ? -30.312 -34.094 1.635 1 96.75 523 GLN B O 1
ATOM 9435 N N . LEU B 1 524 ? -28.422 -33.719 0.624 1 97.31 524 LEU B N 1
ATOM 9436 C CA . LEU B 1 524 ? -29.016 -32.844 -0.378 1 97.31 524 LEU B CA 1
ATOM 9437 C C . LEU B 1 524 ? -29.938 -33.594 -1.303 1 97.31 524 LEU B C 1
ATOM 9439 O O . LEU B 1 524 ? -31 -33.094 -1.675 1 97.31 524 LEU B O 1
ATOM 9443 N N . GLU B 1 525 ? -29.484 -34.812 -1.632 1 97.12 525 GLU B N 1
ATOM 9444 C CA . GLU B 1 525 ? -30.312 -35.656 -2.49 1 97.12 525 GLU B CA 1
ATOM 9445 C C . GLU B 1 525 ? -31.594 -36.094 -1.786 1 97.12 525 GLU B C 1
ATOM 9447 O O . GLU B 1 525 ? -32.656 -36.062 -2.391 1 97.12 525 GLU B O 1
ATOM 9452 N N . HIS B 1 526 ? -31.453 -36.438 -0.522 1 96.31 526 HIS B N 1
ATOM 9453 C CA . HIS B 1 526 ? -32.594 -36.844 0.275 1 96.31 526 HIS B CA 1
ATOM 9454 C C . HIS B 1 526 ? -33.656 -35.75 0.361 1 96.31 526 HIS B C 1
ATOM 9456 O O . HIS B 1 526 ? -34.844 -36.031 0.404 1 96.31 526 HIS B O 1
ATOM 9462 N N . ARG B 1 527 ? -33.156 -34.562 0.305 1 95.75 527 ARG B N 1
ATOM 9463 C CA . ARG B 1 527 ? -34.062 -33.406 0.398 1 95.75 527 ARG B CA 1
ATOM 9464 C C . ARG B 1 527 ? -34.469 -32.906 -0.987 1 95.75 527 ARG B C 1
ATOM 9466 O O . ARG B 1 527 ? -35.094 -31.875 -1.119 1 95.75 527 ARG B O 1
ATOM 9473 N N . HIS B 1 528 ? -34.031 -33.562 -2.043 1 95.75 528 HIS B N 1
ATOM 9474 C CA . HIS B 1 528 ? -34.406 -33.344 -3.434 1 95.75 528 HIS B CA 1
ATOM 9475 C C . HIS B 1 528 ? -33.875 -31.984 -3.926 1 95.75 528 HIS B C 1
ATOM 9477 O O . HIS B 1 528 ? -34.531 -31.328 -4.723 1 95.75 528 HIS B O 1
ATOM 9483 N N . ILE B 1 529 ? -32.812 -31.625 -3.344 1 96.5 529 ILE B N 1
ATOM 9484 C CA . ILE B 1 529 ? -32.188 -30.391 -3.779 1 96.5 529 ILE B CA 1
ATOM 9485 C C . ILE B 1 529 ? -31.359 -30.641 -5.035 1 96.5 529 ILE B C 1
ATOM 9487 O O . ILE B 1 529 ? -31.266 -29.781 -5.914 1 96.5 529 ILE B O 1
ATOM 9491 N N . VAL B 1 530 ? -30.766 -31.828 -5.074 1 96.81 530 VAL B N 1
ATOM 9492 C CA . VAL B 1 530 ? -29.938 -32.219 -6.207 1 96.81 530 VAL B CA 1
ATOM 9493 C C . VAL B 1 530 ? -30.344 -33.594 -6.711 1 96.81 530 VAL B C 1
ATOM 9495 O O . VAL B 1 530 ? -31.062 -34.312 -6.023 1 96.81 530 VAL B O 1
ATOM 9498 N N . SER B 1 531 ? -29.922 -33.906 -7.926 1 95 531 SER B N 1
ATOM 9499 C CA . SER B 1 531 ? -30.156 -35.219 -8.516 1 95 531 SER B CA 1
ATOM 9500 C C . SER B 1 531 ? -29.094 -36.219 -8.078 1 95 531 SER B C 1
ATOM 9502 O O . SER B 1 531 ? -28.047 -35.812 -7.551 1 95 531 SER B O 1
ATOM 9504 N N . PRO B 1 532 ? -29.312 -37.438 -8.266 1 93.12 532 PRO B N 1
ATOM 9505 C CA . PRO B 1 532 ? -28.328 -38.469 -7.895 1 93.12 532 PRO B CA 1
ATOM 9506 C C . PRO B 1 532 ? -27 -38.312 -8.633 1 93.12 532 PRO B C 1
ATOM 9508 O O . PRO B 1 532 ? -25.953 -38.75 -8.148 1 93.12 532 PRO B O 1
ATOM 9511 N N . SER B 1 533 ? -27.047 -37.656 -9.75 1 93.94 533 SER B N 1
ATOM 9512 C CA . SER B 1 533 ? -25.844 -37.469 -10.547 1 93.94 533 SER B CA 1
ATOM 9513 C C . SER B 1 533 ? -24.922 -36.406 -9.938 1 93.94 533 SER B C 1
ATOM 9515 O O . SER B 1 533 ? -23.75 -36.312 -10.297 1 93.94 533 SER B O 1
ATOM 9517 N N . PHE B 1 534 ? -25.5 -35.656 -9.008 1 95.56 534 PHE B N 1
ATOM 9518 C CA . PHE B 1 534 ? -24.781 -34.531 -8.43 1 95.56 534 PHE B CA 1
ATOM 9519 C C . PHE B 1 534 ? -23.484 -34.969 -7.773 1 95.56 534 PHE B C 1
ATOM 9521 O O . PHE B 1 534 ? -22.438 -34.344 -7.949 1 95.56 534 PHE B O 1
ATOM 9528 N N . ARG B 1 535 ? -23.531 -36.062 -7.039 1 96.19 535 ARG B N 1
ATOM 9529 C CA . ARG B 1 535 ? -22.359 -36.562 -6.332 1 96.19 535 ARG B CA 1
ATOM 9530 C C . ARG B 1 535 ? -21.219 -36.875 -7.305 1 96.19 535 ARG B C 1
ATOM 9532 O O . ARG B 1 535 ? -20.078 -36.5 -7.059 1 96.19 535 ARG B O 1
ATOM 9539 N N . GLN B 1 536 ? -21.562 -37.531 -8.352 1 93.94 536 GLN B N 1
ATOM 9540 C CA . GLN B 1 536 ? -20.562 -37.875 -9.367 1 93.94 536 GLN B CA 1
ATOM 9541 C C . GLN B 1 536 ? -19.953 -36.625 -9.984 1 93.94 536 GLN B C 1
ATOM 9543 O O . GLN B 1 536 ? -18.75 -36.562 -10.258 1 93.94 536 GLN B O 1
ATOM 9548 N N . HIS B 1 537 ? -20.812 -35.656 -10.188 1 92.19 537 HIS B N 1
ATOM 9549 C CA . HIS B 1 537 ? -20.328 -34.406 -10.781 1 92.19 537 HIS B CA 1
ATOM 9550 C C . HIS B 1 537 ? -19.406 -33.688 -9.82 1 92.19 537 HIS B C 1
ATOM 9552 O O . HIS B 1 537 ? -18.453 -33 -10.258 1 92.19 537 HIS B O 1
ATOM 9558 N N . VAL B 1 538 ? -19.641 -33.719 -8.531 1 94.19 538 VAL B N 1
ATOM 9559 C CA . VAL B 1 538 ? -18.781 -33.094 -7.527 1 94.19 538 VAL B CA 1
ATOM 9560 C C . VAL B 1 538 ? -17.406 -33.781 -7.535 1 94.19 538 VAL B C 1
ATOM 9562 O O . VAL B 1 538 ? -16.375 -33.125 -7.48 1 94.19 538 VAL B O 1
ATOM 9565 N N . PHE B 1 539 ? -17.422 -35.094 -7.629 1 92.5 539 PHE B N 1
ATOM 9566 C CA . PHE B 1 539 ? -16.172 -35.844 -7.656 1 92.5 539 PHE B CA 1
ATOM 9567 C C . PHE B 1 539 ? -15.383 -35.531 -8.922 1 92.5 539 PHE B C 1
ATOM 9569 O O . PHE B 1 539 ? -14.156 -35.406 -8.891 1 92.5 539 PHE B O 1
ATOM 9576 N N . GLU B 1 540 ? -16.094 -35.406 -9.961 1 85.5 540 GLU B N 1
ATOM 9577 C CA . GLU B 1 540 ? -15.438 -35.062 -11.219 1 85.5 540 GLU B CA 1
ATOM 9578 C C . GLU B 1 540 ? -14.695 -33.75 -11.109 1 85.5 540 GLU B C 1
ATOM 9580 O O . GLU B 1 540 ? -13.562 -33.625 -11.57 1 85.5 540 GLU B O 1
ATOM 9585 N N . ARG B 1 541 ? -15.391 -32.781 -10.5 1 86.06 541 ARG B N 1
ATOM 9586 C CA . ARG B 1 541 ? -14.773 -31.484 -10.305 1 86.06 541 ARG B CA 1
ATOM 9587 C C . ARG B 1 541 ? -13.57 -31.578 -9.367 1 86.06 541 ARG B C 1
ATOM 9589 O O . ARG B 1 541 ? -12.547 -30.938 -9.594 1 86.06 541 ARG B O 1
ATOM 9596 N N . GLU B 1 542 ? -13.625 -32.281 -8.336 1 87.56 542 GLU B N 1
ATOM 9597 C CA . GLU B 1 542 ? -12.562 -32.438 -7.348 1 87.56 542 GLU B CA 1
ATOM 9598 C C . GLU B 1 542 ? -11.344 -33.156 -7.949 1 87.56 542 GLU B C 1
ATOM 9600 O O . GLU B 1 542 ? -10.211 -32.906 -7.535 1 87.56 542 GLU B O 1
ATOM 9605 N N . GLU B 1 543 ? -11.633 -33.969 -8.836 1 80.69 543 GLU B N 1
ATOM 9606 C CA . GLU B 1 543 ? -10.547 -34.719 -9.492 1 80.69 543 GLU B CA 1
ATOM 9607 C C . GLU B 1 543 ? -9.836 -33.844 -10.516 1 80.69 543 GLU B C 1
ATOM 9609 O O . GLU B 1 543 ? -8.625 -33.969 -10.719 1 80.69 543 GLU B O 1
ATOM 9614 N N . ALA B 1 544 ? -10.625 -33.031 -11.086 1 76.38 544 ALA B N 1
ATOM 9615 C CA . ALA B 1 544 ? -10.039 -32.125 -12.07 1 76.38 544 ALA B CA 1
ATOM 9616 C C . ALA B 1 544 ? -9.109 -31.125 -11.398 1 76.38 544 ALA B C 1
ATOM 9618 O O . ALA B 1 544 ? -7.98 -30.922 -11.852 1 76.38 544 ALA B O 1
ATOM 9619 N N . ALA B 1 545 ? -9.602 -30.484 -10.398 1 80.31 545 ALA B N 1
ATOM 9620 C CA . ALA B 1 545 ? -8.82 -29.547 -9.602 1 80.31 545 ALA B CA 1
ATOM 9621 C C . ALA B 1 545 ? -9.312 -29.5 -8.156 1 80.31 545 ALA B C 1
ATOM 9623 O O . ALA B 1 545 ? -10.461 -29.141 -7.898 1 80.31 545 ALA B O 1
ATOM 9624 N N . GLY B 1 546 ? -8.391 -29.828 -7.367 1 82.31 546 GLY B N 1
ATOM 9625 C CA . GLY B 1 546 ? -8.758 -29.812 -5.957 1 82.31 546 GLY B CA 1
ATOM 9626 C C . GLY B 1 546 ? -9.289 -28.469 -5.496 1 82.31 546 GLY B C 1
ATOM 9627 O O . GLY B 1 546 ? -8.859 -27.422 -5.988 1 82.31 546 GLY B O 1
ATOM 9628 N N . THR B 1 547 ? -10.227 -28.438 -4.48 1 85.69 547 THR B N 1
ATOM 9629 C CA . THR B 1 547 ? -10.906 -27.219 -4.062 1 85.69 547 THR B CA 1
ATOM 9630 C C . THR B 1 547 ? -10.461 -26.812 -2.664 1 85.69 547 THR B C 1
ATOM 9632 O O . THR B 1 547 ? -11.117 -26 -2.014 1 85.69 547 THR B O 1
ATOM 9635 N N . ALA B 1 548 ? -9.469 -27.438 -2.24 1 84.31 548 ALA B N 1
ATOM 9636 C CA . ALA B 1 548 ? -8.969 -27.078 -0.913 1 84.31 548 ALA B CA 1
ATOM 9637 C C . ALA B 1 548 ? -8.133 -25.812 -0.961 1 84.31 548 ALA B C 1
ATOM 9639 O O . ALA B 1 548 ? -7.281 -25.656 -1.841 1 84.31 548 ALA B O 1
ATOM 9640 N N . PHE B 1 549 ? -8.453 -24.906 -0.071 1 75.38 549 PHE B N 1
ATOM 9641 C CA . PHE B 1 549 ? -7.715 -23.672 0.142 1 75.38 549 PHE B CA 1
ATOM 9642 C C . PHE B 1 549 ? -7.414 -23.469 1.622 1 75.38 549 PHE B C 1
ATOM 9644 O O . PHE B 1 549 ? -8.328 -23.219 2.416 1 75.38 549 PHE B O 1
ATOM 9651 N N . GLY B 1 550 ? -6.176 -23.516 1.905 1 74.38 550 GLY B N 1
ATOM 9652 C CA . GLY B 1 550 ? -5.879 -23.422 3.326 1 74.38 550 GLY B CA 1
ATOM 9653 C C . GLY B 1 550 ? -6.531 -24.531 4.141 1 74.38 550 GLY B C 1
ATOM 9654 O O . GLY B 1 550 ? -6.312 -25.719 3.875 1 74.38 550 GLY B O 1
ATOM 9655 N N . THR B 1 551 ? -7.418 -24.094 4.996 1 79.38 551 THR B N 1
ATOM 9656 C CA . THR B 1 551 ? -8.07 -25.062 5.867 1 79.38 551 THR B CA 1
ATOM 9657 C C . THR B 1 551 ? -9.523 -25.266 5.445 1 79.38 551 THR B C 1
ATOM 9659 O O . THR B 1 551 ? -10.312 -25.844 6.195 1 79.38 551 THR B O 1
ATOM 9662 N N . VAL B 1 552 ? -9.82 -24.828 4.25 1 85.81 552 VAL B N 1
ATOM 9663 C CA . VAL B 1 552 ? -11.203 -24.922 3.799 1 85.81 552 VAL B CA 1
ATOM 9664 C C . VAL B 1 552 ? -11.258 -25.625 2.439 1 85.81 552 VAL B C 1
ATOM 9666 O O . VAL B 1 552 ? -10.383 -25.406 1.594 1 85.81 552 VAL B O 1
ATOM 9669 N N . ALA B 1 553 ? -12.211 -26.469 2.275 1 90.75 553 ALA B N 1
ATOM 9670 C CA . ALA B 1 553 ? -12.508 -27.047 0.968 1 90.75 553 ALA B CA 1
ATOM 9671 C C . ALA B 1 553 ? -13.891 -26.641 0.478 1 90.75 553 ALA B C 1
ATOM 9673 O O . ALA B 1 553 ? -14.836 -26.578 1.262 1 90.75 553 ALA B O 1
ATOM 9674 N N . LEU B 1 554 ? -13.977 -26.359 -0.81 1 91.38 554 LEU B N 1
ATOM 9675 C CA . LEU B 1 554 ? -15.242 -25.906 -1.384 1 91.38 554 LEU B CA 1
ATOM 9676 C C . LEU B 1 554 ? -15.656 -26.797 -2.549 1 91.38 554 LEU B C 1
ATOM 9678 O O . LEU B 1 554 ? -15.852 -26.312 -3.666 1 91.38 554 LEU B O 1
ATOM 9682 N N . PRO B 1 555 ? -15.969 -28.062 -2.225 1 93.75 555 PRO B N 1
ATOM 9683 C CA . PRO B 1 555 ? -16.391 -28.938 -3.314 1 93.75 555 PRO B CA 1
ATOM 9684 C C . PRO B 1 555 ? -17.734 -28.5 -3.928 1 93.75 555 PRO B C 1
ATOM 9686 O O . PRO B 1 555 ? -18.625 -28.031 -3.211 1 93.75 555 PRO B O 1
ATOM 9689 N N . HIS B 1 556 ? -17.828 -28.562 -5.199 1 91.06 556 HIS B N 1
ATOM 9690 C CA . HIS B 1 556 ? -19.047 -28.234 -5.945 1 91.06 556 HIS B CA 1
ATOM 9691 C C . HIS B 1 556 ? -19.031 -28.859 -7.328 1 91.06 556 HIS B C 1
ATOM 9693 O O . HIS B 1 556 ? -18 -29.344 -7.785 1 91.06 556 HIS B O 1
ATOM 9699 N N . SER B 1 557 ? -20.172 -28.938 -7.879 1 89.5 557 SER B N 1
ATOM 9700 C CA . SER B 1 557 ? -20.281 -29.422 -9.242 1 89.5 557 SER B CA 1
ATOM 9701 C C . SER B 1 557 ? -19.953 -28.344 -10.258 1 89.5 557 SER B C 1
ATOM 9703 O O . SER B 1 557 ? -20.172 -27.156 -10 1 89.5 557 SER B O 1
ATOM 9705 N N . VAL B 1 558 ? -19.391 -28.719 -11.32 1 78.75 558 VAL B N 1
ATOM 9706 C CA . VAL B 1 558 ? -19.125 -27.781 -12.398 1 78.75 558 VAL B CA 1
ATOM 9707 C C . VAL B 1 558 ? -20.438 -27.375 -13.078 1 78.75 558 VAL B C 1
ATOM 9709 O O . VAL B 1 558 ? -20.516 -26.328 -13.711 1 78.75 558 VAL B O 1
ATOM 9712 N N . TYR B 1 559 ? -21.453 -28.359 -12.727 1 79.69 559 TYR B N 1
ATOM 9713 C CA . TYR B 1 559 ? -22.75 -28.125 -13.352 1 79.69 559 TYR B CA 1
ATOM 9714 C C . TYR B 1 559 ? -23.688 -27.391 -12.406 1 79.69 559 TYR B C 1
ATOM 9716 O O . TYR B 1 559 ? -23.641 -27.594 -11.188 1 79.69 559 TYR B O 1
ATOM 9724 N N . MET B 1 560 ? -24.109 -26.266 -12.695 1 82.06 560 MET B N 1
ATOM 9725 C CA . MET B 1 560 ? -25.109 -25.547 -11.906 1 82.06 560 MET B CA 1
ATOM 9726 C C . MET B 1 560 ? -26.469 -26.219 -12.008 1 82.06 560 MET B C 1
ATOM 9728 O O . MET B 1 560 ? -27.422 -25.641 -12.547 1 82.06 560 MET B O 1
ATOM 9732 N N . GLU B 1 561 ? -26.547 -27.359 -11.25 1 88.31 561 GLU B N 1
ATOM 9733 C CA . GLU B 1 561 ? -27.656 -28.266 -11.531 1 88.31 561 GLU B CA 1
ATOM 9734 C C . GLU B 1 561 ? -28.594 -28.375 -10.328 1 88.31 561 GLU B C 1
ATOM 9736 O O . GLU B 1 561 ? -29.516 -29.203 -10.328 1 88.31 561 GLU B O 1
ATOM 9741 N N . ALA B 1 562 ? -28.375 -27.672 -9.32 1 94.12 562 ALA B N 1
ATOM 9742 C CA . ALA B 1 562 ? -29.219 -27.797 -8.141 1 94.12 562 ALA B CA 1
ATOM 9743 C C . ALA B 1 562 ? -30.578 -27.125 -8.367 1 94.12 562 ALA B C 1
ATOM 9745 O O . ALA B 1 562 ? -30.672 -26.141 -9.109 1 94.12 562 ALA B O 1
ATOM 9746 N N . ARG B 1 563 ? -31.531 -27.641 -7.758 1 94.38 563 ARG B N 1
ATOM 9747 C CA . ARG B 1 563 ? -32.875 -27.031 -7.809 1 94.38 563 ARG B CA 1
ATOM 9748 C C . ARG B 1 563 ? -32.875 -25.719 -7.027 1 94.38 563 ARG B C 1
ATOM 9750 O O . ARG B 1 563 ? -33.562 -24.766 -7.418 1 94.38 563 ARG B O 1
ATOM 9757 N N . GLN B 1 564 ? -32.25 -25.766 -5.984 1 91.88 564 GLN B N 1
ATOM 9758 C CA . GLN B 1 564 ? -32.062 -24.609 -5.117 1 91.88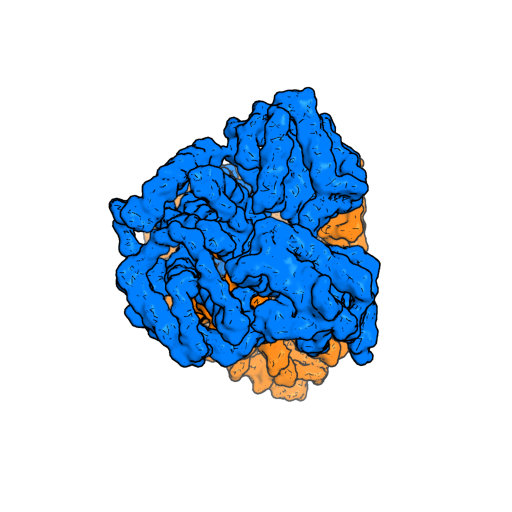 564 GLN B CA 1
ATOM 9759 C C . GLN B 1 564 ? -30.641 -24.5 -4.625 1 91.88 564 GLN B C 1
ATOM 9761 O O . GLN B 1 564 ? -30.031 -25.5 -4.219 1 91.88 564 GLN B O 1
ATOM 9766 N N . THR B 1 565 ? -30.156 -23.266 -4.719 1 93.31 565 THR B N 1
ATOM 9767 C CA . THR B 1 565 ? -28.797 -23.078 -4.238 1 93.31 565 THR B CA 1
ATOM 9768 C C . THR B 1 565 ? -28.719 -23.312 -2.734 1 93.31 565 THR B C 1
ATOM 9770 O O . THR B 1 565 ? -29.484 -22.734 -1.968 1 93.31 565 THR B O 1
ATOM 9773 N N . THR B 1 566 ? -27.875 -24.203 -2.365 1 94.88 566 THR B N 1
ATOM 9774 C CA . THR B 1 566 ? -27.703 -24.578 -0.965 1 94.88 566 THR B CA 1
ATOM 9775 C C . THR B 1 566 ? -26.25 -24.859 -0.653 1 94.88 566 THR B C 1
ATOM 9777 O O . THR B 1 566 ? -25.547 -25.5 -1.447 1 94.88 566 THR B O 1
ATOM 9780 N N . PHE B 1 567 ? -25.828 -24.328 0.518 1 95.06 567 PHE B N 1
ATOM 9781 C CA . PHE B 1 567 ? -24.484 -24.625 1.002 1 95.06 567 PHE B CA 1
ATOM 9782 C C . PHE B 1 567 ? -24.531 -25.562 2.203 1 95.06 567 PHE B C 1
ATOM 9784 O O . PHE B 1 567 ? -25.156 -25.25 3.213 1 95.06 567 PHE B O 1
ATOM 9791 N N . SER B 1 568 ? -23.938 -26.688 2.057 1 96.12 568 SER B N 1
ATOM 9792 C CA . SER B 1 568 ? -23.781 -27.625 3.16 1 96.12 568 SER B CA 1
ATOM 9793 C C . SER B 1 568 ? -22.422 -27.438 3.85 1 96.12 568 SER B C 1
ATOM 9795 O O . SER B 1 568 ? -21.391 -27.359 3.186 1 96.12 568 SER B O 1
ATOM 9797 N N . VAL B 1 569 ? -22.438 -27.359 5.164 1 95.06 569 VAL B N 1
ATOM 9798 C CA . VAL B 1 569 ? -21.203 -27.047 5.887 1 95.06 569 VAL B CA 1
ATOM 9799 C C . VAL B 1 569 ? -20.828 -28.219 6.797 1 95.06 569 VAL B C 1
ATOM 9801 O O . VAL B 1 569 ? -21.672 -28.719 7.535 1 95.06 569 VAL B O 1
ATOM 9804 N N . GLY B 1 570 ? -19.656 -28.688 6.648 1 94.12 570 GLY B N 1
ATOM 9805 C CA . GLY B 1 570 ? -19.094 -29.672 7.551 1 94.12 570 GLY B CA 1
ATOM 9806 C C . GLY B 1 570 ? -17.875 -29.156 8.32 1 94.12 570 GLY B C 1
ATOM 9807 O O . GLY B 1 570 ? -16.953 -28.594 7.73 1 94.12 570 GLY B O 1
ATOM 9808 N N . ILE B 1 571 ? -17.859 -29.297 9.602 1 91.44 571 ILE B N 1
ATOM 9809 C CA . ILE B 1 571 ? -16.734 -28.875 10.43 1 91.44 571 ILE B CA 1
ATOM 9810 C C . ILE B 1 571 ? -16.078 -30.078 11.07 1 91.44 571 ILE B C 1
ATOM 9812 O O . ILE B 1 571 ? -16.75 -30.953 11.609 1 91.44 571 ILE B O 1
ATOM 9816 N N . ALA B 1 572 ? -14.836 -30.094 10.93 1 88 572 ALA B N 1
ATOM 9817 C CA . ALA B 1 572 ? -14.055 -31.172 11.531 1 88 572 ALA B CA 1
ATOM 9818 C C . ALA B 1 572 ? -13.227 -30.672 12.703 1 88 572 ALA B C 1
ATOM 9820 O O . ALA B 1 572 ? -12.531 -29.656 12.594 1 88 572 ALA B O 1
ATOM 9821 N N . LYS B 1 573 ? -13.422 -31.297 13.844 1 77 573 LYS B N 1
ATOM 9822 C CA . LYS B 1 573 ? -12.625 -30.938 15.008 1 77 573 LYS B CA 1
ATOM 9823 C C . LYS B 1 573 ? -11.133 -31.172 14.75 1 77 573 LYS B C 1
ATOM 9825 O O . LYS B 1 573 ? -10.297 -30.344 15.117 1 77 573 LYS B O 1
ATOM 9830 N N . ASN B 1 574 ? -10.977 -32.406 14.188 1 79.38 574 ASN B N 1
ATOM 9831 C CA . ASN B 1 574 ? -9.625 -32.719 13.727 1 79.38 574 ASN B CA 1
ATOM 9832 C C . ASN B 1 574 ? -9.523 -32.625 12.211 1 79.38 574 ASN B C 1
ATOM 9834 O O . ASN B 1 574 ? -10.523 -32.781 11.5 1 79.38 574 ASN B O 1
ATOM 9838 N N . SER B 1 575 ? -8.531 -31.938 11.633 1 84 575 SER B N 1
ATOM 9839 C CA . SER B 1 575 ? -8.359 -31.719 10.203 1 84 575 SER B CA 1
ATOM 9840 C C . SER B 1 575 ? -8.602 -33 9.406 1 84 575 SER B C 1
ATOM 9842 O O . SER B 1 575 ? -8.453 -34.094 9.93 1 84 575 SER B O 1
ATOM 9844 N N . ILE B 1 576 ? -9.242 -32.938 8.242 1 87.69 576 ILE B N 1
ATOM 9845 C CA . ILE B 1 576 ? -9.477 -34.031 7.293 1 87.69 576 ILE B CA 1
ATOM 9846 C C . ILE B 1 576 ? -8.516 -33.875 6.117 1 87.69 576 ILE B C 1
ATOM 9848 O O . ILE B 1 576 ? -8.273 -32.781 5.621 1 87.69 576 ILE B O 1
ATOM 9852 N N . ARG B 1 577 ? -7.961 -34.969 5.797 1 86.25 577 ARG B N 1
ATOM 9853 C CA . ARG B 1 577 ? -7.066 -34.938 4.645 1 86.25 577 ARG B CA 1
ATOM 9854 C C . ARG B 1 577 ? -7.84 -34.688 3.357 1 86.25 577 ARG B C 1
ATOM 9856 O O . ARG B 1 577 ? -8.836 -35.344 3.08 1 86.25 577 ARG B O 1
ATOM 9863 N N . TRP B 1 578 ? -7.5 -33.75 2.621 1 89 578 TRP B N 1
ATOM 9864 C CA . TRP B 1 578 ? -8.094 -33.375 1.347 1 89 578 TRP B CA 1
ATOM 9865 C C . TRP B 1 578 ? -7.016 -33.188 0.281 1 89 578 TRP B C 1
ATOM 9867 O O . TRP B 1 578 ? -6.52 -32.062 0.082 1 89 578 TRP B O 1
ATOM 9877 N N . GLY B 1 579 ? -6.688 -34.312 -0.335 1 77.19 579 GLY B N 1
ATOM 9878 C CA . GLY B 1 579 ? -5.535 -34.25 -1.223 1 77.19 579 GLY B CA 1
ATOM 9879 C C . GLY B 1 579 ? -4.227 -34.031 -0.49 1 77.19 579 GLY B C 1
ATOM 9880 O O . GLY B 1 579 ? -3.896 -34.781 0.436 1 77.19 579 GLY B O 1
ATOM 9881 N N . GLU B 1 580 ? -3.488 -32.969 -0.824 1 70.19 580 GLU B N 1
ATOM 9882 C CA . GLU B 1 580 ? -2.197 -32.688 -0.216 1 70.19 580 GLU B CA 1
ATOM 9883 C C . GLU B 1 580 ? -2.355 -31.734 0.974 1 70.19 580 GLU B C 1
ATOM 9885 O O . GLU B 1 580 ? -1.38 -31.422 1.662 1 70.19 580 GLU B O 1
ATOM 9890 N N . ARG B 1 581 ? -3.633 -31.422 1.207 1 78.62 581 ARG B N 1
ATOM 9891 C CA . ARG B 1 581 ? -3.883 -30.469 2.277 1 78.62 581 ARG B CA 1
ATOM 9892 C C . ARG B 1 581 ? -4.809 -31.062 3.336 1 78.62 581 ARG B C 1
ATOM 9894 O O . ARG B 1 581 ? -5.367 -32.125 3.148 1 78.62 581 ARG B O 1
ATOM 9901 N N . ARG B 1 582 ? -4.75 -30.406 4.453 1 83.94 582 ARG B N 1
ATOM 9902 C CA . ARG B 1 582 ? -5.695 -30.734 5.516 1 83.94 582 ARG B CA 1
ATOM 9903 C C . ARG B 1 582 ? -6.688 -29.594 5.738 1 83.94 582 ARG B C 1
ATOM 9905 O O . ARG B 1 582 ? -6.309 -28.422 5.707 1 83.94 582 ARG B O 1
ATOM 9912 N N . VAL B 1 583 ? -7.945 -30 5.871 1 88.69 583 VAL B N 1
ATOM 9913 C CA . VAL B 1 583 ? -8.969 -28.953 5.98 1 88.69 583 VAL B CA 1
ATOM 9914 C C . VAL B 1 583 ? -9.797 -29.188 7.242 1 88.69 583 VAL B C 1
ATOM 9916 O O . VAL B 1 583 ? -9.992 -30.328 7.664 1 88.69 583 VAL B O 1
ATOM 9919 N N . ASN B 1 584 ? -10.297 -28.125 7.832 1 86.88 584 ASN B N 1
ATOM 9920 C CA . ASN B 1 584 ? -11.141 -28.172 9.023 1 86.88 584 ASN B CA 1
ATOM 9921 C C . ASN B 1 584 ? -12.594 -27.875 8.688 1 86.88 584 ASN B C 1
ATOM 9923 O O . ASN B 1 584 ? -13.492 -28.188 9.477 1 86.88 584 ASN B O 1
ATOM 9927 N N . ILE B 1 585 ? -12.734 -27.297 7.551 1 89.44 585 ILE B N 1
ATOM 9928 C CA . ILE B 1 585 ? -14.086 -26.922 7.148 1 89.44 585 ILE B CA 1
ATOM 9929 C C . ILE B 1 585 ? -14.32 -27.312 5.691 1 89.44 585 ILE B C 1
ATOM 9931 O O . ILE B 1 585 ? -13.43 -27.156 4.848 1 89.44 585 ILE B O 1
ATOM 9935 N N . VAL B 1 586 ? -15.477 -27.906 5.504 1 93.19 586 VAL B N 1
ATOM 9936 C CA . VAL B 1 586 ? -15.891 -28.25 4.148 1 93.19 586 VAL B CA 1
ATOM 9937 C C . VAL B 1 586 ? -17.219 -27.562 3.83 1 93.19 586 VAL B C 1
ATOM 9939 O O . VAL B 1 586 ? -18.188 -27.703 4.57 1 93.19 586 VAL B O 1
ATOM 9942 N N . VAL B 1 587 ? -17.219 -26.781 2.787 1 94.12 587 VAL B N 1
ATOM 9943 C CA . VAL B 1 587 ? -18.453 -26.141 2.332 1 94.12 587 VAL B CA 1
ATOM 9944 C C . VAL B 1 587 ? -18.828 -26.656 0.947 1 94.12 587 VAL B C 1
ATOM 9946 O O . VAL B 1 587 ? -18.281 -26.203 -0.064 1 94.12 587 VAL B O 1
ATOM 9949 N N . LEU B 1 588 ? -19.766 -27.594 0.964 1 96.31 588 LEU B N 1
ATOM 9950 C CA . LEU B 1 588 ? -20.266 -28.125 -0.296 1 96.31 588 LEU B CA 1
ATOM 9951 C C . LEU B 1 588 ? -21.344 -27.234 -0.882 1 96.31 588 LEU B C 1
ATOM 9953 O O . LEU B 1 588 ? -22.359 -26.969 -0.228 1 96.31 588 LEU B O 1
ATOM 9957 N N . ALA B 1 589 ? -21.141 -26.781 -2.123 1 94.38 589 ALA B N 1
ATOM 9958 C CA . ALA B 1 589 ? -22.078 -25.859 -2.752 1 94.38 589 ALA B CA 1
ATOM 9959 C C . ALA B 1 589 ? -22.906 -26.547 -3.826 1 94.38 589 ALA B C 1
ATOM 9961 O O . ALA B 1 589 ? -22.359 -27.172 -4.742 1 94.38 589 ALA B O 1
ATOM 9962 N N . ALA B 1 590 ? -24.156 -26.578 -3.637 1 95.31 590 ALA B N 1
ATOM 9963 C CA . ALA B 1 590 ? -25.125 -26.938 -4.672 1 95.31 590 ALA B CA 1
ATOM 9964 C C . ALA B 1 590 ? -25.766 -25.703 -5.289 1 95.31 590 ALA B C 1
ATOM 9966 O O . ALA B 1 590 ? -26.562 -25.016 -4.641 1 95.31 590 ALA B O 1
ATOM 9967 N N . ILE B 1 591 ? -25.406 -25.453 -6.527 1 91.69 591 ILE B N 1
ATOM 9968 C CA . ILE B 1 591 ? -25.75 -24.156 -7.121 1 91.69 591 ILE B CA 1
ATOM 9969 C C . ILE B 1 591 ? -26.812 -24.359 -8.203 1 91.69 591 ILE B C 1
ATOM 9971 O O . ILE B 1 591 ? -26.688 -25.219 -9.07 1 91.69 591 ILE B O 1
ATOM 9975 N N . SER B 1 592 ? -27.766 -23.484 -8.094 1 90.62 592 SER B N 1
ATOM 9976 C CA . SER B 1 592 ? -28.781 -23.453 -9.133 1 90.62 592 SER B CA 1
ATOM 9977 C C . SER B 1 592 ? -28.344 -22.609 -10.32 1 90.62 592 SER B C 1
ATOM 9979 O O . SER B 1 592 ? -27.594 -21.656 -10.164 1 90.62 592 SER B O 1
ATOM 9981 N N . GLN B 1 593 ? -28.797 -22.906 -11.445 1 82.19 593 GLN B N 1
ATOM 9982 C CA . GLN B 1 593 ? -28.453 -22.172 -12.672 1 82.19 593 GLN B CA 1
ATOM 9983 C C . GLN B 1 593 ? -28.859 -20.703 -12.562 1 82.19 593 GLN B C 1
ATOM 9985 O O . GLN B 1 593 ? -28.188 -19.828 -13.133 1 82.19 593 GLN B O 1
ATOM 9990 N N . ASN B 1 594 ? -29.844 -20.406 -11.82 1 82.06 594 ASN B N 1
ATOM 9991 C CA . ASN B 1 594 ? -30.359 -19.047 -11.688 1 82.06 594 ASN B CA 1
ATOM 9992 C C . ASN B 1 594 ? -29.469 -18.188 -10.797 1 82.06 594 ASN B C 1
ATOM 9994 O O . ASN B 1 594 ? -29.562 -16.969 -10.828 1 82.06 594 ASN B O 1
ATOM 9998 N N . ASP B 1 595 ? -28.609 -18.859 -10.047 1 84.5 595 ASP B N 1
ATOM 9999 C CA . ASP B 1 595 ? -27.844 -18.125 -9.047 1 84.5 595 ASP B CA 1
ATOM 10000 C C . ASP B 1 595 ? -26.359 -18.078 -9.422 1 84.5 595 ASP B C 1
ATOM 10002 O O . ASP B 1 595 ? -25.5 -17.812 -8.578 1 84.5 595 ASP B O 1
ATOM 10006 N N . GLN B 1 596 ? -26.078 -18.266 -10.625 1 78.88 596 GLN B N 1
ATOM 10007 C CA . GLN B 1 596 ? -24.672 -18.469 -11.016 1 78.88 596 GLN B CA 1
ATOM 10008 C C . GLN B 1 596 ? -23.844 -17.219 -10.727 1 78.88 596 GLN B C 1
ATOM 10010 O O . GLN B 1 596 ? -22.734 -17.297 -10.195 1 78.88 596 GLN B O 1
ATOM 10015 N N . GLN B 1 597 ? -24.328 -16.047 -11.148 1 77 597 GLN B N 1
ATOM 10016 C CA . GLN B 1 597 ? -23.594 -14.812 -10.922 1 77 597 GLN B CA 1
ATOM 10017 C C . GLN B 1 597 ? -23.422 -14.539 -9.43 1 77 597 GLN B C 1
ATOM 10019 O O . GLN B 1 597 ? -22.359 -14.117 -8.992 1 77 597 GLN B O 1
ATOM 10024 N N . ARG B 1 598 ? -24.453 -14.773 -8.75 1 81.88 598 ARG B N 1
ATOM 10025 C CA . ARG B 1 598 ? -24.406 -14.578 -7.301 1 81.88 598 ARG B CA 1
ATOM 10026 C C . ARG B 1 598 ? -23.438 -15.555 -6.648 1 81.88 598 ARG B C 1
ATOM 10028 O O . ARG B 1 598 ? -22.75 -15.211 -5.68 1 81.88 598 ARG B O 1
ATOM 10035 N N . PHE B 1 599 ? -23.438 -16.719 -7.191 1 80.56 599 PHE B N 1
ATOM 10036 C CA . PHE B 1 599 ? -22.531 -17.719 -6.645 1 80.56 599 PHE B CA 1
ATOM 10037 C C . PHE B 1 599 ? -21.078 -17.266 -6.758 1 80.56 599 PHE B C 1
ATOM 10039 O O . PHE B 1 599 ? -20.297 -17.422 -5.816 1 80.56 599 PHE B O 1
ATOM 10046 N N . MET B 1 600 ? -20.766 -16.719 -7.934 1 78.25 600 MET B N 1
ATOM 10047 C CA . MET B 1 600 ? -19.391 -16.312 -8.133 1 78.25 600 MET B CA 1
ATOM 10048 C C . MET B 1 600 ? -18.984 -15.266 -7.098 1 78.25 600 MET B C 1
ATOM 10050 O O . MET B 1 600 ? -17.859 -15.289 -6.59 1 78.25 600 MET B O 1
ATOM 10054 N N . ARG B 1 601 ? -19.891 -14.414 -6.828 1 81.38 601 ARG B N 1
ATOM 10055 C CA . ARG B 1 601 ? -19.609 -13.398 -5.816 1 81.38 601 ARG B CA 1
ATOM 10056 C C . ARG B 1 601 ? -19.516 -14.023 -4.426 1 81.38 601 ARG B C 1
ATOM 10058 O O . ARG B 1 601 ? -18.656 -13.633 -3.631 1 81.38 601 ARG B O 1
ATOM 10065 N N . LEU B 1 602 ? -20.422 -14.961 -4.207 1 85.06 602 LEU B N 1
ATOM 10066 C CA . LEU B 1 602 ? -20.406 -15.648 -2.922 1 85.06 602 LEU B CA 1
ATOM 10067 C C . LEU B 1 602 ? -19.125 -16.469 -2.77 1 85.06 602 LEU B C 1
ATOM 10069 O O . LEU B 1 602 ? -18.547 -16.531 -1.681 1 85.06 602 LEU B O 1
ATOM 10073 N N . TYR B 1 603 ? -18.797 -17.141 -3.846 1 81.38 603 TYR B N 1
ATOM 10074 C CA . TYR B 1 603 ? -17.578 -17.938 -3.871 1 81.38 603 TYR B CA 1
ATOM 10075 C C . TYR B 1 603 ? -16.375 -17.094 -3.496 1 81.38 603 TYR B C 1
ATOM 10077 O O . TYR B 1 603 ? -15.57 -17.5 -2.645 1 81.38 603 TYR B O 1
ATOM 10085 N N . GLU B 1 604 ? -16.219 -16.031 -4.066 1 80 604 GLU B N 1
ATOM 10086 C CA . GLU B 1 604 ? -15.117 -15.133 -3.783 1 80 604 GLU B CA 1
ATOM 10087 C C . GLU B 1 604 ? -15.141 -14.664 -2.328 1 80 604 GLU B C 1
ATOM 10089 O O . GLU B 1 604 ? -14.094 -14.547 -1.688 1 80 604 GLU B O 1
ATOM 10094 N N . ALA B 1 605 ? -16.359 -14.328 -1.878 1 84.38 605 ALA B N 1
ATOM 10095 C CA . ALA B 1 605 ? -16.531 -13.852 -0.506 1 84.38 605 ALA B CA 1
ATOM 10096 C C . ALA B 1 605 ? -16.109 -14.93 0.497 1 84.38 605 ALA B C 1
ATOM 10098 O O . ALA B 1 605 ? -15.484 -14.625 1.511 1 84.38 605 ALA B O 1
ATOM 10099 N N . LEU B 1 606 ? -16.453 -16.125 0.204 1 84.56 606 LEU B N 1
ATOM 10100 C CA . LEU B 1 606 ? -16.125 -17.234 1.093 1 84.56 606 LEU B CA 1
ATOM 10101 C C . LEU B 1 606 ? -14.617 -17.469 1.133 1 84.56 606 LEU B C 1
ATOM 10103 O O . LEU B 1 606 ? -14.047 -17.672 2.207 1 84.56 606 LEU B O 1
ATOM 10107 N N . ILE B 1 607 ? -14 -17.453 -0.014 1 78.62 607 ILE B N 1
ATOM 10108 C CA . ILE B 1 607 ? -12.562 -17.688 -0.099 1 78.62 607 ILE B CA 1
ATOM 10109 C C . ILE B 1 607 ? -11.812 -16.594 0.661 1 78.62 607 ILE B C 1
ATOM 10111 O O . ILE B 1 607 ? -10.891 -16.891 1.423 1 78.62 607 ILE B O 1
ATOM 10115 N N . THR B 1 608 ? -12.203 -15.398 0.438 1 76.25 608 THR B N 1
ATOM 10116 C CA . THR B 1 608 ? -11.57 -14.258 1.092 1 76.25 608 THR B CA 1
ATOM 10117 C C . THR B 1 608 ? -11.727 -14.344 2.607 1 76.25 608 THR B C 1
ATOM 10119 O O . THR B 1 608 ? -10.766 -14.125 3.35 1 76.25 608 THR B O 1
ATOM 10122 N N . MET B 1 609 ? -12.867 -14.648 2.996 1 81.56 609 MET B N 1
ATOM 10123 C CA . MET B 1 609 ? -13.156 -14.719 4.426 1 81.56 609 MET B CA 1
ATOM 10124 C C . MET B 1 609 ? -12.359 -15.844 5.086 1 81.56 609 MET B C 1
ATOM 10126 O O . MET B 1 609 ? -11.727 -15.633 6.125 1 81.56 609 MET B O 1
ATOM 10130 N N . PHE B 1 610 ? -12.328 -16.953 4.484 1 79.75 610 PHE B N 1
ATOM 10131 C CA . PHE B 1 610 ? -11.734 -18.125 5.109 1 79.75 610 PHE B CA 1
ATOM 10132 C C . PHE B 1 610 ? -10.219 -18.078 5.012 1 79.75 610 PHE B C 1
ATOM 10134 O O . PHE B 1 610 ? -9.516 -18.812 5.707 1 79.75 610 PHE B O 1
ATOM 10141 N N . SER B 1 611 ? -9.75 -17.219 4.164 1 73.06 611 SER B N 1
ATOM 10142 C CA . SER B 1 611 ? -8.305 -17.062 4.027 1 73.06 611 SER B CA 1
ATOM 10143 C C . SER B 1 611 ? -7.742 -16.188 5.148 1 73.06 611 SER B C 1
ATOM 10145 O O . SER B 1 611 ? -6.527 -16.109 5.332 1 73.06 611 SER B O 1
ATOM 10147 N N . GLU B 1 612 ? -8.562 -15.516 5.871 1 74.88 612 GLU B N 1
ATOM 10148 C CA . GLU B 1 612 ? -8.117 -14.695 6.996 1 74.88 612 GLU B CA 1
ATOM 10149 C C . GLU B 1 612 ? -7.754 -15.562 8.195 1 74.88 612 GLU B C 1
ATOM 10151 O O . GLU B 1 612 ? -8.57 -16.359 8.656 1 74.88 612 GLU B O 1
ATOM 10156 N N . PRO B 1 613 ? -6.609 -15.344 8.742 1 70.12 613 PRO B N 1
ATOM 10157 C CA . PRO B 1 613 ? -6.16 -16.188 9.844 1 70.12 613 PRO B CA 1
ATOM 10158 C C . PRO B 1 613 ? -7.086 -16.109 11.055 1 70.12 613 PRO B C 1
ATOM 10160 O O . PRO B 1 613 ? -7.336 -17.125 11.711 1 70.12 613 PRO B O 1
ATOM 10163 N N . GLN B 1 614 ? -7.574 -14.984 11.328 1 74.44 614 GLN B N 1
ATOM 10164 C CA . GLN B 1 614 ? -8.461 -14.82 12.477 1 74.44 614 GLN B CA 1
ATOM 10165 C C . GLN B 1 614 ? -9.742 -15.625 12.305 1 74.44 614 GLN B C 1
ATOM 10167 O O . GLN B 1 614 ? -10.258 -16.188 13.273 1 74.44 614 GLN B O 1
ATOM 10172 N N . VAL B 1 615 ? -10.211 -15.727 11.141 1 78 615 VAL B N 1
ATOM 10173 C CA . VAL B 1 615 ? -11.438 -16.469 10.859 1 78 615 VAL B CA 1
ATOM 10174 C C . VAL B 1 615 ? -11.164 -17.969 10.953 1 78 615 VAL B C 1
ATOM 10176 O O . VAL B 1 615 ? -11.992 -18.719 11.477 1 78 615 VAL B O 1
ATOM 10179 N N . ALA B 1 616 ? -10.016 -18.359 10.43 1 72.19 616 ALA B N 1
ATOM 10180 C CA . ALA B 1 616 ? -9.641 -19.781 10.492 1 72.19 616 ALA B CA 1
ATOM 10181 C C . ALA B 1 616 ? -9.594 -20.266 11.938 1 72.19 616 ALA B C 1
ATOM 10183 O O . ALA B 1 616 ? -10.055 -21.359 12.242 1 72.19 616 ALA B O 1
ATOM 10184 N N . THR B 1 617 ? -9.102 -19.406 12.797 1 74.19 617 THR B N 1
ATOM 10185 C CA . THR B 1 617 ? -9 -19.734 14.219 1 74.19 617 THR B CA 1
ATOM 10186 C C . THR B 1 617 ? -10.383 -19.797 14.859 1 74.19 617 THR B C 1
ATOM 10188 O O . THR B 1 617 ? -10.648 -20.688 15.672 1 74.19 617 THR B O 1
ATOM 10191 N N . ALA B 1 618 ? -11.219 -18.922 14.492 1 81 618 ALA B N 1
ATOM 10192 C CA . ALA B 1 618 ? -12.57 -18.891 15.039 1 81 618 ALA B CA 1
ATOM 10193 C C . ALA B 1 618 ? -13.375 -20.094 14.57 1 81 618 ALA B C 1
ATOM 10195 O O . ALA B 1 618 ? -14.156 -20.672 15.344 1 81 618 ALA B O 1
ATOM 10196 N N . LEU B 1 619 ? -13.148 -20.5 13.422 1 78 619 LEU B N 1
ATOM 10197 C CA . LEU B 1 619 ? -13.898 -21.594 12.828 1 78 619 LEU B CA 1
ATOM 10198 C C . LEU B 1 619 ? -13.484 -22.922 13.453 1 78 619 LEU B C 1
ATOM 10200 O O . LEU B 1 619 ? -14.289 -23.859 13.547 1 78 619 LEU B O 1
ATOM 10204 N N . ALA B 1 620 ? -12.25 -22.984 13.844 1 72.75 620 ALA B N 1
ATOM 10205 C CA . ALA B 1 620 ? -11.742 -24.203 14.477 1 72.75 620 ALA B CA 1
ATOM 10206 C C . ALA B 1 620 ? -12.461 -24.469 15.797 1 72.75 620 ALA B C 1
ATOM 10208 O O . ALA B 1 620 ? -12.516 -25.609 16.25 1 72.75 620 ALA B O 1
ATOM 10209 N N . ARG B 1 621 ? -13.117 -23.484 16.297 1 78.5 621 ARG B N 1
ATOM 10210 C CA . ARG B 1 621 ? -13.773 -23.609 17.594 1 78.5 621 ARG B CA 1
ATOM 10211 C C . ARG B 1 621 ? -15.273 -23.812 17.422 1 78.5 621 ARG B C 1
ATOM 10213 O O . ARG B 1 621 ? -15.984 -24.078 18.391 1 78.5 621 ARG B O 1
ATOM 10220 N N . VAL B 1 622 ? -15.688 -23.766 16.234 1 86.69 622 VAL B N 1
ATOM 10221 C CA . VAL B 1 622 ? -17.125 -23.875 15.961 1 86.69 622 VAL B CA 1
ATOM 10222 C C . VAL B 1 622 ? -17.578 -25.328 16.156 1 86.69 622 VAL B C 1
ATOM 10224 O O . VAL B 1 622 ? -16.875 -26.266 15.734 1 86.69 622 VAL B O 1
ATOM 10227 N N . ARG B 1 623 ? -18.797 -25.484 16.922 1 85.19 623 ARG B N 1
ATOM 10228 C CA . ARG B 1 623 ? -19.281 -26.828 17.188 1 85.19 623 ARG B CA 1
ATOM 10229 C C . ARG B 1 623 ? -20.719 -26.984 16.672 1 85.19 623 ARG B C 1
ATOM 10231 O O . ARG B 1 623 ? -21.219 -28.109 16.578 1 85.19 623 ARG B O 1
ATOM 10238 N N . ASN B 1 624 ? -21.312 -25.906 16.422 1 89.56 624 ASN B N 1
ATOM 10239 C CA . ASN B 1 624 ? -22.688 -25.984 15.945 1 89.56 624 ASN B CA 1
ATOM 10240 C C . ASN B 1 624 ? -22.984 -24.875 14.938 1 89.56 624 ASN B C 1
ATOM 10242 O O . ASN B 1 624 ? -22.156 -23.984 14.711 1 89.56 624 ASN B O 1
ATOM 10246 N N . PHE B 1 625 ? -24.172 -24.953 14.367 1 92.94 625 PHE B N 1
ATOM 10247 C CA . PHE B 1 625 ? -24.547 -24.062 13.273 1 92.94 625 PHE B CA 1
ATOM 10248 C C . PHE B 1 625 ? -24.656 -22.625 13.773 1 92.94 625 PHE B C 1
ATOM 10250 O O . PHE B 1 625 ? -24.281 -21.688 13.062 1 92.94 625 PHE B O 1
ATOM 10257 N N . GLU B 1 626 ? -25.172 -22.484 14.93 1 91.69 626 GLU B N 1
ATOM 10258 C CA . GLU B 1 626 ? -25.344 -21.141 15.477 1 91.69 626 GLU B CA 1
ATOM 10259 C C . GLU B 1 626 ? -24 -20.438 15.656 1 91.69 626 GLU B C 1
ATOM 10261 O O . GLU B 1 626 ? -23.875 -19.25 15.406 1 91.69 626 GLU B O 1
ATOM 10266 N N . GLN B 1 627 ? -23.078 -21.188 16.109 1 89.38 627 GLN B N 1
ATOM 10267 C CA . GLN B 1 627 ? -21.734 -20.641 16.266 1 89.38 627 GLN B CA 1
ATOM 10268 C C . GLN B 1 627 ? -21.109 -20.297 14.906 1 89.38 627 GLN B C 1
ATOM 10270 O O . GLN B 1 627 ? -20.438 -19.281 14.773 1 89.38 627 GLN B O 1
ATOM 10275 N N . PHE B 1 628 ? -21.359 -21.141 13.969 1 91.25 628 PHE B N 1
ATOM 10276 C CA . PHE B 1 628 ? -20.875 -20.891 12.617 1 91.25 628 PHE B CA 1
ATOM 10277 C C . PHE B 1 628 ? -21.484 -19.609 12.062 1 91.25 628 PHE B C 1
ATOM 10279 O O . PHE B 1 628 ? -20.766 -18.766 11.508 1 91.25 628 PHE B O 1
ATOM 10286 N N . LYS B 1 629 ? -22.75 -19.547 12.25 1 89.94 629 LYS B N 1
ATOM 10287 C CA . LYS B 1 629 ? -23.469 -18.359 11.797 1 89.94 629 LYS B CA 1
ATOM 10288 C C . LYS B 1 629 ? -22.906 -17.094 12.422 1 89.94 629 LYS B C 1
ATOM 10290 O O . LYS B 1 629 ? -22.75 -16.078 11.75 1 89.94 629 LYS B O 1
ATOM 10295 N N . ASN B 1 630 ? -22.562 -17.156 13.586 1 86.5 630 ASN B N 1
ATOM 10296 C CA . ASN B 1 630 ? -22.031 -16.016 14.305 1 86.5 630 ASN B CA 1
ATOM 10297 C C . ASN B 1 630 ? -20.656 -15.609 13.773 1 86.5 630 ASN B C 1
ATOM 10299 O O . ASN B 1 630 ? -20.344 -14.422 13.695 1 86.5 630 ASN B O 1
ATOM 10303 N N . VAL B 1 631 ? -19.875 -16.562 13.516 1 85.12 631 VAL B N 1
ATOM 10304 C CA . VAL B 1 631 ? -18.547 -16.281 12.992 1 85.12 631 VAL B CA 1
ATOM 10305 C C . VAL B 1 631 ? -18.656 -15.586 11.641 1 85.12 631 VAL B C 1
ATOM 10307 O O . VAL B 1 631 ? -17.906 -14.641 11.359 1 85.12 631 VAL B O 1
ATOM 10310 N N . VAL B 1 632 ? -19.578 -16.031 10.859 1 84.81 632 VAL B N 1
ATOM 10311 C CA . VAL B 1 632 ? -19.703 -15.508 9.508 1 84.81 632 VAL B CA 1
ATOM 10312 C C . VAL B 1 632 ? -20.359 -14.125 9.547 1 84.81 632 VAL B C 1
ATOM 10314 O O . VAL B 1 632 ? -19.969 -13.227 8.797 1 84.81 632 VAL B O 1
ATOM 10317 N N . LYS B 1 633 ? -21.328 -14.023 10.445 1 79.31 633 LYS B N 1
ATOM 10318 C CA . LYS B 1 633 ? -22.094 -12.781 10.461 1 79.31 633 LYS B CA 1
ATOM 10319 C C . LYS B 1 633 ? -21.406 -11.719 11.305 1 79.31 633 LYS B C 1
ATOM 10321 O O . LY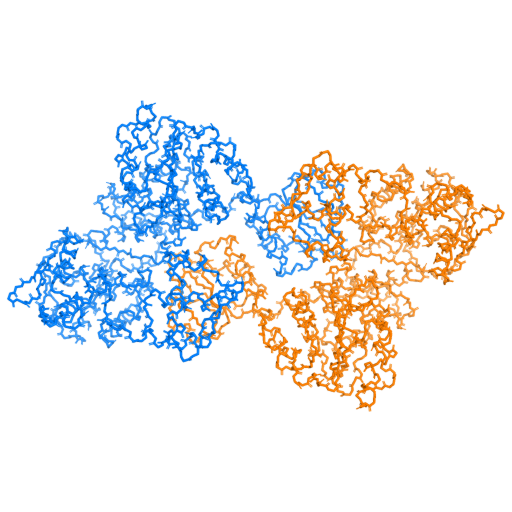S B 1 633 ? -21.594 -10.516 11.086 1 79.31 633 LYS B O 1
ATOM 10326 N N . THR B 1 634 ? -20.828 -12.109 12.453 1 65.12 634 THR B N 1
ATOM 10327 C CA . THR B 1 634 ? -20.328 -11.117 13.398 1 65.12 634 THR B CA 1
ATOM 10328 C C . THR B 1 634 ? -18.875 -10.75 13.062 1 65.12 634 THR B C 1
ATOM 10330 O O . THR B 1 634 ? -18.312 -9.828 13.664 1 65.12 634 THR B O 1
ATOM 10333 N N . ASN B 1 635 ? -18.422 -10.203 12.148 1 56.5 635 ASN B N 1
ATOM 10334 C CA . ASN B 1 635 ? -17.125 -9.625 11.82 1 56.5 635 ASN B CA 1
ATOM 10335 C C . ASN B 1 635 ? -16.078 -9.984 12.859 1 56.5 635 ASN B C 1
ATOM 10337 O O . ASN B 1 635 ? -16.141 -9.539 14.008 1 56.5 635 ASN B O 1
ATOM 10341 N N . MET B 1 636 ? -15.461 -10.984 13.117 1 42.41 636 MET B N 1
ATOM 10342 C CA . MET B 1 636 ? -14.398 -10.812 14.102 1 42.41 636 MET B CA 1
ATOM 10343 C C . MET B 1 636 ? -13.516 -9.617 13.75 1 42.41 636 MET B C 1
ATOM 10345 O O . MET B 1 636 ? -13.281 -9.344 12.57 1 42.41 636 MET B O 1
#

Solvent-accessible surface area (backbone atoms only — not comparable to full-atom values): 68999 Å² total; per-residue (Å²): 129,66,48,73,66,42,44,50,49,49,48,52,31,54,71,38,92,57,52,41,35,53,63,52,48,9,62,75,70,73,47,53,48,68,52,39,50,49,38,52,52,50,54,25,65,72,36,99,54,73,40,58,45,81,52,99,69,18,37,36,40,42,57,69,60,45,46,52,49,50,54,52,36,73,67,50,80,77,60,48,84,45,67,68,38,40,51,44,49,50,45,44,39,43,63,64,66,58,41,84,43,38,54,69,58,45,25,63,71,53,69,44,55,71,67,56,50,52,50,46,42,50,50,54,31,61,76,30,55,87,55,60,34,40,64,43,78,55,96,58,24,59,42,79,46,58,55,54,68,37,49,51,48,51,51,54,51,47,52,28,66,67,19,71,73,39,38,69,48,72,67,56,50,44,70,74,39,60,50,65,58,52,52,48,52,51,48,50,53,53,61,62,32,64,85,45,74,56,40,64,35,53,64,37,45,46,53,48,48,51,56,49,50,53,49,51,49,32,45,77,70,71,50,64,62,86,78,70,86,85,74,77,82,72,60,54,72,70,58,41,51,51,48,50,50,47,50,53,49,48,26,62,76,67,71,49,84,76,53,74,52,48,51,52,50,50,51,43,52,46,54,47,40,45,42,70,77,74,79,85,60,69,88,48,44,57,80,66,51,37,65,69,54,53,52,45,47,54,56,47,35,52,47,41,28,71,56,62,67,44,86,53,81,42,82,84,45,42,56,64,48,44,54,51,46,41,27,50,52,51,25,32,75,67,72,44,82,54,71,38,67,46,37,66,56,40,51,71,76,32,45,68,41,35,51,50,18,50,49,51,41,50,53,47,21,65,70,68,70,40,77,70,52,62,27,44,31,35,54,45,17,51,56,50,38,53,48,46,55,65,63,40,78,67,51,92,41,44,38,24,33,37,40,34,63,59,52,95,53,42,35,59,51,38,49,52,50,50,49,62,67,33,50,82,54,42,35,75,79,43,81,38,56,49,76,80,56,53,80,76,51,90,37,54,34,34,41,21,51,50,92,66,80,86,55,90,73,30,46,78,46,74,39,60,78,79,54,50,72,68,47,50,39,48,52,45,52,50,51,52,50,50,52,51,48,51,34,46,52,51,46,48,73,43,37,75,73,34,43,52,66,90,40,49,42,79,42,60,52,85,48,45,53,68,55,53,53,47,55,56,40,49,54,37,36,75,70,61,33,36,56,86,61,45,54,59,38,23,50,52,34,44,68,66,49,72,46,63,51,76,44,33,28,52,50,33,41,82,60,50,67,19,75,47,51,35,40,32,40,34,36,24,81,42,57,26,55,46,87,97,40,49,23,33,34,36,41,37,43,36,39,13,62,89,41,36,60,57,42,54,55,46,50,51,32,51,53,58,50,58,67,34,68,70,46,46,56,55,56,62,68,45,83,46,56,69,52,44,49,43,59,68,61,41,80,123,128,66,49,72,68,40,43,51,50,50,47,52,31,54,70,39,93,56,54,41,34,52,62,53,48,9,62,75,70,73,48,53,49,68,53,40,49,49,39,53,54,50,55,26,65,72,35,98,54,73,39,56,46,81,53,101,70,18,36,37,40,43,56,69,62,46,46,51,48,49,55,51,37,74,68,51,80,78,60,49,84,45,68,68,41,42,51,43,48,52,45,42,39,43,64,64,66,58,40,86,42,37,54,69,58,47,26,63,72,52,69,45,53,70,68,56,50,52,50,47,41,51,51,52,30,60,75,31,54,86,55,59,34,39,65,43,76,55,96,59,24,59,42,81,45,56,56,56,69,37,50,53,50,52,52,54,50,48,52,30,67,67,18,72,73,40,37,70,47,72,68,56,48,44,70,75,39,61,50,66,58,52,52,48,53,51,48,49,53,52,62,64,32,62,85,46,74,54,39,64,36,54,64,38,45,44,53,49,48,50,55,50,51,53,50,52,50,33,46,75,70,72,49,64,64,86,79,68,86,84,75,77,80,70,59,54,71,70,58,40,51,52,48,50,51,47,49,53,49,49,26,61,76,66,73,48,84,75,54,71,53,48,51,52,50,51,50,45,53,47,52,47,39,47,42,68,78,75,78,85,60,69,89,49,43,57,79,66,50,35,65,68,55,54,53,45,47,53,55,48,35,54,47,40,30,70,55,64,69,45,84,53,82,43,80,84,45,42,57,63,47,42,55,50,46,40,27,50,51,52,24,33,77,68,73,44,82,53,71,38,67,46,38,66,56,39,49,69,77,33,47,67,42,35,50,51,19,50,50,50,42,50,52,46,23,65,70,68,68,40,78,70,52,62,26,44,31,35,54,46,18,50,55,49,39,53,50,48,54,64,62,40,77,66,52,89,40,44,39,23,33,37,39,34,63,59,51,95,54,43,37,58,51,38,49,51,52,49,49,63,66,31,52,79,52,42,35,75,78,43,84,37,55,48,77,80,58,55,80,75,52,90,37,54,33,36,40,21,50,49,92,67,81,86,54,91,70,30,46,79,46,74,39,60,78,78,54,50,72,68,46,50,39,48,52,45,51,50,50,52,49,50,51,52,48,53,34,47,51,53,47,50,74,44,38,75,73,33,43,50,67,91,40,50,42,78,42,60,51,86,47,44,54,69,56,52,54,47,55,56,42,49,53,38,35,76,68,61,30,35,54,86,63,46,54,59,39,24,50,52,35,44,69,67,49,71,45,63,50,77,45,34,28,51,49,33,41,82,58,51,66,18,76,46,50,36,41,30,40,34,37,24,81,41,57,28,56,48,87,97,38,49,23,33,34,35,40,37,44,36,37,14,63,91,42,37,60,58,41,54,53,46,51,51,33,51,53,58,49,55,66,33,68,71,46,45,57,54,54,61,69,45,83,47,56,70,51,44,50,43,60,67,59,52,65,126

Nearest PDB structures (foldseek):
  3sqn-assembly1_A  TM=6.003E-01  e=2.157E-13  Enterococcus faecalis
  4r6i-assembly1_A  TM=4.275E-01  e=3.534E-15  Bacillus anthracis str. 'Ames Ancestor'
  4r6i-assembly1_B  TM=4.520E-01  e=1.230E-12  Bacillus anthracis str. 'Ames Ancestor'
  3sqn-assembly1_B  TM=6.046E-01  e=8.433E-10  Enterococcus faecalis
  1tlv-assembly1_A-2  TM=4.623E-01  e=1.063E-02  Bacillus subtilis

pLDDT: mean 82.17, std 10.77, range [40.5, 97.31]

Secondary structure (DSSP, 8-state):
---HHHHHHHHHHHH-SS-B-HHHHHHHHTS-HHHHHHHHHHHHHHSSS-SEEEETTEEEE-HHHHHHHHHHHHHH--S--SHHHHHHHHHIIIIIS---EEHHHHHHHHT--HHHHHHHHHHHHHHTGGGT-EEEEETTEEEEES-HHHHHHHHHHHHHHHSGGG---HHHHHHHS-HHHHHHHHHHHHHHHTTSSEE--HHHHHHHHHHHHHHHHHHHTT--------------HHHHHHHHHHHHHHHHHHT----HHHHHHHHHHHHHH-EE-----GGGHHHHH-HHHHHHHHHHHHHHHHHH-----SHHHHHHHHHHHHHHHHHHHTT-----TTHHHHHHH-HHHHHHHHHHHHHHHHHHT----HHHHHHHHHHHHHHHHHHGGGS-PEEEEEE---STTHHHHHHHHHHHHTTTTEEEEEEESSGGGGGG---SEEEESS-----SSSEEEE--TT--HHHHHHHHHHHHHHHHHHHHHHHHHHHHHHEEEEEEEEE-TT--HHHHHHHHHHHHHHTTSS-THHHHHHHHHHHHS--EETTEE--B-SS-EEEEEEEEEEEEEEEEEETTEEEEEEEEEEEEGGGHHHHHHHHHHHHHHHTSHHHHHHHHT--SHHHHHHHHHS--/---HHHHHHHHHHHH-SS-B-HHHHHHHHTS-HHHHHHHHHHHHHHSSS-SEEEETTEEEE-HHHHHHHHHHHHHH--S--SHHHHHHHHHIIIIIS---EEHHHHHHHHT--HHHHHHHHHHHHHHTGGGT-EEEEETTEEEEES-HHHHHHHHHHHHHHHSGGG---HHHHHHHS-HHHHHHHHHHHHHHHTTSSEE--HHHHHHHHHHHHHHHHHHHTT--------------HHHHHHHHHHHHHHHHHHT----HHHHHHHHHHHHHH-EE-----GGGHHHHH-HHHHHHHHHHHHHHHHHH-----SHHHHHHHHHHHHHHHHHHHTT-----TTHHHHHHH-HHHHHHHHHHHHHHHHHHT----HHHHHHHHHHHHHHHHHHGGGS-PEEEEEE---STTHHHHHHHHHHHHTTTTEEEEEEESSGGGGGG---SEEEESS-----SSSEEEE--TT--HHHHHHHHHHHHHHHHHHHHHHHHHHHHHHEEEEEEEEE-TT--HHHHHHHHHHHHHHTTSS-THHHHHHHHHHHHS--EETTEE--B-SS-EEEEEEEEEEEEEEEEEETTEEEEEEEEEEEEGGGHHHHHHHHHHHHHHHTSHHHHHHHHT--SHHHHHHHHHS--

InterPro domains:
  IPR002178 PTS EIIA type-2 domain [PF00359] (502-633)
  IPR002178 PTS EIIA type-2 domain [PS51094] (496-635)
  IPR007737 Mga helix-turn-helix domain [PF05043] (81-157)
  IPR011608 PRD domain [PF00874] (300-386)
  IPR011608 PRD domain [PS51372] (173-280)
  IPR011608 PRD domain [PS51372] (288-394)
  IPR013196 Helix-turn-helix, type 11 [PF08279] (6-59)
  IPR016152 Phosphotransferase/anion transporter [G3DSA:3.40.930.10] (494-635)
  IPR016152 Phosphotransferase/anion transporter [SSF55804] (498-633)
  IPR036388 Winged helix-like DNA-binding domain superfamily [G3DSA:1.10.10.10] (2-61)
  IPR036634 PRD domain superfamily [SSF63520] (176-273)
  IPR036634 PRD domain superfamily [SSF63520] (288-391)
  IPR050661 BglG family transcriptional antiterminators [PTHR30185] (1-633)